Protein AF-0000000076550433 (afdb_homodimer)

pLDDT: mean 74.61, std 24.81, range [19.52, 98.56]

Secondary structure (DSSP, 8-state):
---------------------------------S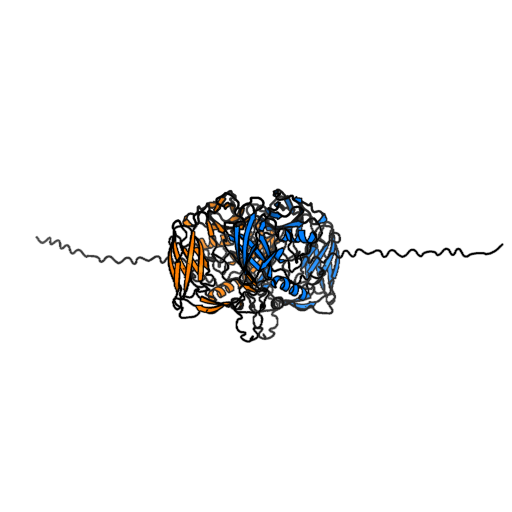S------------------------------EEEEEEEEETTTTEE-TT-EEEEEEPPS---------TTS---HHHHHHHHHHHHSS-EEEEE--TTSEEEEEEEPSEEEEEEEE-TTB--HHHHHHHHHHTT--TTS-BTTB-EEEE-TT-EEE--EEE-BPEEEEEEEEETTS-B--S-EEEEEESS-------GGGHHHHS-SSS----SEEE--TT-EEEEEEEPSEEEEEEEEE---B-EEEETTEEE-TT-BPPPEEEETTTBSSGGGPPPEEE-TT-EEEEEEEEE--TT-EEEEEEEEETTT-PBPSEEEEEEEESS-TT-EEEEE--TTSEEEEEEEPSEEEEEEEEEEEEEEEE-----SSSEEPEEEEEEEB--EEEEEEE-SS-EEEEEEEEPBPSSPPP---HHHHHH-/-------------------------------TTSS------------------------------EEEEEEEEETTTTEE-TT-EEEEEEPPS---------TTS---HHHHHHHHHHHHSS-EEEEE--TTSEEEEEEEPSEEEEEEEE-TTB--HHHHHHHHHHTT--TTS-BTTB-EEEE-TT-EEE--EEE-BPEEEEEEEEETTS-B--S-EEEEEESS-------GGGHHHHS-SSS----SEEE--TT-EEEEEEEPSEEEEEEEEE---B-EEEETTEEE-TT-BPPPEEEETTTBSSGGGPPPEEE-TT-EEEEEEEEE--TT-EEEEEEEEETTT-PBPSEEEEEEEESS-TT-EEEEE--TTSEEEEEEEPSEEEEEEEEEEEEEEEE-----SSSEEPEEEEEEEB--EEEEEEE-SS-EEEEEEEEPBPSSPPP---HHHHHH-

Structure (mmCIF, N/CA/C/O backbone):
data_AF-0000000076550433-model_v1
#
loop_
_entity.id
_entity.type
_entity.pdbx_description
1 polymer 'Carboxypeptidase family protein'
#
loop_
_atom_site.group_PDB
_atom_site.id
_atom_site.type_symbol
_atom_site.label_atom_id
_atom_site.label_alt_id
_atom_site.label_comp_id
_atom_site.label_asym_id
_atom_site.label_entity_id
_atom_site.label_seq_id
_atom_site.pdbx_PDB_ins_code
_atom_site.Cartn_x
_atom_site.Cartn_y
_atom_site.Cartn_z
_atom_site.occupancy
_atom_site.B_iso_or_equiv
_atom_site.auth_seq_id
_atom_site.auth_comp_id
_atom_site.auth_asym_id
_atom_site.auth_atom_id
_atom_site.pdbx_PDB_model_num
ATOM 1 N N . MET A 1 1 ? 88.812 49.531 14.984 1 26.33 1 MET A N 1
ATOM 2 C CA . MET A 1 1 ? 87.875 49.812 16.078 1 26.33 1 MET A CA 1
ATOM 3 C C . MET A 1 1 ? 86.438 49.781 15.586 1 26.33 1 MET A C 1
ATOM 5 O O . MET A 1 1 ? 85.5 50.188 16.312 1 26.33 1 MET A O 1
ATOM 9 N N . PRO A 1 2 ? 86.125 49.281 14.414 1 20.58 2 PRO A N 1
ATOM 10 C CA . PRO A 1 2 ? 85.125 49.531 13.414 1 20.58 2 PRO A CA 1
ATOM 11 C C . PRO A 1 2 ? 83.688 49.281 13.938 1 20.58 2 PRO A C 1
ATOM 13 O O . PRO A 1 2 ? 83.562 48.719 15.023 1 20.58 2 PRO A O 1
ATOM 16 N N . SER A 1 3 ? 82.688 49.031 12.93 1 20.7 3 SER A N 1
ATOM 17 C CA . SER A 1 3 ? 81.375 49.406 12.367 1 20.7 3 SER A CA 1
ATOM 18 C C . SER A 1 3 ? 80.25 48.656 13.078 1 20.7 3 SER A C 1
ATOM 20 O O . SER A 1 3 ? 80.5 47.625 13.719 1 20.7 3 SER A O 1
ATOM 22 N N . SER A 1 4 ? 78.812 49.062 12.977 1 22.06 4 SER A N 1
ATOM 23 C CA . SER A 1 4 ? 77.562 49.719 13.25 1 22.06 4 SER A CA 1
ATOM 24 C C . SER A 1 4 ? 76.375 48.719 13.102 1 22.06 4 SER A C 1
ATOM 26 O O . SER A 1 4 ? 75.25 49.125 13.219 1 22.06 4 SER A O 1
ATOM 28 N N . SER A 1 5 ? 76.625 47.406 12.641 1 22.23 5 SER A N 1
ATOM 29 C CA . SER A 1 5 ? 75.562 46.875 11.734 1 22.23 5 SER A CA 1
ATOM 30 C C . SER A 1 5 ? 74.25 46.719 12.43 1 22.23 5 SER A C 1
ATOM 32 O O . SER A 1 5 ? 74.188 46.562 13.656 1 22.23 5 SER A O 1
ATOM 34 N N . SER A 1 6 ? 73 46.812 11.602 1 21.55 6 SER A N 1
ATOM 35 C CA . SER A 1 6 ? 71.625 47.188 11.297 1 21.55 6 SER A CA 1
ATOM 36 C C . SER A 1 6 ? 70.625 46.094 11.758 1 21.55 6 SER A C 1
ATOM 38 O O . SER A 1 6 ? 70.562 45.031 11.141 1 21.55 6 SER A O 1
ATOM 40 N N . HIS A 1 7 ? 70.5 45.719 13 1 22.3 7 HIS A N 1
ATOM 41 C CA . HIS A 1 7 ? 69.75 44.594 13.461 1 22.3 7 HIS A CA 1
ATOM 42 C C . HIS A 1 7 ? 68.25 44.781 13.203 1 22.3 7 HIS A C 1
ATOM 44 O O . HIS A 1 7 ? 67.562 45.469 13.984 1 22.3 7 HIS A O 1
ATOM 50 N N . ASN A 1 8 ? 67.875 45.188 11.883 1 20.12 8 ASN A N 1
ATOM 51 C CA . ASN A 1 8 ? 66.5 45.562 11.609 1 20.12 8 ASN A CA 1
ATOM 52 C C . ASN A 1 8 ? 65.5 44.469 12.047 1 20.12 8 ASN A C 1
ATOM 54 O O . ASN A 1 8 ? 65.75 43.281 11.781 1 20.12 8 ASN A O 1
ATOM 58 N N . HIS A 1 9 ? 64.75 44.688 13.094 1 22.45 9 HIS A N 1
ATOM 59 C CA . HIS A 1 9 ? 63.656 44.062 13.844 1 22.45 9 HIS A CA 1
ATOM 60 C C . HIS A 1 9 ? 62.469 43.75 12.945 1 22.45 9 HIS A C 1
ATOM 62 O O . HIS A 1 9 ? 61.719 44.625 12.594 1 22.45 9 HIS A O 1
ATOM 68 N N . SER A 1 10 ? 62.719 42.969 11.773 1 20.78 10 SER A N 1
ATOM 69 C CA . SER A 1 10 ? 61.594 42.75 10.859 1 20.78 10 SER A CA 1
ATOM 70 C C . SER A 1 10 ? 60.406 42.188 11.594 1 20.78 10 SER A C 1
ATOM 72 O O . SER A 1 10 ? 60.5 41.219 12.312 1 20.78 10 SER A O 1
ATOM 74 N N . SER A 1 11 ? 59.438 43.094 11.977 1 22.75 11 SER A N 1
ATOM 75 C CA . SER A 1 11 ? 58.062 42.938 12.5 1 22.75 11 SER A CA 1
ATOM 76 C C . SER A 1 11 ? 57.25 41.969 11.672 1 22.75 11 SER A C 1
ATOM 78 O O . SER A 1 11 ? 56.969 42.219 10.508 1 22.75 11 SER A O 1
ATOM 80 N N . LEU A 1 12 ? 57.625 40.656 11.648 1 20.89 12 LEU A N 1
ATOM 81 C CA . LEU A 1 12 ? 56.844 39.656 10.906 1 20.89 12 LEU A CA 1
ATOM 82 C C . LEU A 1 12 ? 55.344 39.781 11.211 1 20.89 12 LEU A C 1
ATOM 84 O O . LEU A 1 12 ? 54.969 39.781 12.375 1 20.89 12 LEU A O 1
ATOM 88 N N . GLN A 1 13 ? 54.625 40.531 10.312 1 19.52 13 GLN A N 1
ATOM 89 C CA . GLN A 1 13 ? 53.156 40.719 10.227 1 19.52 13 GLN A CA 1
ATOM 90 C C . GLN A 1 13 ? 52.438 39.406 10.391 1 19.52 13 GLN A C 1
ATOM 92 O O . GLN A 1 13 ? 52.75 38.406 9.742 1 19.52 13 GLN A O 1
ATOM 97 N N . GLU A 1 14 ? 51.781 39.219 11.57 1 21.31 14 GLU A N 1
ATOM 98 C CA . GLU A 1 14 ? 50.906 38.125 11.984 1 21.31 14 GLU A CA 1
ATOM 99 C C . GLU A 1 14 ? 49.812 37.875 10.938 1 21.31 14 GLU A C 1
ATOM 101 O O . GLU A 1 14 ? 49.094 38.781 10.562 1 21.31 14 GLU A O 1
ATOM 106 N N . GLY A 1 15 ? 50.094 37 9.859 1 20.53 15 GLY A N 1
ATOM 107 C CA . GLY A 1 15 ? 49.094 36.594 8.867 1 20.53 15 GLY A CA 1
ATOM 108 C C . GLY A 1 15 ? 47.75 36.25 9.469 1 20.53 15 GLY A C 1
ATOM 109 O O . GLY A 1 15 ? 47.688 35.719 10.578 1 20.53 15 GLY A O 1
ATOM 110 N N . GLU A 1 16 ? 46.719 37.094 9.164 1 21.34 16 GLU A N 1
ATOM 111 C CA . GLU A 1 16 ? 45.312 36.938 9.461 1 21.34 16 GLU A CA 1
ATOM 112 C C . GLU A 1 16 ? 44.812 35.531 9.18 1 21.34 16 GLU A C 1
ATOM 114 O O . GLU A 1 16 ? 45.031 35 8.094 1 21.34 16 GLU A O 1
ATOM 119 N N . ALA A 1 17 ? 44.625 34.688 10.242 1 20.91 17 ALA A N 1
ATOM 120 C CA . ALA A 1 17 ? 43.969 33.375 10.305 1 20.91 17 ALA A CA 1
ATOM 121 C C . ALA A 1 17 ? 42.656 33.406 9.547 1 20.91 17 ALA A C 1
ATOM 123 O O . ALA A 1 17 ? 41.75 34.188 9.836 1 20.91 17 ALA A O 1
ATOM 124 N N . PHE A 1 18 ? 42.625 33.156 8.195 1 21.17 18 PHE A N 1
ATOM 125 C CA . PHE A 1 18 ? 41.406 32.875 7.434 1 21.17 18 PHE A CA 1
ATOM 126 C C . PHE A 1 18 ? 40.531 31.875 8.164 1 21.17 18 PHE A C 1
ATOM 128 O O . PHE A 1 18 ? 40.969 30.766 8.469 1 21.17 18 PHE A O 1
ATOM 135 N N . THR A 1 19 ? 39.719 32.312 9.148 1 20.25 19 THR A N 1
ATOM 136 C CA . THR A 1 19 ? 38.688 31.484 9.773 1 20.25 19 THR A CA 1
ATOM 137 C C . THR A 1 19 ? 37.906 30.719 8.719 1 20.25 19 THR A C 1
ATOM 139 O O . THR A 1 19 ? 37.344 31.312 7.789 1 20.25 19 THR A O 1
ATOM 142 N N . THR A 1 20 ? 38.375 29.531 8.328 1 22 20 THR A N 1
ATOM 143 C CA . THR A 1 20 ? 37.688 28.562 7.5 1 22 20 THR A CA 1
ATOM 144 C C . THR A 1 20 ? 36.25 28.391 7.965 1 22 20 THR A C 1
ATOM 146 O O . THR A 1 20 ? 36 27.922 9.078 1 22 20 THR A O 1
ATOM 149 N N . GLY A 1 21 ? 35.375 29.453 7.797 1 21.48 21 GLY A N 1
ATOM 150 C CA . GLY A 1 21 ? 33.938 29.281 8.008 1 21.48 21 GLY A CA 1
ATOM 151 C C . GLY A 1 21 ? 33.438 27.953 7.488 1 21.48 21 GLY A C 1
ATOM 152 O O . GLY A 1 21 ? 33.688 27.578 6.344 1 21.48 21 GLY A O 1
ATOM 153 N N . ASN A 1 22 ? 33.438 26.906 8.359 1 20.98 22 ASN A N 1
ATOM 154 C CA . ASN A 1 22 ? 32.875 25.594 8.148 1 20.98 22 ASN A CA 1
ATOM 155 C C . ASN A 1 22 ? 31.484 25.688 7.488 1 20.98 22 ASN A C 1
ATOM 157 O O . ASN A 1 22 ? 30.531 26.156 8.102 1 20.98 22 ASN A O 1
ATOM 161 N N . PHE A 1 23 ? 31.438 26.203 6.312 1 21.98 23 PHE A N 1
ATOM 162 C CA . PHE A 1 23 ? 30.172 26.094 5.574 1 21.98 23 PHE A CA 1
ATOM 163 C C . PHE A 1 23 ? 29.641 24.672 5.629 1 21.98 23 PHE A C 1
ATOM 165 O O . PHE A 1 23 ? 30.234 23.75 5.066 1 21.98 23 PHE A O 1
ATOM 172 N N . SER A 1 24 ? 29.156 24.297 6.848 1 21 24 SER A N 1
ATOM 173 C CA . SER A 1 24 ? 28.438 23.031 6.922 1 21 24 SER A CA 1
ATOM 174 C C . SER A 1 24 ? 27.406 22.922 5.801 1 21 24 SER A C 1
ATOM 176 O O . SER A 1 24 ? 26.5 23.75 5.699 1 21 24 SER A O 1
ATOM 178 N N . LEU A 1 25 ? 27.859 22.609 4.695 1 22.47 25 LEU A N 1
ATOM 179 C CA . LEU A 1 25 ? 27.047 22.25 3.547 1 22.47 25 LEU A CA 1
ATOM 180 C C . LEU A 1 25 ? 26 21.203 3.936 1 22.47 25 LEU A C 1
ATOM 182 O O . LEU A 1 25 ? 26.312 20.016 4.055 1 22.47 25 LEU A O 1
ATOM 186 N N . ALA A 1 26 ? 25.156 21.547 4.938 1 23.12 26 ALA A N 1
ATOM 187 C CA . ALA A 1 26 ? 24.125 20.531 5.078 1 23.12 26 ALA A CA 1
ATOM 188 C C . ALA A 1 26 ? 23.406 20.297 3.754 1 23.12 26 ALA A C 1
ATOM 190 O O . ALA A 1 26 ? 23.016 21.234 3.066 1 23.12 26 ALA A O 1
ATOM 191 N N . PRO A 1 27 ? 23.75 19.312 3.047 1 25.27 27 PRO A N 1
ATOM 192 C CA . PRO A 1 27 ? 23.016 19.016 1.814 1 25.27 27 PRO A CA 1
ATOM 193 C C . PRO A 1 27 ? 21.516 19.25 1.951 1 25.27 27 PRO A C 1
ATOM 195 O O . PRO A 1 27 ? 20.969 19.141 3.051 1 25.27 27 PRO A O 1
ATOM 198 N N . PRO A 1 28 ? 20.953 20.125 1.136 1 24.7 28 PRO A N 1
ATOM 199 C CA . PRO A 1 28 ? 19.5 20.172 1.279 1 24.7 28 PRO A CA 1
ATOM 200 C C . PRO A 1 28 ? 18.859 18.797 1.378 1 24.7 28 PRO A C 1
ATOM 202 O O . PRO A 1 28 ? 19.219 17.891 0.625 1 24.7 28 PRO A O 1
ATOM 205 N N . LYS A 1 29 ? 18.516 18.391 2.486 1 25.89 29 LYS A N 1
ATOM 206 C CA . LYS A 1 29 ? 17.609 17.25 2.639 1 25.89 29 LYS A CA 1
ATOM 207 C C . LYS A 1 29 ? 16.516 17.281 1.587 1 25.89 29 LYS A C 1
ATOM 209 O O . LYS A 1 29 ? 15.727 18.234 1.531 1 25.89 29 LYS A O 1
ATOM 214 N N . ILE A 1 30 ? 16.906 16.906 0.448 1 25.77 30 ILE A N 1
ATOM 215 C CA . ILE A 1 30 ? 15.695 16.531 -0.268 1 25.77 30 ILE A CA 1
ATOM 216 C C . ILE A 1 30 ? 14.719 15.852 0.692 1 25.77 30 ILE A C 1
ATOM 218 O O . ILE A 1 30 ? 14.961 14.727 1.137 1 25.77 30 ILE A O 1
ATOM 222 N N . GLN A 1 31 ? 14.367 16.625 1.757 1 23.88 31 GLN A N 1
ATOM 223 C CA . GLN A 1 31 ? 13.305 16.094 2.596 1 23.88 31 GLN A CA 1
ATOM 224 C C . GLN A 1 31 ? 12.195 15.469 1.746 1 23.88 31 GLN A C 1
ATOM 226 O O . GLN A 1 31 ? 11.438 16.188 1.084 1 23.88 31 GLN A O 1
ATOM 231 N N . PHE A 1 32 ? 12.5 14.414 1.113 1 25.81 32 PHE A N 1
ATOM 232 C CA . PHE A 1 32 ? 11.344 13.57 0.822 1 25.81 32 PHE A CA 1
ATOM 233 C C . PHE A 1 32 ? 10.352 13.594 1.975 1 25.81 32 PHE A C 1
ATOM 235 O O . PHE A 1 32 ? 9.539 12.68 2.119 1 25.81 32 PHE A O 1
ATOM 242 N N . ASP A 1 33 ? 10.672 14.531 2.934 1 26.72 33 ASP A N 1
ATOM 243 C CA . ASP A 1 33 ? 9.891 14.43 4.16 1 26.72 33 ASP A CA 1
ATOM 244 C C . ASP A 1 33 ? 8.398 14.375 3.852 1 26.72 33 ASP A C 1
ATOM 246 O O . ASP A 1 33 ? 7.672 13.547 4.41 1 26.72 33 ASP A O 1
ATOM 250 N N . THR A 1 34 ? 7.949 15.719 3.664 1 26.22 34 THR A N 1
ATOM 251 C CA . THR A 1 34 ? 6.531 15.969 3.896 1 26.22 34 THR A CA 1
ATOM 252 C C . THR A 1 34 ? 5.68 15.352 2.793 1 26.22 34 THR A C 1
ATOM 254 O O . THR A 1 34 ? 4.523 15.734 2.604 1 26.22 34 THR A O 1
ATOM 257 N N . TRP A 1 35 ? 6.312 14.977 1.705 1 26.08 35 TRP A N 1
ATOM 258 C CA . TRP A 1 35 ? 5.258 14.43 0.859 1 26.08 35 TRP A CA 1
ATOM 259 C C . TRP A 1 35 ? 4.414 13.414 1.626 1 26.08 35 TRP A C 1
ATOM 261 O O . TRP A 1 35 ? 4.957 12.531 2.293 1 26.08 35 TRP A O 1
ATOM 271 N N . PRO A 1 36 ? 3.326 13.914 2.201 1 26.12 36 PRO A N 1
ATOM 272 C CA . PRO A 1 36 ? 2.559 12.836 2.822 1 26.12 36 PRO A CA 1
ATOM 273 C C . PRO A 1 36 ? 2.809 11.484 2.162 1 26.12 36 PRO A C 1
ATOM 275 O O . PRO A 1 36 ? 3.064 11.414 0.958 1 26.12 36 PRO A O 1
ATOM 278 N N . MET A 1 37 ? 3.611 10.711 2.914 1 26.3 37 MET A N 1
ATOM 279 C CA . MET A 1 37 ? 3.592 9.328 2.467 1 26.3 37 MET A CA 1
ATOM 280 C C . MET A 1 37 ? 2.256 8.977 1.817 1 26.3 37 MET A C 1
ATOM 282 O O . MET A 1 37 ? 1.308 8.602 2.504 1 26.3 37 MET A O 1
ATOM 286 N N . LEU A 1 38 ? 1.771 9.938 1.03 1 26.41 38 LEU A N 1
ATOM 287 C CA . LEU A 1 38 ? 0.674 9.367 0.255 1 26.41 38 LEU A CA 1
ATOM 288 C C . LEU A 1 38 ? 1.023 7.961 -0.23 1 26.41 38 LEU A C 1
ATOM 290 O O . LEU A 1 38 ? 2.18 7.68 -0.551 1 26.41 38 LEU A O 1
ATOM 294 N N . PRO A 1 39 ? 0.382 7.039 0.273 1 27.42 39 PRO A N 1
ATOM 295 C CA . PRO A 1 39 ? 0.719 5.793 -0.414 1 27.42 39 PRO A CA 1
ATOM 296 C C . PRO A 1 39 ? 1.148 6.012 -1.862 1 27.42 39 PRO A C 1
ATOM 298 O O . PRO A 1 39 ? 0.566 6.844 -2.562 1 27.42 39 PRO A O 1
ATOM 301 N N . PHE A 1 40 ? 2.473 6.164 -2.021 1 25.89 40 PHE A N 1
ATOM 302 C CA . PHE A 1 40 ? 3.062 6.164 -3.355 1 25.89 40 PHE A CA 1
ATOM 303 C C . PHE A 1 40 ? 2.146 5.465 -4.352 1 25.89 40 PHE A C 1
ATOM 305 O O . PHE A 1 40 ? 2.17 4.238 -4.473 1 25.89 40 PHE A O 1
ATOM 312 N N . ARG A 1 41 ? 0.931 5.891 -4.207 1 24.88 41 ARG A N 1
ATOM 313 C CA . ARG A 1 41 ? 0.208 5.598 -5.441 1 24.88 41 ARG A CA 1
ATOM 314 C C . ARG A 1 41 ? 0.912 6.215 -6.648 1 24.88 41 ARG A C 1
ATOM 316 O O . ARG A 1 41 ? 1.063 7.434 -6.727 1 24.88 41 ARG A O 1
ATOM 323 N N . ILE A 1 42 ? 2.057 5.613 -7.012 1 25.11 42 ILE A N 1
ATOM 324 C CA . ILE A 1 42 ? 2.668 5.945 -8.289 1 25.11 42 ILE A CA 1
ATOM 325 C C . ILE A 1 42 ? 1.604 6.488 -9.242 1 25.11 42 ILE A C 1
ATOM 327 O O . ILE A 1 42 ? 0.658 5.777 -9.594 1 25.11 42 ILE A O 1
ATOM 331 N N . LEU A 1 43 ? 1.315 7.734 -9.062 1 23.56 43 LEU A N 1
ATOM 332 C CA . LEU A 1 43 ? 0.624 8.438 -10.133 1 23.56 43 LEU A CA 1
ATOM 333 C C . LEU A 1 43 ? 1.311 8.195 -11.477 1 23.56 43 LEU A C 1
ATOM 335 O O . LEU A 1 43 ? 2.441 8.633 -11.688 1 23.56 43 LEU A O 1
ATOM 339 N N . SER A 1 44 ? 1.136 7.008 -12.023 1 23.52 44 SER A N 1
ATOM 340 C CA . SER A 1 44 ? 1.579 6.719 -13.383 1 23.52 44 SER A CA 1
ATOM 341 C C . SER A 1 44 ? 1.098 7.789 -14.359 1 23.52 44 SER A C 1
ATOM 343 O O . SER A 1 44 ? -0.108 7.98 -14.531 1 23.52 44 SER A O 1
ATOM 345 N N . LEU A 1 45 ? 1.767 8.922 -14.266 1 23.55 45 LEU A N 1
ATOM 346 C CA . LEU A 1 45 ? 1.614 9.906 -15.328 1 23.55 45 LEU A CA 1
ATOM 347 C C . LEU A 1 45 ? 1.772 9.258 -16.703 1 23.55 45 LEU A C 1
ATOM 349 O O . LEU A 1 45 ? 2.811 8.664 -17 1 23.55 45 LEU A O 1
ATOM 353 N N . ILE A 1 46 ? 0.655 8.938 -17.281 1 23.3 46 ILE A N 1
ATOM 354 C CA . ILE A 1 46 ? 0.56 8.398 -18.625 1 23.3 46 ILE A CA 1
ATOM 355 C C . ILE A 1 46 ? 1.026 9.453 -19.641 1 23.3 46 ILE A C 1
ATOM 357 O O . ILE A 1 46 ? 0.421 10.516 -19.75 1 23.3 46 ILE A O 1
ATOM 361 N N . PHE A 1 47 ? 2.279 9.742 -19.812 1 24.06 47 PHE A N 1
ATOM 362 C CA . PHE A 1 47 ? 2.799 10.531 -20.922 1 24.06 47 PHE A CA 1
ATOM 363 C C . PHE A 1 47 ? 2.416 9.906 -22.25 1 24.06 47 PHE A C 1
ATOM 365 O O . PHE A 1 47 ? 2.693 8.727 -22.5 1 24.06 47 PHE A O 1
ATOM 372 N N . VAL A 1 48 ? 1.387 10.531 -22.844 1 23.77 48 VAL A N 1
ATOM 373 C CA . VAL A 1 48 ? 0.915 10.234 -24.203 1 23.77 48 VAL A CA 1
ATOM 374 C C . VAL A 1 48 ? 2.002 10.586 -25.219 1 23.77 48 VAL A C 1
ATOM 376 O O . VAL A 1 48 ? 2.328 11.758 -25.406 1 23.77 48 VAL A O 1
ATOM 379 N N . ALA A 1 49 ? 3.057 9.828 -25.328 1 24.48 49 ALA A N 1
ATOM 380 C CA . ALA A 1 49 ? 3.982 10.039 -26.438 1 24.48 49 ALA A CA 1
ATOM 381 C C . ALA A 1 49 ? 3.266 9.898 -27.781 1 24.48 49 ALA A C 1
ATOM 383 O O . ALA A 1 49 ? 2.496 8.953 -27.984 1 24.48 49 ALA A O 1
ATOM 384 N N . LEU A 1 50 ? 3.131 11.008 -28.453 1 24.2 50 LEU A N 1
ATOM 385 C CA . LEU A 1 50 ? 2.816 11.141 -29.875 1 24.2 50 LEU A CA 1
ATOM 386 C C . LEU A 1 50 ? 3.686 10.219 -30.719 1 24.2 50 LEU A C 1
ATOM 388 O O . LEU A 1 50 ? 4.914 10.258 -30.625 1 24.2 50 LEU A O 1
ATOM 392 N N . ALA A 1 51 ? 3.113 9.078 -31.094 1 26.66 51 ALA A N 1
ATOM 393 C CA . ALA A 1 51 ? 3.643 8.086 -32.031 1 26.66 51 ALA A CA 1
ATOM 394 C C . ALA A 1 51 ? 4.066 8.734 -33.344 1 26.66 51 ALA A C 1
ATOM 396 O O . ALA A 1 51 ? 3.238 9.305 -34.062 1 26.66 51 ALA A O 1
ATOM 397 N N . SER A 1 52 ? 5.277 9.359 -33.406 1 27.47 52 SER A N 1
ATOM 398 C CA . SER A 1 52 ? 5.77 9.523 -34.781 1 27.47 52 SER A CA 1
ATOM 399 C C . SER A 1 52 ? 5.871 8.18 -35.5 1 27.47 52 SER A C 1
ATOM 401 O O . SER A 1 52 ? 6.125 7.152 -34.844 1 27.47 52 SER A O 1
ATOM 403 N N . PRO A 1 53 ? 5.457 8.141 -36.719 1 28.27 53 PRO A N 1
ATOM 404 C CA . PRO A 1 53 ? 5.578 6.957 -37.594 1 28.27 53 PRO A CA 1
ATOM 405 C C . PRO A 1 53 ? 7 6.406 -37.625 1 28.27 53 PRO A C 1
ATOM 407 O O . PRO A 1 53 ? 7.906 7.07 -38.125 1 28.27 53 PRO A O 1
ATOM 410 N N . SER A 1 54 ? 7.523 5.875 -36.562 1 28.73 54 SER A N 1
ATOM 411 C CA . SER A 1 54 ? 8.867 5.336 -36.75 1 28.73 54 SER A CA 1
ATOM 412 C C . SER A 1 54 ? 8.859 4.23 -37.812 1 28.73 54 SER A C 1
ATOM 414 O O . SER A 1 54 ? 7.883 3.494 -37.938 1 28.73 54 SER A O 1
ATOM 416 N N . LEU A 1 55 ? 9.742 4.312 -38.844 1 28.17 55 LEU A N 1
ATOM 417 C CA . LEU A 1 55 ? 10.195 3.342 -39.844 1 28.17 55 LEU A CA 1
ATOM 418 C C . LEU A 1 55 ? 10.391 1.971 -39.188 1 28.17 55 LEU A C 1
ATOM 420 O O . LEU A 1 55 ? 10.914 1.867 -38.094 1 28.17 55 LEU A O 1
ATOM 424 N N . ALA A 1 56 ? 9.727 1.051 -39.812 1 29.06 56 ALA A N 1
ATOM 425 C CA . ALA A 1 56 ? 9.68 -0.385 -39.531 1 29.06 56 ALA A CA 1
ATOM 426 C C . ALA A 1 56 ? 11.078 -0.959 -39.344 1 29.06 56 ALA A C 1
ATOM 428 O O . ALA A 1 56 ? 11.789 -1.19 -40.344 1 29.06 56 ALA A O 1
ATOM 429 N N . GLN A 1 57 ? 11.992 -0.427 -38.531 1 30.52 57 GLN A N 1
ATOM 430 C CA . GLN A 1 57 ? 13.203 -1.231 -38.406 1 30.52 57 GLN A CA 1
ATOM 431 C C . GLN A 1 57 ? 12.875 -2.674 -38.031 1 30.52 57 GLN A C 1
ATOM 433 O O . GLN A 1 57 ? 11.914 -2.928 -37.312 1 30.52 57 GLN A O 1
ATOM 438 N N . GLN A 1 58 ? 13.367 -3.625 -38.812 1 30.95 58 GLN A N 1
ATOM 439 C CA . GLN A 1 58 ? 13.289 -5.07 -38.625 1 30.95 58 GLN A CA 1
ATOM 440 C C . GLN A 1 58 ? 13.438 -5.449 -37.156 1 30.95 58 GLN A C 1
ATOM 442 O O . GLN A 1 58 ? 14.289 -4.914 -36.469 1 30.95 58 GLN A O 1
ATOM 447 N N . PRO A 1 59 ? 12.398 -5.953 -36.562 1 35.5 59 PRO A N 1
ATOM 448 C CA . PRO A 1 59 ? 12.523 -6.293 -35.156 1 35.5 59 PRO A CA 1
ATOM 449 C C . PRO A 1 59 ? 13.82 -7.035 -34.844 1 35.5 59 PRO A C 1
ATOM 451 O O . PRO A 1 59 ? 14.133 -8.039 -35.469 1 35.5 59 PRO A O 1
ATOM 454 N N . THR A 1 60 ? 15.039 -6.414 -34.625 1 36.53 60 THR A N 1
ATOM 455 C CA . THR A 1 60 ? 16.188 -7.137 -34.125 1 36.53 60 THR A CA 1
ATOM 456 C C . THR A 1 60 ? 15.742 -8.203 -33.125 1 36.53 60 THR A C 1
ATOM 458 O O . THR A 1 60 ? 14.945 -7.922 -32.219 1 36.53 60 THR A O 1
ATOM 461 N N . PRO A 1 61 ? 15.883 -9.508 -33.406 1 41.91 61 PRO A N 1
ATOM 462 C CA . PRO A 1 61 ? 15.594 -10.562 -32.438 1 41.91 61 PRO A CA 1
ATOM 463 C C . PRO A 1 61 ? 15.891 -10.141 -31.016 1 41.91 61 PRO A C 1
ATOM 465 O O . PRO A 1 61 ? 16.844 -9.391 -30.766 1 41.91 61 PRO A O 1
ATOM 468 N N . ALA A 1 62 ? 15.016 -9.992 -30.141 1 48.97 62 ALA A N 1
ATOM 469 C CA . ALA A 1 62 ? 15.281 -9.656 -28.75 1 48.97 62 ALA A CA 1
ATOM 470 C C . ALA A 1 62 ? 16.578 -10.297 -28.266 1 48.97 62 ALA A C 1
ATOM 472 O O . ALA A 1 62 ? 16.812 -11.484 -28.5 1 48.97 62 ALA A O 1
ATOM 473 N N . PRO A 1 63 ? 17.703 -9.641 -28.141 1 52.78 63 PRO A N 1
ATOM 474 C CA . PRO A 1 63 ? 18.938 -10.234 -27.641 1 52.78 63 PRO A CA 1
ATOM 475 C C . PRO A 1 63 ? 18.703 -11.273 -26.547 1 52.78 63 PRO A C 1
ATOM 477 O O . PRO A 1 63 ? 17.812 -11.102 -25.719 1 52.78 63 PRO A O 1
ATOM 480 N N . SER A 1 64 ? 19.031 -12.516 -26.828 1 69.25 64 SER A N 1
ATOM 481 C CA . SER A 1 64 ? 19.016 -13.641 -25.906 1 69.25 64 SER A CA 1
ATOM 482 C C . SER A 1 64 ? 19.547 -13.234 -24.531 1 69.25 64 SER A C 1
ATOM 484 O O . SER A 1 64 ? 20.594 -12.586 -24.438 1 69.25 64 SER A O 1
ATOM 486 N N . GLY A 1 65 ? 18.734 -13.055 -23.469 1 83.06 65 GLY A N 1
ATOM 487 C CA . GLY A 1 65 ? 19.188 -12.711 -22.141 1 83.06 65 GLY A CA 1
ATOM 488 C C . GLY A 1 65 ? 19.906 -13.844 -21.438 1 83.06 65 GLY A C 1
ATOM 489 O O . GLY A 1 65 ? 20.094 -14.914 -22.016 1 83.06 65 GLY A O 1
ATOM 490 N N . GLY A 1 66 ? 20.734 -13.539 -20.438 1 90.56 66 GLY A N 1
ATOM 491 C CA . GLY A 1 66 ? 21.375 -14.516 -19.578 1 90.56 66 GLY A CA 1
ATOM 492 C C . GLY A 1 66 ? 20.469 -15.023 -18.469 1 90.56 66 GLY A C 1
ATOM 493 O O . GLY A 1 66 ? 19.297 -14.656 -18.391 1 90.56 66 GLY A O 1
ATOM 494 N N . THR A 1 67 ? 20.922 -16.047 -17.844 1 92.69 67 THR A N 1
ATOM 495 C CA . THR A 1 67 ? 20.188 -16.625 -16.719 1 92.69 67 THR A CA 1
ATOM 496 C C . THR A 1 67 ? 21 -16.516 -15.438 1 92.69 67 THR A C 1
ATOM 498 O O . THR A 1 67 ? 22.219 -16.734 -15.445 1 92.69 67 THR A O 1
ATOM 501 N N . VAL A 1 68 ? 20.406 -16.047 -14.406 1 95.69 68 VAL A N 1
ATOM 502 C CA . VAL A 1 68 ? 21.031 -16.016 -13.086 1 95.69 68 VAL A CA 1
ATOM 503 C C . VAL A 1 68 ? 20.328 -17.016 -12.164 1 95.69 68 VAL A C 1
ATOM 505 O O . VAL A 1 68 ? 19.109 -16.969 -12.008 1 95.69 68 VAL A O 1
ATOM 508 N N . THR A 1 69 ? 21.078 -17.938 -11.641 1 96.75 69 THR A N 1
ATOM 509 C CA . THR A 1 69 ? 20.562 -18.922 -10.695 1 96.75 69 THR A CA 1
ATOM 510 C C . THR A 1 69 ? 21.25 -18.797 -9.344 1 96.75 69 THR A C 1
ATOM 512 O O . THR A 1 69 ? 22.297 -18.156 -9.242 1 96.75 69 THR A O 1
ATOM 515 N N . GLY A 1 70 ? 20.672 -19.281 -8.289 1 97.31 70 GLY A N 1
ATOM 516 C CA . GLY A 1 70 ? 21.297 -19.281 -6.977 1 97.31 70 GLY A CA 1
ATOM 517 C C . GLY A 1 70 ? 20.375 -19.781 -5.883 1 97.31 70 GLY A C 1
ATOM 518 O O . GLY A 1 70 ? 19.328 -20.375 -6.168 1 97.31 70 GLY A O 1
ATOM 519 N N . HIS A 1 71 ? 20.922 -19.703 -4.699 1 97.31 71 HIS A N 1
ATOM 520 C CA . HIS A 1 71 ? 20.203 -20.094 -3.496 1 97.31 71 HIS A CA 1
ATOM 521 C C . HIS A 1 71 ? 20.266 -19.016 -2.43 1 97.31 71 HIS A C 1
ATOM 523 O O . HIS A 1 71 ? 21.312 -18.359 -2.26 1 97.31 71 HIS A O 1
ATOM 529 N N . VAL A 1 72 ? 19.141 -18.797 -1.789 1 96.88 72 VAL A N 1
ATOM 530 C CA . VAL A 1 72 ? 19.094 -17.875 -0.658 1 96.88 72 VAL A CA 1
ATOM 531 C C . VAL A 1 72 ? 18.984 -18.656 0.645 1 96.88 72 VAL A C 1
ATOM 533 O O . VAL A 1 72 ? 18.078 -19.484 0.797 1 96.88 72 VAL A O 1
ATOM 536 N N . THR A 1 73 ? 19.875 -18.438 1.569 1 96.69 73 THR A N 1
ATOM 537 C CA . THR A 1 73 ? 19.922 -19.125 2.854 1 96.69 73 THR A CA 1
ATOM 538 C C . THR A 1 73 ? 19.844 -18.141 4.008 1 96.69 73 THR A C 1
ATOM 540 O O . THR A 1 73 ? 20.453 -17.062 3.957 1 96.69 73 THR A O 1
ATOM 543 N N . CYS A 1 74 ? 19.031 -18.484 4.988 1 95.69 74 CYS A N 1
ATOM 544 C CA . CYS A 1 74 ? 18.969 -17.672 6.207 1 95.69 74 CYS A CA 1
ATOM 545 C C . CYS A 1 74 ? 20.125 -18.016 7.145 1 95.69 74 CYS A C 1
ATOM 547 O O . CYS A 1 74 ? 20.266 -19.156 7.578 1 95.69 74 CYS A O 1
ATOM 549 N N . SER A 1 75 ? 20.859 -17.016 7.496 1 94.06 75 SER A N 1
ATOM 550 C CA . SER A 1 75 ? 22.094 -17.234 8.242 1 94.06 75 SER A CA 1
ATOM 551 C C . SER A 1 75 ? 21.812 -17.734 9.656 1 94.06 75 SER A C 1
ATOM 553 O O . SER A 1 75 ? 22.594 -18.484 10.234 1 94.06 75 SER A O 1
ATOM 555 N N . ASP A 1 76 ? 20.734 -17.266 10.219 1 92.94 76 ASP A N 1
ATOM 556 C CA . ASP A 1 76 ? 20.422 -17.578 11.609 1 92.94 76 ASP A CA 1
ATOM 557 C C . ASP A 1 76 ? 19.969 -19.031 11.75 1 92.94 76 ASP A C 1
ATOM 559 O O . ASP A 1 76 ? 20.297 -19.703 12.727 1 92.94 76 ASP A O 1
ATOM 563 N N . THR A 1 77 ? 19.219 -19.578 10.773 1 92.69 77 THR A N 1
ATOM 564 C CA . THR A 1 77 ? 18.656 -20.922 10.875 1 92.69 77 THR A CA 1
ATOM 565 C C . THR A 1 77 ? 19.359 -21.891 9.945 1 92.69 77 THR A C 1
ATOM 567 O O . THR A 1 77 ? 19.219 -23.109 10.078 1 92.69 77 THR A O 1
ATOM 570 N N . GLN A 1 78 ? 20.141 -21.406 8.961 1 94.56 78 GLN A N 1
ATOM 571 C CA . GLN A 1 78 ? 20.812 -22.188 7.922 1 94.56 78 GLN A CA 1
ATOM 572 C C . GLN A 1 78 ? 19.781 -22.938 7.066 1 94.56 78 GLN A C 1
ATOM 574 O O . GLN A 1 78 ? 20.078 -24 6.516 1 94.56 78 GLN A O 1
ATOM 579 N N . ARG A 1 79 ? 18.594 -22.469 7.059 1 94.12 79 ARG A N 1
ATOM 580 C CA . ARG A 1 79 ? 17.531 -23.016 6.234 1 94.12 79 ARG A CA 1
ATOM 581 C C . ARG A 1 79 ? 17.297 -22.156 4.992 1 94.12 79 ARG A C 1
ATOM 583 O O . ARG A 1 79 ? 17.703 -21 4.949 1 94.12 79 ARG A O 1
ATOM 590 N N . PRO A 1 80 ? 16.672 -22.797 4.008 1 95.38 80 PRO A N 1
ATOM 591 C CA . PRO A 1 80 ? 16.359 -22.031 2.803 1 95.38 80 PRO A CA 1
ATOM 592 C C . PRO A 1 80 ? 15.328 -20.938 3.055 1 95.38 80 PRO A C 1
ATOM 594 O O . PRO A 1 80 ? 14.398 -21.125 3.85 1 95.38 80 PRO A O 1
ATOM 597 N N . ALA A 1 81 ? 15.531 -19.781 2.463 1 94.62 81 ALA A N 1
ATOM 598 C CA . ALA A 1 81 ? 14.523 -18.719 2.457 1 94.62 81 ALA A CA 1
ATOM 599 C C . ALA A 1 81 ? 13.406 -19.047 1.471 1 94.62 81 ALA A C 1
ATOM 601 O O . ALA A 1 81 ? 13.578 -18.906 0.257 1 94.62 81 ALA A O 1
ATOM 602 N N . ARG A 1 82 ? 12.273 -19.375 2.016 1 93.31 82 ARG A N 1
ATOM 603 C CA . ARG A 1 82 ? 11.156 -19.812 1.188 1 93.31 82 ARG A CA 1
ATOM 604 C C . ARG A 1 82 ? 10.43 -18.625 0.576 1 93.31 82 ARG A C 1
ATOM 606 O O . ARG A 1 82 ? 10.023 -17.703 1.29 1 93.31 82 ARG A O 1
ATOM 613 N N . PHE A 1 83 ? 10.281 -18.625 -0.725 1 91.94 83 PHE A N 1
ATOM 614 C CA . PHE A 1 83 ? 9.5 -17.672 -1.499 1 91.94 83 PHE A CA 1
ATOM 615 C C . PHE A 1 83 ? 9.945 -16.25 -1.2 1 91.94 83 PHE A C 1
ATOM 617 O O . PHE A 1 83 ? 9.117 -15.328 -1.147 1 91.94 83 PHE A O 1
ATOM 624 N N . ALA A 1 84 ? 11.211 -16.047 -0.967 1 91.56 84 ALA A N 1
ATOM 625 C CA . ALA A 1 84 ? 11.805 -14.727 -0.811 1 91.56 84 ALA A CA 1
ATOM 626 C C . ALA A 1 84 ? 11.891 -14 -2.152 1 91.56 84 ALA A C 1
ATOM 628 O O . ALA A 1 84 ? 12.055 -14.641 -3.197 1 91.56 84 ALA A O 1
ATOM 629 N N . HIS A 1 85 ? 11.758 -12.727 -2.082 1 89.56 85 HIS A N 1
ATOM 630 C CA . HIS A 1 85 ? 11.961 -11.93 -3.289 1 89.56 85 HIS A CA 1
ATOM 631 C C . HIS A 1 85 ? 13.445 -11.695 -3.553 1 89.56 85 HIS A C 1
ATOM 633 O O . HIS A 1 85 ? 14.188 -11.305 -2.648 1 89.56 85 HIS A O 1
ATOM 639 N N . VAL A 1 86 ? 13.82 -11.992 -4.77 1 91.94 86 VAL A N 1
ATOM 640 C CA . VAL A 1 86 ? 15.195 -11.766 -5.195 1 91.94 86 VAL A CA 1
ATOM 641 C C . VAL A 1 86 ? 15.234 -10.688 -6.277 1 91.94 86 VAL A C 1
ATOM 643 O O . VAL A 1 86 ? 14.477 -10.75 -7.246 1 91.94 86 VAL A O 1
ATOM 646 N N . MET A 1 87 ? 16.094 -9.773 -6.062 1 89.75 87 MET A N 1
ATOM 647 C CA . MET A 1 87 ? 16.219 -8.664 -7 1 89.75 87 MET A CA 1
ATOM 648 C C . MET A 1 87 ? 17.609 -8.625 -7.621 1 89.75 87 MET A C 1
ATOM 650 O O . MET A 1 87 ? 18.609 -8.766 -6.914 1 89.75 87 MET A O 1
ATOM 654 N N . LEU A 1 88 ? 17.594 -8.508 -8.93 1 90.38 88 LEU A N 1
ATOM 655 C CA . LEU A 1 88 ? 18.797 -8.172 -9.68 1 90.38 88 LEU A CA 1
ATOM 656 C C . LEU A 1 88 ? 18.75 -6.719 -10.148 1 90.38 88 LEU A C 1
ATOM 658 O O . LEU A 1 88 ? 17.891 -6.344 -10.953 1 90.38 88 LEU A O 1
ATOM 662 N N . PHE A 1 89 ? 19.688 -6.02 -9.602 1 86.5 89 PHE A N 1
ATOM 663 C CA . PHE A 1 89 ? 19.75 -4.605 -9.945 1 86.5 89 PHE A CA 1
ATOM 664 C C . PHE A 1 89 ? 20.984 -4.312 -10.797 1 86.5 89 PHE A C 1
ATOM 666 O O . PHE A 1 89 ? 22.109 -4.531 -10.359 1 86.5 89 PHE A O 1
ATOM 673 N N . GLY A 1 90 ? 20.672 -3.754 -11.969 1 86.5 90 GLY A N 1
ATOM 674 C CA . GLY A 1 90 ? 21.766 -3.408 -12.852 1 86.5 90 GLY A CA 1
ATOM 675 C C . GLY A 1 90 ? 22.609 -2.268 -12.328 1 86.5 90 GLY A C 1
ATOM 676 O O . GLY A 1 90 ? 22.094 -1.234 -11.906 1 86.5 90 GLY A O 1
ATOM 677 N N . VAL A 1 91 ? 23.906 -2.471 -12.352 1 82.69 91 VAL A N 1
ATOM 678 C CA . VAL A 1 91 ? 24.828 -1.444 -11.883 1 82.69 91 VAL A CA 1
ATOM 679 C C . VAL A 1 91 ? 24.891 -0.299 -12.891 1 82.69 91 VAL A C 1
ATOM 681 O O . VAL A 1 91 ? 25.188 -0.514 -14.07 1 82.69 91 VAL A O 1
ATOM 684 N N . PRO A 1 92 ? 24.438 0.869 -12.336 1 76.06 92 PRO A N 1
ATOM 685 C CA . PRO A 1 92 ? 24.484 1.997 -13.266 1 76.06 92 PRO A CA 1
ATOM 686 C C . PRO A 1 92 ? 25.906 2.311 -13.75 1 76.06 92 PRO A C 1
ATOM 688 O O . PRO A 1 92 ? 26.859 2.176 -12.984 1 76.06 92 PRO A O 1
ATOM 691 N N . THR A 1 93 ? 26.031 2.627 -15.086 1 69.75 93 THR A N 1
ATOM 692 C CA . THR A 1 93 ? 27.312 2.975 -15.664 1 69.75 93 THR A CA 1
ATOM 693 C C . THR A 1 93 ? 27.812 4.312 -15.125 1 69.75 93 THR A C 1
ATOM 695 O O . THR A 1 93 ? 29.016 4.527 -14.992 1 69.75 93 THR A O 1
ATOM 698 N N . GLU A 1 94 ? 26.828 5.246 -14.969 1 65.75 94 GLU A N 1
ATOM 699 C CA . GLU A 1 94 ? 27.188 6.559 -14.438 1 65.75 94 GLU A CA 1
ATOM 700 C C . GLU A 1 94 ? 26.484 6.836 -13.117 1 65.75 94 GLU A C 1
ATOM 702 O O . GLU A 1 94 ? 25.281 6.57 -12.984 1 65.75 94 GLU A O 1
ATOM 707 N N . ILE A 1 95 ? 27.188 6.926 -12.109 1 61.81 95 ILE A N 1
ATOM 708 C CA . ILE A 1 95 ? 26.625 7.301 -10.805 1 61.81 95 ILE A CA 1
ATOM 709 C C . ILE A 1 95 ? 26.688 8.82 -10.641 1 61.81 95 ILE A C 1
ATOM 711 O O . ILE A 1 95 ? 27.781 9.398 -10.617 1 61.81 95 ILE A O 1
ATOM 715 N N . THR A 1 96 ? 25.578 9.43 -11.109 1 56.5 96 THR A N 1
ATOM 716 C CA . THR A 1 96 ? 25.531 10.875 -10.898 1 56.5 96 THR A CA 1
ATOM 717 C C . THR A 1 96 ? 25.109 11.203 -9.477 1 56.5 96 THR A C 1
ATOM 719 O O . THR A 1 96 ? 24.172 10.609 -8.945 1 56.5 96 THR A O 1
ATOM 722 N N . THR A 1 97 ? 25.953 11.484 -8.688 1 52.41 97 THR A N 1
ATOM 723 C CA . THR A 1 97 ? 25.547 11.992 -7.383 1 52.41 97 THR A CA 1
ATOM 724 C C . THR A 1 97 ? 24.703 13.25 -7.531 1 52.41 97 THR A C 1
ATOM 726 O O . THR A 1 97 ? 25.094 14.188 -8.219 1 52.41 97 THR A O 1
ATOM 729 N N . PRO A 1 98 ? 23.359 13.117 -7.383 1 49.28 98 PRO A N 1
ATOM 730 C CA . PRO A 1 98 ? 22.641 14.391 -7.516 1 49.28 98 PRO A CA 1
ATOM 731 C C . PRO A 1 98 ? 23.344 15.547 -6.832 1 49.28 98 PRO A C 1
ATOM 733 O O . PRO A 1 98 ? 24.031 15.352 -5.816 1 49.28 98 PRO A O 1
ATOM 736 N N . PRO A 1 99 ? 23.562 16.594 -7.637 1 43.19 99 PRO A N 1
ATOM 737 C CA . PRO A 1 99 ? 24.094 17.75 -6.91 1 43.19 99 PRO A CA 1
ATOM 738 C C . PRO A 1 99 ? 23.375 18 -5.586 1 43.19 99 PRO A C 1
ATOM 740 O O . PRO A 1 99 ? 22.219 17.594 -5.43 1 43.19 99 PRO A O 1
ATOM 743 N N . ASN A 1 100 ? 24.094 18.156 -4.582 1 41.56 100 ASN A N 1
ATOM 744 C CA . ASN A 1 100 ? 23.531 18.609 -3.312 1 41.56 100 ASN A CA 1
ATOM 745 C C . ASN A 1 100 ? 22.266 19.422 -3.525 1 41.56 100 ASN A C 1
ATOM 747 O O . ASN A 1 100 ? 22.328 20.562 -3.979 1 41.56 100 ASN A O 1
ATOM 751 N N . ALA A 1 101 ? 21.297 18.828 -3.988 1 41.62 101 ALA A N 1
ATOM 752 C CA . ALA A 1 101 ? 20.078 19.594 -4.234 1 41.62 101 ALA A CA 1
ATOM 753 C C . ALA A 1 101 ? 19.734 20.484 -3.035 1 41.62 101 ALA A C 1
ATOM 755 O O . ALA A 1 101 ? 19.766 20.016 -1.892 1 41.62 101 ALA A O 1
ATOM 756 N N . ASP A 1 102 ? 19.953 21.703 -3.086 1 41.47 102 ASP A N 1
ATOM 757 C CA . ASP A 1 102 ? 19.375 22.672 -2.152 1 41.47 102 ASP A CA 1
ATOM 758 C C . ASP A 1 102 ? 17.969 22.234 -1.73 1 41.47 102 ASP A C 1
ATOM 760 O O . ASP A 1 102 ? 17.062 22.141 -2.564 1 41.47 102 ASP A O 1
ATOM 764 N N . PRO A 1 103 ? 17.922 21.453 -0.572 1 41.66 103 PRO A N 1
ATOM 765 C CA . PRO A 1 103 ? 16.609 21.016 -0.115 1 41.66 103 PRO A CA 1
ATOM 766 C C . PRO A 1 103 ? 15.523 22.062 -0.359 1 41.66 103 PRO A C 1
ATOM 768 O O . PRO A 1 103 ? 14.336 21.734 -0.382 1 41.66 103 PRO A O 1
ATOM 771 N N . ASN A 1 104 ? 16.016 23.219 -0.392 1 40.12 104 ASN A N 1
ATOM 772 C CA . ASN A 1 104 ? 15.078 24.328 -0.56 1 40.12 104 ASN A CA 1
ATOM 773 C C . ASN A 1 104 ? 14.844 24.641 -2.033 1 40.12 104 ASN A C 1
ATOM 775 O O . ASN A 1 104 ? 14.047 25.531 -2.365 1 40.12 104 ASN A O 1
ATOM 779 N N . ALA A 1 105 ? 15.719 24.031 -2.779 1 44 105 ALA A N 1
ATOM 780 C CA . ALA A 1 105 ? 15.547 24.406 -4.18 1 44 105 ALA A CA 1
ATOM 781 C C . ALA A 1 105 ? 14.289 23.75 -4.77 1 44 105 ALA A C 1
ATOM 783 O O . ALA A 1 105 ? 13.945 22.625 -4.418 1 44 105 ALA A O 1
ATOM 784 N N . LYS A 1 106 ? 13.484 24.578 -5.359 1 46.81 106 LYS A N 1
ATOM 785 C CA . LYS A 1 106 ? 12.32 24.125 -6.109 1 46.81 106 LYS A CA 1
ATOM 786 C C . LYS A 1 106 ? 12.68 22.938 -7.004 1 46.81 106 LYS A C 1
ATOM 788 O O . LYS A 1 106 ? 13.719 22.938 -7.672 1 46.81 106 LYS A O 1
ATOM 793 N N . PRO A 1 107 ? 12.031 21.891 -6.699 1 48.12 107 PRO A N 1
ATOM 794 C CA . PRO A 1 107 ? 12.352 20.781 -7.59 1 48.12 107 PRO A CA 1
ATOM 795 C C . PRO A 1 107 ? 12.422 21.188 -9.055 1 48.12 107 PRO A C 1
ATOM 797 O O . PRO A 1 107 ? 11.492 21.812 -9.578 1 48.12 107 PRO A O 1
ATOM 800 N N . ASP A 1 108 ? 13.633 21.281 -9.555 1 52.69 108 ASP A N 1
ATOM 801 C CA . ASP A 1 108 ? 13.844 21.469 -10.984 1 52.69 108 ASP A CA 1
ATOM 802 C C . ASP A 1 108 ? 13.305 20.297 -11.789 1 52.69 108 ASP A C 1
ATOM 804 O O . ASP A 1 108 ? 13.695 19.141 -11.555 1 52.69 108 ASP A O 1
ATOM 808 N N . PRO A 1 109 ? 12.219 20.609 -12.484 1 54.44 109 PRO A N 1
ATOM 809 C CA . PRO A 1 109 ? 11.656 19.547 -13.305 1 54.44 109 PRO A CA 1
ATOM 810 C C . PRO A 1 109 ? 12.727 18.719 -14.008 1 54.44 109 PRO A C 1
ATOM 812 O O . PRO A 1 109 ? 12.578 17.5 -14.156 1 54.44 109 PRO A O 1
ATOM 815 N N . ALA A 1 110 ? 13.734 19.484 -14.367 1 56.31 110 ALA A N 1
ATOM 816 C CA . ALA A 1 110 ? 14.812 18.75 -15.039 1 56.31 110 ALA A CA 1
ATOM 817 C C . ALA A 1 110 ? 15.477 17.75 -14.094 1 56.31 110 ALA A C 1
ATOM 819 O O . ALA A 1 110 ? 15.82 16.641 -14.508 1 56.31 110 ALA A O 1
ATOM 820 N N . GLN A 1 111 ? 15.578 18.203 -12.852 1 56.19 111 GLN A N 1
ATOM 821 C CA . GLN A 1 111 ? 16.188 17.328 -11.867 1 56.19 111 GLN A CA 1
ATOM 822 C C . GLN A 1 111 ? 15.289 16.141 -11.547 1 56.19 111 GLN A C 1
ATOM 824 O O . GLN A 1 111 ? 15.758 15.016 -11.391 1 56.19 111 GLN A O 1
ATOM 829 N N . ILE A 1 112 ? 14.109 16.516 -11.602 1 55.34 112 ILE A N 1
ATOM 830 C CA . ILE A 1 112 ? 13.141 15.461 -11.344 1 55.34 112 ILE A CA 1
ATOM 831 C C . ILE A 1 112 ? 13.164 14.453 -12.484 1 55.34 112 ILE A C 1
ATOM 833 O O . ILE A 1 112 ? 13.172 13.242 -12.258 1 55.34 112 ILE A O 1
ATOM 837 N N . ARG A 1 113 ? 13.297 15.023 -13.602 1 57.69 113 ARG A N 1
ATOM 838 C CA . ARG A 1 113 ? 13.352 14.148 -14.766 1 57.69 113 ARG A CA 1
ATOM 839 C C . ARG A 1 113 ? 14.609 13.281 -14.742 1 57.69 113 ARG A C 1
ATOM 841 O O . ARG A 1 113 ? 14.555 12.086 -15.062 1 57.69 113 ARG A O 1
ATOM 848 N N . ALA A 1 114 ? 15.656 13.914 -14.406 1 58.69 114 ALA A N 1
ATOM 849 C CA . ALA A 1 114 ? 16.922 13.18 -14.359 1 58.69 114 ALA A CA 1
ATOM 850 C C . ALA A 1 114 ? 16.875 12.078 -13.305 1 58.69 114 ALA A C 1
ATOM 852 O O . ALA A 1 114 ? 17.375 10.969 -13.531 1 58.69 114 ALA A O 1
ATOM 853 N N . ALA A 1 115 ? 16.25 12.445 -12.266 1 57.84 115 ALA A N 1
ATOM 854 C CA . ALA A 1 115 ? 16.141 11.469 -11.188 1 57.84 115 ALA A CA 1
ATOM 855 C C . ALA A 1 115 ? 15.242 10.305 -11.594 1 57.84 115 ALA A C 1
ATOM 857 O O . ALA A 1 115 ? 15.562 9.141 -11.328 1 57.84 115 ALA A O 1
ATOM 858 N N . LEU A 1 116 ? 14.297 10.711 -12.273 1 59.09 116 LEU A N 1
ATOM 859 C CA . LEU A 1 116 ? 13.359 9.688 -12.703 1 59.09 116 LEU A CA 1
ATOM 860 C C . LEU A 1 116 ? 13.992 8.773 -13.75 1 59.09 116 LEU A C 1
ATOM 862 O O . LEU A 1 116 ? 13.797 7.559 -13.727 1 59.09 116 LEU A O 1
ATOM 866 N N . LYS A 1 117 ? 14.688 9.43 -14.578 1 60.5 117 LYS A N 1
ATOM 867 C CA . LYS A 1 117 ? 15.391 8.648 -15.594 1 60.5 117 LYS A CA 1
ATOM 868 C C . LYS A 1 117 ? 16.391 7.691 -14.945 1 60.5 117 LYS A C 1
ATOM 870 O O . LYS A 1 117 ? 16.547 6.551 -15.391 1 60.5 117 LYS A O 1
ATOM 875 N N . ALA A 1 118 ? 17.016 8.195 -13.984 1 59.97 118 ALA A N 1
ATOM 876 C CA . ALA A 1 118 ? 18 7.371 -13.281 1 59.97 118 ALA A CA 1
ATOM 877 C C . ALA A 1 118 ? 17.328 6.203 -12.57 1 59.97 118 ALA A C 1
ATOM 879 O O . ALA A 1 118 ? 17.875 5.102 -12.516 1 59.97 118 ALA A O 1
ATOM 880 N N . TYR A 1 119 ? 16.109 6.508 -12.18 1 58.69 119 TYR A N 1
ATOM 881 C CA . TYR A 1 119 ? 15.344 5.488 -11.469 1 58.69 119 TYR A CA 1
ATOM 882 C C . TYR A 1 119 ? 14.852 4.414 -12.43 1 58.69 119 TYR A C 1
ATOM 884 O O . TYR A 1 119 ? 14.836 3.229 -12.094 1 58.69 119 TYR A O 1
ATOM 892 N N . THR A 1 120 ? 14.445 4.918 -13.57 1 57.81 120 THR A N 1
ATOM 893 C CA . THR A 1 120 ? 13.758 4.012 -14.477 1 57.81 120 THR A CA 1
ATOM 894 C C . THR A 1 120 ? 14.727 3.426 -15.5 1 57.81 120 THR A C 1
ATOM 896 O O . THR A 1 120 ? 14.391 2.477 -16.203 1 57.81 120 THR A O 1
ATOM 899 N N . GLY A 1 121 ? 15.883 4.031 -15.617 1 60.22 121 GLY A N 1
ATOM 900 C CA . GLY A 1 121 ? 16.75 3.648 -16.719 1 60.22 121 GLY A CA 1
ATOM 901 C C . GLY A 1 121 ? 17.531 2.379 -16.453 1 60.22 121 GLY A C 1
ATOM 902 O O . GLY A 1 121 ? 18.219 1.865 -17.344 1 60.22 121 GLY A O 1
ATOM 903 N N . GLY A 1 122 ? 17.375 1.836 -15.328 1 68.75 122 GLY A N 1
ATOM 904 C CA . GLY A 1 122 ? 18.234 0.693 -15.062 1 68.75 122 GLY A CA 1
ATOM 905 C C . GLY A 1 122 ? 17.547 -0.638 -15.32 1 68.75 122 GLY A C 1
ATOM 906 O O . GLY A 1 122 ? 16.328 -0.703 -15.438 1 68.75 122 GLY A O 1
ATOM 907 N N . ASN A 1 123 ? 18.406 -1.684 -15.766 1 80.06 123 ASN A N 1
ATOM 908 C CA . ASN A 1 123 ? 17.953 -3.064 -15.867 1 80.06 123 ASN A CA 1
ATOM 909 C C . ASN A 1 123 ? 17.688 -3.672 -14.492 1 80.06 123 ASN A C 1
ATOM 911 O O . ASN A 1 123 ? 18.484 -3.494 -13.57 1 80.06 123 ASN A O 1
ATOM 915 N N . MET A 1 124 ? 16.516 -4.133 -14.375 1 83.88 124 MET A N 1
ATOM 916 C CA . MET A 1 124 ? 16.156 -4.785 -13.117 1 83.88 124 MET A CA 1
ATOM 917 C C . MET A 1 124 ? 15.352 -6.055 -13.359 1 83.88 124 MET A C 1
ATOM 919 O O . MET A 1 124 ? 14.523 -6.102 -14.273 1 83.88 124 MET A O 1
ATOM 923 N N . VAL A 1 125 ? 15.664 -7.086 -12.555 1 86.06 125 VAL A N 1
ATOM 924 C CA . VAL A 1 125 ? 14.875 -8.312 -12.578 1 86.06 125 VAL A CA 1
ATOM 925 C C . VAL A 1 125 ? 14.469 -8.688 -11.156 1 86.06 125 VAL A C 1
ATOM 927 O O . VAL A 1 125 ? 15.281 -8.617 -10.234 1 86.06 125 VAL A O 1
ATOM 930 N N . GLN A 1 126 ? 13.242 -8.938 -11.008 1 87.69 126 GLN A N 1
ATOM 931 C CA . GLN A 1 126 ? 12.75 -9.492 -9.75 1 87.69 126 GLN A CA 1
ATOM 932 C C . GLN A 1 126 ? 12.242 -10.914 -9.938 1 87.69 126 GLN A C 1
ATOM 934 O O . GLN A 1 126 ? 11.57 -11.211 -10.93 1 87.69 126 GLN A O 1
ATOM 939 N N . THR A 1 127 ? 12.633 -11.75 -9.078 1 89.88 127 THR A N 1
ATOM 940 C CA . THR A 1 127 ? 12.156 -13.125 -9.062 1 89.88 127 THR A CA 1
ATOM 941 C C . THR A 1 127 ? 11.961 -13.609 -7.629 1 89.88 127 THR A C 1
ATOM 943 O O . THR A 1 127 ? 12.062 -12.828 -6.684 1 89.88 127 THR A O 1
ATOM 946 N N . GLN A 1 128 ? 11.539 -14.844 -7.469 1 92.19 128 GLN A N 1
ATOM 947 C CA . GLN A 1 128 ? 11.289 -15.414 -6.148 1 92.19 128 GLN A CA 1
ATOM 948 C C . GLN A 1 128 ? 12.008 -16.75 -5.984 1 92.19 128 GLN A C 1
ATOM 950 O O . GLN A 1 128 ? 12.242 -17.469 -6.965 1 92.19 128 GLN A O 1
ATOM 955 N N . THR A 1 129 ? 12.344 -17 -4.723 1 95 129 THR A N 1
ATOM 956 C CA . THR A 1 129 ? 12.883 -18.312 -4.422 1 95 129 THR A CA 1
ATOM 957 C C . THR A 1 129 ? 11.766 -19.359 -4.375 1 95 129 THR A C 1
ATOM 959 O O . THR A 1 129 ? 10.602 -19.016 -4.168 1 95 129 THR A O 1
ATOM 962 N N . ASP A 1 130 ? 12.125 -20.578 -4.656 1 92.06 130 ASP A N 1
ATOM 963 C CA . ASP A 1 130 ? 11.18 -21.688 -4.473 1 92.06 130 ASP A CA 1
ATOM 964 C C . ASP A 1 130 ? 11.195 -22.172 -3.029 1 92.06 130 ASP A C 1
ATOM 966 O O . ASP A 1 130 ? 11.734 -21.516 -2.143 1 92.06 130 ASP A O 1
ATOM 970 N N . ILE A 1 131 ? 10.547 -23.328 -2.758 1 91.12 131 ILE A N 1
ATOM 971 C CA . ILE A 1 131 ? 10.352 -23.828 -1.406 1 91.12 131 ILE A CA 1
ATOM 972 C C . ILE A 1 131 ? 11.695 -24.25 -0.816 1 91.12 131 ILE A C 1
ATOM 974 O O . ILE A 1 131 ? 11.859 -24.297 0.406 1 91.12 131 ILE A O 1
ATOM 978 N N . ASP A 1 132 ? 12.695 -24.547 -1.696 1 93.38 132 ASP A N 1
ATOM 979 C CA . ASP A 1 132 ? 14.016 -25 -1.248 1 93.38 132 ASP A CA 1
ATOM 980 C C . ASP A 1 132 ? 15.023 -23.844 -1.276 1 93.38 132 ASP A C 1
ATOM 982 O O . ASP A 1 132 ? 16.219 -24.062 -1.128 1 93.38 132 ASP A O 1
ATOM 986 N N . GLY A 1 133 ? 14.562 -22.641 -1.535 1 95.69 133 GLY A N 1
ATOM 987 C CA . GLY A 1 133 ? 15.406 -21.453 -1.48 1 95.69 133 GLY A CA 1
ATOM 988 C C . GLY A 1 133 ? 16.109 -21.172 -2.791 1 95.69 133 GLY A C 1
ATOM 989 O O . GLY A 1 133 ? 16.891 -20.203 -2.887 1 95.69 133 GLY A O 1
ATOM 990 N N . GLY A 1 134 ? 15.891 -22.047 -3.797 1 96.75 134 GLY A N 1
ATOM 991 C CA . GLY A 1 134 ? 16.484 -21.812 -5.102 1 96.75 134 GLY A CA 1
ATOM 992 C C . GLY A 1 134 ? 15.758 -20.75 -5.91 1 96.75 134 GLY A C 1
ATOM 993 O O . GLY A 1 134 ? 14.555 -20.562 -5.742 1 96.75 134 GLY A O 1
ATOM 994 N N . PHE A 1 135 ? 16.531 -20 -6.688 1 95.12 135 PHE A N 1
ATOM 995 C CA . PHE A 1 135 ? 15.883 -19.047 -7.59 1 95.12 135 PHE A CA 1
ATOM 996 C C . PHE A 1 135 ? 16.531 -19.109 -8.969 1 95.12 135 PHE A C 1
ATOM 998 O O . PHE A 1 135 ? 17.656 -19.562 -9.117 1 95.12 135 PHE A O 1
ATOM 1005 N N . GLU A 1 136 ? 15.688 -18.688 -9.93 1 92.56 136 GLU A N 1
ATOM 1006 C CA . GLU A 1 136 ? 16.125 -18.578 -11.32 1 92.56 136 GLU A CA 1
ATOM 1007 C C . GLU A 1 136 ? 15.547 -17.328 -11.984 1 92.56 136 GLU A C 1
ATOM 1009 O O . GLU A 1 136 ? 14.336 -17.125 -12.008 1 92.56 136 GLU A O 1
ATOM 1014 N N . ALA A 1 137 ? 16.375 -16.484 -12.39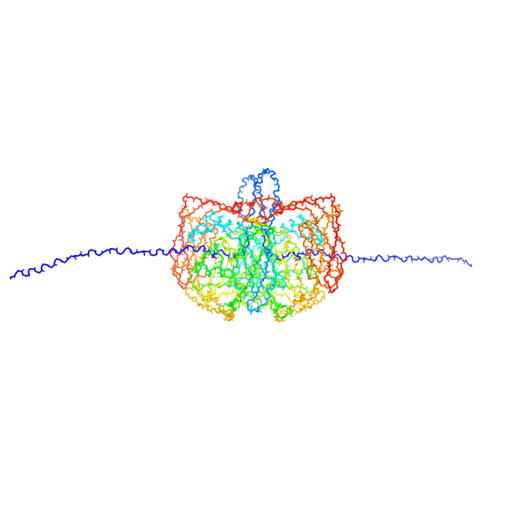8 1 90.38 137 ALA A N 1
ATOM 1015 C CA . ALA A 1 137 ? 15.992 -15.328 -13.219 1 90.38 137 ALA A CA 1
ATOM 1016 C C . ALA A 1 137 ? 16.406 -15.523 -14.672 1 90.38 137 ALA A C 1
ATOM 1018 O O . ALA A 1 137 ? 17.609 -15.594 -14.977 1 90.38 137 ALA A O 1
ATOM 1019 N N . THR A 1 138 ? 15.469 -15.578 -15.516 1 84.44 138 THR A N 1
ATOM 1020 C CA . THR A 1 138 ? 15.758 -15.82 -16.922 1 84.44 138 THR A CA 1
ATOM 1021 C C . THR A 1 138 ? 15.617 -14.531 -17.734 1 84.44 138 THR A C 1
ATOM 1023 O O . THR A 1 138 ? 15.008 -13.562 -17.266 1 84.44 138 THR A O 1
ATOM 1026 N N . ASN A 1 139 ? 16.234 -14.5 -18.906 1 81.5 139 ASN A N 1
ATOM 1027 C CA . ASN A 1 139 ? 16.141 -13.391 -19.859 1 81.5 139 ASN A CA 1
ATOM 1028 C C . ASN A 1 139 ? 16.703 -12.102 -19.266 1 81.5 139 ASN A C 1
ATOM 1030 O O . ASN A 1 139 ? 16.125 -11.031 -19.438 1 81.5 139 ASN A O 1
ATOM 1034 N N . VAL A 1 140 ? 17.719 -12.227 -18.469 1 89 140 VAL A N 1
ATOM 1035 C CA . VAL A 1 140 ? 18.375 -11.062 -17.875 1 89 140 VAL A CA 1
ATOM 1036 C C . VAL A 1 140 ? 19.266 -10.383 -18.906 1 89 140 VAL A C 1
ATOM 1038 O O . VAL A 1 140 ? 20.125 -11.023 -19.516 1 89 140 VAL A O 1
ATOM 1041 N N . VAL A 1 141 ? 19.109 -9.109 -19.062 1 87.75 141 VAL A N 1
ATOM 1042 C CA . VAL A 1 141 ? 19.938 -8.344 -19.984 1 87.75 141 VAL A CA 1
ATOM 1043 C C . VAL A 1 141 ? 21.391 -8.43 -19.562 1 87.75 141 VAL A C 1
ATOM 1045 O O . VAL A 1 141 ? 21.703 -8.312 -18.375 1 87.75 141 VAL A O 1
ATOM 1048 N N . PRO A 1 142 ? 22.266 -8.734 -20.531 1 90.75 142 PRO A N 1
ATOM 1049 C CA . PRO A 1 142 ? 23.688 -8.812 -20.172 1 90.75 142 PRO A CA 1
ATOM 1050 C C . PRO A 1 142 ? 24.188 -7.539 -19.484 1 90.75 142 PRO A C 1
ATOM 1052 O O . PRO A 1 142 ? 23.766 -6.438 -19.844 1 90.75 142 PRO A O 1
ATOM 1055 N N . GLY A 1 143 ? 25.047 -7.723 -18.5 1 90.12 143 GLY A N 1
ATOM 1056 C CA . GLY A 1 143 ? 25.594 -6.633 -17.703 1 90.12 143 GLY A CA 1
ATOM 1057 C C . GLY A 1 143 ? 25.938 -7.043 -16.281 1 90.12 143 GLY A C 1
ATOM 1058 O O . GLY A 1 143 ? 25.969 -8.234 -15.969 1 90.12 143 GLY A O 1
ATOM 1059 N N . ASP A 1 144 ? 26.344 -6.031 -15.531 1 89.62 144 ASP A N 1
ATOM 1060 C CA . ASP A 1 144 ? 26.656 -6.262 -14.125 1 89.62 144 ASP A CA 1
ATOM 1061 C C . ASP A 1 144 ? 25.422 -5.996 -13.25 1 89.62 144 ASP A C 1
ATOM 1063 O O . ASP A 1 144 ? 24.719 -5.012 -13.445 1 89.62 144 ASP A O 1
ATOM 1067 N N . TYR A 1 145 ? 25.219 -6.965 -12.312 1 90.56 145 TYR A N 1
ATOM 1068 C CA . TYR A 1 145 ? 24.047 -6.844 -11.453 1 90.56 145 TYR A CA 1
ATOM 1069 C C . TYR A 1 145 ? 24.422 -7.043 -9.992 1 90.56 145 TYR A C 1
ATOM 1071 O O . TYR A 1 145 ? 25.234 -7.914 -9.664 1 90.56 145 TYR A O 1
ATOM 1079 N N . TYR A 1 146 ? 23.859 -6.164 -9.141 1 89.5 146 TYR A N 1
ATOM 1080 C CA . TYR A 1 146 ? 23.75 -6.531 -7.734 1 89.5 146 TYR A CA 1
ATOM 1081 C C . TYR A 1 146 ? 22.625 -7.535 -7.523 1 89.5 146 TYR A C 1
ATOM 1083 O O . TYR A 1 146 ? 21.562 -7.422 -8.133 1 89.5 146 TYR A O 1
ATOM 1091 N N . VAL A 1 147 ? 22.859 -8.531 -6.711 1 91.62 147 VAL A N 1
ATOM 1092 C CA . VAL A 1 147 ? 21.844 -9.516 -6.395 1 91.62 147 VAL A CA 1
ATOM 1093 C C . VAL A 1 147 ? 21.562 -9.508 -4.895 1 91.62 147 VAL A C 1
ATOM 1095 O O . VAL A 1 147 ? 22.469 -9.672 -4.082 1 91.62 147 VAL A O 1
ATOM 1098 N N . PHE A 1 148 ? 20.375 -9.297 -4.559 1 90.25 148 PHE A N 1
ATOM 1099 C CA . PHE A 1 148 ? 20.016 -9.312 -3.143 1 90.25 148 PHE A CA 1
ATOM 1100 C C . PHE A 1 148 ? 18.609 -9.852 -2.943 1 90.25 148 PHE A C 1
ATOM 1102 O O . PHE A 1 148 ? 17.812 -9.891 -3.883 1 90.25 148 PHE A O 1
ATOM 1109 N N . ALA A 1 149 ? 18.359 -10.352 -1.729 1 90.69 149 ALA A N 1
ATOM 1110 C CA . ALA A 1 149 ? 17.062 -10.922 -1.363 1 90.69 149 ALA A CA 1
ATOM 1111 C C . ALA A 1 149 ? 16.391 -10.102 -0.264 1 90.69 149 ALA A C 1
ATOM 1113 O O . ALA A 1 149 ? 17.078 -9.469 0.548 1 90.69 149 ALA A O 1
ATOM 1114 N N . SER A 1 150 ? 15.141 -10.055 -0.334 1 87.38 150 SER A N 1
ATOM 1115 C CA . SER A 1 150 ? 14.336 -9.383 0.684 1 87.38 150 SER A CA 1
ATOM 1116 C C . SER A 1 150 ? 13.383 -10.352 1.362 1 87.38 150 SER A C 1
ATOM 1118 O O . SER A 1 150 ? 12.594 -11.031 0.692 1 87.38 150 SER A O 1
ATOM 1120 N N . ILE A 1 151 ? 13.5 -10.438 2.68 1 87.94 151 ILE A N 1
ATOM 1121 C CA . ILE A 1 151 ? 12.648 -11.25 3.549 1 87.94 151 ILE A CA 1
ATOM 1122 C C . ILE A 1 151 ? 12.312 -10.461 4.816 1 87.94 151 ILE A C 1
ATOM 1124 O O . ILE A 1 151 ? 13.203 -9.898 5.461 1 87.94 151 ILE A O 1
ATOM 1128 N N . PRO A 1 152 ? 10.992 -10.414 5.117 1 86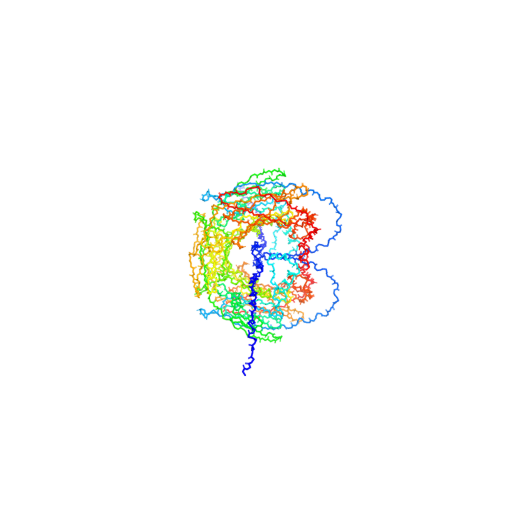.94 152 PRO A N 1
ATOM 1129 C CA . PRO A 1 152 ? 10.672 -9.75 6.383 1 86.94 152 PRO A CA 1
ATOM 1130 C C . PRO A 1 152 ? 11.461 -10.312 7.562 1 86.94 152 PRO A C 1
ATOM 1132 O O . PRO A 1 152 ? 11.586 -11.531 7.703 1 86.94 152 PRO A O 1
ATOM 1135 N N . GLY A 1 153 ? 12.023 -9.406 8.32 1 91.81 153 GLY A N 1
ATOM 1136 C CA . GLY A 1 153 ? 12.766 -9.812 9.508 1 91.81 153 GLY A CA 1
ATOM 1137 C C . GLY A 1 153 ? 14.258 -9.891 9.273 1 91.81 153 GLY A C 1
ATOM 1138 O O . GLY A 1 153 ? 15.039 -10.039 10.219 1 91.81 153 GLY A O 1
ATOM 1139 N N . TYR A 1 154 ? 14.664 -9.859 8.07 1 92.06 154 TYR A N 1
ATOM 1140 C CA . TYR A 1 154 ? 16.078 -9.906 7.746 1 92.06 154 TYR A CA 1
ATOM 1141 C C . TYR A 1 154 ? 16.578 -8.547 7.27 1 92.06 154 TYR A C 1
ATOM 1143 O O . TYR A 1 154 ? 15.789 -7.734 6.773 1 92.06 154 TYR A O 1
ATOM 1151 N N . VAL A 1 155 ? 17.859 -8.352 7.414 1 89.44 155 VAL A N 1
ATOM 1152 C CA . VAL A 1 155 ? 18.438 -7.039 7.145 1 89.44 155 VAL A CA 1
ATOM 1153 C C . VAL A 1 155 ? 18.219 -6.672 5.676 1 89.44 155 VAL A C 1
ATOM 1155 O O . VAL A 1 155 ? 18.531 -7.457 4.781 1 89.44 155 VAL A O 1
ATOM 1158 N N . GLN A 1 156 ? 17.688 -5.5 5.52 1 83.31 156 GLN A N 1
ATOM 1159 C CA . GLN A 1 156 ? 17.344 -5.043 4.18 1 83.31 156 GLN A CA 1
ATOM 1160 C C . GLN A 1 156 ? 18.578 -4.555 3.43 1 83.31 156 GLN A C 1
ATOM 1162 O O . GLN A 1 156 ? 19.5 -4.012 4.035 1 83.31 156 GLN A O 1
ATOM 1167 N N . ALA A 1 157 ? 18.484 -4.719 2.127 1 81.56 157 ALA A N 1
ATOM 1168 C CA . ALA A 1 157 ? 19.594 -4.328 1.271 1 81.56 157 ALA A CA 1
ATOM 1169 C C . ALA A 1 157 ? 19.922 -2.844 1.434 1 81.56 157 ALA A C 1
ATOM 1171 O O . ALA A 1 157 ? 21.078 -2.449 1.434 1 81.56 157 ALA A O 1
ATOM 1172 N N . GLY A 1 158 ? 18.844 -2.049 1.55 1 77.94 158 GLY A N 1
ATOM 1173 C CA . GLY A 1 158 ? 19.047 -0.621 1.717 1 77.94 158 GLY A CA 1
ATOM 1174 C C . GLY A 1 158 ? 19.938 -0.285 2.898 1 77.94 158 GLY A C 1
ATOM 1175 O O . GLY A 1 158 ? 20.812 0.579 2.799 1 77.94 158 GLY A O 1
ATOM 1176 N N . SER A 1 159 ? 19.719 -0.938 3.963 1 78.5 159 SER A N 1
ATOM 1177 C CA . SER A 1 159 ? 20.531 -0.719 5.156 1 78.5 159 SER A CA 1
ATOM 1178 C C . SER A 1 159 ? 21.984 -1.151 4.93 1 78.5 159 SER A C 1
ATOM 1180 O O . SER A 1 159 ? 22.906 -0.52 5.438 1 78.5 159 SER A O 1
ATOM 1182 N N . ILE A 1 160 ? 22.141 -2.178 4.199 1 80.5 160 ILE A N 1
ATOM 1183 C CA . ILE A 1 160 ? 23.469 -2.676 3.896 1 80.5 160 ILE A CA 1
ATOM 1184 C C . ILE A 1 160 ? 24.219 -1.666 3.023 1 80.5 160 ILE A C 1
ATOM 1186 O O . ILE A 1 160 ? 25.375 -1.343 3.289 1 80.5 160 ILE A O 1
ATOM 1190 N N . VAL A 1 161 ? 23.531 -1.182 2.094 1 78.75 161 VAL A N 1
ATOM 1191 C CA . VAL A 1 161 ? 24.125 -0.221 1.172 1 78.75 161 VAL A CA 1
ATOM 1192 C C . VAL A 1 161 ? 24.484 1.062 1.92 1 78.75 161 VAL A C 1
ATOM 1194 O O . VAL A 1 161 ? 25.562 1.632 1.717 1 78.75 161 VAL A O 1
ATOM 1197 N N . GLN A 1 162 ? 23.578 1.481 2.721 1 76 162 GLN A N 1
ATOM 1198 C CA . GLN A 1 162 ? 23.828 2.686 3.502 1 76 162 GLN A CA 1
ATOM 1199 C C . GLN A 1 162 ? 25.062 2.514 4.387 1 76 162 GLN A C 1
ATOM 1201 O O . GLN A 1 162 ? 25.906 3.416 4.473 1 76 162 GLN A O 1
ATOM 1206 N N . ALA A 1 163 ? 25.109 1.424 5.016 1 75.5 163 ALA A N 1
ATOM 1207 C CA . ALA A 1 163 ? 26.266 1.143 5.859 1 75.5 163 ALA A CA 1
ATOM 1208 C C . ALA A 1 163 ? 27.547 1.089 5.035 1 75.5 163 ALA A C 1
ATOM 1210 O O . ALA A 1 163 ? 28.594 1.581 5.465 1 75.5 163 ALA A O 1
ATOM 1211 N N . ALA A 1 164 ? 27.469 0.508 3.914 1 79.44 164 ALA A N 1
ATOM 1212 C CA . ALA A 1 164 ? 28.625 0.42 3.033 1 79.44 164 ALA A CA 1
ATOM 1213 C C . ALA A 1 164 ? 29.078 1.807 2.582 1 79.44 164 ALA A C 1
ATOM 1215 O O . ALA A 1 164 ? 30.281 2.1 2.568 1 79.44 164 ALA A O 1
ATOM 1216 N N . LEU A 1 165 ? 28.125 2.586 2.221 1 76.94 165 LEU A N 1
ATOM 1217 C CA . LEU A 1 165 ? 28.438 3.947 1.803 1 76.94 165 LEU A CA 1
ATOM 1218 C C . LEU A 1 165 ? 29.047 4.738 2.951 1 76.94 165 LEU A C 1
ATOM 1220 O O . LEU A 1 165 ? 30 5.5 2.748 1 76.94 165 LEU A O 1
ATOM 1224 N N . ALA A 1 166 ? 28.484 4.559 4.094 1 74.31 166 ALA A N 1
ATOM 1225 C CA . ALA A 1 166 ? 29.016 5.227 5.277 1 74.31 166 ALA A CA 1
ATOM 1226 C C . ALA A 1 166 ? 30.453 4.797 5.543 1 74.31 166 ALA A C 1
ATOM 1228 O O . ALA A 1 166 ? 31.266 5.574 6.066 1 74.31 166 ALA A O 1
ATOM 1229 N N . ALA A 1 167 ? 30.703 3.625 5.16 1 77.5 167 ALA A N 1
ATOM 1230 C CA . ALA A 1 167 ? 32.062 3.084 5.359 1 77.5 167 ALA A CA 1
ATOM 1231 C C . ALA A 1 167 ? 32.969 3.434 4.188 1 77.5 167 ALA A C 1
ATOM 1233 O O . ALA A 1 167 ? 34.125 3.014 4.148 1 77.5 167 ALA A O 1
ATOM 1234 N N . GLY A 1 168 ? 32.406 4.145 3.201 1 76.44 168 GLY A N 1
ATOM 1235 C CA . GLY A 1 168 ? 33.219 4.629 2.1 1 76.44 168 GLY A CA 1
ATOM 1236 C C . GLY A 1 168 ? 33.281 3.672 0.925 1 76.44 168 GLY A C 1
ATOM 1237 O O . GLY A 1 168 ? 34.188 3.732 0.106 1 76.44 168 GLY A O 1
ATOM 1238 N N . ALA A 1 169 ? 32.312 2.842 0.836 1 78.56 169 ALA A N 1
ATOM 1239 C CA . ALA A 1 169 ? 32.312 1.855 -0.242 1 78.56 169 ALA A CA 1
ATOM 1240 C C . ALA A 1 169 ? 32.031 2.518 -1.59 1 78.56 169 ALA A C 1
ATOM 1242 O O . ALA A 1 169 ? 31.328 3.529 -1.659 1 78.56 169 ALA A O 1
ATOM 1243 N N . ASP A 1 170 ? 32.656 1.938 -2.652 1 78.44 170 ASP A N 1
ATOM 1244 C CA . ASP A 1 170 ? 32.375 2.279 -4.039 1 78.44 170 ASP A CA 1
ATOM 1245 C C . ASP A 1 170 ? 31.234 1.403 -4.594 1 78.44 170 ASP A C 1
ATOM 1247 O O . ASP A 1 170 ? 31.406 0.193 -4.758 1 78.44 170 ASP A O 1
ATOM 1251 N N . LEU A 1 171 ? 30.141 2.012 -4.938 1 77.81 171 LEU A N 1
ATOM 1252 C CA . LEU A 1 171 ? 28.969 1.257 -5.355 1 77.81 171 LEU A CA 1
ATOM 1253 C C . LEU A 1 171 ? 29.156 0.688 -6.758 1 77.81 171 LEU A C 1
ATOM 1255 O O . LEU A 1 171 ? 28.312 -0.065 -7.246 1 77.81 171 LEU A O 1
ATOM 1259 N N . ARG A 1 172 ? 30.234 1.024 -7.426 1 76.62 172 ARG A N 1
ATOM 1260 C CA . ARG A 1 172 ? 30.547 0.416 -8.719 1 76.62 172 ARG A CA 1
ATOM 1261 C C . ARG A 1 172 ? 31.188 -0.955 -8.539 1 76.62 172 ARG A C 1
ATOM 1263 O O . ARG A 1 172 ? 31.391 -1.683 -9.508 1 76.62 172 ARG A O 1
ATOM 1270 N N . LYS A 1 173 ? 31.438 -1.216 -7.281 1 78.81 173 LYS A N 1
ATOM 1271 C CA . LYS A 1 173 ? 32.031 -2.498 -6.922 1 78.81 173 LYS A CA 1
ATOM 1272 C C . LYS A 1 173 ? 31.125 -3.289 -5.992 1 78.81 173 LYS A C 1
ATOM 1274 O O . LYS A 1 173 ? 30.078 -2.785 -5.551 1 78.81 173 LYS A O 1
ATOM 1279 N N . SER A 1 174 ? 31.469 -4.562 -5.891 1 79.88 174 SER A N 1
ATOM 1280 C CA . SER A 1 174 ? 30.703 -5.387 -4.961 1 79.88 174 SER A CA 1
ATOM 1281 C C . SER A 1 174 ? 30.797 -4.852 -3.539 1 79.88 174 SER A C 1
ATOM 1283 O O . SER A 1 174 ? 31.828 -4.305 -3.143 1 79.88 174 SER A O 1
ATOM 1285 N N . ILE A 1 175 ? 29.734 -4.898 -2.838 1 81.38 175 ILE A N 1
ATOM 1286 C CA . ILE A 1 175 ? 29.719 -4.508 -1.433 1 81.38 175 ILE A CA 1
ATOM 1287 C C . ILE A 1 175 ? 29.469 -5.734 -0.558 1 81.38 175 ILE A C 1
ATOM 1289 O O . ILE A 1 175 ? 28.938 -6.742 -1.031 1 81.38 175 ILE A O 1
ATOM 1293 N N . PRO A 1 176 ? 29.922 -5.656 0.626 1 78.94 176 PRO A N 1
ATOM 1294 C CA . PRO A 1 176 ? 29.719 -6.816 1.498 1 78.94 176 PRO A CA 1
ATOM 1295 C C . PRO A 1 176 ? 28.25 -7.23 1.608 1 78.94 176 PRO A C 1
ATOM 1297 O O . PRO A 1 176 ? 27.375 -6.371 1.697 1 78.94 176 PRO A O 1
ATOM 1300 N N . ASP A 1 177 ? 27.938 -8.492 1.511 1 80.88 177 ASP A N 1
ATOM 1301 C CA . ASP A 1 177 ? 26.656 -9.141 1.726 1 80.88 177 ASP A CA 1
ATOM 1302 C C . ASP A 1 177 ? 25.734 -8.945 0.522 1 80.88 177 ASP A C 1
ATOM 1304 O O . ASP A 1 177 ? 24.594 -9.422 0.517 1 80.88 177 ASP A O 1
ATOM 1308 N N . ILE A 1 178 ? 26.203 -8.148 -0.431 1 87 178 ILE A N 1
ATOM 1309 C CA . ILE A 1 178 ? 25.469 -8.031 -1.687 1 87 178 ILE A CA 1
ATOM 1310 C C . ILE A 1 178 ? 26.375 -8.406 -2.854 1 87 178 ILE A C 1
ATOM 1312 O O . ILE A 1 178 ? 27.141 -7.574 -3.344 1 87 178 ILE A O 1
ATOM 1316 N N . PRO A 1 179 ? 26.266 -9.586 -3.277 1 89 179 PRO A N 1
ATOM 1317 C CA . PRO A 1 179 ? 27.156 -10.016 -4.363 1 89 179 PRO A CA 1
ATOM 1318 C C . PRO A 1 179 ? 26.844 -9.328 -5.688 1 89 179 PRO A C 1
ATOM 1320 O O . PRO A 1 179 ? 25.703 -8.883 -5.902 1 89 179 PRO A O 1
ATOM 1323 N N . MET A 1 180 ? 27.844 -9.188 -6.48 1 91.06 180 MET A N 1
ATOM 1324 C CA . MET A 1 180 ? 27.734 -8.711 -7.855 1 91.06 180 MET A CA 1
ATOM 1325 C C . MET A 1 180 ? 28.016 -9.836 -8.852 1 91.06 180 MET A C 1
ATOM 1327 O O . MET A 1 180 ? 28.938 -10.625 -8.648 1 91.06 180 MET A O 1
ATOM 1331 N N . VAL A 1 181 ? 27.172 -9.938 -9.859 1 93.75 181 VAL A N 1
ATOM 1332 C CA . VAL A 1 181 ? 27.391 -10.953 -10.883 1 93.75 181 VAL A CA 1
ATOM 1333 C C . VAL A 1 181 ? 27.438 -10.289 -12.258 1 93.75 181 VAL A C 1
ATOM 1335 O O . VAL A 1 181 ? 26.859 -9.227 -12.461 1 93.75 181 VAL A O 1
ATOM 1338 N N . HIS A 1 182 ? 28.156 -10.891 -13.164 1 94.25 182 HIS A N 1
ATOM 1339 C CA . HIS A 1 182 ? 28.203 -10.477 -14.562 1 94.25 182 HIS A CA 1
ATOM 1340 C C . HIS A 1 182 ? 27.391 -11.422 -15.438 1 94.25 182 HIS A C 1
ATOM 1342 O O . HIS A 1 182 ? 27.688 -12.617 -15.523 1 94.25 182 HIS A O 1
ATOM 1348 N N . VAL A 1 183 ? 26.344 -10.898 -15.984 1 94.94 183 VAL A N 1
ATOM 1349 C CA . VAL A 1 183 ? 25.453 -11.688 -16.812 1 94.94 183 VAL A CA 1
ATOM 1350 C C . VAL A 1 183 ? 25.859 -11.578 -18.281 1 94.94 183 VAL A C 1
ATOM 1352 O O . VAL A 1 183 ? 26.094 -10.477 -18.781 1 94.94 183 VAL A O 1
ATOM 1355 N N . THR A 1 184 ? 26.062 -12.703 -18.922 1 94.69 184 THR A N 1
ATOM 1356 C CA . THR A 1 184 ? 26.375 -12.797 -20.344 1 94.69 184 THR A CA 1
ATOM 1357 C C . THR A 1 184 ? 25.25 -13.5 -21.094 1 94.69 184 THR A C 1
ATOM 1359 O O . THR A 1 184 ? 24.594 -14.383 -20.547 1 94.69 184 THR A O 1
ATOM 1362 N N . ALA A 1 185 ? 25.016 -13.047 -22.312 1 91.69 185 ALA A N 1
ATOM 1363 C CA . ALA A 1 185 ? 23.938 -13.617 -23.125 1 91.69 185 ALA A CA 1
ATOM 1364 C C . ALA A 1 185 ? 24.094 -15.133 -23.25 1 91.69 185 ALA A C 1
ATOM 1366 O O . ALA A 1 185 ? 25.219 -15.633 -23.438 1 91.69 185 ALA A O 1
ATOM 1367 N N . ASP A 1 186 ? 23.047 -15.844 -23.078 1 90.06 186 ASP A N 1
ATOM 1368 C CA . ASP A 1 186 ? 22.906 -17.281 -23.312 1 90.06 186 ASP A CA 1
ATOM 1369 C C . ASP A 1 186 ? 23.797 -18.078 -22.375 1 90.06 186 ASP A C 1
ATOM 1371 O O . ASP A 1 186 ? 24.234 -19.172 -22.703 1 90.06 186 ASP A O 1
ATOM 1375 N N . ARG A 1 187 ? 24.203 -17.469 -21.312 1 93.81 187 ARG A N 1
ATOM 1376 C CA . ARG A 1 187 ? 24.984 -18.156 -20.281 1 93.81 187 ARG A CA 1
ATOM 1377 C C . ARG A 1 187 ? 24.297 -18.062 -18.922 1 93.81 187 ARG A C 1
ATOM 1379 O O . ARG A 1 187 ? 23.391 -17.234 -18.734 1 93.81 187 ARG A O 1
ATOM 1386 N N . SER A 1 188 ? 24.625 -18.984 -18.156 1 95.12 188 SER A N 1
ATOM 1387 C CA . SER A 1 188 ? 24.109 -18.984 -16.797 1 95.12 188 SER A CA 1
ATOM 1388 C C . SER A 1 188 ? 25.203 -18.625 -15.789 1 95.12 188 SER A C 1
ATOM 1390 O O . SER A 1 188 ? 26.359 -19.031 -15.945 1 95.12 188 SER A O 1
ATOM 1392 N N . VAL A 1 189 ? 24.938 -17.812 -14.836 1 96.19 189 VAL A N 1
ATOM 1393 C CA . VAL A 1 189 ? 25.828 -17.469 -13.734 1 96.19 189 VAL A CA 1
ATOM 1394 C C . VAL A 1 189 ? 25.109 -17.734 -12.406 1 96.19 189 VAL A C 1
ATOM 1396 O O . VAL A 1 189 ? 23.891 -17.609 -12.312 1 96.19 189 VAL A O 1
ATOM 1399 N N . ARG A 1 190 ? 25.875 -18.109 -11.453 1 96.06 190 ARG A N 1
ATOM 1400 C CA . ARG A 1 190 ? 25.312 -18.453 -10.148 1 96.06 190 ARG A CA 1
ATOM 1401 C C . ARG A 1 190 ? 25.609 -17.359 -9.125 1 96.06 190 ARG A C 1
ATOM 1403 O O . ARG A 1 190 ? 26.719 -16.797 -9.109 1 96.06 190 ARG A O 1
ATOM 1410 N N . ALA A 1 191 ? 24.656 -17.016 -8.312 1 94.94 191 ALA A N 1
ATOM 1411 C CA . ALA A 1 191 ? 24.797 -16.094 -7.191 1 94.94 191 ALA A CA 1
ATOM 1412 C C . ALA A 1 191 ? 24.062 -16.609 -5.957 1 94.94 191 ALA A C 1
ATOM 1414 O O . ALA A 1 191 ? 22.828 -16.609 -5.91 1 94.94 191 ALA A O 1
ATOM 1415 N N . ASP A 1 192 ? 24.812 -17.062 -4.957 1 95.44 192 ASP A N 1
ATOM 1416 C CA . ASP A 1 192 ? 24.219 -17.484 -3.691 1 95.44 192 ASP A CA 1
ATOM 1417 C C . ASP A 1 192 ? 24.203 -16.328 -2.689 1 95.44 192 ASP A C 1
ATOM 1419 O O . ASP A 1 192 ? 25.156 -15.555 -2.604 1 95.44 192 ASP A O 1
ATOM 1423 N N . ILE A 1 193 ? 23.109 -16.203 -2.014 1 94.88 193 ILE A N 1
ATOM 1424 C CA . ILE A 1 193 ? 22.906 -15.086 -1.102 1 94.88 193 ILE A CA 1
ATOM 1425 C C . ILE A 1 193 ? 22.688 -15.609 0.317 1 94.88 193 ILE A C 1
ATOM 1427 O O . ILE A 1 193 ? 21.938 -16.562 0.53 1 94.88 193 ILE A O 1
ATOM 1431 N N . LEU A 1 194 ? 23.391 -15.047 1.217 1 94.5 194 LEU A N 1
ATOM 1432 C CA . LEU A 1 194 ? 23.172 -15.25 2.643 1 94.5 194 LEU A CA 1
ATOM 1433 C C . LEU A 1 194 ? 22.5 -14.031 3.271 1 94.5 194 LEU A C 1
ATOM 1435 O O . LEU A 1 194 ? 23.031 -12.922 3.197 1 94.5 194 LEU A O 1
ATOM 1439 N N . VAL A 1 195 ? 21.281 -14.258 3.83 1 93.25 195 VAL A N 1
ATOM 1440 C CA . VAL A 1 195 ? 20.578 -13.148 4.473 1 93.25 195 VAL A CA 1
ATOM 1441 C C . VAL A 1 195 ? 20.719 -13.258 5.988 1 93.25 195 VAL A C 1
ATOM 1443 O O . VAL A 1 195 ? 20.688 -14.359 6.543 1 93.25 195 VAL A O 1
ATOM 1446 N N . ASN A 1 196 ? 20.906 -12.133 6.633 1 93.62 196 ASN A N 1
ATOM 1447 C CA . ASN A 1 196 ? 21.094 -12.102 8.078 1 93.62 196 ASN A CA 1
ATOM 1448 C C . ASN A 1 196 ? 19.844 -11.602 8.805 1 93.62 196 ASN A C 1
ATOM 1450 O O . ASN A 1 196 ? 19.188 -10.672 8.344 1 93.62 196 ASN A O 1
ATOM 1454 N N . ARG A 1 197 ? 19.547 -12.25 9.906 1 94.88 197 ARG A N 1
ATOM 1455 C CA . ARG A 1 197 ? 18.422 -11.82 10.727 1 94.88 197 ARG A CA 1
ATOM 1456 C C . ARG A 1 197 ? 18.656 -10.43 11.297 1 94.88 197 ARG A C 1
ATOM 1458 O O . ARG A 1 197 ? 19.734 -10.141 11.82 1 94.88 197 ARG A O 1
ATOM 1465 N N . GLY A 1 198 ? 17.688 -9.547 11.102 1 93.81 198 GLY A N 1
ATOM 1466 C CA . GLY A 1 198 ? 17.781 -8.203 11.656 1 93.81 198 GLY A CA 1
ATOM 1467 C C . GLY A 1 198 ? 17.125 -8.07 13.016 1 93.81 198 GLY A C 1
ATOM 1468 O O . GLY A 1 198 ? 16.484 -9.008 13.5 1 93.81 198 GLY A O 1
ATOM 1469 N N . ALA A 1 199 ? 17.391 -6.941 13.641 1 94.81 199 ALA A N 1
ATOM 1470 C CA . ALA A 1 199 ? 16.688 -6.594 14.875 1 94.81 199 ALA A CA 1
ATOM 1471 C C . ALA A 1 199 ? 15.266 -6.121 14.594 1 94.81 199 ALA A C 1
ATOM 1473 O O . ALA A 1 199 ? 14.891 -5.918 13.438 1 94.81 199 ALA A O 1
ATOM 1474 N N . ALA A 1 200 ? 14.469 -6.082 15.633 1 95.94 200 ALA A N 1
ATOM 1475 C CA . ALA A 1 200 ? 13.094 -5.613 15.516 1 95.94 200 ALA A CA 1
ATOM 1476 C C . ALA A 1 200 ? 12.727 -4.691 16.672 1 95.94 200 ALA A C 1
ATOM 1478 O O . ALA A 1 200 ? 13.25 -4.836 17.781 1 95.94 200 ALA A O 1
ATOM 1479 N N . ILE A 1 201 ? 11.93 -3.689 16.375 1 96.38 201 ILE A N 1
ATOM 1480 C CA . ILE A 1 201 ? 11.328 -2.805 17.375 1 96.38 201 ILE A CA 1
ATOM 1481 C C . ILE A 1 201 ? 9.812 -2.941 17.328 1 96.38 201 ILE A C 1
ATOM 1483 O O . ILE A 1 201 ? 9.203 -2.875 16.266 1 96.38 201 ILE A O 1
ATOM 1487 N N . SER A 1 202 ? 9.227 -3.26 18.469 1 97.56 202 SER A N 1
ATOM 1488 C CA . SER A 1 202 ? 7.773 -3.299 18.562 1 97.56 202 SER A CA 1
ATOM 1489 C C . SER A 1 202 ? 7.281 -2.502 19.766 1 97.56 202 SER A C 1
ATOM 1491 O O . SER A 1 202 ? 8.039 -2.246 20.703 1 97.56 202 SER A O 1
ATOM 1493 N N . GLY A 1 203 ? 6.102 -2.006 19.688 1 98.06 203 GLY A N 1
ATOM 1494 C CA . GLY A 1 203 ? 5.508 -1.235 20.766 1 98.06 203 GLY A CA 1
ATOM 1495 C C . GLY A 1 203 ? 4.121 -0.718 20.438 1 98.06 203 GLY A C 1
ATOM 1496 O O . GLY A 1 203 ? 3.355 -1.381 19.734 1 98.06 203 GLY A O 1
ATOM 1497 N N . LYS A 1 204 ? 3.836 0.388 21.156 1 98.38 204 LYS A N 1
ATOM 1498 C CA . LYS A 1 204 ? 2.514 0.985 21 1 98.38 204 LYS A CA 1
ATOM 1499 C C . LYS A 1 204 ? 2.609 2.496 20.812 1 98.38 204 LYS A C 1
ATOM 1501 O O . LYS A 1 204 ? 3.52 3.135 21.359 1 98.38 204 LYS A O 1
ATOM 1506 N N . VAL A 1 205 ? 1.734 3.008 20 1 98.56 205 VAL A N 1
ATOM 1507 C CA . VAL A 1 205 ? 1.467 4.441 19.969 1 98.56 205 VAL A CA 1
ATOM 1508 C C . VAL A 1 205 ? 0.147 4.738 20.672 1 98.56 205 VAL A C 1
ATOM 1510 O O . VAL A 1 205 ? -0.87 4.098 20.391 1 98.56 205 VAL A O 1
ATOM 1513 N N . VAL A 1 206 ? 0.186 5.641 21.625 1 98.25 206 VAL A N 1
ATOM 1514 C CA . VAL A 1 206 ? -1.003 5.938 22.422 1 98.25 206 VAL A CA 1
ATOM 1515 C C . VAL A 1 206 ? -1.209 7.449 22.5 1 98.25 206 VAL A C 1
ATOM 1517 O O . VAL A 1 206 ? -0.28 8.219 22.25 1 98.25 206 VAL A O 1
ATOM 1520 N N . TRP A 1 207 ? -2.447 7.789 22.734 1 96.19 207 TRP A N 1
ATOM 1521 C CA . TRP A 1 207 ? -2.76 9.172 23.078 1 96.19 207 TRP A CA 1
ATOM 1522 C C . TRP A 1 207 ? -2.396 9.469 24.531 1 96.19 207 TRP A C 1
ATOM 1524 O O . TRP A 1 207 ? -2.043 8.555 25.281 1 96.19 207 TRP A O 1
ATOM 1534 N N . ASP A 1 208 ? -2.529 10.75 24.906 1 94.19 208 ASP A N 1
ATOM 1535 C CA . ASP A 1 208 ? -2.162 11.18 26.25 1 94.19 208 ASP A CA 1
ATOM 1536 C C . ASP A 1 208 ? -3.07 10.539 27.297 1 94.19 208 ASP A C 1
ATOM 1538 O O . ASP A 1 208 ? -2.682 10.398 28.469 1 94.19 208 ASP A O 1
ATOM 1542 N N . ASP A 1 209 ? -4.223 10.086 26.906 1 93.25 209 ASP A N 1
ATOM 1543 C CA . ASP A 1 209 ? -5.152 9.453 27.844 1 93.25 209 ASP A CA 1
ATOM 1544 C C . ASP A 1 209 ? -4.949 7.945 27.875 1 93.25 209 ASP A C 1
ATOM 1546 O O . ASP A 1 209 ? -5.699 7.23 28.547 1 93.25 209 ASP A O 1
ATOM 1550 N N . GLY A 1 210 ? -4.027 7.441 27.172 1 94.62 210 GLY A N 1
ATOM 1551 C CA . GLY A 1 210 ? -3.686 6.027 27.203 1 94.62 210 GLY A CA 1
ATOM 1552 C C . GLY A 1 210 ? -4.398 5.219 26.141 1 94.62 210 GLY A C 1
ATOM 1553 O O . GLY A 1 210 ? -4.086 4.043 25.938 1 94.62 210 GLY A O 1
ATOM 1554 N N . SER A 1 211 ? -5.367 5.812 25.484 1 94.38 211 SER A N 1
ATOM 1555 C CA . SER A 1 211 ? -6.066 5.098 24.422 1 94.38 211 SER A CA 1
ATOM 1556 C C . SER A 1 211 ? -5.168 4.883 23.203 1 94.38 211 SER A C 1
ATOM 1558 O O . SER A 1 211 ? -4.219 5.641 22.984 1 94.38 211 SER A O 1
ATOM 1560 N N . PRO A 1 212 ? -5.422 3.832 22.422 1 95.69 212 PRO A N 1
ATOM 1561 C CA . PRO A 1 212 ? -4.578 3.539 21.266 1 95.69 212 PRO A CA 1
ATOM 1562 C C . PRO A 1 212 ? -4.699 4.59 20.156 1 95.69 212 PRO A C 1
ATOM 1564 O O . PRO A 1 212 ? -5.801 5.07 19.875 1 95.69 212 PRO A O 1
ATOM 1567 N N . ALA A 1 213 ? -3.594 5.062 19.672 1 96.19 213 ALA A N 1
ATOM 1568 C CA . ALA A 1 213 ? -3.572 5.84 18.422 1 96.19 213 ALA A CA 1
ATOM 1569 C C . ALA A 1 213 ? -3.496 4.93 17.203 1 96.19 213 ALA A C 1
ATOM 1571 O O . ALA A 1 213 ? -2.453 4.324 16.938 1 96.19 213 ALA A O 1
ATOM 1572 N N . THR A 1 214 ? -4.562 4.859 16.469 1 92.5 214 THR A N 1
ATOM 1573 C CA . THR A 1 214 ? -4.68 3.908 15.375 1 92.5 214 THR A CA 1
ATOM 1574 C C . THR A 1 214 ? -4.34 4.574 14.039 1 92.5 214 THR A C 1
ATOM 1576 O O . THR A 1 214 ? -4.453 5.793 13.906 1 92.5 214 THR A O 1
ATOM 1579 N N . GLN A 1 215 ? -3.795 3.764 13.125 1 88.5 215 GLN A N 1
ATOM 1580 C CA . GLN A 1 215 ? -3.482 4.188 11.766 1 88.5 215 GLN A CA 1
ATOM 1581 C C . GLN A 1 215 ? -2.428 5.289 11.758 1 88.5 215 GLN A C 1
ATOM 1583 O O . GLN A 1 215 ? -2.514 6.234 10.969 1 88.5 215 GLN A O 1
ATOM 1588 N N . VAL A 1 216 ? -1.536 5.188 12.656 1 93.94 216 VAL A N 1
ATOM 1589 C CA . VAL A 1 216 ? -0.366 6.059 12.711 1 93.94 216 VAL A CA 1
ATOM 1590 C C . VAL A 1 216 ? 0.826 5.359 12.055 1 93.94 216 VAL A C 1
ATOM 1592 O O . VAL A 1 216 ? 1.104 4.191 12.352 1 93.94 216 VAL A O 1
ATOM 1595 N N . THR A 1 217 ? 1.407 6.074 11.133 1 93.44 217 THR A N 1
ATOM 1596 C CA . THR A 1 217 ? 2.607 5.508 10.523 1 93.44 217 THR A CA 1
ATOM 1597 C C . THR A 1 217 ? 3.812 5.684 11.445 1 93.44 217 THR A C 1
ATOM 1599 O O . THR A 1 217 ? 4.094 6.793 11.906 1 93.44 217 THR A O 1
ATOM 1602 N N . VAL A 1 218 ? 4.453 4.598 11.727 1 95.56 218 VAL A N 1
ATOM 1603 C CA . VAL A 1 218 ? 5.645 4.605 12.562 1 95.56 218 VAL A CA 1
ATOM 1604 C C . VAL A 1 218 ? 6.871 4.266 11.727 1 95.56 218 VAL A C 1
ATOM 1606 O O . VAL A 1 218 ? 6.867 3.283 10.977 1 95.56 218 VAL A O 1
ATOM 1609 N N . THR A 1 219 ? 7.867 5.078 11.844 1 91.62 219 THR A N 1
ATOM 1610 C CA . THR A 1 219 ? 9.148 4.836 11.188 1 91.62 219 THR A CA 1
ATOM 1611 C C . THR A 1 219 ? 10.281 4.836 12.203 1 91.62 219 THR A C 1
ATOM 1613 O O . THR A 1 219 ? 10.141 5.371 13.305 1 91.62 219 THR A O 1
ATOM 1616 N N . VAL A 1 220 ? 11.305 4.121 11.859 1 90.12 220 VAL A N 1
ATOM 1617 C CA . VAL A 1 220 ? 12.531 4.148 12.648 1 90.12 220 VAL A CA 1
ATOM 1618 C C . VAL A 1 220 ? 13.656 4.766 11.82 1 90.12 220 VAL A C 1
ATOM 1620 O O . VAL A 1 220 ? 13.828 4.441 10.648 1 90.12 220 VAL A O 1
ATOM 1623 N N . VAL A 1 221 ? 14.305 5.773 12.445 1 83.69 221 VAL A N 1
ATOM 1624 C CA . VAL A 1 221 ? 15.391 6.445 11.75 1 83.69 221 VAL A CA 1
ATOM 1625 C C . VAL A 1 221 ? 16.672 6.34 12.578 1 83.69 221 VAL A C 1
ATOM 1627 O O . VAL A 1 221 ? 16.625 6.305 13.805 1 83.69 221 VAL A O 1
ATOM 1630 N N . SER A 1 222 ? 17.766 6.207 11.844 1 82.94 222 SER A N 1
ATOM 1631 C CA . SER A 1 222 ? 19.047 6.18 12.539 1 82.94 222 SER A CA 1
ATOM 1632 C C . SER A 1 222 ? 19.266 7.453 13.344 1 82.94 222 SER A C 1
ATOM 1634 O O . SER A 1 222 ? 18.953 8.555 12.883 1 82.94 222 SER A O 1
ATOM 1636 N N . ALA A 1 223 ? 19.656 7.203 14.586 1 83.62 223 ALA A N 1
ATOM 1637 C CA . ALA A 1 223 ? 19.953 8.359 15.43 1 83.62 223 ALA A CA 1
ATOM 1638 C C . ALA A 1 223 ? 21.203 9.078 14.961 1 83.62 223 ALA A C 1
ATOM 1640 O O . ALA A 1 223 ? 21.422 10.25 15.289 1 83.62 223 ALA A O 1
ATOM 1641 N N . LYS A 1 224 ? 22.062 8.25 14.312 1 70.06 224 LYS A N 1
ATOM 1642 C CA . LYS A 1 224 ? 23.312 8.859 13.867 1 70.06 224 LYS A CA 1
ATOM 1643 C C . LYS A 1 224 ? 23.094 9.734 12.641 1 70.06 224 LYS A C 1
ATOM 1645 O O . LYS A 1 224 ? 22.234 9.438 11.805 1 70.06 224 LYS A O 1
ATOM 1650 N N . THR A 1 225 ? 23.125 11.062 12.781 1 56.06 225 THR A N 1
ATOM 1651 C CA . THR A 1 225 ? 22.828 12.273 12.031 1 56.06 225 THR A CA 1
ATOM 1652 C C . THR A 1 225 ? 23.297 12.148 10.578 1 56.06 225 THR A C 1
ATOM 1654 O O . THR A 1 225 ? 22.938 12.969 9.734 1 56.06 225 THR A O 1
ATOM 1657 N N . LYS A 1 226 ? 24.312 11.227 10.234 1 55.22 226 LYS A N 1
ATOM 1658 C CA . LYS A 1 226 ? 24.797 11.656 8.922 1 55.22 226 LYS A CA 1
ATOM 1659 C C . LYS A 1 226 ? 23.891 11.125 7.809 1 55.22 226 LYS A C 1
ATOM 1661 O O . LYS A 1 226 ? 23.703 9.914 7.68 1 55.22 226 LYS A O 1
ATOM 1666 N N . GLU A 1 227 ? 23.062 12 7.445 1 55.22 227 GLU A N 1
ATOM 1667 C CA . GLU A 1 227 ? 22.156 11.664 6.348 1 55.22 227 GLU A CA 1
ATOM 1668 C C . GLU A 1 227 ? 22.922 11.102 5.152 1 55.22 227 GLU A C 1
ATOM 1670 O O . GLU A 1 227 ? 23.766 11.789 4.574 1 55.22 227 GLU A O 1
ATOM 1675 N N . ILE A 1 228 ? 23.109 9.82 5.227 1 57.66 228 ILE A N 1
ATOM 1676 C CA . ILE A 1 228 ? 23.703 9.258 4.02 1 57.66 228 ILE A CA 1
ATOM 1677 C C . ILE A 1 228 ? 22.703 9.305 2.875 1 57.66 228 ILE A C 1
ATOM 1679 O O . ILE A 1 228 ? 21.594 8.766 2.99 1 57.66 228 ILE A O 1
ATOM 1683 N N . VAL A 1 229 ? 23.047 10.188 1.923 1 61.09 229 VAL A N 1
ATOM 1684 C CA . VAL A 1 229 ? 22.219 10.297 0.726 1 61.09 229 VAL A CA 1
ATOM 1685 C C . VAL A 1 229 ? 22.562 9.172 -0.243 1 61.09 229 VAL A C 1
ATOM 1687 O O . VAL A 1 229 ? 23.719 9.016 -0.649 1 61.09 229 VAL A O 1
ATOM 1690 N N . ILE A 1 230 ? 21.641 8.289 -0.422 1 67.44 230 ILE A N 1
ATOM 1691 C CA . ILE A 1 230 ? 21.828 7.262 -1.44 1 67.44 230 ILE A CA 1
ATOM 1692 C C . ILE A 1 230 ? 21.641 7.871 -2.828 1 67.44 230 ILE A C 1
ATOM 1694 O O . ILE A 1 230 ? 20.625 8.523 -3.096 1 67.44 230 ILE A O 1
ATOM 1698 N N . PRO A 1 231 ? 22.656 7.723 -3.643 1 67.56 231 PRO A N 1
ATOM 1699 C CA . PRO A 1 231 ? 22.469 8.219 -5.008 1 67.56 231 PRO A CA 1
ATOM 1700 C C . PRO A 1 231 ? 21.172 7.723 -5.645 1 67.56 231 PRO A C 1
ATOM 1702 O O . PRO A 1 231 ? 20.781 6.566 -5.441 1 67.56 231 PRO A O 1
ATOM 1705 N N . PRO A 1 232 ? 20.5 8.594 -6.352 1 65.44 232 PRO A N 1
ATOM 1706 C CA . PRO A 1 232 ? 19.203 8.258 -6.926 1 65.44 232 PRO A CA 1
ATOM 1707 C C . PRO A 1 232 ? 19.234 6.965 -7.742 1 65.44 232 PRO A C 1
ATOM 1709 O O . PRO A 1 232 ? 18.25 6.227 -7.781 1 65.44 232 PRO A O 1
ATOM 1712 N N . GLN A 1 233 ? 20.391 6.754 -8.359 1 68.12 233 GLN A N 1
ATOM 1713 C CA . GLN A 1 233 ? 20.531 5.574 -9.203 1 68.12 233 GLN A CA 1
ATOM 1714 C C . GLN A 1 233 ? 20.422 4.293 -8.383 1 68.12 233 GLN A C 1
ATOM 1716 O O . GLN A 1 233 ? 20.109 3.227 -8.922 1 68.12 233 GLN A O 1
ATOM 1721 N N . PHE A 1 234 ? 20.703 4.543 -7.059 1 68.5 234 PHE A N 1
ATOM 1722 C CA . PHE A 1 234 ? 20.719 3.355 -6.211 1 68.5 234 PHE A CA 1
ATOM 1723 C C . PHE A 1 234 ? 19.5 3.34 -5.293 1 68.5 234 PHE A C 1
ATOM 1725 O O . PHE A 1 234 ? 19.406 2.498 -4.395 1 68.5 234 PHE A O 1
ATOM 1732 N N . SER A 1 235 ? 18.594 4.238 -5.629 1 65.81 235 SER A N 1
ATOM 1733 C CA . SER A 1 235 ? 17.453 4.391 -4.742 1 65.81 235 SER A CA 1
ATOM 1734 C C . SER A 1 235 ? 16.609 3.117 -4.699 1 65.81 235 SER A C 1
ATOM 1736 O O . SER A 1 235 ? 16.047 2.771 -3.66 1 65.81 235 SER A O 1
ATOM 1738 N N . MET A 1 236 ? 16.656 2.436 -5.77 1 65.19 236 MET A N 1
ATOM 1739 C CA . MET A 1 236 ? 15.859 1.219 -5.836 1 65.19 236 MET A CA 1
ATOM 1740 C C . MET A 1 236 ? 16.5 0.104 -5.012 1 65.19 236 MET A C 1
ATOM 1742 O O . MET A 1 236 ? 15.812 -0.846 -4.617 1 65.19 236 MET A O 1
ATOM 1746 N N . LEU A 1 237 ? 17.797 0.26 -4.895 1 64.5 237 LEU A N 1
ATOM 1747 C CA . LEU A 1 237 ? 18.484 -0.697 -4.027 1 64.5 237 LEU A CA 1
ATOM 1748 C C . LEU A 1 237 ? 18.062 -0.507 -2.574 1 64.5 237 LEU A C 1
ATOM 1750 O O . LEU A 1 237 ? 17.953 -1.478 -1.821 1 64.5 237 LEU A O 1
ATOM 1754 N N . ALA A 1 238 ? 17.766 0.785 -2.312 1 61.66 238 ALA A N 1
ATOM 1755 C CA . ALA A 1 238 ? 17.422 1.135 -0.938 1 61.66 238 ALA A CA 1
ATOM 1756 C C . ALA A 1 238 ? 15.93 0.916 -0.674 1 61.66 238 ALA A C 1
ATOM 1758 O O . ALA A 1 238 ? 15.539 0.557 0.438 1 61.66 238 ALA A O 1
ATOM 1759 N N . ASN A 1 239 ? 15.188 1.18 -1.761 1 59.81 239 ASN A N 1
ATOM 1760 C CA . ASN A 1 239 ? 13.742 1.058 -1.638 1 59.81 239 ASN A CA 1
ATOM 1761 C C . ASN A 1 239 ? 13.141 0.277 -2.805 1 59.81 239 ASN A C 1
ATOM 1763 O O . ASN A 1 239 ? 12.547 0.865 -3.713 1 59.81 239 ASN A O 1
ATOM 1767 N N . PRO A 1 240 ? 13.367 -0.98 -2.789 1 54.91 240 PRO A N 1
ATOM 1768 C CA . PRO A 1 240 ? 12.828 -1.714 -3.936 1 54.91 240 PRO A CA 1
ATOM 1769 C C . PRO A 1 240 ? 11.312 -1.591 -4.055 1 54.91 240 PRO A C 1
ATOM 1771 O O . PRO A 1 240 ? 10.609 -1.545 -3.039 1 54.91 240 PRO A O 1
ATOM 1774 N N . PRO A 1 241 ? 10.773 -1.103 -5.344 1 47.22 241 PRO A N 1
ATOM 1775 C CA . PRO A 1 241 ? 9.336 -0.894 -5.543 1 47.22 241 PRO A CA 1
ATOM 1776 C C . PRO A 1 241 ? 8.492 -2.053 -5.012 1 47.22 241 PRO A C 1
ATOM 1778 O O . PRO A 1 241 ? 7.359 -1.846 -4.574 1 47.22 241 PRO A O 1
ATOM 1781 N N . MET A 1 242 ? 8.766 -3.256 -5.535 1 46.38 242 MET A N 1
ATOM 1782 C CA . MET A 1 242 ? 7.891 -4.402 -5.309 1 46.38 242 MET A CA 1
ATOM 1783 C C . MET A 1 242 ? 8.25 -5.109 -4.004 1 46.38 242 MET A C 1
ATOM 1785 O O . MET A 1 242 ? 7.715 -6.18 -3.707 1 46.38 242 MET A O 1
ATOM 1789 N N . GLY A 1 243 ? 9.18 -4.711 -3.518 1 43.69 243 GLY A N 1
ATOM 1790 C CA . GLY A 1 243 ? 9.461 -5.422 -2.279 1 43.69 243 GLY A CA 1
ATOM 1791 C C . GLY A 1 243 ? 8.477 -5.102 -1.171 1 43.69 243 GLY A C 1
ATOM 1792 O O . GLY A 1 243 ? 7.738 -4.121 -1.256 1 43.69 243 GLY A O 1
ATOM 1793 N N . ASN A 1 244 ? 7.926 -6.176 -0.647 1 41.94 244 ASN A N 1
ATOM 1794 C CA . ASN A 1 244 ? 7.23 -5.93 0.61 1 41.94 244 ASN A CA 1
ATOM 1795 C C . ASN A 1 244 ? 7.809 -4.727 1.346 1 41.94 244 ASN A C 1
ATOM 1797 O O . ASN A 1 244 ? 8.977 -4.738 1.746 1 41.94 244 ASN A O 1
ATOM 1801 N N . GLY A 1 245 ? 7.605 -3.637 0.729 1 40.47 245 GLY A N 1
ATOM 1802 C CA . GLY A 1 245 ? 7.938 -2.379 1.377 1 40.47 245 GLY A CA 1
ATOM 1803 C C . GLY A 1 245 ? 8.039 -2.494 2.887 1 40.47 245 GLY A C 1
ATOM 1804 O O . GLY A 1 245 ? 7.762 -1.535 3.607 1 40.47 245 GLY A O 1
ATOM 1805 N N . GLY A 1 246 ? 7.879 -3.699 3.293 1 43.12 246 GLY A N 1
ATOM 1806 C CA . GLY A 1 246 ? 8.047 -3.543 4.73 1 43.12 246 GLY A CA 1
ATOM 1807 C C . GLY A 1 246 ? 9.234 -2.682 5.105 1 43.12 246 GLY A C 1
ATOM 1808 O O . GLY A 1 246 ? 10.352 -3.186 5.254 1 43.12 246 GLY A O 1
ATOM 1809 N N . GLY A 1 247 ? 9.422 -1.802 4.312 1 49.38 247 GLY A N 1
ATOM 1810 C CA . GLY A 1 247 ? 10.32 -0.77 4.797 1 49.38 247 GLY A CA 1
ATOM 1811 C C . GLY A 1 247 ? 10.359 -0.674 6.309 1 49.38 247 GLY A C 1
ATOM 1812 O O . GLY A 1 247 ? 9.742 -1.482 7.004 1 49.38 247 GLY A O 1
ATOM 1813 N N . GLU A 1 248 ? 11.227 0.182 6.754 1 71.81 248 GLU A N 1
ATOM 1814 C CA . GLU A 1 248 ? 11.609 0.823 8.008 1 71.81 248 GLU A CA 1
ATOM 1815 C C . GLU A 1 248 ? 10.438 1.603 8.602 1 71.81 248 GLU A C 1
ATOM 1817 O O . GLU A 1 248 ? 10.641 2.605 9.297 1 71.81 248 GLU A O 1
ATOM 1822 N N . PHE A 1 249 ? 9.07 0.899 8.094 1 82.62 249 PHE A N 1
ATOM 1823 C CA . PHE A 1 249 ? 7.949 1.566 8.75 1 82.62 249 PHE A CA 1
ATOM 1824 C C . PHE A 1 249 ? 6.855 0.565 9.109 1 82.62 249 PHE A C 1
ATOM 1826 O O . PHE A 1 249 ? 6.91 -0.595 8.695 1 82.62 249 PHE A O 1
ATOM 1833 N N . SER A 1 250 ? 5.934 0.846 9.891 1 90.56 250 SER A N 1
ATOM 1834 C CA . SER A 1 250 ? 4.75 0.121 10.344 1 90.56 250 SER A CA 1
ATOM 1835 C C . SER A 1 250 ? 3.578 1.067 10.578 1 90.56 250 SER A C 1
ATOM 1837 O O . SER A 1 250 ? 3.773 2.26 10.82 1 90.56 250 SER A O 1
ATOM 1839 N N . THR A 1 251 ? 2.371 0.632 10.297 1 91.38 251 THR A N 1
ATOM 1840 C CA . THR A 1 251 ? 1.164 1.357 10.68 1 91.38 251 THR A CA 1
ATOM 1841 C C . THR A 1 251 ? 0.499 0.704 11.891 1 91.38 251 THR A C 1
ATOM 1843 O O . THR A 1 251 ? 0.382 -0.522 11.953 1 91.38 251 THR A O 1
ATOM 1846 N N . THR A 1 252 ? 0.116 1.506 12.812 1 95.38 252 THR A N 1
ATOM 1847 C CA . THR A 1 252 ? -0.456 0.959 14.039 1 95.38 252 THR A CA 1
ATOM 1848 C C . THR A 1 252 ? -1.809 0.311 13.758 1 95.38 252 THR A C 1
ATOM 1850 O O . THR A 1 252 ? -2.59 0.813 12.945 1 95.38 252 THR A O 1
ATOM 1853 N N . ASP A 1 253 ? -2.059 -0.839 14.484 1 93.38 253 ASP A N 1
ATOM 1854 C CA . ASP A 1 253 ? -3.34 -1.529 14.375 1 93.38 253 ASP A CA 1
ATOM 1855 C C . ASP A 1 253 ? -4.387 -0.898 15.289 1 93.38 253 ASP A C 1
ATOM 1857 O O . ASP A 1 253 ? -4.188 0.209 15.797 1 93.38 253 ASP A O 1
ATOM 1861 N N . ASP A 1 254 ? -5.594 -1.547 15.445 1 93.5 254 ASP A N 1
ATOM 1862 C CA . ASP A 1 254 ? -6.727 -1.01 16.203 1 93.5 254 ASP A CA 1
ATOM 1863 C C . ASP A 1 254 ? -6.402 -0.92 17.688 1 93.5 254 ASP A C 1
ATOM 1865 O O . ASP A 1 254 ? -7.121 -0.263 18.438 1 93.5 254 ASP A O 1
ATOM 1869 N N . LEU A 1 255 ? -5.266 -1.52 18.109 1 95.75 255 LEU A N 1
ATOM 1870 C CA . LEU A 1 255 ? -4.836 -1.482 19.5 1 95.75 255 LEU A CA 1
ATOM 1871 C C . LEU A 1 255 ? -3.615 -0.585 19.672 1 95.75 255 LEU A C 1
ATOM 1873 O O . LEU A 1 255 ? -3.031 -0.521 20.75 1 95.75 255 LEU A O 1
ATOM 1877 N N . GLY A 1 256 ? -3.164 0.061 18.547 1 96.75 256 GLY A N 1
ATOM 1878 C CA . GLY A 1 256 ? -2.031 0.973 18.562 1 96.75 256 GLY A CA 1
ATOM 1879 C C . GLY A 1 256 ? -0.695 0.266 18.438 1 96.75 256 GLY A C 1
ATOM 1880 O O . GLY A 1 256 ? 0.359 0.891 18.562 1 96.75 256 GLY A O 1
ATOM 1881 N N . HIS A 1 257 ? -0.701 -1.058 18.203 1 97.5 257 HIS A N 1
ATOM 1882 C CA . HIS A 1 257 ? 0.532 -1.835 18.156 1 97.5 257 HIS A CA 1
ATOM 1883 C C . HIS A 1 257 ? 1.262 -1.615 16.828 1 97.5 257 HIS A C 1
ATOM 1885 O O . HIS A 1 257 ? 0.629 -1.485 15.781 1 97.5 257 HIS A O 1
ATOM 1891 N N . PHE A 1 258 ? 2.58 -1.532 16.844 1 96.12 258 PHE A N 1
ATOM 1892 C CA . PHE A 1 258 ? 3.434 -1.506 15.656 1 96.12 258 PHE A CA 1
ATOM 1893 C C . PHE A 1 258 ? 4.613 -2.461 15.82 1 96.12 258 PHE A C 1
ATOM 1895 O O . PHE A 1 258 ? 4.969 -2.826 16.938 1 96.12 258 PHE A O 1
ATOM 1902 N N . ARG A 1 259 ? 5.117 -2.922 14.688 1 95.5 259 ARG A N 1
ATOM 1903 C CA . ARG A 1 259 ? 6.34 -3.719 14.648 1 95.5 259 ARG A CA 1
ATOM 1904 C C . ARG A 1 259 ? 7.141 -3.43 13.383 1 95.5 259 ARG A C 1
ATOM 1906 O O . ARG A 1 259 ? 6.594 -3.445 12.273 1 95.5 259 ARG A O 1
ATOM 1913 N N . ILE A 1 260 ? 8.367 -3.121 13.57 1 93.44 260 ILE A N 1
ATOM 1914 C CA . ILE A 1 260 ? 9.328 -2.936 12.492 1 93.44 260 ILE A CA 1
ATOM 1915 C C . ILE A 1 260 ? 10.5 -3.898 12.664 1 93.44 260 ILE A C 1
ATOM 1917 O O . ILE A 1 260 ? 11.172 -3.883 13.695 1 93.44 260 ILE A O 1
ATOM 1921 N N . SER A 1 261 ? 10.703 -4.754 11.695 1 93.5 261 SER A N 1
ATOM 1922 C CA . SER A 1 261 ? 11.75 -5.77 11.781 1 93.5 261 SER A CA 1
ATOM 1923 C C . SER A 1 261 ? 12.766 -5.617 10.656 1 93.5 261 SER A C 1
ATOM 1925 O O . SER A 1 261 ? 12.586 -4.789 9.758 1 93.5 261 SER A O 1
ATOM 1927 N N . GLY A 1 262 ? 13.812 -6.391 10.734 1 90.94 262 GLY A N 1
ATOM 1928 C CA . GLY A 1 262 ? 14.844 -6.387 9.703 1 90.94 262 GLY A CA 1
ATOM 1929 C C . GLY A 1 262 ? 15.82 -5.234 9.844 1 90.94 262 GLY A C 1
ATOM 1930 O O . GLY A 1 262 ? 16.359 -4.746 8.844 1 90.94 262 GLY A O 1
ATOM 1931 N N . LEU A 1 263 ? 16.062 -4.738 11.039 1 90.06 263 LEU A N 1
ATOM 1932 C CA . LEU A 1 263 ? 16.922 -3.578 11.297 1 90.06 263 LEU A CA 1
ATOM 1933 C C . LEU A 1 263 ? 18.359 -4.004 11.562 1 90.06 263 LEU A C 1
ATOM 1935 O O . LEU A 1 263 ? 18.594 -5 12.25 1 90.06 263 LEU A O 1
ATOM 1939 N N . ALA A 1 264 ? 19.297 -3.238 11 1 87.94 264 ALA A N 1
ATOM 1940 C CA . ALA A 1 264 ? 20.703 -3.432 11.359 1 87.94 264 ALA A CA 1
ATOM 1941 C C . ALA A 1 264 ? 20.969 -2.959 12.789 1 87.94 264 ALA A C 1
ATOM 1943 O O . ALA A 1 264 ? 20.234 -2.135 13.328 1 87.94 264 ALA A O 1
ATOM 1944 N N . PRO A 1 265 ? 22.016 -3.57 13.398 1 90.69 265 PRO A N 1
ATOM 1945 C CA . PRO A 1 265 ? 22.375 -3.049 14.727 1 90.69 265 PRO A CA 1
ATOM 1946 C C . PRO A 1 265 ? 22.719 -1.563 14.695 1 90.69 265 PRO A C 1
ATOM 1948 O O . PRO A 1 265 ? 23.297 -1.077 13.719 1 90.69 265 PRO A O 1
ATOM 1951 N N . GLY A 1 266 ? 22.297 -0.81 15.727 1 89.81 266 GLY A N 1
ATOM 1952 C CA . GLY A 1 266 ? 22.578 0.617 15.805 1 89.81 266 GLY A CA 1
ATOM 1953 C C . GLY A 1 266 ? 21.609 1.361 16.703 1 89.81 266 GLY A C 1
ATOM 1954 O O . GLY A 1 266 ? 20.828 0.743 17.422 1 89.81 266 GLY A O 1
ATOM 1955 N N . ASP A 1 267 ? 21.781 2.676 16.688 1 92.06 267 ASP A N 1
ATOM 1956 C CA . ASP A 1 267 ? 20.891 3.557 17.438 1 92.06 267 ASP A CA 1
ATOM 1957 C C . ASP A 1 267 ? 19.797 4.121 16.547 1 92.06 267 ASP A C 1
ATOM 1959 O O . ASP A 1 267 ? 20.062 4.621 15.453 1 92.06 267 ASP A O 1
ATOM 1963 N N . TYR A 1 268 ? 18.547 3.969 17.109 1 91.19 268 TYR A N 1
ATOM 1964 C CA . TYR A 1 268 ? 17.406 4.387 16.297 1 91.19 268 TYR A CA 1
ATOM 1965 C C . TYR A 1 268 ? 16.5 5.332 17.078 1 91.19 268 TYR A C 1
ATOM 1967 O O . TYR A 1 268 ? 16.453 5.273 18.312 1 91.19 268 TYR A O 1
ATOM 1975 N N . LEU A 1 269 ? 15.883 6.219 16.312 1 93.19 269 LEU A N 1
ATOM 1976 C CA . LEU A 1 269 ? 14.766 7.008 16.828 1 93.19 269 LEU A CA 1
ATOM 1977 C C . LEU A 1 269 ? 13.438 6.477 16.297 1 93.19 269 LEU A C 1
ATOM 1979 O O . LEU A 1 269 ? 13.336 6.125 15.109 1 93.19 269 LEU A O 1
ATOM 1983 N N . ILE A 1 270 ? 12.469 6.289 17.188 1 95.75 270 ILE A N 1
ATOM 1984 C CA . ILE A 1 270 ? 11.117 5.918 16.766 1 95.75 270 ILE A CA 1
ATOM 1985 C C . ILE A 1 270 ? 10.297 7.176 16.5 1 95.75 270 ILE A C 1
ATOM 1987 O O . ILE A 1 270 ? 10.188 8.055 17.359 1 95.75 270 ILE A O 1
ATOM 1991 N N . LYS A 1 271 ? 9.805 7.277 15.312 1 94.31 271 LYS A N 1
ATOM 1992 C CA . LYS A 1 271 ? 9.078 8.453 14.844 1 94.31 271 LYS A CA 1
ATOM 1993 C C . LYS A 1 271 ? 7.672 8.094 14.391 1 94.31 271 LYS A C 1
ATOM 1995 O O . LYS A 1 271 ? 7.5 7.258 13.492 1 94.31 271 LYS A O 1
ATOM 2000 N N . ALA A 1 272 ? 6.637 8.664 15.047 1 96.25 272 ALA A N 1
ATOM 2001 C CA . ALA A 1 272 ? 5.242 8.516 14.633 1 96.25 272 ALA A CA 1
ATOM 2002 C C . ALA A 1 272 ? 4.781 9.703 13.805 1 96.25 272 ALA A C 1
ATOM 2004 O O . ALA A 1 272 ? 5.066 10.859 14.141 1 96.25 272 ALA A O 1
ATOM 2005 N N . MET A 1 273 ? 4.168 9.438 12.719 1 93.62 273 MET A N 1
ATOM 2006 C CA . MET A 1 273 ? 3.631 10.461 11.82 1 93.62 273 MET A CA 1
ATOM 2007 C C . MET A 1 273 ? 2.109 10.5 11.898 1 93.62 273 MET A C 1
ATOM 2009 O O . MET A 1 273 ? 1.44 9.516 11.57 1 93.62 273 MET A O 1
ATOM 2013 N N . LEU A 1 274 ? 1.598 11.594 12.289 1 91.81 274 LEU A N 1
ATOM 2014 C CA . LEU A 1 274 ? 0.157 11.781 12.43 1 91.81 274 LEU A CA 1
ATOM 2015 C C . LEU A 1 274 ? -0.366 12.781 11.414 1 91.81 274 LEU A C 1
ATOM 2017 O O . LEU A 1 274 ? 0.03 13.953 11.422 1 91.81 274 LEU A O 1
ATOM 2021 N N . GLN A 1 275 ? -1.208 12.273 10.555 1 87.75 275 GLN A N 1
ATOM 2022 C CA . GLN A 1 275 ? -1.906 13.172 9.641 1 87.75 275 GLN A CA 1
ATOM 2023 C C . GLN A 1 275 ? -3.146 13.773 10.297 1 87.75 275 GLN A C 1
ATOM 2025 O O . GLN A 1 275 ? -4.035 13.047 10.734 1 87.75 275 GLN A O 1
ATOM 2030 N N . THR A 1 276 ? -3.193 15.086 10.375 1 86 276 THR A N 1
ATOM 2031 C CA . THR A 1 276 ? -4.254 15.711 11.148 1 86 276 THR A CA 1
ATOM 2032 C C . THR A 1 276 ? -5.348 16.25 10.234 1 86 276 THR A C 1
ATOM 2034 O O . THR A 1 276 ? -6.473 16.5 10.672 1 86 276 THR A O 1
ATOM 2037 N N . ARG A 1 277 ? -5.02 16.562 9.008 1 83.44 277 ARG A N 1
ATOM 2038 C CA . ARG A 1 277 ? -6.027 17.078 8.078 1 83.44 277 ARG A CA 1
ATOM 2039 C C . ARG A 1 277 ? -5.703 16.672 6.645 1 83.44 277 ARG A C 1
ATOM 2041 O O . ARG A 1 277 ? -4.59 16.906 6.168 1 83.44 277 ARG A O 1
ATOM 2048 N N . MET A 1 278 ? -6.652 16.109 6.059 1 80.88 278 MET A N 1
ATOM 2049 C CA . MET A 1 278 ? -6.586 15.766 4.641 1 80.88 278 MET A CA 1
ATOM 2050 C C . MET A 1 278 ? -7.969 15.812 4.004 1 80.88 278 MET A C 1
ATOM 2052 O O . MET A 1 278 ? -8.945 15.328 4.578 1 80.88 278 MET A O 1
ATOM 2056 N N . GLN A 1 279 ? -8.039 16.531 2.898 1 78.75 279 GLN A N 1
ATOM 2057 C CA . GLN A 1 279 ? -9.289 16.547 2.156 1 78.75 279 GLN A CA 1
ATOM 2058 C C . GLN A 1 279 ? -9.055 16.312 0.667 1 78.75 279 GLN A C 1
ATOM 2060 O O . GLN A 1 279 ? -8.086 16.828 0.097 1 78.75 279 GLN A O 1
ATOM 2065 N N . PHE A 1 280 ? -9.914 15.461 0.201 1 77.44 280 PHE A N 1
ATOM 2066 C CA . PHE A 1 280 ? -9.945 15.172 -1.229 1 77.44 280 PHE A CA 1
ATOM 2067 C C . PHE A 1 280 ? -11.359 15.297 -1.777 1 77.44 280 PHE A C 1
ATOM 2069 O O . PHE A 1 280 ? -12.32 14.852 -1.141 1 77.44 280 PHE A O 1
ATOM 2076 N N . VAL A 1 281 ? -11.383 16.062 -2.883 1 75.62 281 VAL A N 1
ATOM 2077 C CA . VAL A 1 281 ? -12.688 16.203 -3.516 1 75.62 281 VAL A CA 1
ATOM 2078 C C . VAL A 1 281 ? -12.633 15.664 -4.941 1 75.62 281 VAL A C 1
ATOM 2080 O O . VAL A 1 281 ? -11.719 15.992 -5.707 1 75.62 281 VAL A O 1
ATOM 2083 N N . MET A 1 282 ? -13.453 14.773 -5.176 1 76.06 282 MET A N 1
ATOM 2084 C CA . MET A 1 282 ? -13.648 14.273 -6.535 1 76.06 282 MET A CA 1
ATOM 2085 C C . MET A 1 282 ? -14.984 14.75 -7.105 1 76.06 282 MET A C 1
ATOM 2087 O O . MET A 1 282 ? -16.031 14.508 -6.512 1 76.06 282 MET A O 1
ATOM 2091 N N . ARG A 1 283 ? -14.852 15.508 -8.188 1 74.62 283 ARG A N 1
ATOM 2092 C CA . ARG A 1 283 ? -16.016 16 -8.906 1 74.62 283 ARG A CA 1
ATOM 2093 C C . ARG A 1 283 ? -16.125 15.375 -10.297 1 74.62 283 ARG A C 1
ATOM 2095 O O . ARG A 1 283 ? -15.281 15.648 -11.164 1 74.62 283 ARG A O 1
ATOM 2102 N N . ASN A 1 284 ? -17.156 14.656 -10.445 1 69.12 284 ASN A N 1
ATOM 2103 C CA . ASN A 1 284 ? -17.375 14.023 -11.742 1 69.12 284 ASN A CA 1
ATOM 2104 C C . ASN A 1 284 ? -16.109 13.328 -12.25 1 69.12 284 ASN A C 1
ATOM 2106 O O . ASN A 1 284 ? -15.703 13.531 -13.398 1 69.12 284 ASN A O 1
ATOM 2110 N N . GLY A 1 285 ? -15.484 12.688 -11.375 1 64.62 285 GLY A N 1
ATOM 2111 C CA . GLY A 1 285 ? -14.32 11.906 -11.758 1 64.62 285 GLY A CA 1
ATOM 2112 C C . GLY A 1 285 ? -13.039 12.711 -11.758 1 64.62 285 GLY A C 1
ATOM 2113 O O . GLY A 1 285 ? -11.961 12.18 -12.016 1 64.62 285 GLY A O 1
ATOM 2114 N N . VAL A 1 286 ? -13.156 13.961 -11.609 1 68.44 286 VAL A N 1
ATOM 2115 C CA . VAL A 1 286 ? -11.984 14.82 -11.562 1 68.44 286 VAL A CA 1
ATOM 2116 C C . VAL A 1 286 ? -11.578 15.07 -10.109 1 68.44 286 VAL A C 1
ATOM 2118 O O . VAL A 1 286 ? -12.406 15.484 -9.297 1 68.44 286 VAL A O 1
ATOM 2121 N N . MET A 1 287 ? -10.398 14.688 -9.906 1 70.56 287 MET A N 1
ATOM 2122 C CA . MET A 1 287 ? -9.898 14.867 -8.547 1 70.56 287 MET A CA 1
ATOM 2123 C C . MET A 1 287 ? -9.352 16.281 -8.359 1 70.56 287 MET A C 1
ATOM 2125 O O . MET A 1 287 ? -8.578 16.766 -9.18 1 70.56 287 MET A O 1
ATOM 2129 N N . ASN A 1 288 ? -9.898 16.891 -7.492 1 62.84 288 ASN A N 1
ATOM 2130 C CA . ASN A 1 288 ? -9.359 18.172 -7.055 1 62.84 288 ASN A CA 1
ATOM 2131 C C . ASN A 1 288 ? -8.508 18.031 -5.797 1 62.84 288 ASN A C 1
ATOM 2133 O O . ASN A 1 288 ? -9.008 17.625 -4.746 1 62.84 288 ASN A O 1
ATOM 2137 N N . MET A 1 289 ? -7.176 18 -6.137 1 54.78 289 MET A N 1
ATOM 2138 C CA . MET A 1 289 ? -6.289 17.859 -4.984 1 54.78 289 MET A CA 1
ATOM 2139 C C . MET A 1 289 ? -6.105 19.203 -4.273 1 54.78 289 MET A C 1
ATOM 2141 O O . MET A 1 289 ? -5.164 19.375 -3.498 1 54.78 289 MET A O 1
ATOM 2145 N N . GLY A 1 290 ? -6.789 20.266 -4.59 1 51.72 290 GLY A N 1
ATOM 2146 C CA . GLY A 1 290 ? -6.598 21.578 -3.965 1 51.72 290 GLY A CA 1
ATOM 2147 C C . GLY A 1 290 ? -6.605 21.516 -2.449 1 51.72 290 GLY A C 1
ATOM 2148 O O . GLY A 1 290 ? -7.129 20.562 -1.862 1 51.72 290 GLY A O 1
ATOM 2149 N N . ASN A 1 291 ? -5.918 22.516 -1.721 1 55.34 291 ASN A N 1
ATOM 2150 C CA . ASN A 1 291 ? -5.664 22.984 -0.364 1 55.34 291 ASN A CA 1
ATOM 2151 C C . ASN A 1 291 ? -5.832 21.875 0.661 1 55.34 291 ASN A C 1
ATOM 2153 O O . ASN A 1 291 ? -6.379 22.094 1.743 1 55.34 291 ASN A O 1
ATOM 2157 N N . MET A 1 292 ? -5.379 20.672 0.285 1 62.44 292 MET A N 1
ATOM 2158 C CA . MET A 1 292 ? -6.016 19.422 0.677 1 62.44 292 MET A CA 1
ATOM 2159 C C . MET A 1 292 ? -5.328 18.812 1.901 1 62.44 292 MET A C 1
ATOM 2161 O O . MET A 1 292 ? -5.988 18.234 2.766 1 62.44 292 MET A O 1
ATOM 2165 N N . MET A 1 293 ? -4.105 19.031 2.023 1 73.75 293 MET A N 1
ATOM 2166 C CA . MET A 1 293 ? -3.494 18.281 3.123 1 73.75 293 MET A CA 1
ATOM 2167 C C . MET A 1 293 ? -2.541 19.172 3.916 1 73.75 293 MET A C 1
ATOM 2169 O O . MET A 1 293 ? -1.815 19.984 3.338 1 73.75 293 MET A O 1
ATOM 2173 N N . ASP A 1 294 ? -2.732 19.234 5.305 1 77.75 294 ASP A N 1
ATOM 2174 C CA . ASP A 1 294 ? -1.731 19.828 6.184 1 77.75 294 ASP A CA 1
ATOM 2175 C C . ASP A 1 294 ? -0.543 18.891 6.379 1 77.75 294 ASP A C 1
ATOM 2177 O O . ASP A 1 294 ? -0.653 17.688 6.148 1 77.75 294 ASP A O 1
ATOM 2181 N N . SER A 1 295 ? 0.595 19.562 6.629 1 83.5 295 SER A N 1
ATOM 2182 C CA . SER A 1 295 ? 1.73 18.719 6.992 1 83.5 295 SER A CA 1
ATOM 2183 C C . SER A 1 295 ? 1.402 17.844 8.188 1 83.5 295 SER A C 1
ATOM 2185 O O . SER A 1 295 ? 0.693 18.266 9.102 1 83.5 295 SER A O 1
ATOM 2187 N N . PRO A 1 296 ? 1.896 16.656 8.164 1 87.81 296 PRO A N 1
ATOM 2188 C CA . PRO A 1 296 ? 1.7 15.797 9.336 1 87.81 296 PRO A CA 1
ATOM 2189 C C . PRO A 1 296 ? 2.502 16.266 10.555 1 87.81 296 PRO A C 1
ATOM 2191 O O . PRO A 1 296 ? 3.424 17.062 10.414 1 87.81 296 PRO A O 1
ATOM 2194 N N . ILE A 1 297 ? 2.08 15.758 11.695 1 89.06 297 ILE A N 1
ATOM 2195 C CA . ILE A 1 297 ? 2.828 15.945 12.93 1 89.06 297 ILE A CA 1
ATOM 2196 C C . ILE A 1 297 ? 3.727 14.742 13.18 1 89.06 297 ILE A C 1
ATOM 2198 O O . ILE A 1 297 ? 3.293 13.594 13.031 1 89.06 297 ILE A O 1
ATOM 2202 N N . PHE A 1 298 ? 4.93 15.078 13.492 1 91.56 298 PHE A N 1
ATOM 2203 C CA . PHE A 1 298 ? 5.859 14.023 13.867 1 91.56 298 PHE A CA 1
ATOM 2204 C C . PHE A 1 298 ? 6.051 13.984 15.383 1 91.56 298 PHE A C 1
ATOM 2206 O O . PHE A 1 298 ? 6.277 15.016 16.016 1 91.56 298 PHE A O 1
ATOM 2213 N N . VAL A 1 299 ? 5.926 12.812 15.891 1 95.5 299 VAL A N 1
ATOM 2214 C CA . VAL A 1 299 ? 6.141 12.594 17.312 1 95.5 299 VAL A CA 1
ATOM 2215 C C . VAL A 1 299 ? 7.215 11.531 17.516 1 95.5 299 VAL A C 1
ATOM 2217 O O . VAL A 1 299 ? 7.098 10.414 17.016 1 95.5 299 VAL A O 1
ATOM 2220 N N . PHE A 1 300 ? 8.203 11.898 18.266 1 95.12 300 PHE A N 1
ATOM 2221 C CA . PHE A 1 300 ? 9.281 10.969 18.578 1 95.12 300 PHE A CA 1
ATOM 2222 C C . PHE A 1 300 ? 9.078 10.32 19.938 1 95.12 300 PHE A C 1
ATOM 2224 O O . PHE A 1 300 ? 8.523 10.945 20.844 1 95.12 300 PHE A O 1
ATOM 2231 N N . ALA A 1 301 ? 9.539 9.062 19.953 1 97.5 301 ALA A N 1
ATOM 2232 C CA . ALA A 1 301 ? 9.508 8.422 21.266 1 97.5 301 ALA A CA 1
ATOM 2233 C C . ALA A 1 301 ? 10.398 9.148 22.266 1 97.5 301 ALA A C 1
ATOM 2235 O O . ALA A 1 301 ? 11.516 9.562 21.922 1 97.5 301 ALA A O 1
ATOM 2236 N N . PRO A 1 302 ? 9.859 9.188 23.594 1 97.62 302 PRO A N 1
ATOM 2237 C CA . PRO A 1 302 ? 8.602 8.656 24.109 1 97.62 302 PRO A CA 1
ATOM 2238 C C . PRO A 1 302 ? 7.422 9.594 23.875 1 97.62 302 PRO A C 1
ATOM 2240 O O . PRO A 1 302 ? 6.27 9.156 23.844 1 97.62 302 PRO A O 1
ATOM 2243 N N . ALA A 1 303 ? 7.684 10.984 23.781 1 96.75 303 ALA A N 1
ATOM 2244 C CA . ALA A 1 303 ? 6.609 11.953 23.578 1 96.75 303 ALA A CA 1
ATOM 2245 C C . ALA A 1 303 ? 7.164 13.305 23.156 1 96.75 303 ALA A C 1
ATOM 2247 O O . ALA A 1 303 ? 6.758 14.344 23.688 1 96.75 303 ALA A O 1
ATOM 2248 N N . ALA A 1 304 ? 8.055 13.336 22.156 1 93.75 304 ALA A N 1
ATOM 2249 C CA . ALA A 1 304 ? 8.734 14.57 21.766 1 93.75 304 ALA A CA 1
ATOM 2250 C C . ALA A 1 304 ? 8.297 15.016 20.375 1 93.75 304 ALA A C 1
ATOM 2252 O O . ALA A 1 304 ? 8.172 14.195 19.453 1 93.75 304 ALA A O 1
ATOM 2253 N N . PHE A 1 305 ? 8.117 16.328 20.234 1 91.94 305 PHE A N 1
ATOM 2254 C CA . PHE A 1 305 ? 7.785 16.875 18.922 1 91.94 305 PHE A CA 1
ATOM 2255 C C . PHE A 1 305 ? 9.047 17.344 18.203 1 91.94 305 PHE A C 1
ATOM 2257 O O . PHE A 1 305 ? 9.016 17.609 17 1 91.94 305 PHE A O 1
ATOM 2264 N N . HIS A 1 306 ? 10.172 17.438 18.906 1 89.38 306 HIS A N 1
ATOM 2265 C CA . HIS A 1 306 ? 11.469 17.797 18.344 1 89.38 306 HIS A CA 1
ATOM 2266 C C . HIS A 1 306 ? 12.422 16.594 18.391 1 89.38 306 HIS A C 1
ATOM 2268 O O . HIS A 1 306 ? 12.5 15.898 19.406 1 89.38 306 HIS A O 1
ATOM 2274 N N . GLN A 1 307 ? 13.078 16.453 17.359 1 87.31 307 GLN A N 1
ATOM 2275 C CA . GLN A 1 307 ? 13.984 15.32 17.25 1 87.31 307 GLN A CA 1
ATOM 2276 C C . GLN A 1 307 ? 15.062 15.375 18.328 1 87.31 307 GLN A C 1
ATOM 2278 O O . GLN A 1 307 ? 15.5 14.336 18.828 1 87.31 307 GLN A O 1
ATOM 2283 N N . ALA A 1 308 ? 15.5 16.562 18.656 1 85.38 308 ALA A N 1
ATOM 2284 C CA . ALA A 1 308 ? 16.562 16.75 19.641 1 85.38 308 ALA A CA 1
ATOM 2285 C C . ALA A 1 308 ? 16.141 16.172 21 1 85.38 308 ALA A C 1
ATOM 2287 O O . ALA A 1 308 ? 17 15.82 21.812 1 85.38 308 ALA A O 1
ATOM 2288 N N . ASP A 1 309 ? 14.844 16.078 21.234 1 90.5 309 ASP A N 1
ATOM 2289 C CA . ASP A 1 309 ? 14.328 15.609 22.516 1 90.5 309 ASP A CA 1
ATOM 2290 C C . ASP A 1 309 ? 13.984 14.125 22.438 1 90.5 309 ASP A C 1
ATOM 2292 O O . ASP A 1 309 ? 13.531 13.539 23.438 1 90.5 309 ASP A O 1
ATOM 2296 N N . ALA A 1 310 ? 14.234 13.523 21.312 1 93.12 310 ALA A N 1
ATOM 2297 C CA . ALA A 1 310 ? 13.945 12.102 21.141 1 93.12 310 ALA A CA 1
ATOM 2298 C C . ALA A 1 310 ? 14.938 11.242 21.922 1 93.12 310 ALA A C 1
ATOM 2300 O O . ALA A 1 310 ? 16.078 11.648 22.141 1 93.12 310 ALA A O 1
ATOM 2301 N N . LYS A 1 311 ? 14.484 10.125 22.438 1 95.88 311 LYS A N 1
ATOM 2302 C CA . LYS A 1 311 ? 15.359 9.164 23.125 1 95.88 311 LYS A CA 1
ATOM 2303 C C . LYS A 1 311 ? 15.719 8.008 22.188 1 95.88 311 LYS A C 1
ATOM 2305 O O . LYS A 1 311 ? 14.852 7.246 21.766 1 95.88 311 LYS A O 1
ATOM 2310 N N . PRO A 1 312 ? 16.938 7.84 21.859 1 95.31 312 PRO A N 1
ATOM 2311 C CA . PRO A 1 312 ? 17.344 6.75 20.969 1 95.31 312 PRO A CA 1
ATOM 2312 C C . PRO A 1 312 ? 17.188 5.375 21.609 1 95.31 312 PRO A C 1
ATOM 2314 O O . PRO A 1 312 ? 17.266 5.246 22.828 1 95.31 312 PRO A O 1
ATOM 2317 N N . VAL A 1 313 ? 16.922 4.391 20.797 1 96 313 VAL A N 1
ATOM 2318 C CA . VAL A 1 313 ? 16.906 2.979 21.172 1 96 313 VAL A CA 1
ATOM 2319 C C . VAL A 1 313 ? 18.094 2.268 20.531 1 96 313 VAL A C 1
ATOM 2321 O O . VAL A 1 313 ? 18.281 2.324 19.312 1 96 313 VAL A O 1
ATOM 2324 N N . THR A 1 314 ? 18.906 1.596 21.328 1 96.19 314 THR A N 1
ATOM 2325 C CA . THR A 1 314 ? 20.047 0.838 20.812 1 96.19 314 THR A CA 1
ATOM 2326 C C . THR A 1 314 ? 19.641 -0.604 20.531 1 96.19 314 THR A C 1
ATOM 2328 O O . THR A 1 314 ? 19.109 -1.293 21.391 1 96.19 314 THR A O 1
ATOM 2331 N N . LEU A 1 315 ? 19.875 -0.954 19.266 1 94.88 315 LEU A N 1
ATOM 2332 C CA . LEU A 1 315 ? 19.578 -2.32 18.859 1 94.88 315 LEU A CA 1
ATOM 2333 C C . LEU A 1 315 ? 20.859 -3.117 18.641 1 94.88 315 LEU A C 1
ATOM 2335 O O . LEU A 1 315 ? 21.797 -2.621 18.031 1 94.88 315 LEU A O 1
ATOM 2339 N N . HIS A 1 316 ? 20.875 -4.32 19.203 1 96.5 316 HIS A N 1
ATOM 2340 C CA . HIS A 1 316 ? 21.938 -5.281 18.922 1 96.5 316 HIS A CA 1
ATOM 2341 C C . HIS A 1 316 ? 21.516 -6.266 17.844 1 96.5 316 HIS A C 1
ATOM 2343 O O . HIS A 1 316 ? 20.359 -6.262 17.406 1 96.5 316 HIS A O 1
ATOM 2349 N N . THR A 1 317 ? 22.484 -7.023 17.375 1 93.81 317 THR A N 1
ATOM 2350 C CA . THR A 1 317 ? 22.234 -7.969 16.297 1 93.81 317 THR A CA 1
ATOM 2351 C C . THR A 1 317 ? 21.078 -8.906 16.656 1 93.81 317 THR A C 1
ATOM 2353 O O . THR A 1 317 ? 21.078 -9.508 17.734 1 93.81 317 THR A O 1
ATOM 2356 N N . ALA A 1 318 ? 20.078 -8.922 15.789 1 94.69 318 ALA A N 1
ATOM 2357 C CA . ALA A 1 318 ? 18.953 -9.844 15.828 1 94.69 318 ALA A CA 1
ATOM 2358 C C . ALA A 1 318 ? 18.125 -9.648 17.109 1 94.69 318 ALA A C 1
ATOM 2360 O O . ALA A 1 318 ? 17.359 -10.531 17.5 1 94.69 318 ALA A O 1
ATOM 2361 N N . GLU A 1 319 ? 18.359 -8.461 17.781 1 96.88 319 GLU A N 1
ATOM 2362 C CA . GLU A 1 319 ? 17.609 -8.188 19 1 96.88 319 GLU A CA 1
ATOM 2363 C C . GLU A 1 319 ? 16.141 -7.926 18.703 1 96.88 319 GLU A C 1
ATOM 2365 O O . GLU A 1 319 ? 15.812 -7.258 17.719 1 96.88 319 GLU A O 1
ATOM 2370 N N . ASP A 1 320 ? 15.258 -8.523 19.5 1 97 320 ASP A N 1
ATOM 2371 C CA . ASP A 1 320 ? 13.836 -8.211 19.453 1 97 320 ASP A CA 1
ATOM 2372 C C . ASP A 1 320 ? 13.445 -7.27 20.594 1 97 320 ASP A C 1
ATOM 2374 O O . ASP A 1 320 ? 13.188 -7.719 21.719 1 97 320 ASP A O 1
ATOM 2378 N N . ARG A 1 321 ? 13.43 -5.941 20.328 1 97.06 321 ARG A N 1
ATOM 2379 C CA . ARG A 1 321 ? 13.125 -4.914 21.328 1 97.06 321 ARG A CA 1
ATOM 2380 C C . ARG A 1 321 ? 11.633 -4.629 21.375 1 97.06 321 ARG A C 1
ATOM 2382 O O . ARG A 1 321 ? 11.055 -4.129 20.406 1 97.06 321 ARG A O 1
ATOM 2389 N N . GLY A 1 322 ? 11.023 -5.008 22.484 1 97.06 322 GLY A N 1
ATOM 2390 C CA . GLY A 1 322 ? 9.602 -4.773 22.641 1 97.06 322 GLY A CA 1
ATOM 2391 C C . GLY A 1 322 ? 9.281 -3.645 23.609 1 97.06 322 GLY A C 1
ATOM 2392 O O . GLY A 1 322 ? 10.188 -2.996 24.125 1 97.06 322 GLY A O 1
ATOM 2393 N N . ASP A 1 323 ? 8.016 -3.266 23.672 1 96.19 323 ASP A N 1
ATOM 2394 C CA . ASP A 1 323 ? 7.414 -2.406 24.688 1 96.19 323 ASP A CA 1
ATOM 2395 C C . ASP A 1 323 ? 7.859 -0.956 24.516 1 96.19 323 ASP A C 1
ATOM 2397 O O . ASP A 1 323 ? 7.984 -0.218 25.484 1 96.19 323 ASP A O 1
ATOM 2401 N N . GLU A 1 324 ? 8.258 -0.605 23.328 1 97.81 324 GLU A N 1
ATOM 2402 C CA . GLU A 1 324 ? 8.5 0.804 23.031 1 97.81 324 GLU A CA 1
ATOM 2403 C C . GLU A 1 324 ? 7.191 1.573 22.891 1 97.81 324 GLU A C 1
ATOM 2405 O O . GLU A 1 324 ? 6.266 1.114 22.203 1 97.81 324 GLU A O 1
ATOM 2410 N N . GLU A 1 325 ? 7.105 2.691 23.547 1 98.25 325 GLU A N 1
ATOM 2411 C CA . GLU A 1 325 ? 5.867 3.465 23.516 1 98.25 325 GLU A CA 1
ATOM 2412 C C . GLU A 1 325 ? 6.117 4.879 23 1 98.25 325 GLU A C 1
ATOM 2414 O O . GLU A 1 325 ? 7.113 5.512 23.344 1 98.25 325 GLU A O 1
ATOM 2419 N N . VAL A 1 326 ? 5.324 5.309 22.094 1 98.5 326 VAL A N 1
ATOM 2420 C CA . VAL A 1 326 ? 5.227 6.699 21.672 1 98.5 326 VAL A CA 1
ATOM 2421 C C . VAL A 1 326 ? 3.895 7.289 22.125 1 98.5 326 VAL A C 1
ATOM 2423 O O . VAL A 1 326 ? 2.83 6.77 21.781 1 98.5 326 VAL A O 1
ATOM 2426 N N . THR A 1 327 ? 3.936 8.32 22.891 1 98.38 327 THR A N 1
ATOM 2427 C CA . THR A 1 327 ? 2.727 8.992 23.359 1 98.38 327 THR A CA 1
ATOM 2428 C C . THR A 1 327 ? 2.514 10.297 22.594 1 98.38 327 THR A C 1
ATOM 2430 O O . THR A 1 327 ? 3.406 11.148 22.547 1 98.38 327 THR A O 1
ATOM 2433 N N . ILE A 1 328 ? 1.389 10.445 22.016 1 97.19 328 ILE A N 1
ATOM 2434 C CA . ILE A 1 328 ? 1.032 11.68 21.328 1 97.19 328 ILE A CA 1
ATOM 2435 C C . ILE A 1 328 ? 0.292 12.617 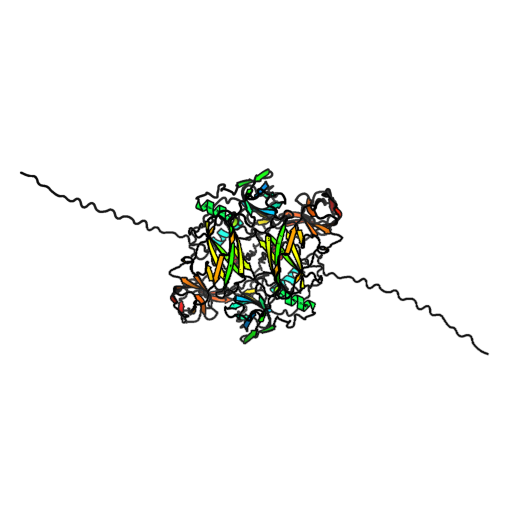22.281 1 97.19 328 ILE A C 1
ATOM 2437 O O . ILE A 1 328 ? -0.834 12.32 22.703 1 97.19 328 ILE A O 1
ATOM 2441 N N . LYS A 1 329 ? 0.906 13.695 22.625 1 95.62 329 LYS A N 1
ATOM 2442 C CA . LYS A 1 329 ? 0.329 14.695 23.516 1 95.62 329 LYS A CA 1
ATOM 2443 C C . LYS A 1 329 ? 0.036 15.992 22.766 1 95.62 329 LYS A C 1
ATOM 2445 O O . LYS A 1 329 ? 0.925 16.828 22.578 1 95.62 329 LYS A O 1
ATOM 2450 N N . LEU A 1 330 ? -1.201 16.094 22.391 1 92.88 330 LEU A N 1
ATOM 2451 C CA . LEU A 1 330 ? -1.536 17.281 21.609 1 92.88 330 LEU A CA 1
ATOM 2452 C C . LEU A 1 330 ? -2.004 18.406 22.516 1 92.88 330 LEU A C 1
ATOM 2454 O O . LEU A 1 330 ? -2.082 19.562 22.094 1 92.88 330 LEU A O 1
ATOM 2458 N N . ALA A 1 331 ? -2.213 17.922 23.766 1 88.12 331 ALA A N 1
ATOM 2459 C CA . ALA A 1 331 ? -2.588 18.953 24.734 1 88.12 331 ALA A CA 1
ATOM 2460 C C . ALA A 1 331 ? -1.469 19.984 24.906 1 88.12 331 ALA A C 1
ATOM 2462 O O . ALA A 1 331 ? -0.294 19.609 25 1 88.12 331 ALA A O 1
ATOM 2463 N N . GLY A 1 332 ? -1.656 21.234 24.828 1 87.56 332 GLY A N 1
ATOM 2464 C CA . GLY A 1 332 ? -0.663 22.281 25.016 1 87.56 332 GLY A CA 1
ATOM 2465 C C . GLY A 1 332 ? -0.145 22.844 23.703 1 87.56 332 GLY A C 1
ATOM 2466 O O . GLY A 1 332 ? 0.665 23.766 23.703 1 87.56 332 GLY A O 1
ATOM 2467 N N . LEU A 1 333 ? -0.458 22.203 22.656 1 93.19 333 LEU A N 1
ATOM 2468 C CA . LEU A 1 333 ? -0.125 22.766 21.359 1 93.19 333 LEU A CA 1
ATOM 2469 C C . LEU A 1 333 ? -1.146 23.828 20.953 1 93.19 333 LEU A C 1
ATOM 2471 O O . LEU A 1 333 ? -2.26 23.859 21.484 1 93.19 333 LEU A O 1
ATOM 2475 N N . HIS A 1 334 ? -0.724 24.719 20.062 1 94.81 334 HIS A N 1
ATOM 2476 C CA . HIS A 1 334 ? -1.548 25.891 19.75 1 94.81 334 HIS A CA 1
ATOM 2477 C C . HIS A 1 334 ? -1.667 26.094 18.234 1 94.81 334 HIS A C 1
ATOM 2479 O O . HIS A 1 334 ? -1.033 25.375 17.453 1 94.81 334 HIS A O 1
ATOM 2485 N N . SER A 1 335 ? -2.562 26.969 17.891 1 95.06 335 SER A N 1
ATOM 2486 C CA . SER A 1 335 ? -2.764 27.281 16.469 1 95.06 335 SER A CA 1
ATOM 2487 C C . SER A 1 335 ? -2.203 28.656 16.141 1 95.06 335 SER A C 1
ATOM 2489 O O . SER A 1 335 ? -2.107 29.531 17 1 95.06 335 SER A O 1
ATOM 2491 N N . VAL A 1 336 ? -1.697 28.797 14.961 1 96.06 336 VAL A N 1
ATOM 2492 C CA . VAL A 1 336 ? -1.283 30.062 14.375 1 96.06 336 VAL A CA 1
ATOM 2493 C C . VAL A 1 336 ? -2.152 30.375 13.156 1 96.06 336 VAL A C 1
ATOM 2495 O O . VAL A 1 336 ? -2.209 29.594 12.203 1 96.06 336 VAL A O 1
ATOM 2498 N N . SER A 1 337 ? -2.893 31.438 13.25 1 96.56 337 SER A N 1
ATOM 2499 C CA . SER A 1 337 ? -3.779 31.812 12.148 1 96.56 337 SER A CA 1
ATOM 2500 C C . SER A 1 337 ? -3.508 33.219 11.672 1 96.56 337 SER A C 1
ATOM 2502 O O . SER A 1 337 ? -2.924 34.031 12.398 1 96.56 337 SER A O 1
ATOM 2504 N N . GLY A 1 338 ? -3.811 33.469 10.391 1 96.94 338 GLY A N 1
ATOM 2505 C CA . GLY A 1 338 ? -3.615 34.75 9.781 1 96.94 338 GLY A CA 1
ATOM 2506 C C . GLY A 1 338 ? -4.203 34.844 8.383 1 96.94 338 GLY A C 1
ATOM 2507 O O . GLY A 1 338 ? -5.125 34.125 8.039 1 96.94 338 GLY A O 1
ATOM 2508 N N . HIS A 1 339 ? -3.742 35.906 7.691 1 97 339 HIS A N 1
ATOM 2509 C CA . HIS A 1 339 ? -4.277 36.219 6.375 1 97 339 HIS A CA 1
ATOM 2510 C C . HIS A 1 339 ? -3.168 36.625 5.414 1 97 339 HIS A C 1
ATOM 2512 O O . HIS A 1 339 ? -2.275 37.406 5.777 1 97 339 HIS A O 1
ATOM 2518 N N . ILE A 1 340 ? -3.184 36.062 4.25 1 97.56 340 ILE A N 1
ATOM 2519 C CA . ILE A 1 340 ? -2.236 36.406 3.195 1 97.56 340 ILE A CA 1
ATOM 2520 C C . ILE A 1 340 ? -2.945 37.188 2.104 1 97.56 340 ILE A C 1
ATOM 2522 O O . ILE A 1 340 ? -3.945 36.719 1.543 1 97.56 340 ILE A O 1
ATOM 2526 N N . ALA A 1 341 ? -2.41 38.344 1.802 1 97.56 341 ALA A N 1
ATOM 2527 C CA . ALA A 1 341 ? -3.09 39.219 0.858 1 97.56 341 ALA A CA 1
ATOM 2528 C C . ALA A 1 341 ? -2.096 39.875 -0.1 1 97.56 341 ALA A C 1
ATOM 2530 O O . ALA A 1 341 ? -0.884 39.812 0.128 1 97.56 341 ALA A O 1
ATOM 2531 N N . SER A 1 342 ? -2.699 40.344 -1.178 1 96.62 342 SER A N 1
ATOM 2532 C CA . SER A 1 342 ? -1.92 41.156 -2.111 1 96.62 342 SER A CA 1
ATOM 2533 C C . SER A 1 342 ? -1.598 42.531 -1.525 1 96.62 342 SER A C 1
ATOM 2535 O O . SER A 1 342 ? -2.457 43.156 -0.913 1 96.62 342 SER A O 1
ATOM 2537 N N . ALA A 1 343 ? -0.375 42.969 -1.75 1 95.62 343 ALA A N 1
ATOM 2538 C CA . ALA A 1 343 ? 0.024 44.281 -1.271 1 95.62 343 ALA A CA 1
ATOM 2539 C C . ALA A 1 343 ? -0.608 45.375 -2.117 1 95.62 343 ALA A C 1
ATOM 2541 O O . ALA A 1 343 ? -0.703 46.531 -1.68 1 95.62 343 ALA A O 1
ATOM 2542 N N . GLU A 1 344 ? -1.01 45 -3.264 1 94.12 344 GLU A N 1
ATOM 2543 C CA . GLU A 1 344 ? -1.519 46 -4.199 1 94.12 344 GLU A CA 1
ATOM 2544 C C . GLU A 1 344 ? -2.961 46.375 -3.877 1 94.12 344 GLU A C 1
ATOM 2546 O O . GLU A 1 344 ? -3.289 47.562 -3.766 1 94.12 344 GLU A O 1
ATOM 2551 N N . ASP A 1 345 ? -3.84 45.375 -3.787 1 94.56 345 ASP A N 1
ATOM 2552 C CA . ASP A 1 345 ? -5.254 45.688 -3.615 1 94.56 345 ASP A CA 1
ATOM 2553 C C . ASP A 1 345 ? -5.816 45.031 -2.355 1 94.56 345 ASP A C 1
ATOM 2555 O O . ASP A 1 345 ? -7.023 45.094 -2.111 1 94.56 345 ASP A O 1
ATOM 2559 N N . HIS A 1 346 ? -5.078 44.312 -1.628 1 94.88 346 HIS A N 1
ATOM 2560 C CA . HIS A 1 346 ? -5.363 43.781 -0.303 1 94.88 346 HIS A CA 1
ATOM 2561 C C . HIS A 1 346 ? -6.348 42.625 -0.381 1 94.88 346 HIS A C 1
ATOM 2563 O O . HIS A 1 346 ? -6.898 42.188 0.638 1 94.88 346 HIS A O 1
ATOM 2569 N N . HIS A 1 347 ? -6.555 42.125 -1.56 1 95.5 347 HIS A N 1
ATOM 2570 C CA . HIS A 1 347 ? -7.414 40.938 -1.616 1 95.5 347 HIS A CA 1
ATOM 2571 C C . HIS A 1 347 ? -6.668 39.688 -1.144 1 95.5 347 HIS A C 1
ATOM 2573 O O . HIS A 1 347 ? -5.445 39.625 -1.274 1 95.5 347 HIS A O 1
ATOM 2579 N N . GLY A 1 348 ? -7.41 38.812 -0.578 1 96.38 348 GLY A N 1
ATOM 2580 C CA . GLY A 1 348 ? -6.824 37.562 -0.151 1 96.38 348 GLY A CA 1
ATOM 2581 C C . GLY A 1 348 ? -6.383 36.656 -1.31 1 96.38 348 GLY A C 1
ATOM 2582 O O . GLY A 1 348 ? -7.074 36.594 -2.326 1 96.38 348 GLY A O 1
ATOM 2583 N N . LEU A 1 349 ? -5.234 36.156 -1.13 1 94.75 349 LEU A N 1
ATOM 2584 C CA . LEU A 1 349 ? -4.719 35.25 -2.152 1 94.75 349 LEU A CA 1
ATOM 2585 C C . LEU A 1 349 ? -5.285 33.844 -1.976 1 94.75 349 LEU A C 1
ATOM 2587 O O . LEU A 1 349 ? -5.316 33.312 -0.861 1 94.75 349 LEU A O 1
ATOM 2591 N N . ASN A 1 350 ? -5.625 33.219 -3.08 1 89.06 350 ASN A N 1
ATOM 2592 C CA . ASN A 1 350 ? -6.332 31.938 -2.963 1 89.06 350 ASN A CA 1
ATOM 2593 C C . ASN A 1 350 ? -5.375 30.75 -3.086 1 89.06 350 ASN A C 1
ATOM 2595 O O . ASN A 1 350 ? -5.797 29.594 -2.998 1 89.06 350 ASN A O 1
ATOM 2599 N N . THR A 1 351 ? -4.168 30.953 -3.314 1 87 351 THR A N 1
ATOM 2600 C CA . THR A 1 351 ? -3.141 29.906 -3.34 1 87 351 THR A CA 1
ATOM 2601 C C . THR A 1 351 ? -1.876 30.391 -2.633 1 87 351 THR A C 1
ATOM 2603 O O . THR A 1 351 ? -1.319 31.438 -2.982 1 87 351 THR A O 1
ATOM 2606 N N . ALA A 1 352 ? -1.49 29.672 -1.697 1 90.19 352 ALA A N 1
ATOM 2607 C CA . ALA A 1 352 ? -0.237 29.922 -0.991 1 90.19 352 ALA A CA 1
ATOM 2608 C C . ALA A 1 352 ? 0.051 28.812 0.027 1 90.19 352 ALA A C 1
ATOM 2610 O O . ALA A 1 352 ? -0.868 28.297 0.662 1 90.19 352 ALA A O 1
ATOM 2611 N N . ALA A 1 353 ? 1.276 28.547 0.138 1 89.12 353 ALA A N 1
ATOM 2612 C CA . ALA A 1 353 ? 1.729 27.656 1.197 1 89.12 353 ALA A CA 1
ATOM 2613 C C . ALA A 1 353 ? 2.299 28.438 2.375 1 89.12 353 ALA A C 1
ATOM 2615 O O . ALA A 1 353 ? 3.125 29.328 2.191 1 89.12 353 ALA A O 1
ATOM 2616 N N . VAL A 1 354 ? 1.816 28.141 3.533 1 92.31 354 VAL A N 1
ATOM 2617 C CA . VAL A 1 354 ? 2.305 28.75 4.77 1 92.31 354 VAL A CA 1
ATOM 2618 C C . VAL A 1 354 ? 3.08 27.703 5.578 1 92.31 354 VAL A C 1
ATOM 2620 O O . VAL A 1 354 ? 2.527 26.672 5.969 1 92.31 354 VAL A O 1
ATOM 2623 N N . VAL A 1 355 ? 4.32 28 5.816 1 91.31 355 VAL A N 1
ATOM 2624 C CA . VAL A 1 355 ? 5.18 27.031 6.504 1 91.31 355 VAL A CA 1
ATOM 2625 C C . VAL A 1 355 ? 5.742 27.656 7.777 1 91.31 355 VAL A C 1
ATOM 2627 O O . VAL A 1 355 ? 6.266 28.781 7.75 1 91.31 355 VAL A O 1
ATOM 2630 N N . LEU A 1 356 ? 5.57 26.984 8.875 1 92.25 356 LEU A N 1
ATOM 2631 C CA . LEU A 1 356 ? 6.207 27.344 10.133 1 92.25 356 LEU A CA 1
ATOM 2632 C C . LEU A 1 356 ? 7.449 26.5 10.391 1 92.25 356 LEU A C 1
ATOM 2634 O O . LEU A 1 356 ? 7.371 25.281 10.43 1 92.25 356 LEU A O 1
ATOM 2638 N N . THR A 1 357 ? 8.531 27.172 10.547 1 89.94 357 THR A N 1
ATOM 2639 C CA . THR A 1 357 ? 9.773 26.5 10.883 1 89.94 357 THR A CA 1
ATOM 2640 C C . THR A 1 357 ? 10.273 26.938 12.258 1 89.94 357 THR A C 1
ATOM 2642 O O . THR A 1 357 ? 10.281 28.125 12.57 1 89.94 357 THR A O 1
ATOM 2645 N N . ASP A 1 358 ? 10.633 25.953 13 1 90.12 358 ASP A N 1
ATOM 2646 C CA . ASP A 1 358 ? 11.172 26.266 14.32 1 90.12 358 ASP A CA 1
ATOM 2647 C C . ASP A 1 358 ? 12.594 26.812 14.211 1 90.12 358 ASP A C 1
ATOM 2649 O O . ASP A 1 358 ? 13.453 26.203 13.578 1 90.12 358 ASP A O 1
ATOM 2653 N N . THR A 1 359 ? 12.859 27.922 14.828 1 88.56 359 THR A N 1
ATOM 2654 C CA . THR A 1 359 ? 14.164 28.578 14.727 1 88.56 359 THR A CA 1
ATOM 2655 C C . THR A 1 359 ? 15.227 27.781 15.477 1 88.56 359 THR A C 1
ATOM 2657 O O . THR A 1 359 ? 16.422 27.922 15.203 1 88.56 359 THR A O 1
ATOM 2660 N N . GLN A 1 360 ? 14.82 26.969 16.422 1 84.12 360 GLN A N 1
ATOM 2661 C CA . GLN A 1 360 ? 15.773 26.203 17.219 1 84.12 360 GLN A CA 1
ATOM 2662 C C . GLN A 1 360 ? 15.891 24.766 16.703 1 84.12 360 GLN A C 1
ATOM 2664 O O . GLN A 1 360 ? 16.766 24.016 17.125 1 84.12 360 GLN A O 1
ATOM 2669 N N . ASP A 1 361 ? 14.977 24.344 15.898 1 82.62 361 ASP A N 1
ATOM 2670 C CA . ASP A 1 361 ? 14.969 23 15.312 1 82.62 361 ASP A CA 1
ATOM 2671 C C . ASP A 1 361 ? 14.5 23.047 13.859 1 82.62 361 ASP A C 1
ATOM 2673 O O . ASP A 1 361 ? 13.297 22.938 13.586 1 82.62 361 ASP A O 1
ATOM 2677 N N . LYS A 1 362 ? 15.352 23.016 13.078 1 72.69 362 LYS A N 1
ATOM 2678 C CA . LYS A 1 362 ? 15.039 23.203 11.664 1 72.69 362 LYS A CA 1
ATOM 2679 C C . LYS A 1 362 ? 14.289 22 11.109 1 72.69 362 LYS A C 1
ATOM 2681 O O . LYS A 1 362 ? 13.664 22.078 10.047 1 72.69 362 LYS A O 1
ATOM 2686 N N . ASP A 1 363 ? 14.336 20.906 11.883 1 71.38 363 ASP A N 1
ATOM 2687 C CA . ASP A 1 363 ? 13.68 19.703 11.383 1 71.38 363 ASP A CA 1
ATOM 2688 C C . ASP A 1 363 ? 12.188 19.719 11.719 1 71.38 363 ASP A C 1
ATOM 2690 O O . ASP A 1 363 ? 11.422 18.906 11.195 1 71.38 363 ASP A O 1
ATOM 2694 N N . PHE A 1 364 ? 11.922 20.641 12.594 1 80 364 PHE A N 1
ATOM 2695 C CA . PHE A 1 364 ? 10.508 20.797 12.891 1 80 364 PHE A CA 1
ATOM 2696 C C . PHE A 1 364 ? 9.836 21.688 11.867 1 80 364 PHE A C 1
ATOM 2698 O O . PHE A 1 364 ? 10.305 22.797 11.602 1 80 364 PHE A O 1
ATOM 2705 N N . GLY A 1 365 ? 8.789 21.203 11.211 1 80.38 365 GLY A N 1
ATOM 2706 C CA . GLY A 1 365 ? 8.031 22.031 10.281 1 80.38 365 GLY A CA 1
ATOM 2707 C C . GLY A 1 365 ? 6.555 21.672 10.234 1 80.38 365 GLY A C 1
ATOM 2708 O O . GLY A 1 365 ? 6.191 20.5 10.32 1 80.38 365 GLY A O 1
ATOM 2709 N N . ARG A 1 366 ? 5.742 22.766 10.32 1 88.19 366 ARG A N 1
ATOM 2710 C CA . ARG A 1 366 ? 4.305 22.656 10.109 1 88.19 366 ARG A CA 1
ATOM 2711 C C . ARG A 1 366 ? 3.857 23.531 8.938 1 88.19 366 ARG A C 1
ATOM 2713 O O . ARG A 1 366 ? 4.379 24.625 8.734 1 88.19 366 ARG A O 1
ATOM 2720 N N . SER A 1 367 ? 3.059 22.953 8.156 1 88.06 367 SER A N 1
ATOM 2721 C CA . SER A 1 367 ? 2.598 23.75 7.012 1 88.06 367 SER A CA 1
ATOM 2722 C C . SER A 1 367 ? 1.086 23.641 6.844 1 88.06 367 SER A C 1
ATOM 2724 O O . SER A 1 367 ? 0.471 22.672 7.305 1 88.06 367 SER A O 1
ATOM 2726 N N . ALA A 1 368 ? 0.517 24.641 6.305 1 87.5 368 ALA A N 1
ATOM 2727 C CA . ALA A 1 368 ? -0.887 24.703 5.91 1 87.5 368 ALA A CA 1
ATOM 2728 C C . ALA A 1 368 ? -1.055 25.5 4.617 1 87.5 368 ALA A C 1
ATOM 2730 O O . ALA A 1 368 ? -0.134 26.203 4.184 1 87.5 368 ALA A O 1
ATOM 2731 N N . ASN A 1 369 ? -2.168 25.312 4.02 1 85.5 369 ASN A N 1
ATOM 2732 C CA . ASN A 1 369 ? -2.521 26.109 2.848 1 85.5 369 ASN A CA 1
ATOM 2733 C C . ASN A 1 369 ? -3.602 27.141 3.174 1 85.5 369 ASN A C 1
ATOM 2735 O O . ASN A 1 369 ? -4.367 26.969 4.121 1 85.5 369 ASN A O 1
ATOM 2739 N N . VAL A 1 370 ? -3.584 28.188 2.352 1 89.5 370 VAL A N 1
ATOM 2740 C CA . VAL A 1 370 ? -4.613 29.203 2.521 1 89.5 370 VAL A CA 1
ATOM 2741 C C . VAL A 1 370 ? -5.926 28.719 1.91 1 89.5 370 VAL A C 1
ATOM 2743 O O . VAL A 1 370 ? -5.934 27.812 1.074 1 89.5 370 VAL A O 1
ATOM 2746 N N . ASP A 1 371 ? -6.992 29.266 2.404 1 82.88 371 ASP A N 1
ATOM 2747 C CA . ASP A 1 371 ? -8.281 29.016 1.774 1 82.88 371 ASP A CA 1
ATOM 2748 C C . ASP A 1 371 ? -8.539 29.969 0.618 1 82.88 371 ASP A C 1
ATOM 2750 O O . ASP A 1 371 ? -7.633 30.703 0.198 1 82.88 371 ASP A O 1
ATOM 2754 N N . ALA A 1 372 ? -9.727 29.969 0.074 1 82.31 372 ALA A N 1
ATOM 2755 C CA . ALA A 1 372 ? -10.062 30.734 -1.12 1 82.31 372 ALA A CA 1
ATOM 2756 C C . ALA A 1 372 ? -9.977 32.25 -0.845 1 82.31 372 ALA A C 1
ATOM 2758 O O . ALA A 1 372 ? -9.898 33.031 -1.777 1 82.31 372 ALA A O 1
ATOM 2759 N N . HIS A 1 373 ? -9.969 32.656 0.452 1 89.56 373 HIS A N 1
ATOM 2760 C CA . HIS A 1 373 ? -9.977 34.062 0.833 1 89.56 373 HIS A CA 1
ATOM 2761 C C . HIS A 1 373 ? -8.641 34.469 1.432 1 89.56 373 HIS A C 1
ATOM 2763 O O . HIS A 1 373 ? -8.5 35.594 1.938 1 89.56 373 HIS A O 1
ATOM 2769 N N . GLY A 1 374 ? -7.715 33.531 1.412 1 93.62 374 GLY A N 1
ATOM 2770 C CA . GLY A 1 374 ? -6.371 33.844 1.862 1 93.62 374 GLY A CA 1
ATOM 2771 C C . GLY A 1 374 ? -6.148 33.562 3.336 1 93.62 374 GLY A C 1
ATOM 2772 O O . GLY A 1 374 ? -5.078 33.844 3.877 1 93.62 374 GLY A O 1
ATOM 2773 N N . ASN A 1 375 ? -7.184 33.062 4.016 1 93.94 375 ASN A N 1
ATOM 2774 C CA . ASN A 1 375 ? -7.031 32.75 5.43 1 93.94 375 ASN A CA 1
ATOM 2775 C C . ASN A 1 375 ? -6.266 31.422 5.617 1 93.94 375 ASN A C 1
ATOM 2777 O O . ASN A 1 375 ? -6.422 30.5 4.824 1 93.94 375 ASN A O 1
ATOM 2781 N N . PHE A 1 376 ? -5.453 31.438 6.672 1 92.31 376 PHE A N 1
ATOM 2782 C CA . PHE A 1 376 ? -4.762 30.203 7.004 1 92.31 376 PHE A CA 1
ATOM 2783 C C . PHE A 1 376 ? -4.805 29.938 8.508 1 92.31 376 PHE A C 1
ATOM 2785 O O . PHE A 1 376 ? -4.98 30.875 9.297 1 92.31 376 PHE A O 1
ATOM 2792 N N . THR A 1 377 ? -4.781 28.672 8.883 1 92.88 377 THR A N 1
ATOM 2793 C CA . THR A 1 377 ? -4.613 28.219 10.258 1 92.88 377 THR A CA 1
ATOM 2794 C C . THR A 1 377 ? -3.654 27.047 10.328 1 92.88 377 THR A C 1
ATOM 2796 O O . THR A 1 377 ? -3.906 26 9.719 1 92.88 377 THR A O 1
ATOM 2799 N N . VAL A 1 378 ? -2.549 27.156 10.961 1 92.75 378 VAL A N 1
ATOM 2800 C CA . VAL A 1 378 ? -1.655 26.062 11.297 1 92.75 378 VAL A CA 1
ATOM 2801 C C . VAL A 1 378 ? -1.961 25.547 12.703 1 92.75 378 VAL A C 1
ATOM 2803 O O . VAL A 1 378 ? -1.861 26.297 13.672 1 92.75 378 VAL A O 1
ATOM 2806 N N . THR A 1 379 ? -2.283 24.297 12.734 1 91.62 379 THR A N 1
ATOM 2807 C CA . THR A 1 379 ? -2.697 23.75 14.023 1 91.62 379 THR A CA 1
ATOM 2808 C C . THR A 1 379 ? -1.573 22.938 14.648 1 91.62 379 THR A C 1
ATOM 2810 O O . THR A 1 379 ? -0.63 22.531 13.961 1 91.62 379 THR A O 1
ATOM 2813 N N . PHE A 1 380 ? -1.629 22.797 16.047 1 92.31 380 PHE A N 1
ATOM 2814 C CA . PHE A 1 380 ? -0.779 21.922 16.844 1 92.31 380 PHE A CA 1
ATOM 2815 C C . PHE A 1 380 ? 0.674 22.375 16.781 1 92.31 380 PHE A C 1
ATOM 2817 O O . PHE A 1 380 ? 1.566 21.578 16.469 1 92.31 380 PHE A O 1
ATOM 2824 N N . VAL A 1 381 ? 0.879 23.578 17.031 1 94.12 381 VAL A N 1
ATOM 2825 C CA . VAL A 1 381 ? 2.207 24.188 17.094 1 94.12 381 VAL A CA 1
ATOM 2826 C C . VAL A 1 381 ? 2.682 24.234 18.547 1 94.12 381 VAL A C 1
ATOM 2828 O O . VAL A 1 381 ? 2.041 24.859 19.391 1 94.12 381 VAL A O 1
ATOM 2831 N N . PRO A 1 382 ? 3.779 23.547 18.828 1 92.19 382 PRO A N 1
ATOM 2832 C CA . PRO A 1 382 ? 4.328 23.672 20.188 1 92.19 382 PRO A CA 1
ATOM 2833 C C . PRO A 1 382 ? 4.816 25.078 20.5 1 92.19 382 PRO A C 1
ATOM 2835 O O . PRO A 1 382 ? 5.098 25.859 19.594 1 92.19 382 PRO A O 1
ATOM 2838 N N . PRO A 1 383 ? 4.848 25.391 21.828 1 92.31 383 PRO A N 1
ATOM 2839 C CA . PRO A 1 383 ? 5.461 26.672 22.188 1 92.31 383 PRO A CA 1
ATOM 2840 C C . PRO A 1 383 ? 6.887 26.812 21.656 1 92.31 383 PRO A C 1
ATOM 2842 O O . PRO A 1 383 ? 7.641 25.828 21.641 1 92.31 383 PRO A O 1
ATOM 2845 N N . GLY A 1 384 ? 7.184 28.016 21.172 1 92.56 384 GLY A N 1
ATOM 2846 C CA . GLY A 1 384 ? 8.5 28.266 20.594 1 92.56 384 GLY A CA 1
ATOM 2847 C C . GLY A 1 384 ? 8.531 29.5 19.703 1 92.56 384 GLY A C 1
ATOM 2848 O O . GLY A 1 384 ? 7.582 30.281 19.672 1 92.56 384 GLY A O 1
ATOM 2849 N N . THR A 1 385 ? 9.719 29.719 19.156 1 94.62 385 THR A N 1
ATOM 2850 C CA . THR A 1 385 ? 9.922 30.797 18.203 1 94.62 385 THR A CA 1
ATOM 2851 C C . THR A 1 385 ? 10.008 30.25 16.781 1 94.62 385 THR A C 1
ATOM 2853 O O . THR A 1 385 ? 10.805 29.344 16.5 1 94.62 385 THR A O 1
ATOM 2856 N N . TYR A 1 386 ? 9.156 30.781 15.945 1 94.81 386 TYR A N 1
ATOM 2857 C CA . TYR A 1 386 ? 9.039 30.234 14.602 1 94.81 386 TYR A CA 1
ATOM 2858 C C . TYR A 1 386 ? 9.219 31.328 13.547 1 94.81 386 TYR A C 1
ATOM 2860 O O . TYR A 1 386 ? 8.93 32.5 13.797 1 94.81 386 TYR A O 1
ATOM 2868 N N . ASP A 1 387 ? 9.742 30.859 12.43 1 94.56 387 ASP A N 1
ATOM 2869 C CA . ASP A 1 387 ? 9.641 31.641 11.203 1 94.56 387 ASP A CA 1
ATOM 2870 C C . ASP A 1 387 ? 8.438 31.188 10.367 1 94.56 387 ASP A C 1
ATOM 2872 O O . ASP A 1 387 ? 8.297 30.016 10.062 1 94.56 387 ASP A O 1
ATOM 2876 N N . LEU A 1 388 ? 7.543 32.094 10.133 1 95.44 388 LEU A N 1
ATOM 2877 C CA . LEU A 1 388 ? 6.43 31.828 9.219 1 95.44 388 LEU A CA 1
ATOM 2878 C C . LEU A 1 388 ? 6.797 32.219 7.793 1 95.44 388 LEU A C 1
ATOM 2880 O O . LEU A 1 388 ? 7.035 33.406 7.516 1 95.44 388 LEU A O 1
ATOM 2884 N N . LEU A 1 389 ? 6.891 31.266 6.953 1 94.06 389 LEU A N 1
ATOM 2885 C CA . LEU A 1 389 ? 7.25 31.484 5.555 1 94.06 389 LEU A CA 1
ATOM 2886 C C . LEU A 1 389 ? 6.043 31.266 4.645 1 94.06 389 LEU A C 1
ATOM 2888 O O . LEU A 1 389 ? 5.332 30.266 4.773 1 94.06 389 LEU A O 1
ATOM 2892 N N . VAL A 1 390 ? 5.742 32.219 3.793 1 94.81 390 VAL A N 1
ATOM 2893 C CA . VAL A 1 390 ? 4.707 32.094 2.771 1 94.81 390 VAL A CA 1
ATOM 2894 C C . VAL A 1 390 ? 5.352 31.938 1.396 1 94.81 390 VAL A C 1
ATOM 2896 O O . VAL A 1 390 ? 6.117 32.812 0.965 1 94.81 390 VAL A O 1
ATOM 2899 N N . THR A 1 391 ? 5.059 30.797 0.8 1 88.81 391 THR A N 1
ATOM 2900 C CA . THR A 1 391 ? 5.633 30.531 -0.514 1 88.81 391 THR A CA 1
ATOM 2901 C C . THR A 1 391 ? 4.547 30.141 -1.513 1 88.81 391 THR A C 1
ATOM 2903 O O . THR A 1 391 ? 3.404 29.875 -1.126 1 88.81 391 THR A O 1
ATOM 2906 N N . ASN A 1 392 ? 4.883 30.188 -2.783 1 86.69 392 ASN A N 1
ATOM 2907 C CA . ASN A 1 392 ? 4.027 29.766 -3.891 1 86.69 392 ASN A CA 1
ATOM 2908 C C . ASN A 1 392 ? 2.688 30.5 -3.861 1 86.69 392 ASN A C 1
ATOM 2910 O O . ASN A 1 392 ? 1.641 29.906 -4.113 1 86.69 392 ASN A O 1
ATOM 2914 N N . ALA A 1 393 ? 2.732 31.703 -3.484 1 91.19 393 ALA A N 1
ATOM 2915 C CA . ALA A 1 393 ? 1.516 32.5 -3.438 1 91.19 393 ALA A CA 1
ATOM 2916 C C . ALA A 1 393 ? 1.081 32.938 -4.84 1 91.19 393 ALA A C 1
ATOM 2918 O O . ALA A 1 393 ? 1.91 33.344 -5.656 1 91.19 393 ALA A O 1
ATOM 2919 N N . ALA A 1 394 ? -0.182 32.75 -5.078 1 91.12 394 ALA A N 1
ATOM 2920 C CA . ALA A 1 394 ? -0.694 33.094 -6.406 1 91.12 394 ALA A CA 1
ATOM 2921 C C . ALA A 1 394 ? -2.207 33.281 -6.379 1 91.12 394 ALA A C 1
ATOM 2923 O O . ALA A 1 394 ? -2.877 32.844 -5.434 1 91.12 394 ALA A O 1
ATOM 2924 N N . ASP A 1 395 ? -2.662 34.031 -7.336 1 89.94 395 ASP A N 1
ATOM 2925 C CA . ASP A 1 395 ? -4.062 33.969 -7.738 1 89.94 395 ASP A CA 1
ATOM 2926 C C . ASP A 1 395 ? -4.277 32.906 -8.828 1 89.94 395 ASP A C 1
ATOM 2928 O O . ASP A 1 395 ? -3.65 32.969 -9.891 1 89.94 395 ASP A O 1
ATOM 2932 N N . THR A 1 396 ? -5.078 31.906 -8.414 1 84.69 396 THR A N 1
ATOM 2933 C CA . THR A 1 396 ? -5.27 30.828 -9.375 1 84.69 396 THR A CA 1
ATOM 2934 C C . THR A 1 396 ? -6.75 30.641 -9.703 1 84.69 396 THR A C 1
ATOM 2936 O O . T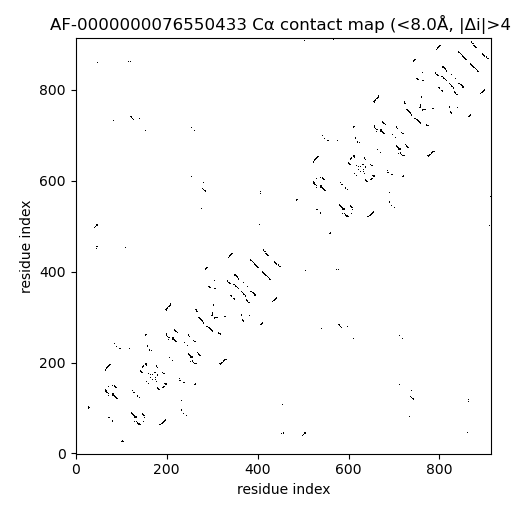HR A 1 396 ? -7.613 31.141 -8.977 1 84.69 396 THR A O 1
ATOM 2939 N N . GLU A 1 397 ? -7.004 30.078 -10.883 1 79.75 397 GLU A N 1
ATOM 2940 C CA . GLU A 1 397 ? -8.336 29.656 -11.297 1 79.75 397 GLU A CA 1
ATOM 2941 C C . GLU A 1 397 ? -8.32 28.234 -11.852 1 79.75 397 GLU A C 1
ATOM 2943 O O . GLU A 1 397 ? -7.32 27.797 -12.43 1 79.75 397 GLU A O 1
ATOM 2948 N N . PRO A 1 398 ? -9.375 27.391 -11.422 1 70.75 398 PRO A N 1
ATOM 2949 C CA . PRO A 1 398 ? -9.414 26.047 -11.977 1 70.75 398 PRO A CA 1
ATOM 2950 C C . PRO A 1 398 ? -9.461 26.031 -13.508 1 70.75 398 PRO A C 1
ATOM 2952 O O . PRO A 1 398 ? -10.102 26.891 -14.109 1 70.75 398 PRO A O 1
ATOM 2955 N N . LEU A 1 399 ? -8.594 25.109 -14.055 1 63.59 399 LEU A N 1
ATOM 2956 C CA . LEU A 1 399 ? -8.648 24.922 -15.5 1 63.59 399 LEU A CA 1
ATOM 2957 C C . LEU A 1 399 ? -9.711 23.906 -15.883 1 63.59 399 LEU A C 1
ATOM 2959 O O . LEU A 1 399 ? -9.844 22.859 -15.227 1 63.59 399 LEU A O 1
ATOM 2963 N N . THR A 1 400 ? -10.891 24.25 -16.266 1 55.34 400 THR A N 1
ATOM 2964 C CA . THR A 1 400 ? -11.961 23.328 -16.641 1 55.34 400 THR A CA 1
ATOM 2965 C C . THR A 1 400 ? -11.453 22.281 -17.641 1 55.34 400 THR A C 1
ATOM 2967 O O . THR A 1 400 ? -11.023 22.641 -18.734 1 55.34 400 THR A O 1
ATOM 2970 N N . LYS A 1 401 ? -10.758 21.266 -17.203 1 53.88 401 LYS A N 1
ATOM 2971 C CA . LYS A 1 401 ? -10.508 20.266 -18.219 1 53.88 401 LYS A CA 1
ATOM 2972 C C . LYS A 1 401 ? -11.484 19.094 -18.094 1 53.88 401 LYS A C 1
ATOM 2974 O O . LYS A 1 401 ? -11.875 18.734 -16.984 1 53.88 401 LYS A O 1
ATOM 2979 N N . LYS A 1 402 ? -12.055 18.797 -19.25 1 52.84 402 LYS A N 1
ATOM 2980 C CA . LYS A 1 402 ? -12.859 17.578 -19.328 1 52.84 402 LYS A CA 1
ATOM 2981 C C . LYS A 1 402 ? -12.078 16.359 -18.812 1 52.84 402 LYS A C 1
ATOM 2983 O O . LYS A 1 402 ? -10.883 16.234 -19.078 1 52.84 402 LYS A O 1
ATOM 2988 N N . PRO A 1 403 ? -12.805 15.727 -17.922 1 52.28 403 PRO A N 1
ATOM 2989 C CA . PRO A 1 403 ? -12.156 14.508 -17.438 1 52.28 403 PRO A CA 1
ATOM 2990 C C . PRO A 1 403 ? -11.672 13.602 -18.562 1 52.28 403 PRO A C 1
ATOM 2992 O O . PRO A 1 403 ? -12.414 13.344 -19.516 1 52.28 403 PRO A O 1
ATOM 2995 N N . THR A 1 404 ? -10.578 13.727 -19.078 1 47.16 404 THR A N 1
ATOM 2996 C CA . THR A 1 404 ? -10.188 12.805 -20.141 1 47.16 404 THR A CA 1
ATOM 2997 C C . THR A 1 404 ? -9.883 11.422 -19.578 1 47.16 404 THR A C 1
ATOM 2999 O O . THR A 1 404 ? -9.984 10.422 -20.281 1 47.16 404 THR A O 1
ATOM 3002 N N . ALA A 1 405 ? -9.172 11.469 -18.453 1 49.78 405 ALA A N 1
ATOM 3003 C CA . ALA A 1 405 ? -8.656 10.18 -18 1 49.78 405 ALA A CA 1
ATOM 3004 C C . ALA A 1 405 ? -9.242 9.797 -16.656 1 49.78 405 ALA A C 1
ATOM 3006 O O . ALA A 1 405 ? -9.922 10.602 -16.016 1 49.78 405 ALA A O 1
ATOM 3007 N N . PHE A 1 406 ? -9.227 8.438 -16.328 1 49.66 406 PHE A N 1
ATOM 3008 C CA . PHE A 1 406 ? -9.758 7.797 -15.125 1 49.66 406 PHE A CA 1
ATOM 3009 C C . PHE A 1 406 ? -9.586 8.703 -13.914 1 49.66 406 PHE A C 1
ATOM 3011 O O . PHE A 1 406 ? -10.461 8.758 -13.047 1 49.66 406 PHE A O 1
ATOM 3018 N N . MET A 1 407 ? -8.531 9.328 -13.828 1 52.53 407 MET A N 1
ATOM 3019 C CA . MET A 1 407 ? -8.312 10.242 -12.719 1 52.53 407 MET A CA 1
ATOM 3020 C C . MET A 1 407 ? -7.688 11.547 -13.203 1 52.53 407 MET A C 1
ATOM 3022 O O . MET A 1 407 ? -6.508 11.578 -13.562 1 52.53 407 MET A O 1
ATOM 3026 N N . THR A 1 408 ? -8.586 12.297 -13.57 1 59.81 408 THR A N 1
ATOM 3027 C CA . THR A 1 408 ? -8.109 13.617 -13.984 1 59.81 408 THR A CA 1
ATOM 3028 C C . THR A 1 408 ? -7.969 14.539 -12.781 1 59.81 408 THR A C 1
ATOM 3030 O O . THR A 1 408 ? -8.828 14.562 -11.898 1 59.81 408 THR A O 1
ATOM 3033 N N . VAL A 1 409 ? -6.738 14.938 -12.625 1 62.06 409 VAL A N 1
ATOM 3034 C CA . VAL A 1 409 ? -6.508 15.945 -11.586 1 62.06 409 VAL A CA 1
ATOM 3035 C C . VAL A 1 409 ? -6.801 17.328 -12.141 1 62.06 409 VAL A C 1
ATOM 3037 O O . VAL A 1 409 ? -6.461 17.641 -13.289 1 62.06 409 VAL A O 1
ATOM 3040 N N . GLU A 1 410 ? -7.539 18.078 -11.367 1 64.25 410 GLU A N 1
ATOM 3041 C CA . GLU A 1 410 ? -7.875 19.438 -11.766 1 64.25 410 GLU A CA 1
ATOM 3042 C C . GLU A 1 410 ? -6.617 20.281 -11.984 1 64.25 410 GLU A C 1
ATOM 3044 O O . GLU A 1 410 ? -5.695 20.25 -11.164 1 64.25 410 GLU A O 1
ATOM 3049 N N . SER A 1 411 ? -6.531 20.75 -13.148 1 64.06 411 SER A N 1
ATOM 3050 C CA . SER A 1 411 ? -5.43 21.672 -13.43 1 64.06 411 SER A CA 1
ATOM 3051 C C . SER A 1 411 ? -5.777 23.094 -12.992 1 64.06 411 SER A C 1
ATOM 3053 O O . SER A 1 411 ? -6.949 23.469 -12.977 1 64.06 411 SER A O 1
ATOM 3055 N N . ILE A 1 412 ? -4.754 23.812 -12.477 1 71.06 412 ILE A N 1
ATOM 3056 C CA . ILE A 1 412 ? -4.914 25.172 -11.992 1 71.06 412 ILE A CA 1
ATOM 3057 C C . ILE A 1 412 ? -4.199 26.156 -12.922 1 71.06 412 ILE A C 1
ATOM 3059 O O . ILE A 1 412 ? -3.113 25.844 -13.43 1 71.06 412 ILE A O 1
ATOM 3063 N N . HIS A 1 413 ? -4.922 27.156 -13.328 1 77.75 413 HIS A N 1
ATOM 3064 C CA . HIS A 1 413 ? -4.332 28.25 -14.07 1 77.75 413 HIS A CA 1
ATOM 3065 C C . HIS A 1 413 ? -3.92 29.391 -13.141 1 77.75 413 HIS A C 1
ATOM 3067 O O . HIS A 1 413 ? -4.734 29.891 -12.359 1 77.75 413 HIS A O 1
ATOM 3073 N N . THR A 1 414 ? -2.615 29.766 -13.266 1 83.88 414 THR A N 1
ATOM 3074 C CA . THR A 1 414 ? -2.109 30.859 -12.445 1 83.88 414 THR A CA 1
ATOM 3075 C C . THR A 1 414 ? -2.33 32.219 -13.133 1 83.88 414 THR A C 1
ATOM 3077 O O . THR A 1 414 ? -1.837 32.438 -14.234 1 83.88 414 THR A O 1
ATOM 3080 N N . LEU A 1 415 ? -3.041 33.062 -12.5 1 86.69 415 LEU A N 1
ATOM 3081 C CA . LEU A 1 415 ? -3.299 34.406 -13.016 1 86.69 415 LEU A CA 1
ATOM 3082 C C . LEU A 1 415 ? -2.158 35.375 -12.664 1 86.69 415 LEU A C 1
ATOM 3084 O O . LEU A 1 415 ? -1.722 36.156 -13.5 1 86.69 415 LEU A O 1
ATOM 3088 N N . ARG A 1 416 ? -1.788 35.25 -11.469 1 90.62 416 ARG A N 1
ATOM 3089 C CA . ARG A 1 416 ? -0.729 36.125 -10.961 1 90.62 416 ARG A CA 1
ATOM 3090 C C . ARG A 1 416 ? 0.037 35.438 -9.828 1 90.62 416 ARG A C 1
ATOM 3092 O O . ARG A 1 416 ? -0.56 34.781 -8.977 1 90.62 416 ARG A O 1
ATOM 3099 N N . SER A 1 417 ? 1.349 35.625 -9.82 1 92.62 417 SER A N 1
ATOM 3100 C CA . SER A 1 417 ? 2.193 35.094 -8.75 1 92.62 417 SER A CA 1
ATOM 3101 C C . SER A 1 417 ? 2.691 36.219 -7.844 1 92.62 417 SER A C 1
ATOM 3103 O O . SER A 1 417 ? 2.742 37.375 -8.258 1 92.62 417 SER A O 1
ATOM 3105 N N . TYR A 1 418 ? 3.068 35.875 -6.664 1 94.62 418 TYR A N 1
ATOM 3106 C CA . TYR A 1 418 ? 3.525 36.844 -5.676 1 94.62 418 TYR A CA 1
ATOM 3107 C C . TYR A 1 418 ? 4.863 36.406 -5.074 1 94.62 418 TYR A C 1
ATOM 3109 O O . TYR A 1 418 ? 5.23 35.25 -5.125 1 94.62 418 TYR A O 1
ATOM 3117 N N . GLN A 1 419 ? 5.617 37.406 -4.516 1 93 419 GLN A N 1
ATOM 3118 C CA . GLN A 1 419 ? 6.891 37.156 -3.854 1 93 419 GLN A CA 1
ATOM 3119 C C . GLN A 1 419 ? 6.68 36.438 -2.527 1 93 419 GLN A C 1
ATOM 3121 O O . GLN A 1 419 ? 5.617 36.531 -1.915 1 93 419 GLN A O 1
ATOM 3126 N N . ASP A 1 420 ? 7.734 35.719 -2.109 1 93.12 420 ASP A N 1
ATOM 3127 C CA . ASP A 1 420 ? 7.672 35.031 -0.819 1 93.12 420 ASP A CA 1
ATOM 3128 C C . ASP A 1 420 ? 7.617 36.031 0.33 1 93.12 420 ASP A C 1
ATOM 3130 O O . ASP A 1 420 ? 8.07 37.156 0.188 1 93.12 420 ASP A O 1
ATOM 3134 N N . GLY A 1 421 ? 7.012 35.656 1.387 1 95.06 421 GLY A N 1
ATOM 3135 C CA . GLY A 1 421 ? 6.953 36.438 2.605 1 95.06 421 GLY A CA 1
ATOM 3136 C C . GLY A 1 421 ? 7.508 35.719 3.816 1 95.06 421 GLY A C 1
ATOM 3137 O O . GLY A 1 421 ? 7.535 34.5 3.846 1 95.06 421 GLY A O 1
ATOM 3138 N N . LYS A 1 422 ? 7.988 36.469 4.766 1 94.88 422 LYS A N 1
ATOM 3139 C CA . LYS A 1 422 ? 8.508 35.938 6.012 1 94.88 422 LYS A CA 1
ATOM 3140 C C . LYS A 1 422 ? 8.133 36.781 7.207 1 94.88 422 LYS A C 1
ATOM 3142 O O . LYS A 1 422 ? 8.133 38.031 7.113 1 94.88 422 LYS A O 1
ATOM 3147 N N . GLN A 1 423 ? 7.812 36.188 8.289 1 95.25 423 GLN A N 1
ATOM 3148 C CA . GLN A 1 423 ? 7.477 36.844 9.539 1 95.25 423 GLN A CA 1
ATOM 3149 C C . GLN A 1 423 ? 7.84 36 10.742 1 95.25 423 GLN A C 1
ATOM 3151 O O . GLN A 1 423 ? 7.695 34.781 10.695 1 95.25 423 GLN A O 1
ATOM 3156 N N . SER A 1 424 ? 8.352 36.594 11.789 1 95.69 424 SER A N 1
ATOM 3157 C CA . SER A 1 424 ? 8.617 35.844 13.031 1 95.69 424 SER A CA 1
ATOM 3158 C C . SER A 1 424 ? 7.359 35.75 13.883 1 95.69 424 SER A C 1
ATOM 3160 O O . SER A 1 424 ? 6.586 36.688 13.984 1 95.69 424 SER A O 1
ATOM 3162 N N . VAL A 1 425 ? 7.129 34.625 14.391 1 96.12 425 VAL A N 1
ATOM 3163 C CA . VAL A 1 425 ? 5.988 34.344 15.258 1 96.12 425 VAL A CA 1
ATOM 3164 C C . VAL A 1 425 ? 6.457 33.656 16.547 1 96.12 425 VAL A C 1
ATOM 3166 O O . VAL A 1 425 ? 7.242 32.719 16.5 1 96.12 425 VAL A O 1
ATOM 3169 N N . ILE A 1 426 ? 6.012 34.156 17.688 1 96.06 426 ILE A N 1
ATOM 3170 C CA . ILE A 1 426 ? 6.293 33.531 18.984 1 96.06 426 ILE A CA 1
ATOM 3171 C C . ILE A 1 426 ? 5.023 32.875 19.531 1 96.06 426 ILE A C 1
ATOM 3173 O O . ILE A 1 426 ? 4.02 33.562 19.75 1 96.06 426 ILE A O 1
ATOM 3177 N N . VAL A 1 427 ? 5.121 31.594 19.641 1 95.44 427 VAL A N 1
ATOM 3178 C CA . VAL A 1 427 ? 4.023 30.844 20.234 1 95.44 427 VAL A CA 1
ATOM 3179 C C . VAL A 1 427 ? 4.324 30.578 21.719 1 95.44 427 VAL A C 1
ATOM 3181 O O . VAL A 1 427 ? 5.359 29.984 22.047 1 95.44 427 VAL A O 1
ATOM 3184 N N . THR A 1 428 ? 3.471 31 22.594 1 93.25 428 THR A N 1
ATOM 3185 C CA . THR A 1 428 ? 3.674 30.797 24.016 1 93.25 428 THR A CA 1
ATOM 3186 C C . THR A 1 428 ? 2.648 29.812 24.578 1 93.25 428 THR A C 1
ATOM 3188 O O . THR A 1 428 ? 2.771 28.609 24.375 1 93.25 428 THR A O 1
ATOM 3191 N N . ASP A 1 429 ? 1.564 30.281 25.266 1 91.81 429 ASP A N 1
ATOM 3192 C CA . ASP A 1 429 ? 0.622 29.375 25.922 1 91.81 429 ASP A CA 1
ATOM 3193 C C . ASP A 1 429 ? -0.791 29.562 25.375 1 91.81 429 ASP A C 1
ATOM 3195 O O . ASP A 1 429 ? -1.77 29.188 26.016 1 91.81 429 ASP A O 1
ATOM 3199 N N . SER A 1 430 ? -0.814 30.281 24.203 1 93.25 430 SER A N 1
ATOM 3200 C CA . SER A 1 430 ? -2.119 30.5 23.594 1 93.25 430 SER A CA 1
ATOM 3201 C C . SER A 1 430 ? -2.027 30.5 22.078 1 93.25 430 SER A C 1
ATOM 3203 O O . SER A 1 430 ? -0.93 30.531 21.516 1 93.25 430 SER A O 1
ATOM 3205 N N . ASP A 1 431 ? -3.182 30.375 21.562 1 95.44 431 ASP A N 1
ATOM 3206 C CA . ASP A 1 431 ? -3.26 30.484 20.109 1 95.44 431 ASP A CA 1
ATOM 3207 C C . ASP A 1 431 ? -2.828 31.875 19.641 1 95.44 431 ASP A C 1
ATOM 3209 O O . ASP A 1 431 ? -3.061 32.875 20.328 1 95.44 431 ASP A O 1
ATOM 3213 N N . ILE A 1 432 ? -2.154 31.984 18.547 1 96.38 432 ILE A N 1
ATOM 3214 C CA . ILE A 1 432 ? -1.721 33.25 17.953 1 96.38 432 ILE A CA 1
ATOM 3215 C C . ILE A 1 432 ? -2.59 33.562 16.734 1 96.38 432 ILE A C 1
ATOM 3217 O O . ILE A 1 432 ? -2.67 32.75 15.797 1 96.38 432 ILE A O 1
ATOM 3221 N N . THR A 1 433 ? -3.279 34.656 16.828 1 95.75 433 THR A N 1
ATOM 3222 C CA . THR A 1 433 ? -4.156 35.062 15.727 1 95.75 433 THR A CA 1
ATOM 3223 C C . THR A 1 433 ? -3.668 36.344 15.094 1 95.75 433 THR A C 1
ATOM 3225 O O . THR A 1 433 ? -2.783 37.031 15.633 1 95.75 433 THR A O 1
ATOM 3228 N N . GLY A 1 434 ? -4.121 36.688 13.945 1 94.56 434 GLY A N 1
ATOM 3229 C CA . GLY A 1 434 ? -3.918 37.969 13.312 1 94.56 434 GLY A CA 1
ATOM 3230 C C . GLY A 1 434 ? -2.568 38.094 12.633 1 94.56 434 GLY A C 1
ATOM 3231 O O . GLY A 1 434 ? -1.994 39.188 12.578 1 94.56 434 GLY A O 1
ATOM 3232 N N . GLN A 1 435 ? -1.995 37 12.289 1 94.31 435 GLN A N 1
ATOM 3233 C CA . GLN A 1 435 ? -0.753 37.062 11.523 1 94.31 435 GLN A CA 1
ATOM 3234 C C . GLN A 1 435 ? -1.023 37.375 10.055 1 94.31 435 GLN A C 1
ATOM 3236 O O . GLN A 1 435 ? -1.171 36.5 9.227 1 94.31 435 GLN A O 1
ATOM 3241 N N . ASN A 1 436 ? -1.003 38.656 9.758 1 95.56 436 ASN A N 1
ATOM 3242 C CA . ASN A 1 436 ? -1.321 39.125 8.414 1 95.56 436 ASN A CA 1
ATOM 3243 C C . ASN A 1 436 ? -0.061 39.5 7.633 1 95.56 436 ASN A C 1
ATOM 3245 O O . ASN A 1 436 ? 0.787 40.219 8.141 1 95.56 436 ASN A O 1
ATOM 3249 N N . ILE A 1 437 ? 0.093 38.906 6.438 1 96.75 437 ILE A N 1
ATOM 3250 C CA . ILE A 1 437 ? 1.23 39.188 5.57 1 96.75 437 ILE A CA 1
ATOM 3251 C C . ILE A 1 437 ? 0.734 39.688 4.207 1 96.75 437 ILE A C 1
ATOM 3253 O O . ILE A 1 437 ? -0.128 39.062 3.594 1 96.75 437 ILE A O 1
ATOM 3257 N N . GLU A 1 438 ? 1.189 40.75 3.809 1 97.12 438 GLU A N 1
ATOM 3258 C CA . GLU A 1 438 ? 0.924 41.281 2.469 1 97.12 438 GLU A CA 1
ATOM 3259 C C . GLU A 1 438 ? 2.115 41.062 1.544 1 97.12 438 GLU A C 1
ATOM 3261 O O . GLU A 1 438 ? 3.25 41.375 1.893 1 97.12 438 GLU A O 1
ATOM 3266 N N . LEU A 1 439 ? 1.813 40.5 0.419 1 97.06 439 LEU A N 1
ATOM 3267 C CA . LEU A 1 439 ? 2.879 40.125 -0.5 1 97.06 439 LEU A CA 1
ATOM 3268 C C . LEU A 1 439 ? 2.838 40.969 -1.767 1 97.06 439 LEU A C 1
ATOM 3270 O O . LEU A 1 439 ? 1.759 41.25 -2.285 1 97.06 439 LEU A O 1
ATOM 3274 N N . ALA A 1 440 ? 3.961 41.312 -2.285 1 95.88 440 ALA A N 1
ATOM 3275 C CA . ALA A 1 440 ? 4.074 42.031 -3.553 1 95.88 440 ALA A CA 1
ATOM 3276 C C . ALA A 1 440 ? 4.02 41.062 -4.734 1 95.88 440 ALA A C 1
ATOM 3278 O O . ALA A 1 440 ? 4.496 39.938 -4.645 1 95.88 440 ALA A O 1
ATOM 3279 N N . PRO A 1 441 ? 3.412 41.5 -5.832 1 92.94 441 PRO A N 1
ATOM 3280 C CA . PRO A 1 441 ? 3.426 40.656 -7.031 1 92.94 441 PRO A CA 1
ATOM 3281 C C . PRO A 1 441 ? 4.84 40.312 -7.496 1 92.94 441 PRO A C 1
ATOM 3283 O O . PRO A 1 441 ? 5.742 41.125 -7.395 1 92.94 441 PRO A O 1
ATOM 3286 N N . ALA A 1 442 ? 4.953 39.125 -7.887 1 90.5 442 ALA A N 1
ATOM 3287 C CA . ALA A 1 442 ? 6.234 38.688 -8.453 1 90.5 442 ALA A CA 1
ATOM 3288 C C . ALA A 1 442 ? 6.445 39.312 -9.836 1 90.5 442 ALA A C 1
ATOM 3290 O O . ALA A 1 442 ? 5.48 39.656 -10.531 1 90.5 442 ALA A O 1
ATOM 3291 N N . LYS A 1 443 ? 7.707 39.469 -10.297 1 82.69 443 LYS A N 1
ATOM 3292 C CA . LYS A 1 443 ? 8.016 40 -11.617 1 82.69 443 LYS A CA 1
ATOM 3293 C C . LYS A 1 443 ? 7.652 39 -12.711 1 82.69 443 LYS A C 1
ATOM 3295 O O . LYS A 1 443 ? 7.246 39.406 -13.805 1 82.69 443 LYS A O 1
ATOM 3300 N N . THR A 1 444 ? 7.809 37.625 -12.438 1 73.44 444 THR A N 1
ATOM 3301 C CA . THR A 1 444 ? 7.457 36.594 -13.398 1 73.44 444 THR A CA 1
ATOM 3302 C C . THR A 1 444 ? 6.41 35.656 -12.82 1 73.44 444 THR A C 1
ATOM 3304 O O . THR A 1 444 ? 6.477 35.281 -11.648 1 73.44 444 THR A O 1
ATOM 3307 N N . THR A 1 445 ? 5.426 35.562 -13.703 1 63.84 445 THR A N 1
ATOM 3308 C CA . THR A 1 445 ? 4.375 34.625 -13.305 1 63.84 445 THR A CA 1
ATOM 3309 C C . THR A 1 445 ? 4.863 33.188 -13.414 1 63.84 445 THR A C 1
ATOM 3311 O O . THR A 1 445 ? 5.473 32.812 -14.414 1 63.84 445 THR A O 1
ATOM 3314 N N . GLN A 1 446 ? 4.668 32.5 -12.398 1 61.62 446 GLN A N 1
ATOM 3315 C CA . GLN A 1 446 ? 5.051 31.109 -12.383 1 61.62 446 GLN A CA 1
ATOM 3316 C C . GLN A 1 446 ? 4.301 30.312 -13.453 1 61.62 446 GLN A C 1
ATOM 3318 O O . GLN A 1 446 ? 3.121 30.578 -13.703 1 61.62 446 GLN A O 1
ATOM 3323 N N . LYS A 1 447 ? 5.062 29.562 -14.18 1 56.88 447 LYS A N 1
ATOM 3324 C CA . LYS A 1 447 ? 4.504 28.734 -15.242 1 56.88 447 LYS A CA 1
ATOM 3325 C C . LYS A 1 447 ? 3.551 27.688 -14.672 1 56.88 447 LYS A C 1
ATOM 3327 O O . LYS A 1 447 ? 3.791 27.141 -13.594 1 56.88 447 LYS A O 1
ATOM 3332 N N . ASP A 1 448 ? 2.537 27.641 -15.258 1 55.88 448 ASP A N 1
ATOM 3333 C CA . ASP A 1 448 ? 1.523 26.641 -14.93 1 55.88 448 ASP A CA 1
ATOM 3334 C C . ASP A 1 448 ? 2.135 25.234 -14.852 1 55.88 448 ASP A C 1
ATOM 3336 O O . ASP A 1 448 ? 2.977 24.875 -15.68 1 55.88 448 ASP A O 1
ATOM 3340 N N . ILE A 1 449 ? 2.166 24.703 -13.625 1 50.56 449 ILE A N 1
ATOM 3341 C CA . ILE A 1 449 ? 2.566 23.297 -13.594 1 50.56 449 ILE A CA 1
ATOM 3342 C C . ILE A 1 449 ? 1.426 22.422 -14.102 1 50.56 449 ILE A C 1
ATOM 3344 O O . ILE A 1 449 ? 0.353 22.375 -13.492 1 50.56 449 ILE A O 1
ATOM 3348 N N . ASP A 1 450 ? 1.554 22.094 -15.328 1 50.84 450 ASP A N 1
ATOM 3349 C CA . ASP A 1 450 ? 0.651 21.078 -15.859 1 50.84 450 ASP A CA 1
ATOM 3350 C C . ASP A 1 450 ? 1.141 19.672 -15.508 1 50.84 450 ASP A C 1
ATOM 3352 O O . ASP A 1 450 ? 2.07 19.156 -16.141 1 50.84 450 ASP A O 1
ATOM 3356 N N . ILE A 1 451 ? 0.592 19.281 -14.453 1 49.06 451 ILE A N 1
ATOM 3357 C CA . ILE A 1 451 ? 1.027 17.984 -13.953 1 49.06 451 ILE A CA 1
ATOM 3358 C C . ILE A 1 451 ? 0.932 16.938 -15.062 1 49.06 451 ILE A C 1
ATOM 3360 O O . ILE A 1 451 ? 1.801 16.078 -15.188 1 49.06 451 ILE A O 1
ATOM 3364 N N . GLU A 1 452 ? -0.144 17.062 -15.742 1 50.41 452 GLU A N 1
ATOM 3365 C CA . GLU A 1 452 ? -0.28 16.125 -16.859 1 50.41 452 GLU A CA 1
ATOM 3366 C C . GLU A 1 452 ? 0.871 16.266 -17.844 1 50.41 452 GLU A C 1
ATOM 3368 O O . GLU A 1 452 ? 1.377 15.273 -18.359 1 50.41 452 GLU A O 1
ATOM 3373 N N . GLU A 1 453 ? 1.2 17.516 -17.969 1 48.84 453 GLU A N 1
ATOM 3374 C CA . GLU A 1 453 ? 2.312 17.766 -18.875 1 48.84 453 GLU A CA 1
ATOM 3375 C C . GLU A 1 453 ? 3.629 17.25 -18.297 1 48.84 453 GLU A C 1
ATOM 3377 O O . GLU A 1 453 ? 4.477 16.734 -19.031 1 48.84 453 GLU A O 1
ATOM 3382 N N . LEU A 1 454 ? 3.697 17.406 -17.109 1 46.25 454 LEU A N 1
ATOM 3383 C CA . LEU A 1 454 ? 4.902 16.922 -16.438 1 46.25 454 LEU A CA 1
ATOM 3384 C C . LEU A 1 454 ? 5.016 15.406 -16.531 1 46.25 454 LEU A C 1
ATOM 3386 O O . LEU A 1 454 ? 6.113 14.867 -16.672 1 46.25 454 LEU A O 1
ATOM 3390 N N . MET A 1 455 ? 3.928 14.938 -16.5 1 43 455 MET A N 1
ATOM 3391 C CA . MET A 1 455 ? 3.924 13.477 -16.516 1 43 455 MET A CA 1
ATOM 3392 C C . MET A 1 455 ? 4.078 12.961 -17.953 1 43 455 MET A C 1
ATOM 3394 O O . MET A 1 455 ? 4.406 11.789 -18.156 1 43 455 MET A O 1
ATOM 3398 N N . LYS A 1 456 ? 3.773 13.852 -18.859 1 41.56 456 LYS A N 1
ATOM 3399 C CA . LYS A 1 456 ? 3.83 13.5 -20.266 1 41.56 456 LYS A CA 1
ATOM 3400 C C . LYS A 1 456 ? 5.262 13.547 -20.797 1 41.56 456 LYS A C 1
ATOM 3402 O O . LYS A 1 456 ? 5.598 12.875 -21.766 1 41.56 456 LYS A O 1
ATOM 3407 N N . ASN A 1 457 ? 6.082 14.422 -20.266 1 38.22 457 ASN A N 1
ATOM 3408 C CA . ASN A 1 457 ? 7.434 14.594 -20.797 1 38.22 457 ASN A CA 1
ATOM 3409 C C . ASN A 1 457 ? 8.453 13.789 -19.984 1 38.22 457 ASN A C 1
ATOM 3411 O O . ASN A 1 457 ? 8.57 13.969 -18.781 1 38.22 457 ASN A O 1
ATOM 3415 N N . MET B 1 1 ? -83.062 -55.938 -10.93 1 22.66 1 MET B N 1
ATOM 3416 C CA . MET B 1 1 ? -82.25 -56.625 -11.914 1 22.66 1 MET B CA 1
ATOM 3417 C C . MET B 1 1 ? -80.875 -55.938 -12.086 1 22.66 1 MET B C 1
ATOM 3419 O O . MET B 1 1 ? -79.812 -56.594 -12.039 1 22.66 1 MET B O 1
ATOM 3423 N N . PRO B 1 2 ? -80.812 -54.781 -12.766 1 23.69 2 PRO B N 1
ATOM 3424 C CA . PRO B 1 2 ? -80 -54.125 -13.773 1 23.69 2 PRO B CA 1
ATOM 3425 C C . PRO B 1 2 ? -78.812 -53.375 -13.156 1 23.69 2 PRO B C 1
ATOM 3427 O O . PRO B 1 2 ? -78.188 -52.531 -13.82 1 23.69 2 PRO B O 1
ATOM 3430 N N . SER B 1 3 ? -78.25 -53.781 -12.039 1 25.31 3 SER B N 1
ATOM 3431 C CA . SER B 1 3 ? -77.312 -53 -11.18 1 25.31 3 SER B CA 1
ATOM 3432 C C . SER B 1 3 ? -76 -52.719 -11.867 1 25.31 3 SER B C 1
ATOM 3434 O O . SER B 1 3 ? -75 -53.438 -11.617 1 25.31 3 SER B O 1
ATOM 3436 N N . SER B 1 4 ? -76.062 -52.5 -13.281 1 23.98 4 SER B N 1
ATOM 3437 C CA . SER B 1 4 ? -74.938 -52.5 -14.18 1 23.98 4 SER B CA 1
ATOM 3438 C C . SER B 1 4 ? -73.875 -51.438 -13.797 1 23.98 4 SER B C 1
ATOM 3440 O O . SER B 1 4 ? -74.188 -50.25 -13.789 1 23.98 4 SER B O 1
ATOM 3442 N N . SER B 1 5 ? -72.875 -51.75 -12.977 1 24.53 5 SER B N 1
ATOM 3443 C CA . SER B 1 5 ? -71.812 -51.094 -12.18 1 24.53 5 SER B CA 1
ATOM 3444 C C . SER B 1 5 ? -70.75 -50.469 -13.062 1 24.53 5 SER B C 1
ATOM 3446 O O . SER B 1 5 ? -69.562 -50.375 -12.664 1 24.53 5 SER B O 1
ATOM 3448 N N . SER B 1 6 ? -71.125 -49.844 -14.25 1 23.23 6 SER B N 1
ATOM 3449 C CA . SER B 1 6 ? -70.188 -49.531 -15.297 1 23.23 6 SER B CA 1
ATOM 3450 C C . SER B 1 6 ? -69.062 -48.594 -14.773 1 23.23 6 SER B C 1
ATOM 3452 O O . SER B 1 6 ? -69.375 -47.562 -14.203 1 23.23 6 SER B O 1
ATOM 3454 N N . HIS B 1 7 ? -67.812 -49.125 -14.516 1 22.44 7 HIS B N 1
ATOM 3455 C CA . HIS B 1 7 ? -66.562 -48.781 -13.906 1 22.44 7 HIS B CA 1
ATOM 3456 C C . HIS B 1 7 ? -65.75 -47.75 -14.727 1 22.44 7 HIS B C 1
ATOM 3458 O O . HIS B 1 7 ? -64.562 -47.531 -14.516 1 22.44 7 HIS B O 1
ATOM 3464 N N . ASN B 1 8 ? -66.438 -46.812 -15.477 1 21.91 8 ASN B N 1
ATOM 3465 C CA . ASN B 1 8 ? -65.688 -46.094 -16.484 1 21.91 8 ASN B CA 1
ATOM 3466 C C . ASN B 1 8 ? -64.562 -45.281 -15.844 1 21.91 8 ASN B C 1
ATOM 3468 O O . ASN B 1 8 ? -64.75 -44.406 -15.039 1 21.91 8 ASN B O 1
ATOM 3472 N N . HIS B 1 9 ? -63.344 -45.906 -15.578 1 21.92 9 HIS B N 1
ATOM 3473 C CA . HIS B 1 9 ? -62.125 -45.438 -14.93 1 21.92 9 HIS B CA 1
ATOM 3474 C C . HIS B 1 9 ? -61.5 -44.281 -15.703 1 21.92 9 HIS B C 1
ATOM 3476 O O . HIS B 1 9 ? -61.188 -44.438 -16.891 1 21.92 9 HIS B O 1
ATOM 3482 N N . SER B 1 10 ? -62.031 -43.062 -15.602 1 22.52 10 SER B N 1
ATOM 3483 C CA . SER B 1 10 ? -61.562 -41.812 -16.203 1 22.52 10 SER B CA 1
ATOM 3484 C C . SER B 1 10 ? -60.094 -41.562 -15.883 1 22.52 10 SER B C 1
ATOM 3486 O O . SER B 1 10 ? -59.688 -41.531 -14.719 1 22.52 10 SER B O 1
ATOM 3488 N N . SER B 1 11 ? -59.125 -42.156 -16.688 1 23.45 11 SER B N 1
ATOM 3489 C CA . SER B 1 11 ? -57.656 -42.031 -16.656 1 23.45 11 SER B CA 1
ATOM 3490 C C . SER B 1 11 ? -57.219 -40.562 -16.719 1 23.45 11 SER B C 1
ATOM 3492 O O . SER B 1 11 ? -57.406 -39.906 -17.734 1 23.45 11 SER B O 1
ATOM 3494 N N . LEU B 1 12 ? -57.531 -39.75 -15.695 1 21.36 12 LEU B N 1
ATOM 3495 C CA . LEU B 1 12 ? -57.062 -38.344 -15.656 1 21.36 12 LEU B CA 1
ATOM 3496 C C . LEU B 1 12 ? -55.562 -38.25 -15.906 1 21.36 12 LEU B C 1
ATOM 3498 O O . LEU B 1 12 ? -54.781 -38.969 -15.281 1 21.36 12 LEU B O 1
ATOM 3502 N N . GLN B 1 13 ? -55.156 -37.875 -17.156 1 20.45 13 GLN B N 1
ATOM 3503 C CA . GLN B 1 13 ? -53.812 -37.562 -17.688 1 20.45 13 GLN B CA 1
ATOM 3504 C C . GLN B 1 13 ? -53.062 -36.625 -16.766 1 20.45 13 GLN B C 1
ATOM 3506 O O . GLN B 1 13 ? -53.562 -35.531 -16.406 1 20.45 13 GLN B O 1
ATOM 3511 N N . GLU B 1 14 ? -52.188 -37.156 -15.883 1 21.25 14 GLU B N 1
ATOM 3512 C CA . GLU B 1 14 ? -51.281 -36.469 -14.961 1 21.25 14 GLU B CA 1
ATOM 3513 C C . GLU B 1 14 ? -50.469 -35.375 -15.672 1 21.25 14 GLU B C 1
ATOM 3515 O O . GLU B 1 14 ? -49.906 -35.625 -16.734 1 21.25 14 GLU B O 1
ATOM 3520 N N . GLY B 1 15 ? -50.875 -34.062 -15.508 1 20.86 15 GLY B N 1
ATOM 3521 C CA . GLY B 1 15 ? -50.188 -32.844 -15.898 1 20.86 15 GLY B CA 1
ATOM 3522 C C . GLY B 1 15 ? -48.719 -32.844 -15.609 1 20.86 15 GLY B C 1
ATOM 3523 O O . GLY B 1 15 ? -48.281 -33.344 -14.57 1 20.86 15 GLY B O 1
ATOM 3524 N N . GLU B 1 16 ? -47.844 -32.969 -16.656 1 21.66 16 GLU B N 1
ATOM 3525 C CA . GLU B 1 16 ? -46.375 -32.906 -16.672 1 21.66 16 GLU B CA 1
ATOM 3526 C C . GLU B 1 16 ? -45.906 -31.703 -15.852 1 21.66 16 GLU B C 1
ATOM 3528 O O . GLU B 1 16 ? -46.312 -30.562 -16.094 1 21.66 16 GLU B O 1
ATOM 3533 N N . ALA B 1 17 ? -45.531 -31.891 -14.547 1 20.38 17 ALA B N 1
ATOM 3534 C CA . ALA B 1 17 ? -44.844 -30.969 -13.664 1 20.38 17 ALA B CA 1
ATOM 3535 C C . ALA B 1 17 ? -43.625 -30.328 -14.359 1 20.38 17 ALA B C 1
ATOM 3537 O O . ALA B 1 17 ? -42.781 -31.031 -14.891 1 20.38 17 ALA B O 1
ATOM 3538 N N . PHE B 1 18 ? -43.781 -29.156 -15.016 1 21.11 18 PHE B N 1
ATOM 3539 C CA . PHE B 1 18 ? -42.688 -28.281 -15.484 1 21.11 18 PHE B CA 1
ATOM 3540 C C . PHE B 1 18 ? -41.625 -28.109 -14.406 1 21.11 18 PHE B C 1
ATOM 3542 O O . PHE B 1 18 ? -41.938 -27.625 -13.312 1 21.11 18 PHE B O 1
ATOM 3549 N N . THR B 1 19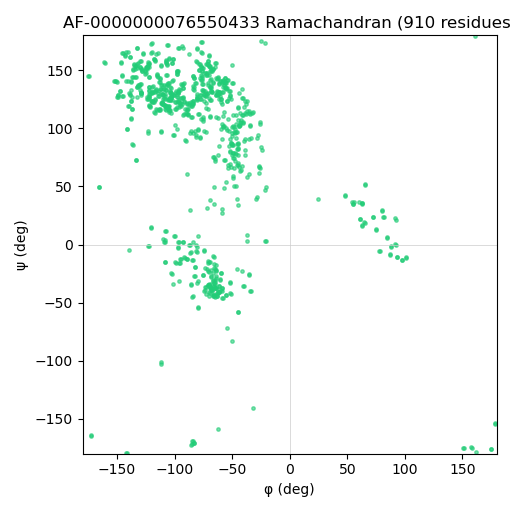 ? -40.75 -29.125 -14.203 1 20.36 19 THR B N 1
ATOM 3550 C CA . THR B 1 19 ? -39.594 -28.969 -13.32 1 20.36 19 THR B CA 1
ATOM 3551 C C . THR B 1 19 ? -38.875 -27.656 -13.602 1 20.36 19 THR B C 1
ATOM 3553 O O . THR B 1 19 ? -38.469 -27.391 -14.734 1 20.36 19 THR B O 1
ATOM 3556 N N . THR B 1 20 ? -39.312 -26.547 -12.961 1 22.16 20 THR B N 1
ATOM 3557 C CA . THR B 1 20 ? -38.625 -25.266 -12.922 1 22.16 20 THR B CA 1
ATOM 3558 C C . THR B 1 20 ? -37.125 -25.469 -12.641 1 22.16 20 THR B C 1
ATOM 3560 O O . THR B 1 20 ? -36.75 -25.938 -11.57 1 22.16 20 THR B O 1
ATOM 3563 N N . GLY B 1 21 ? -36.375 -26.031 -13.625 1 21.73 21 GLY B N 1
ATOM 3564 C CA . GLY B 1 21 ? -34.906 -26.062 -13.539 1 21.73 21 GLY B CA 1
ATOM 3565 C C . GLY B 1 21 ? -34.344 -24.781 -12.977 1 21.73 21 GLY B C 1
ATOM 3566 O O . GLY B 1 21 ? -34.625 -23.688 -13.461 1 21.73 21 GLY B O 1
ATOM 3567 N N . ASN B 1 22 ? -34.219 -24.734 -11.594 1 20.72 22 ASN B N 1
ATOM 3568 C CA . ASN B 1 22 ? -33.531 -23.672 -10.859 1 20.72 22 ASN B CA 1
ATOM 3569 C C . ASN B 1 22 ? -32.219 -23.266 -11.516 1 20.72 22 ASN B C 1
ATOM 3571 O O . ASN B 1 22 ? -31.281 -24.062 -11.547 1 20.72 22 ASN B O 1
ATOM 3575 N N . PHE B 1 23 ? -32.281 -22.734 -12.688 1 21.72 23 PHE B N 1
ATOM 3576 C CA . PHE B 1 23 ? -31.094 -22.094 -13.242 1 21.72 23 PHE B CA 1
ATOM 3577 C C . PHE B 1 23 ? -30.422 -21.203 -12.211 1 21.72 23 PHE B C 1
ATOM 3579 O O . PHE B 1 23 ? -30.953 -20.156 -11.844 1 21.72 23 PHE B O 1
ATOM 3586 N N . SER B 1 24 ? -29.844 -21.891 -11.172 1 20.84 24 SER B N 1
ATOM 3587 C CA . SER B 1 24 ? -29.016 -21.094 -10.273 1 20.84 24 SER B CA 1
ATOM 3588 C C . SER B 1 24 ? -28.016 -20.25 -11.047 1 20.84 24 SER B C 1
ATOM 3590 O O . SER B 1 24 ? -27.172 -20.781 -11.758 1 20.84 24 SER B O 1
ATOM 3592 N N . LEU B 1 25 ? -28.484 -19.25 -11.578 1 22.31 25 LEU B N 1
ATOM 3593 C CA . LEU B 1 25 ? -27.672 -18.188 -12.172 1 22.31 25 LEU B CA 1
ATOM 3594 C C . LEU B 1 25 ? -26.578 -17.734 -11.211 1 22.31 25 LEU B C 1
ATOM 3596 O O . LEU B 1 25 ? -26.828 -16.969 -10.273 1 22.31 25 LEU B O 1
ATOM 3600 N N . ALA B 1 26 ? -25.719 -18.703 -10.828 1 23.94 26 ALA B N 1
ATOM 3601 C CA . ALA B 1 26 ? -24.641 -18.094 -10.055 1 23.94 26 ALA B CA 1
ATOM 3602 C C . ALA B 1 26 ? -23.969 -16.984 -10.844 1 23.94 26 ALA B C 1
ATOM 3604 O O . ALA B 1 26 ? -23.641 -17.156 -12.023 1 23.94 26 ALA B O 1
ATOM 3605 N N . PRO B 1 27 ? -24.297 -15.797 -10.578 1 24.97 27 PRO B N 1
ATOM 3606 C CA . PRO B 1 27 ? -23.594 -14.703 -11.258 1 24.97 27 PRO B CA 1
ATOM 3607 C C . PRO B 1 27 ? -22.094 -14.945 -11.406 1 24.97 27 PRO B C 1
ATOM 3609 O O . PRO B 1 27 ? -21.5 -15.648 -10.578 1 24.97 27 PRO B O 1
ATOM 3612 N N . PRO B 1 28 ? -21.594 -15.016 -12.602 1 23.52 28 PRO B N 1
ATOM 3613 C CA . PRO B 1 28 ? -20.141 -15.117 -12.594 1 23.52 28 PRO B CA 1
ATOM 3614 C C . PRO B 1 28 ? -19.484 -14.172 -11.586 1 23.52 28 PRO B C 1
ATOM 3616 O O . PRO B 1 28 ? -19.906 -13.023 -11.445 1 23.52 28 PRO B O 1
ATOM 3619 N N . LYS B 1 29 ? -19.062 -14.656 -10.508 1 26.47 29 LYS B N 1
ATOM 3620 C CA . LYS B 1 29 ? -18.141 -13.898 -9.656 1 26.47 29 LYS B CA 1
ATOM 3621 C C . LYS B 1 29 ? -17.125 -13.133 -10.484 1 26.47 29 LYS B C 1
ATOM 3623 O O . LYS B 1 29 ? -16.391 -13.719 -11.281 1 26.47 29 LYS B O 1
ATOM 3628 N N . ILE B 1 30 ? -17.594 -12.031 -10.938 1 25.39 30 ILE B N 1
ATOM 3629 C CA . ILE B 1 30 ? -16.406 -11.219 -11.25 1 25.39 30 ILE B CA 1
ATOM 3630 C C . ILE B 1 30 ? -15.32 -11.492 -10.219 1 25.39 30 ILE B C 1
ATOM 3632 O O . ILE B 1 30 ? -15.445 -11.109 -9.055 1 25.39 30 ILE B O 1
ATOM 3636 N N . GLN B 1 31 ? -14.906 -12.773 -10.18 1 24.2 31 GLN B N 1
ATOM 3637 C CA . GLN B 1 31 ? -13.758 -13.039 -9.32 1 24.2 31 GLN B CA 1
ATOM 3638 C C . GLN B 1 31 ? -12.68 -11.977 -9.492 1 24.2 31 GLN B C 1
ATOM 3640 O O . GLN B 1 31 ? -12 -11.938 -10.523 1 24.2 31 GLN B O 1
ATOM 3645 N N . PHE B 1 32 ? -13.016 -10.797 -9.078 1 26.23 32 PHE B N 1
ATOM 3646 C CA . PHE B 1 32 ? -11.867 -9.953 -8.742 1 26.23 32 PHE B CA 1
ATOM 3647 C C . PHE B 1 32 ? -10.766 -10.773 -8.094 1 26.23 32 PHE B C 1
ATOM 3649 O O . PHE B 1 32 ? -9.844 -10.219 -7.492 1 26.23 32 PHE B O 1
ATOM 3656 N N . ASP B 1 33 ? -11.07 -12.094 -8.047 1 26.81 33 ASP B N 1
ATOM 3657 C CA . ASP B 1 33 ? -10.164 -12.906 -7.234 1 26.81 33 ASP B CA 1
ATOM 3658 C C . ASP B 1 33 ? -8.719 -12.727 -7.672 1 26.81 33 ASP B C 1
ATOM 3660 O O . ASP B 1 33 ? -7.809 -12.688 -6.836 1 26.81 33 ASP B O 1
ATOM 3664 N N . THR B 1 34 ? -8.539 -13.367 -8.906 1 26.78 34 THR B N 1
ATOM 3665 C CA . THR B 1 34 ? -7.16 -13.703 -9.234 1 26.78 34 THR B CA 1
ATOM 3666 C C . THR B 1 34 ? -6.352 -12.445 -9.547 1 26.78 34 THR B C 1
ATOM 3668 O O . THR B 1 34 ? -5.285 -12.523 -10.156 1 26.78 34 THR B O 1
ATOM 3671 N N . TRP B 1 35 ? -7.047 -11.336 -9.805 1 26.45 35 TRP B N 1
ATOM 3672 C CA . TRP B 1 35 ? -6.051 -10.297 -10.047 1 26.45 35 TRP B CA 1
ATOM 3673 C C . TRP B 1 35 ? -5.035 -10.242 -8.906 1 26.45 35 TRP B C 1
ATOM 3675 O O . TRP B 1 35 ? -5.41 -10.188 -7.734 1 26.45 35 TRP B O 1
ATOM 3685 N N . PRO B 1 36 ? -3.969 -11 -9.086 1 26.12 36 PRO B N 1
ATOM 3686 C CA . PRO B 1 36 ? -3.02 -10.797 -7.984 1 26.12 36 PRO B CA 1
ATOM 3687 C C . PRO B 1 36 ? -3.166 -9.43 -7.32 1 26.12 36 PRO B C 1
ATOM 3689 O O . PRO B 1 36 ? -3.525 -8.453 -7.984 1 26.12 36 PRO B O 1
ATOM 3692 N N . MET B 1 37 ? -3.756 -9.531 -6.145 1 25.94 37 MET B N 1
ATOM 3693 C CA . MET B 1 37 ? -3.648 -8.305 -5.359 1 25.94 37 MET B CA 1
ATOM 3694 C C . MET B 1 37 ? -2.371 -7.543 -5.703 1 25.94 37 MET B C 1
ATOM 3696 O O . MET B 1 37 ? -1.314 -7.801 -5.125 1 25.94 37 MET B O 1
ATOM 3700 N N . LEU B 1 38 ? -2.043 -7.539 -7.012 1 26 38 LEU B N 1
ATOM 3701 C CA . LEU B 1 38 ? -0.995 -6.547 -7.227 1 26 38 LEU B CA 1
ATOM 3702 C C . LEU B 1 38 ? -1.268 -5.281 -6.422 1 26 38 LEU B C 1
ATOM 3704 O O . LEU B 1 38 ? -2.422 -4.879 -6.262 1 26 38 LEU B O 1
ATOM 3708 N N . PRO B 1 39 ? -0.494 -5.051 -5.492 1 27.28 39 PRO B N 1
ATOM 3709 C CA . PRO B 1 39 ? -0.792 -3.721 -4.953 1 27.28 39 PRO B CA 1
ATOM 3710 C C . PRO B 1 39 ? -1.396 -2.783 -5.996 1 27.28 39 PRO B C 1
ATOM 3712 O O . PRO B 1 39 ? -1.003 -2.818 -7.164 1 27.28 39 PRO B O 1
ATOM 3715 N N . PHE B 1 40 ? -2.734 -2.752 -6.016 1 25.77 40 PHE B N 1
ATOM 3716 C CA . PHE B 1 40 ? -3.461 -1.785 -6.828 1 25.77 40 PHE B CA 1
ATOM 3717 C C . PHE B 1 40 ? -2.576 -0.592 -7.172 1 25.77 40 PHE B C 1
ATOM 3719 O O . PHE B 1 40 ? -2.451 0.343 -6.379 1 25.77 40 PHE B O 1
ATOM 3726 N N . ARG B 1 41 ? -1.424 -0.999 -7.633 1 24.17 41 ARG B N 1
ATOM 3727 C CA . ARG B 1 41 ? -0.776 0.087 -8.359 1 24.17 41 ARG B CA 1
ATOM 3728 C C . ARG B 1 41 ? -1.67 0.602 -9.484 1 24.17 41 ARG B C 1
ATOM 3730 O O . ARG B 1 41 ? -2.006 -0.143 -10.406 1 24.17 41 ARG B O 1
ATOM 3737 N N . ILE B 1 42 ? -2.734 1.315 -9.125 1 24.7 42 ILE B N 1
ATOM 3738 C CA . ILE B 1 42 ? -3.496 2.072 -10.109 1 24.7 42 ILE B CA 1
ATOM 3739 C C . ILE B 1 42 ? -2.602 2.412 -11.305 1 24.7 42 ILE B C 1
ATOM 3741 O O . ILE B 1 42 ? -1.589 3.1 -11.148 1 24.7 42 ILE B O 1
ATOM 3745 N N . LEU B 1 43 ? -2.516 1.472 -12.188 1 23.19 43 LEU B N 1
ATOM 3746 C CA . LEU B 1 43 ? -2.01 1.787 -13.516 1 23.19 43 LEU B CA 1
ATOM 3747 C C . LEU B 1 43 ? -2.666 3.051 -14.062 1 23.19 43 LEU B C 1
ATOM 3749 O O . LEU B 1 43 ? -3.871 3.066 -14.32 1 23.19 43 LEU B O 1
ATOM 3753 N N . SER B 1 44 ? -2.221 4.199 -13.602 1 23.36 44 SER B N 1
ATOM 3754 C CA . SER B 1 44 ? -2.617 5.484 -14.164 1 23.36 44 SER B CA 1
ATOM 3755 C C . SER B 1 44 ? -2.414 5.516 -15.68 1 23.36 44 SER B C 1
ATOM 3757 O O . SER B 1 44 ? -1.282 5.422 -16.156 1 23.36 44 SER B O 1
ATOM 3759 N N . LEU B 1 45 ? -3.248 4.746 -16.328 1 23.31 45 LEU B N 1
ATOM 3760 C CA . LEU B 1 45 ? -3.322 4.902 -17.766 1 23.31 45 LEU B CA 1
ATOM 3761 C C . LEU B 1 45 ? -3.504 6.367 -18.156 1 23.31 45 LEU B C 1
ATOM 3763 O O . LEU B 1 45 ? -4.477 7.004 -17.734 1 23.31 45 LEU B O 1
ATOM 3767 N N . ILE B 1 46 ? -2.412 6.988 -18.453 1 23.16 46 ILE B N 1
ATOM 3768 C CA . ILE B 1 46 ? -2.346 8.359 -18.938 1 23.16 46 ILE B CA 1
ATOM 3769 C C . ILE B 1 46 ? -2.992 8.453 -20.328 1 23.16 46 ILE B C 1
ATOM 3771 O O . ILE B 1 46 ? -2.506 7.852 -21.281 1 23.16 46 ILE B O 1
ATOM 3775 N N . PHE B 1 47 ? -4.277 8.422 -20.516 1 24.03 47 PHE B N 1
ATOM 3776 C CA . PHE B 1 47 ? -4.945 8.75 -21.766 1 24.03 47 PHE B CA 1
ATOM 3777 C C . PHE B 1 47 ? -4.648 10.188 -22.188 1 24.03 47 PHE B C 1
ATOM 3779 O O . PHE B 1 47 ? -4.879 11.117 -21.406 1 24.03 47 PHE B O 1
ATOM 3786 N N . VAL B 1 48 ? -3.689 10.266 -23.125 1 23.77 48 VAL B N 1
ATOM 3787 C CA . VAL B 1 48 ? -3.332 11.508 -23.812 1 23.77 48 VAL B CA 1
ATOM 3788 C C . VAL B 1 48 ? -4.508 12 -24.656 1 23.77 48 VAL B C 1
ATOM 3790 O O . VAL B 1 48 ? -4.871 11.367 -25.641 1 23.77 48 VAL B O 1
ATOM 3793 N N . ALA B 1 49 ? -5.566 12.508 -24.078 1 24.73 49 ALA B N 1
ATOM 3794 C CA . ALA B 1 49 ? -6.594 13.164 -24.891 1 24.73 49 ALA B CA 1
ATOM 3795 C C . ALA B 1 49 ? -6 14.305 -25.719 1 24.73 49 ALA B C 1
ATOM 3797 O O . ALA B 1 49 ? -5.219 15.102 -25.203 1 24.73 49 ALA B O 1
ATOM 3798 N N . LEU B 1 50 ? -6.012 14.125 -27.016 1 24.28 50 LEU B N 1
ATOM 3799 C CA . LEU B 1 50 ? -5.828 15.125 -28.062 1 24.28 50 LEU B CA 1
ATOM 3800 C C . LEU B 1 50 ? -6.699 16.344 -27.812 1 24.28 50 LEU B C 1
ATOM 3802 O O . LEU B 1 50 ? -7.914 16.219 -27.625 1 24.28 50 LEU B O 1
ATOM 3806 N N . ALA B 1 51 ? -6.074 17.391 -27.297 1 26.69 51 ALA B N 1
ATOM 3807 C CA . ALA B 1 51 ? -6.594 18.75 -27.078 1 26.69 51 ALA B CA 1
ATOM 3808 C C . ALA B 1 51 ? -7.215 19.297 -28.359 1 26.69 51 ALA B C 1
ATOM 3810 O O . ALA B 1 51 ? -6.52 19.516 -29.359 1 26.69 51 ALA B O 1
ATOM 3811 N N . SER B 1 52 ? -8.477 18.906 -28.719 1 27.73 52 SER B N 1
ATOM 3812 C CA . SER B 1 52 ? -9.102 19.828 -29.672 1 27.73 52 SER B CA 1
ATOM 3813 C C . SER B 1 52 ? -9.203 21.234 -29.094 1 27.73 52 SER B C 1
ATOM 3815 O O . SER B 1 52 ? -9.336 21.406 -27.875 1 27.73 52 SER B O 1
ATOM 3817 N N . PRO B 1 53 ? -8.938 22.234 -29.906 1 28.91 53 PRO B N 1
ATOM 3818 C CA . PRO B 1 53 ? -9.094 23.641 -29.531 1 28.91 53 PRO B CA 1
ATOM 3819 C C . PRO B 1 53 ? -10.477 23.969 -28.984 1 28.91 53 PRO B C 1
ATOM 3821 O O . PRO B 1 53 ? -11.477 23.875 -29.703 1 28.91 53 PRO B O 1
ATOM 3824 N N . SER B 1 54 ? -10.836 23.469 -27.812 1 29.22 54 SER B N 1
ATOM 3825 C CA . SER B 1 54 ? -12.156 23.891 -27.375 1 29.22 54 SER B CA 1
ATOM 3826 C C . SER B 1 54 ? -12.219 25.406 -27.203 1 29.22 54 SER B C 1
ATOM 3828 O O . SER B 1 54 ? -11.219 26.047 -26.859 1 29.22 54 SER B O 1
ATOM 3830 N N . LEU B 1 55 ? -13.203 26.078 -27.875 1 28.66 55 LEU B N 1
ATOM 3831 C CA . LEU B 1 55 ? -13.719 27.438 -27.688 1 28.66 55 LEU B CA 1
ATOM 3832 C C . LEU B 1 55 ? -13.766 27.797 -26.203 1 28.66 55 LEU B C 1
ATOM 3834 O O . LEU B 1 55 ? -14.172 26.984 -25.375 1 28.66 55 LEU B O 1
ATOM 3838 N N . ALA B 1 56 ? -13.102 28.859 -25.953 1 29.16 56 ALA B N 1
ATOM 3839 C CA . ALA B 1 56 ? -12.945 29.562 -24.688 1 29.16 56 ALA B CA 1
ATOM 3840 C C . ALA B 1 56 ? -14.281 29.75 -23.984 1 29.16 56 ALA B C 1
ATOM 3842 O O . ALA B 1 56 ? -15.07 30.609 -24.359 1 29.16 56 ALA B O 1
ATOM 3843 N N . GLN B 1 57 ? -15.172 28.734 -23.766 1 30.2 57 GLN B N 1
ATOM 3844 C CA . GLN B 1 57 ? -16.328 29.094 -22.953 1 30.2 57 GLN B CA 1
ATOM 3845 C C . GLN B 1 57 ? -15.883 29.766 -21.656 1 30.2 57 GLN B C 1
ATOM 3847 O O . GLN B 1 57 ? -14.852 29.391 -21.078 1 30.2 57 GLN B O 1
ATOM 3852 N N . GLN B 1 58 ? -16.391 30.953 -21.375 1 31.47 58 GLN B N 1
ATOM 3853 C CA . GLN B 1 58 ? -16.219 31.75 -20.172 1 31.47 58 GLN B CA 1
ATOM 3854 C C . GLN B 1 58 ? -16.219 30.875 -18.922 1 31.47 58 GLN B C 1
ATOM 3856 O O . GLN B 1 58 ? -17.047 29.953 -18.797 1 31.47 58 GLN B O 1
ATOM 3861 N N . PRO B 1 59 ? -15.125 30.781 -18.234 1 35.72 59 PRO B N 1
ATOM 3862 C CA . PRO B 1 59 ? -15.109 29.922 -17.062 1 35.72 59 PRO B CA 1
ATOM 3863 C C . PRO B 1 59 ? -16.344 30.109 -16.172 1 35.72 59 PRO B C 1
ATOM 3865 O O . PRO B 1 59 ? -16.656 31.234 -15.781 1 35.72 59 PRO B O 1
ATOM 3868 N N . THR B 1 60 ? -17.562 29.5 -16.406 1 36.75 60 THR B N 1
ATOM 3869 C CA . THR B 1 60 ? -18.625 29.531 -15.406 1 36.75 60 THR B CA 1
ATOM 3870 C C . THR B 1 60 ? -18.047 29.484 -13.992 1 36.75 60 THR B C 1
ATOM 3872 O O . THR B 1 60 ? -17.188 28.641 -13.695 1 36.75 60 THR B O 1
ATOM 3875 N N . PRO B 1 61 ? -18.156 30.562 -13.203 1 41.72 61 PRO B N 1
ATOM 3876 C CA . PRO B 1 61 ? -17.734 30.531 -11.797 1 41.72 61 PRO B CA 1
ATOM 3877 C C . PRO B 1 61 ? -17.922 29.156 -11.164 1 41.72 61 PRO B C 1
ATOM 3879 O O . PRO B 1 61 ? -18.875 28.438 -11.492 1 41.72 61 PRO B O 1
ATOM 3882 N N . ALA B 1 62 ? -16.984 28.438 -10.781 1 49.03 62 ALA B N 1
ATOM 3883 C CA . ALA B 1 62 ? -17.125 27.141 -10.109 1 49.03 62 ALA B CA 1
ATOM 3884 C C . ALA B 1 62 ? -18.359 27.125 -9.203 1 49.03 62 ALA B C 1
ATOM 3886 O O . ALA B 1 62 ? -18.578 28.062 -8.438 1 49.03 62 ALA B O 1
ATOM 3887 N N . PRO B 1 63 ? -19.469 26.531 -9.531 1 52.78 63 PRO B N 1
ATOM 3888 C CA . PRO B 1 63 ? -20.656 26.5 -8.664 1 52.78 63 PRO B CA 1
ATOM 3889 C C . PRO B 1 63 ? -20.297 26.359 -7.188 1 52.78 63 PRO B C 1
ATOM 3891 O O . PRO B 1 63 ? -19.344 25.656 -6.844 1 52.78 63 PRO B O 1
ATOM 3894 N N . SER B 1 64 ? -20.609 27.375 -6.406 1 69.38 64 SER B N 1
ATOM 3895 C CA . SER B 1 64 ? -20.484 27.406 -4.953 1 69.38 64 SER B CA 1
ATOM 3896 C C . SER B 1 64 ? -20.906 26.094 -4.316 1 69.38 64 SER B C 1
ATOM 3898 O O . SER B 1 64 ? -21.953 25.547 -4.656 1 69.38 64 SER B O 1
ATOM 3900 N N . GLY B 1 65 ? -20 25.203 -3.84 1 83.12 65 GLY B N 1
ATOM 3901 C CA . GLY B 1 65 ? -20.344 23.938 -3.191 1 83.12 65 GLY B CA 1
ATOM 3902 C C . GLY B 1 65 ? -20.938 24.125 -1.813 1 83.12 65 GLY B C 1
ATOM 3903 O O . GLY B 1 65 ? -21.125 25.25 -1.352 1 83.12 65 GLY B O 1
ATOM 3904 N N . GLY B 1 66 ? -21.688 23.125 -1.317 1 90.62 66 GLY B N 1
ATOM 3905 C CA . GLY B 1 66 ? -22.203 23.094 0.039 1 90.62 66 GLY B CA 1
ATOM 3906 C C . GLY B 1 66 ? -21.188 22.641 1.063 1 90.62 66 GLY B C 1
ATOM 3907 O O . GLY B 1 66 ? -20.031 22.391 0.724 1 90.62 66 GLY B O 1
ATOM 3908 N N . THR B 1 67 ? -21.547 22.812 2.277 1 92.75 67 THR B N 1
ATOM 3909 C CA . THR B 1 67 ? -20.703 22.375 3.377 1 92.75 67 THR B CA 1
ATOM 3910 C C . THR B 1 67 ? -21.406 21.297 4.203 1 92.75 67 THR B C 1
ATOM 3912 O O . THR B 1 67 ? -22.594 21.391 4.473 1 92.75 67 THR B O 1
ATOM 3915 N N . VAL B 1 68 ? -20.719 20.234 4.484 1 95.69 68 VAL B N 1
ATOM 3916 C CA . VAL B 1 68 ? -21.234 19.188 5.375 1 95.69 68 VAL B CA 1
ATOM 3917 C C . VAL B 1 68 ? -20.406 19.172 6.664 1 95.69 68 VAL B C 1
ATOM 3919 O O . VAL B 1 68 ? -19.188 19.078 6.625 1 95.69 68 VAL B O 1
ATOM 3922 N N . THR B 1 69 ? -21.078 19.359 7.758 1 96.75 69 THR B N 1
ATOM 3923 C CA . THR B 1 69 ? -20.438 19.312 9.062 1 96.75 69 THR B CA 1
ATOM 3924 C C . THR B 1 69 ? -21.016 18.188 9.914 1 96.75 69 THR B C 1
ATOM 3926 O O . THR B 1 69 ? -22.062 17.641 9.594 1 96.75 69 THR B O 1
ATOM 3929 N N . GLY B 1 70 ? -20.312 17.734 10.922 1 97.38 70 GLY B N 1
ATOM 3930 C CA . GLY B 1 70 ? -20.812 16.719 11.836 1 97.38 70 GLY B CA 1
ATOM 3931 C C . GLY B 1 70 ? -19.766 16.266 12.844 1 97.38 70 GLY B C 1
ATOM 3932 O O . GLY B 1 70 ? -18.719 16.891 12.992 1 97.38 70 GLY B O 1
ATOM 3933 N N . HIS B 1 71 ? -20.203 15.289 13.602 1 97.31 71 HIS B N 1
ATOM 3934 C CA . HIS B 1 71 ? -19.359 14.664 14.602 1 97.31 71 HIS B CA 1
ATOM 3935 C C . HIS B 1 71 ? -19.375 13.141 14.477 1 97.31 71 HIS B C 1
ATOM 3937 O O . HIS B 1 71 ? -20.406 12.555 14.188 1 97.31 71 HIS B O 1
ATOM 3943 N N . VAL B 1 72 ? -18.188 12.57 14.617 1 96.88 72 VAL B N 1
ATOM 3944 C CA . VAL B 1 72 ? -18.078 11.117 14.656 1 96.88 72 VAL B CA 1
ATOM 3945 C C . VAL B 1 72 ? -17.812 10.656 16.094 1 96.88 72 VAL B C 1
ATOM 3947 O O . VAL B 1 72 ? -16.875 11.125 16.734 1 96.88 72 VAL B O 1
ATOM 3950 N N . THR B 1 73 ? -18.641 9.766 16.609 1 96.69 73 THR B N 1
ATOM 3951 C CA . THR B 1 73 ? -18.547 9.25 17.969 1 96.69 73 THR B CA 1
ATOM 3952 C C . THR B 1 73 ? -18.406 7.73 17.969 1 96.69 73 THR B C 1
ATOM 3954 O O . THR B 1 73 ? -19.062 7.043 17.188 1 96.69 73 THR B O 1
ATOM 3957 N N . CYS B 1 74 ? -17.5 7.25 18.781 1 95.69 74 CYS B N 1
ATOM 3958 C CA . CYS B 1 74 ? -17.359 5.809 18.969 1 95.69 74 CYS B CA 1
ATOM 3959 C C . CYS B 1 74 ? -18.406 5.281 19.938 1 95.69 74 CYS B C 1
ATOM 3961 O O . CYS B 1 74 ? -18.469 5.703 21.094 1 95.69 74 CYS B O 1
ATOM 3963 N N . SER B 1 75 ? -19.141 4.324 19.5 1 94.12 75 SER B N 1
ATOM 3964 C CA . SER B 1 75 ? -20.297 3.855 20.266 1 94.12 75 SER B CA 1
ATOM 3965 C C . SER B 1 75 ? -19.859 3.125 21.531 1 94.12 75 SER B C 1
ATOM 3967 O O . SER B 1 75 ? -20.547 3.156 22.547 1 94.12 75 SER B O 1
ATOM 3969 N N . ASP B 1 76 ? -18.75 2.447 21.438 1 92.94 76 ASP B N 1
ATOM 3970 C CA . ASP B 1 76 ? -18.297 1.624 22.547 1 92.94 76 ASP B CA 1
ATOM 3971 C C . ASP B 1 76 ? -17.766 2.49 23.688 1 92.94 76 ASP B C 1
ATOM 3973 O O . ASP B 1 76 ? -18 2.186 24.875 1 92.94 76 ASP B O 1
ATOM 3977 N N . THR B 1 77 ? -17.094 3.611 23.391 1 92.69 77 THR B N 1
ATOM 3978 C CA . THR B 1 77 ? -16.453 4.438 24.422 1 92.69 77 THR B CA 1
ATOM 3979 C C . THR B 1 77 ? -17.219 5.746 24.609 1 92.69 77 THR B C 1
ATOM 3981 O O . THR B 1 77 ? -17.016 6.449 25.594 1 92.69 77 THR B O 1
ATOM 3984 N N . GLN B 1 78 ? -18.125 6.141 23.672 1 94.5 78 GLN B N 1
ATOM 3985 C CA . GLN B 1 78 ? -18.844 7.41 23.656 1 94.5 78 GLN B CA 1
ATOM 3986 C C . GLN B 1 78 ? -17.875 8.586 23.562 1 94.5 78 GLN B C 1
ATOM 3988 O O . GLN B 1 78 ? -18.172 9.68 24.047 1 94.5 78 GLN B O 1
ATOM 3993 N N . ARG B 1 79 ? -16.719 8.328 23.094 1 94.19 79 ARG B N 1
ATOM 3994 C CA . ARG B 1 79 ? -15.703 9.352 22.875 1 94.19 79 ARG B CA 1
ATOM 3995 C C . ARG B 1 79 ? -15.625 9.742 21.406 1 94.19 79 ARG B C 1
ATOM 3997 O O . ARG B 1 79 ? -16.078 8.992 20.531 1 94.19 79 ARG B O 1
ATOM 4004 N N . PRO B 1 80 ? -15.062 10.93 21.188 1 95.31 80 PRO B N 1
ATOM 4005 C CA . PRO B 1 80 ? -14.891 11.344 19.797 1 95.31 80 PRO B CA 1
ATOM 4006 C C . PRO B 1 80 ? -13.883 10.484 19.047 1 95.31 80 PRO B C 1
ATOM 4008 O O . PRO B 1 80 ? -12.883 10.047 19.625 1 95.31 80 PRO B O 1
ATOM 4011 N N . ALA B 1 81 ? -14.18 10.164 17.797 1 94.62 81 ALA B N 1
ATOM 4012 C CA . ALA B 1 81 ? -13.211 9.523 16.922 1 94.62 81 ALA B CA 1
ATOM 4013 C C . ALA B 1 81 ? -12.18 10.523 16.406 1 94.62 81 ALA B C 1
ATOM 4015 O O . ALA B 1 81 ? -12.477 11.352 15.539 1 94.62 81 ALA B O 1
ATOM 4016 N N . ARG B 1 82 ? -10.992 10.398 16.906 1 93.25 82 ARG B N 1
ATOM 4017 C CA . ARG B 1 82 ? -9.938 11.352 16.594 1 93.25 82 ARG B CA 1
ATOM 4018 C C . ARG B 1 82 ? -9.312 11.062 15.242 1 93.25 82 ARG B C 1
ATOM 4020 O O . ARG B 1 82 ? -8.883 9.938 14.977 1 93.25 82 ARG B O 1
ATOM 4027 N N . PHE B 1 83 ? -9.281 12.047 14.383 1 91.88 83 PHE B N 1
ATOM 4028 C CA . PHE B 1 83 ? -8.609 12.031 13.086 1 91.88 83 PHE B CA 1
ATOM 4029 C C . PHE B 1 83 ? -9.086 10.852 12.25 1 91.88 83 PHE B C 1
ATOM 4031 O O . PHE B 1 83 ? -8.297 10.25 11.523 1 91.88 83 PHE B O 1
ATOM 4038 N N . ALA B 1 84 ? -10.336 10.492 12.359 1 91.62 84 ALA B N 1
ATOM 4039 C CA . ALA B 1 84 ? -10.961 9.477 11.516 1 91.62 84 ALA B CA 1
ATOM 4040 C C . ALA B 1 84 ? -11.211 10.008 10.109 1 91.62 84 ALA B C 1
ATOM 4042 O O . ALA B 1 84 ? -11.461 11.203 9.922 1 91.62 84 ALA B O 1
ATOM 4043 N N . HIS B 1 85 ? -11.117 9.125 9.18 1 89.44 85 HIS B N 1
ATOM 4044 C CA . HIS B 1 85 ? -11.469 9.5 7.809 1 89.44 85 HIS B CA 1
ATOM 4045 C C . HIS B 1 85 ? -12.977 9.477 7.598 1 89.44 85 HIS B C 1
ATOM 4047 O O . HIS B 1 85 ? -13.641 8.5 7.953 1 89.44 85 HIS B O 1
ATOM 4053 N N . VAL B 1 86 ? -13.445 10.578 7.082 1 91.88 86 VAL B N 1
ATOM 4054 C CA . VAL B 1 86 ? -14.867 10.688 6.762 1 91.88 86 VAL B CA 1
ATOM 4055 C C . VAL B 1 86 ? -15.047 10.797 5.25 1 91.88 86 VAL B C 1
ATOM 4057 O O . VAL B 1 86 ? -14.383 11.602 4.594 1 91.88 86 VAL B O 1
ATOM 4060 N N . MET B 1 87 ? -15.938 10.008 4.77 1 89.38 87 MET B N 1
ATOM 4061 C CA . MET B 1 87 ? -16.188 9.977 3.332 1 89.38 87 MET B CA 1
ATOM 4062 C C . MET B 1 87 ? -17.641 10.359 3.027 1 89.38 87 MET B C 1
ATOM 4064 O O . MET B 1 87 ? -18.562 9.883 3.686 1 89.38 87 MET B O 1
ATOM 4068 N N . LEU B 1 88 ? -17.734 11.281 2.098 1 90.25 88 LEU B N 1
ATOM 4069 C CA . LEU B 1 88 ? -19.016 11.578 1.461 1 90.25 88 LEU B CA 1
ATOM 4070 C C . LEU B 1 88 ? -19.078 10.984 0.057 1 90.25 88 LEU B C 1
ATOM 4072 O O . LEU B 1 88 ? -18.312 11.383 -0.82 1 90.25 88 LEU B O 1
ATOM 4076 N N . PHE B 1 89 ? -19.984 10.07 -0.047 1 85.94 89 PHE B N 1
ATOM 4077 C CA . PHE B 1 89 ? -20.141 9.406 -1.335 1 85.94 89 PHE B CA 1
ATOM 4078 C C . PHE B 1 89 ? -21.453 9.797 -1.993 1 85.94 89 PHE B C 1
ATOM 4080 O O . PHE B 1 89 ? -22.531 9.562 -1.437 1 85.94 89 PHE B O 1
ATOM 4087 N N . GLY B 1 90 ? -21.281 10.344 -3.193 1 86.19 90 GLY B N 1
ATOM 4088 C CA . GLY B 1 90 ? -22.469 10.742 -3.924 1 86.19 90 GLY B CA 1
ATOM 4089 C C . GLY B 1 90 ? -23.312 9.562 -4.359 1 86.19 90 GLY B C 1
ATOM 4090 O O . GLY B 1 90 ? -22.797 8.578 -4.898 1 86.19 90 GLY B O 1
ATOM 4091 N N . VAL B 1 91 ? -24.609 9.641 -4.094 1 82.38 91 VAL B N 1
ATOM 4092 C CA . VAL B 1 91 ? -25.531 8.578 -4.477 1 82.38 91 VAL B CA 1
ATOM 4093 C C . VAL B 1 91 ? -25.703 8.562 -5.992 1 82.38 91 VAL B C 1
ATOM 4095 O O . VAL B 1 91 ? -26.094 9.578 -6.586 1 82.38 91 VAL B O 1
ATOM 4098 N N . PRO B 1 92 ? -25.25 7.395 -6.539 1 75.69 92 PRO B N 1
ATOM 4099 C CA . PRO B 1 92 ? -25.422 7.344 -7.992 1 75.69 92 PRO B CA 1
ATOM 4100 C C . PRO B 1 92 ? -26.875 7.441 -8.422 1 75.69 92 PRO B C 1
ATOM 4102 O O . PRO B 1 92 ? -27.766 6.926 -7.742 1 75.69 92 PRO B O 1
ATOM 4105 N N . THR B 1 93 ? -27.141 8.242 -9.523 1 69.62 93 THR B N 1
ATOM 4106 C CA . THR B 1 93 ? -28.484 8.398 -10.055 1 69.62 93 THR B CA 1
ATOM 4107 C C . THR B 1 93 ? -28.969 7.086 -10.672 1 69.62 93 THR B C 1
ATOM 4109 O O . THR B 1 93 ? -30.172 6.801 -10.656 1 69.62 93 THR B O 1
ATOM 4112 N N . GLU B 1 94 ? -28.031 6.41 -11.367 1 65.38 94 GLU B N 1
ATOM 4113 C CA . GLU B 1 94 ? -28.391 5.133 -11.977 1 65.38 94 GLU B CA 1
ATOM 4114 C C . GLU B 1 94 ? -27.578 3.988 -11.383 1 65.38 94 GLU B C 1
ATOM 4116 O O . GLU B 1 94 ? -26.359 4.105 -11.211 1 65.38 94 GLU B O 1
ATOM 4121 N N . ILE B 1 95 ? -28.188 3.145 -10.719 1 61.41 95 ILE B N 1
ATOM 4122 C CA . ILE B 1 95 ? -27.531 1.947 -10.195 1 61.41 95 ILE B CA 1
ATOM 4123 C C . ILE B 1 95 ? -27.641 0.814 -11.211 1 61.41 95 ILE B C 1
ATOM 4125 O O . ILE B 1 95 ? -28.75 0.372 -11.547 1 61.41 95 ILE B O 1
ATOM 4129 N N . THR B 1 96 ? -26.594 0.817 -12.086 1 55.88 96 THR B N 1
ATOM 4130 C CA . THR B 1 96 ? -26.594 -0.291 -13.031 1 55.88 96 THR B CA 1
ATOM 4131 C C . THR B 1 96 ? -26.062 -1.561 -12.375 1 55.88 96 THR B C 1
ATOM 4133 O O . THR B 1 96 ? -25.062 -1.52 -11.664 1 55.88 96 THR B O 1
ATOM 4136 N N . THR B 1 97 ? -26.844 -2.361 -11.977 1 51.66 97 THR B N 1
ATOM 4137 C CA . THR B 1 97 ? -26.328 -3.656 -11.539 1 51.66 97 THR B CA 1
ATOM 4138 C C . THR B 1 97 ? -25.562 -4.34 -12.664 1 51.66 97 THR B C 1
ATOM 4140 O O . THR B 1 97 ? -26.078 -4.48 -13.781 1 51.66 97 THR B O 1
ATOM 4143 N N . PRO B 1 98 ? -24.219 -4.289 -12.641 1 48.28 98 PRO B N 1
ATOM 4144 C CA . PRO B 1 98 ? -23.578 -5.012 -13.75 1 48.28 98 PRO B CA 1
ATOM 4145 C C . PRO B 1 98 ? -24.281 -6.32 -14.086 1 48.28 98 PRO B C 1
ATOM 4147 O O . PRO B 1 98 ? -24.844 -6.965 -13.195 1 48.28 98 PRO B O 1
ATOM 4150 N N . PRO B 1 99 ? -24.672 -6.402 -15.352 1 42.94 99 PRO B N 1
ATOM 4151 C CA . PRO B 1 99 ? -25.188 -7.742 -15.672 1 42.94 99 PRO B CA 1
ATOM 4152 C C . PRO B 1 99 ? -24.344 -8.852 -15.055 1 42.94 99 PRO B C 1
ATOM 4154 O O . PRO B 1 99 ? -23.156 -8.648 -14.758 1 42.94 99 PRO B O 1
ATOM 4157 N N . ASN B 1 100 ? -24.953 -9.773 -14.469 1 41.34 100 ASN B N 1
ATOM 4158 C CA . ASN B 1 100 ? -24.281 -10.984 -14.023 1 41.34 100 ASN B CA 1
ATOM 4159 C C . ASN B 1 100 ? -23.047 -11.281 -14.867 1 41.34 100 ASN B C 1
ATOM 4161 O O . ASN B 1 100 ? -23.172 -11.648 -16.047 1 41.34 100 ASN B O 1
ATOM 4165 N N . ALA B 1 101 ? -22.125 -10.5 -14.766 1 41.47 101 ALA B N 1
ATOM 4166 C CA . ALA B 1 101 ? -20.953 -10.766 -15.578 1 41.47 101 ALA B CA 1
ATOM 4167 C C . ALA B 1 101 ? -20.578 -12.25 -15.547 1 41.47 101 ALA B C 1
ATOM 4169 O O . ALA B 1 101 ? -20.516 -12.859 -14.477 1 41.47 101 ALA B O 1
ATOM 4170 N N . ASP B 1 102 ? -20.875 -12.969 -16.5 1 41.31 102 ASP B N 1
ATOM 4171 C CA . ASP B 1 102 ? -20.266 -14.289 -16.703 1 41.31 102 ASP B CA 1
ATOM 4172 C C . ASP B 1 102 ? -18.797 -14.289 -16.266 1 41.31 102 ASP B C 1
ATOM 4174 O O . ASP B 1 102 ? -17.984 -13.57 -16.828 1 41.31 102 ASP B O 1
ATOM 4178 N N . PRO B 1 103 ? -18.609 -14.656 -14.922 1 41.25 103 PRO B N 1
ATOM 4179 C CA . PRO B 1 103 ? -17.219 -14.672 -14.438 1 41.25 103 PRO B CA 1
ATOM 4180 C C . PRO B 1 103 ? -16.234 -15.141 -15.508 1 41.25 103 PRO B C 1
ATOM 4182 O O . PRO B 1 103 ? -15.031 -14.875 -15.398 1 41.25 103 PRO B O 1
ATOM 4185 N N . ASN B 1 104 ? -16.781 -15.875 -16.359 1 40.28 104 ASN B N 1
ATOM 4186 C CA . ASN B 1 104 ? -15.945 -16.438 -17.422 1 40.28 104 ASN B CA 1
ATOM 4187 C C . ASN B 1 104 ? -15.867 -15.516 -18.625 1 40.28 104 ASN B C 1
ATOM 4189 O O . ASN B 1 104 ? -15.172 -15.812 -19.594 1 40.28 104 ASN B O 1
ATOM 4193 N N . ALA B 1 105 ? -16.766 -14.57 -18.547 1 43.78 105 ALA B N 1
ATOM 4194 C CA . ALA B 1 105 ? -16.734 -13.742 -19.75 1 43.78 105 ALA B CA 1
ATOM 4195 C C . ALA B 1 105 ? -15.516 -12.828 -19.766 1 43.78 105 ALA B C 1
ATOM 4197 O O . ALA B 1 105 ? -15.078 -12.344 -18.719 1 43.78 105 ALA B O 1
ATOM 4198 N N . LYS B 1 106 ? -14.797 -12.898 -20.859 1 46.72 106 LYS B N 1
ATOM 4199 C CA . LYS B 1 106 ? -13.68 -11.984 -21.109 1 46.72 106 LYS B CA 1
ATOM 4200 C C . LYS B 1 106 ? -14.055 -10.547 -20.766 1 46.72 106 LYS B C 1
ATOM 4202 O O . LYS B 1 106 ? -15.141 -10.086 -21.109 1 46.72 106 LYS B O 1
ATOM 4207 N N . PRO B 1 107 ? -13.352 -10.086 -19.844 1 47.47 107 PRO B N 1
ATOM 4208 C CA . PRO B 1 107 ? -13.688 -8.688 -19.547 1 47.47 107 PRO B CA 1
ATOM 4209 C C . PRO B 1 107 ? -13.898 -7.855 -20.812 1 47.47 107 PRO B C 1
ATOM 4211 O O . PRO B 1 107 ? -13.047 -7.852 -21.703 1 47.47 107 PRO B O 1
ATOM 4214 N N . ASP B 1 108 ? -15.125 -7.578 -21.078 1 52.53 108 ASP B N 1
ATOM 4215 C CA . ASP B 1 108 ? -15.461 -6.629 -22.141 1 52.53 108 ASP B CA 1
ATOM 4216 C C . ASP B 1 108 ? -14.938 -5.234 -21.812 1 52.53 108 ASP B C 1
ATOM 4218 O O . ASP B 1 108 ? -15.258 -4.672 -20.766 1 52.53 108 ASP B O 1
ATOM 4222 N N . PRO B 1 109 ? -13.922 -4.895 -22.609 1 53.97 109 PRO B N 1
ATOM 4223 C CA . PRO B 1 109 ? -13.391 -3.547 -22.391 1 53.97 109 PRO B CA 1
ATOM 4224 C C . PRO B 1 109 ? -14.484 -2.514 -22.125 1 53.97 109 PRO B C 1
ATOM 4226 O O . PRO B 1 109 ? -14.297 -1.603 -21.328 1 53.97 109 PRO B O 1
ATOM 4229 N N . ALA B 1 110 ? -15.555 -2.785 -22.844 1 56.12 110 ALA B N 1
ATOM 4230 C CA . ALA B 1 110 ? -16.656 -1.847 -22.641 1 56.12 110 ALA B CA 1
ATOM 4231 C C . ALA B 1 110 ? -17.188 -1.927 -21.203 1 56.12 110 ALA B C 1
ATOM 4233 O O . ALA B 1 110 ? -17.516 -0.904 -20.609 1 56.12 110 ALA B O 1
ATOM 4234 N N . GLN B 1 111 ? -17.188 -3.166 -20.75 1 55.97 111 GLN B N 1
ATOM 4235 C CA . GLN B 1 111 ? -17.672 -3.352 -19.375 1 55.97 111 GLN B CA 1
ATOM 4236 C C . GLN B 1 111 ? -16.688 -2.777 -18.359 1 55.97 111 GLN B C 1
ATOM 4238 O O . GLN B 1 111 ? -17.094 -2.178 -17.375 1 55.97 111 GLN B O 1
ATOM 4243 N N . ILE B 1 112 ? -15.531 -2.949 -18.781 1 54.5 112 ILE B N 1
ATOM 4244 C CA . ILE B 1 112 ? -14.508 -2.406 -17.891 1 54.5 112 ILE B CA 1
ATOM 4245 C C . ILE B 1 112 ? -14.594 -0.882 -17.875 1 54.5 112 ILE B C 1
ATOM 4247 O O . ILE B 1 112 ? -14.531 -0.262 -16.812 1 54.5 112 ILE B O 1
ATOM 4251 N N . ARG B 1 113 ? -14.859 -0.418 -19.031 1 57.12 113 ARG B N 1
ATOM 4252 C CA . ARG B 1 113 ? -14.984 1.033 -19.141 1 57.12 113 ARG B CA 1
ATOM 4253 C C . ARG B 1 113 ? -16.188 1.534 -18.359 1 57.12 113 ARG B C 1
ATOM 4255 O O . ARG B 1 113 ? -16.125 2.559 -17.672 1 57.12 113 ARG B O 1
ATOM 4262 N N . ALA B 1 114 ? -17.219 0.814 -18.516 1 58.44 114 ALA B N 1
ATOM 4263 C CA . ALA B 1 114 ? -18.438 1.219 -17.812 1 58.44 114 ALA B CA 1
ATOM 4264 C C . ALA B 1 114 ? -18.266 1.143 -16.312 1 58.44 114 ALA B C 1
ATOM 4266 O O . ALA B 1 114 ? -18.719 2.021 -15.578 1 58.44 114 ALA B O 1
ATOM 4267 N N . ALA B 1 115 ? -17.562 0.145 -15.953 1 57.56 115 ALA B N 1
ATOM 4268 C CA . ALA B 1 115 ? -17.328 -0.019 -14.523 1 57.56 115 ALA B CA 1
ATOM 4269 C C . ALA B 1 115 ? -16.406 1.085 -13.992 1 57.56 115 ALA B C 1
ATOM 4271 O O . ALA B 1 115 ? -16.656 1.632 -12.914 1 57.56 115 ALA B O 1
ATOM 4272 N N . LEU B 1 116 ? -15.547 1.352 -14.828 1 58.62 116 LEU B N 1
ATOM 4273 C CA . LEU B 1 116 ? -14.609 2.393 -14.422 1 58.62 116 LEU B CA 1
ATOM 4274 C C . LEU B 1 116 ? -15.297 3.752 -14.359 1 58.62 116 LEU B C 1
ATOM 4276 O O . LEU B 1 116 ? -15.047 4.539 -13.445 1 58.62 116 LEU B O 1
ATOM 4280 N N . LYS B 1 117 ? -16.094 3.93 -15.336 1 60.12 117 LYS B N 1
ATOM 4281 C CA . LYS B 1 117 ? -16.844 5.176 -15.344 1 60.12 117 LYS B CA 1
ATOM 4282 C C . LYS B 1 117 ? -17.75 5.281 -14.109 1 60.12 117 LYS B C 1
ATOM 4284 O O . LYS B 1 117 ? -17.891 6.355 -13.531 1 60.12 117 LYS B O 1
ATOM 4289 N N . ALA B 1 118 ? -18.312 4.199 -13.812 1 59.5 118 ALA B N 1
ATOM 4290 C CA . ALA B 1 118 ? -19.188 4.172 -12.641 1 59.5 118 ALA B CA 1
ATOM 4291 C C . ALA B 1 118 ? -18.391 4.434 -11.359 1 59.5 118 ALA B C 1
ATOM 4293 O O . ALA B 1 118 ? -18.891 5.094 -10.445 1 59.5 118 ALA B O 1
ATOM 4294 N N . TYR B 1 119 ? -17.172 3.969 -11.438 1 58.28 119 TYR B N 1
ATOM 4295 C CA . TYR B 1 119 ? -16.297 4.141 -10.281 1 58.28 119 TYR B CA 1
ATOM 4296 C C . TYR B 1 119 ? -15.844 5.59 -10.148 1 58.28 119 TYR B C 1
ATOM 4298 O O . TYR B 1 119 ? -15.75 6.117 -9.031 1 58.28 119 TYR B O 1
ATOM 4306 N N . THR B 1 120 ? -15.586 6.121 -11.312 1 57.34 120 THR B N 1
ATOM 4307 C CA . THR B 1 120 ? -14.945 7.43 -11.289 1 57.34 120 THR B CA 1
ATOM 4308 C C . THR B 1 120 ? -15.977 8.547 -11.43 1 57.34 120 THR B C 1
ATOM 4310 O O . THR B 1 120 ? -15.664 9.719 -11.203 1 57.34 120 THR B O 1
ATOM 4313 N N . GLY B 1 121 ? -17.156 8.188 -11.859 1 59.84 121 GLY B N 1
ATOM 4314 C CA . GLY B 1 121 ? -18.094 9.234 -12.219 1 59.84 121 GLY B CA 1
ATOM 4315 C C . GLY B 1 121 ? -18.812 9.836 -11.016 1 59.84 121 GLY B C 1
ATOM 4316 O O . GLY B 1 121 ? -19.547 10.812 -11.148 1 59.84 121 GLY B O 1
ATOM 4317 N N . GLY B 1 122 ? -18.516 9.352 -9.891 1 68.88 122 GLY B N 1
ATOM 4318 C CA . GLY B 1 122 ? -19.297 9.867 -8.781 1 68.88 122 GLY B CA 1
ATOM 4319 C C . GLY B 1 122 ? -18.594 10.961 -8.008 1 68.88 122 GLY B C 1
ATOM 4320 O O . GLY B 1 122 ? -17.391 11.156 -8.156 1 68.88 122 GLY B O 1
ATOM 4321 N N . ASN B 1 123 ? -19.453 11.938 -7.418 1 79.81 123 ASN B N 1
ATOM 4322 C CA . ASN B 1 123 ? -18.953 12.938 -6.484 1 79.81 123 ASN B CA 1
ATOM 4323 C C . ASN B 1 123 ? -18.547 12.312 -5.156 1 79.81 123 ASN B C 1
ATOM 4325 O O . ASN B 1 123 ? -19.25 11.461 -4.617 1 79.81 123 ASN B O 1
ATOM 4329 N N . MET B 1 124 ? -17.328 12.578 -4.84 1 83.62 124 MET B N 1
ATOM 4330 C CA . MET B 1 124 ? -16.844 12.062 -3.561 1 83.62 124 MET B CA 1
ATOM 4331 C C . MET B 1 124 ? -16.016 13.117 -2.838 1 83.62 124 MET B C 1
ATOM 4333 O O . MET B 1 124 ? -15.273 13.875 -3.471 1 83.62 124 MET B O 1
ATOM 4337 N N . VAL B 1 125 ? -16.203 13.172 -1.509 1 85.75 125 VAL B N 1
ATOM 4338 C CA . VAL B 1 125 ? -15.367 14.031 -0.668 1 85.75 125 VAL B CA 1
ATOM 4339 C C . VAL B 1 125 ? -14.812 13.219 0.503 1 85.75 125 VAL B C 1
ATOM 4341 O O . VAL B 1 125 ? -15.539 12.438 1.12 1 85.75 125 VAL B O 1
ATOM 4344 N N . GLN B 1 126 ? -13.562 13.312 0.66 1 87.69 126 GLN B N 1
ATOM 4345 C CA . GLN B 1 126 ? -12.938 12.75 1.852 1 87.69 126 GLN B CA 1
ATOM 4346 C C . GLN B 1 126 ? -12.391 13.852 2.756 1 87.69 126 GLN B C 1
ATOM 4348 O O . GLN B 1 126 ? -11.805 14.82 2.275 1 87.69 126 GLN B O 1
ATOM 4353 N N . THR B 1 127 ? -12.672 13.734 3.977 1 89.81 127 THR B N 1
ATOM 4354 C CA . THR B 1 127 ? -12.141 14.648 4.984 1 89.81 127 THR B CA 1
ATOM 4355 C C . THR B 1 127 ? -11.789 13.891 6.266 1 89.81 127 THR B C 1
ATOM 4357 O O . THR B 1 127 ? -11.852 12.664 6.301 1 89.81 127 THR B O 1
ATOM 4360 N N . GLN B 1 128 ? -11.312 14.594 7.262 1 92.12 128 GLN B N 1
ATOM 4361 C CA . GLN B 1 128 ? -10.922 13.984 8.531 1 92.12 128 GLN B CA 1
ATOM 4362 C C . GLN B 1 128 ? -11.562 14.703 9.711 1 92.12 128 GLN B C 1
ATOM 4364 O O . GLN B 1 128 ? -11.852 15.898 9.625 1 92.12 128 GLN B O 1
ATOM 4369 N N . THR B 1 129 ? -11.766 13.906 10.75 1 95 129 THR B N 1
ATOM 4370 C CA . THR B 1 129 ? -12.219 14.523 11.984 1 95 129 THR B CA 1
ATOM 4371 C C . THR B 1 129 ? -11.062 15.219 12.703 1 95 129 THR B C 1
ATOM 4373 O O . THR B 1 129 ? -9.898 14.891 12.469 1 95 129 THR B O 1
ATOM 4376 N N . ASP B 1 130 ? -11.406 16.203 13.477 1 91.94 130 ASP B N 1
ATOM 4377 C CA . ASP B 1 130 ? -10.406 16.828 14.344 1 91.94 130 ASP B CA 1
ATOM 4378 C C . ASP B 1 130 ? -10.258 16.062 15.656 1 91.94 130 ASP B C 1
ATOM 4380 O O . ASP B 1 130 ? -10.734 14.938 15.781 1 91.94 130 ASP B O 1
ATOM 4384 N N . ILE B 1 131 ? -9.555 16.641 16.625 1 90.88 131 ILE B N 1
ATOM 4385 C CA . ILE B 1 131 ? -9.219 15.977 17.891 1 90.88 131 ILE B CA 1
ATOM 4386 C C . ILE B 1 131 ? -10.492 15.742 18.703 1 90.88 131 ILE B C 1
ATOM 4388 O O . ILE B 1 131 ? -10.539 14.852 19.547 1 90.88 131 ILE B O 1
ATOM 4392 N N . ASP B 1 132 ? -11.555 16.562 18.453 1 93.19 132 ASP B N 1
ATOM 4393 C CA . ASP B 1 132 ? -12.812 16.469 19.203 1 93.19 132 ASP B CA 1
ATOM 4394 C C . ASP B 1 132 ? -13.859 15.688 18.406 1 93.19 132 ASP B C 1
ATOM 4396 O O . ASP B 1 132 ? -15.031 15.664 18.781 1 93.19 132 ASP B O 1
ATOM 4400 N N . GLY B 1 133 ? -13.469 15.102 17.281 1 95.62 133 GLY B N 1
ATOM 4401 C CA . GLY B 1 133 ? -14.344 14.242 16.5 1 95.62 133 GLY B CA 1
ATOM 4402 C C . GLY B 1 133 ? -15.18 15.008 15.492 1 95.62 133 GLY B C 1
ATOM 4403 O O . GLY B 1 133 ? -15.992 14.422 14.781 1 95.62 133 GLY B O 1
ATOM 4404 N N . GLY B 1 134 ? -15.031 16.375 15.5 1 96.75 134 GLY B N 1
ATOM 4405 C CA . GLY B 1 134 ? -15.75 17.172 14.523 1 96.75 134 GLY B CA 1
ATOM 4406 C C . GLY B 1 134 ? -15.141 17.125 13.141 1 96.75 134 GLY B C 1
ATOM 4407 O O . GLY B 1 134 ? -13.938 16.922 12.992 1 96.75 134 GLY B O 1
ATOM 4408 N N . PHE B 1 135 ? -16 17.172 12.117 1 95.12 135 PHE B N 1
ATOM 4409 C CA . PHE B 1 135 ? -15.484 17.266 10.758 1 95.12 135 PHE B CA 1
ATOM 4410 C C . PHE B 1 135 ? -16.25 18.297 9.953 1 95.12 135 PHE B C 1
ATOM 4412 O O . PHE B 1 135 ? -17.375 18.656 10.305 1 95.12 135 PHE B O 1
ATOM 4419 N N . GLU B 1 136 ? -15.523 18.797 8.945 1 92.56 136 GLU B N 1
ATOM 4420 C CA . GLU B 1 136 ? -16.094 19.75 8 1 92.56 136 GLU B CA 1
ATOM 4421 C C . GLU B 1 136 ? -15.625 19.453 6.578 1 92.56 136 GLU B C 1
ATOM 4423 O O . GLU B 1 136 ? -14.43 19.406 6.305 1 92.56 136 GLU B O 1
ATOM 4428 N N . ALA B 1 137 ? -16.516 19.172 5.73 1 90.44 137 ALA B N 1
ATOM 4429 C CA . ALA B 1 137 ? -16.266 19.047 4.297 1 90.44 137 ALA B CA 1
ATOM 4430 C C . ALA B 1 137 ? -16.797 20.25 3.537 1 90.44 137 ALA B C 1
ATOM 4432 O O . ALA B 1 137 ? -18.016 20.484 3.5 1 90.44 137 ALA B O 1
ATOM 4433 N N . THR B 1 138 ? -15.945 20.969 2.939 1 84.5 138 THR B N 1
ATOM 4434 C CA . THR B 1 138 ? -16.344 22.172 2.225 1 84.5 138 THR B CA 1
ATOM 4435 C C . THR B 1 138 ? -16.328 21.938 0.717 1 84.5 138 THR B C 1
ATOM 4437 O O . THR B 1 138 ? -15.727 20.984 0.238 1 84.5 138 THR B O 1
ATOM 4440 N N . ASN B 1 139 ? -17.047 22.797 -0.021 1 81.44 139 ASN B N 1
ATOM 4441 C CA . ASN B 1 139 ? -17.094 22.781 -1.479 1 81.44 139 ASN B CA 1
ATOM 4442 C C . ASN B 1 139 ? -17.641 21.453 -2.012 1 81.44 139 ASN B C 1
ATOM 4444 O O . ASN B 1 139 ? -17.141 20.922 -3.002 1 81.44 139 ASN B O 1
ATOM 4448 N N . VAL B 1 140 ? -18.594 20.906 -1.303 1 88.94 140 VAL B N 1
ATOM 4449 C CA . VAL B 1 140 ? -19.234 19.656 -1.73 1 88.94 140 VAL B CA 1
ATOM 4450 C C . VAL B 1 140 ? -20.234 19.953 -2.84 1 88.94 140 VAL B C 1
ATOM 4452 O O . VAL B 1 140 ? -21.109 20.797 -2.68 1 88.94 140 VAL B O 1
ATOM 4455 N N . VAL B 1 141 ? -20.141 19.25 -3.916 1 87.69 141 VAL B N 1
ATOM 4456 C CA . VAL B 1 141 ? -21.078 19.406 -5.023 1 87.69 141 VAL B CA 1
ATOM 4457 C C . VAL B 1 141 ? -22.484 19.078 -4.551 1 87.69 141 VAL B C 1
ATOM 4459 O O . VAL B 1 141 ? -22.703 18.094 -3.846 1 87.69 141 VAL B O 1
ATOM 4462 N N . PRO B 1 142 ? -23.438 19.984 -4.871 1 90.75 142 PRO B N 1
ATOM 4463 C CA . PRO B 1 142 ? -24.812 19.703 -4.453 1 90.75 142 PRO B CA 1
ATOM 4464 C C . PRO B 1 142 ? -25.312 18.328 -4.918 1 90.75 142 PRO B C 1
ATOM 4466 O O . PRO B 1 142 ? -24.984 17.906 -6.023 1 90.75 142 PRO B O 1
ATOM 4469 N N . GLY B 1 143 ? -26.062 17.672 -4.051 1 90.12 143 GLY B N 1
ATOM 4470 C CA . GLY B 1 143 ? -26.578 16.344 -4.309 1 90.12 143 GLY B CA 1
ATOM 4471 C C . GLY B 1 143 ? -26.781 15.523 -3.043 1 90.12 143 GLY B C 1
ATOM 4472 O O . GLY B 1 143 ? -26.734 16.062 -1.936 1 90.12 143 GLY B O 1
ATOM 4473 N N . ASP B 1 144 ? -27.156 14.273 -3.289 1 89.25 144 ASP B N 1
ATOM 4474 C CA . ASP B 1 144 ? -27.328 13.352 -2.172 1 89.25 144 ASP B CA 1
ATOM 4475 C C . ASP B 1 144 ? -26.031 12.57 -1.911 1 89.25 144 ASP B C 1
ATOM 4477 O O . ASP B 1 144 ? -25.391 12.102 -2.85 1 89.25 144 ASP B O 1
ATOM 4481 N N . TYR B 1 145 ? -25.688 12.508 -0.587 1 90.25 145 TYR B N 1
ATOM 4482 C CA . TYR B 1 145 ? -24.453 11.828 -0.225 1 90.25 145 TYR B CA 1
ATOM 4483 C C . TYR B 1 145 ? -24.688 10.836 0.911 1 90.25 145 TYR B C 1
ATOM 4485 O O . TYR B 1 145 ? -25.438 11.125 1.85 1 90.25 145 TYR B O 1
ATOM 4493 N N . TYR B 1 146 ? -24.078 9.656 0.767 1 89.19 146 TYR B N 1
ATOM 4494 C CA . TYR B 1 146 ? -23.828 8.836 1.947 1 89.19 146 TYR B CA 1
ATOM 4495 C C . TYR B 1 146 ? -22.641 9.383 2.74 1 89.19 146 TYR B C 1
ATOM 4497 O O . TYR B 1 146 ? -21.641 9.805 2.16 1 89.19 146 TYR B O 1
ATOM 4505 N N . VAL B 1 147 ? -22.766 9.406 4.031 1 91.31 147 VAL B N 1
ATOM 4506 C CA . VAL B 1 147 ? -21.672 9.852 4.887 1 91.31 147 VAL B CA 1
ATOM 4507 C C . VAL B 1 147 ? -21.266 8.727 5.832 1 91.31 147 VAL B C 1
ATOM 4509 O O . VAL B 1 147 ? -22.094 8.188 6.57 1 91.31 147 VAL B O 1
ATOM 4512 N N . PHE B 1 148 ? -20.062 8.383 5.781 1 90.12 148 PHE B N 1
ATOM 4513 C CA . PHE B 1 148 ? -19.578 7.34 6.676 1 90.12 148 PHE B CA 1
ATOM 4514 C C . PHE B 1 148 ? -18.125 7.602 7.086 1 90.12 148 PHE B C 1
ATOM 4516 O O . PHE B 1 148 ? -17.422 8.367 6.426 1 90.12 148 PHE B O 1
ATOM 4523 N N . ALA B 1 149 ? -17.75 7.023 8.242 1 90.56 149 ALA B N 1
ATOM 4524 C CA . ALA B 1 149 ? -16.406 7.172 8.789 1 90.56 149 ALA B CA 1
ATOM 4525 C C . ALA B 1 149 ? -15.672 5.832 8.82 1 90.56 149 ALA B C 1
ATOM 4527 O O . ALA B 1 149 ? -16.297 4.777 8.938 1 90.56 149 ALA B O 1
ATOM 4528 N N . SER B 1 150 ? -14.438 5.902 8.609 1 87.38 150 SER B N 1
ATOM 4529 C CA . SER B 1 150 ? -13.578 4.727 8.688 1 87.38 150 SER B CA 1
ATOM 4530 C C . SER B 1 150 ? -12.523 4.887 9.781 1 87.38 150 SER B C 1
ATOM 4532 O O . SER B 1 150 ? -11.773 5.863 9.797 1 87.38 150 SER B O 1
ATOM 4534 N N . ILE B 1 151 ? -12.531 3.945 10.711 1 88.25 151 ILE B N 1
ATOM 4535 C CA . ILE B 1 151 ? -11.578 3.855 11.812 1 88.25 151 ILE B CA 1
ATOM 4536 C C . ILE B 1 151 ? -11.164 2.402 12.016 1 88.25 151 ILE B C 1
ATOM 4538 O O . ILE B 1 151 ? -12.008 1.51 12.102 1 88.25 151 ILE B O 1
ATOM 4542 N N . PRO B 1 152 ? -9.812 2.191 12.047 1 87.19 152 PRO B N 1
ATOM 4543 C CA . PRO B 1 152 ? -9.406 0.815 12.344 1 87.19 152 PRO B CA 1
ATOM 4544 C C . PRO B 1 152 ? -10.055 0.265 13.609 1 87.19 152 PRO B C 1
ATOM 4546 O O . PRO B 1 152 ? -10.117 0.958 14.633 1 87.19 152 PRO B O 1
ATOM 4549 N N . GLY B 1 153 ? -10.586 -0.921 13.484 1 91.94 153 GLY B N 1
ATOM 4550 C CA . GLY B 1 153 ? -11.203 -1.58 14.625 1 91.94 153 GLY B CA 1
ATOM 4551 C C . GLY B 1 153 ? -12.711 -1.412 14.672 1 91.94 153 GLY B C 1
ATOM 4552 O O . GLY B 1 153 ? -13.383 -2.064 15.469 1 91.94 153 GLY B O 1
ATOM 4553 N N . TYR B 1 154 ? -13.219 -0.536 13.898 1 92.12 154 TYR B N 1
ATOM 4554 C CA . TYR B 1 154 ? -14.664 -0.325 13.852 1 92.12 154 TYR B CA 1
ATOM 4555 C C . TYR B 1 154 ? -15.25 -0.881 12.555 1 92.12 154 TYR B C 1
ATOM 4557 O O . TYR B 1 154 ? -14.547 -1.003 11.555 1 92.12 154 TYR B O 1
ATOM 4565 N N . VAL B 1 155 ? -16.531 -1.167 12.617 1 89.62 155 VAL B N 1
ATOM 4566 C CA . VAL B 1 155 ? -17.172 -1.85 11.508 1 89.62 155 VAL B CA 1
ATOM 4567 C C . VAL B 1 155 ? -17.109 -0.975 10.258 1 89.62 155 VAL B C 1
ATOM 4569 O O . VAL B 1 155 ? -17.469 0.203 10.297 1 89.62 155 VAL B O 1
ATOM 4572 N N . GLN B 1 156 ? -16.641 -1.608 9.219 1 83.31 156 GLN B N 1
ATOM 4573 C CA . GLN B 1 156 ? -16.438 -0.88 7.969 1 83.31 156 GLN B CA 1
ATOM 4574 C C . GLN B 1 156 ? -17.766 -0.684 7.227 1 83.31 156 GLN B C 1
ATOM 4576 O O . GLN B 1 156 ? -18.656 -1.533 7.301 1 83.31 156 GLN B O 1
ATOM 4581 N N . ALA B 1 157 ? -17.766 0.419 6.496 1 81.44 157 ALA B N 1
ATOM 4582 C CA . ALA B 1 157 ? -18.984 0.761 5.75 1 81.44 157 ALA B CA 1
ATOM 4583 C C . ALA B 1 157 ? -19.344 -0.344 4.762 1 81.44 157 ALA B C 1
ATOM 4585 O O . ALA B 1 157 ? -20.531 -0.648 4.57 1 81.44 157 ALA B O 1
ATOM 4586 N N . GLY B 1 158 ? -18.297 -0.908 4.137 1 77.81 158 GLY B N 1
ATOM 4587 C CA . GLY B 1 158 ? -18.547 -1.978 3.186 1 77.81 158 GLY B CA 1
ATOM 4588 C C . GLY B 1 158 ? -19.344 -3.127 3.781 1 77.81 158 GLY B C 1
ATOM 4589 O O . GLY B 1 158 ? -20.266 -3.65 3.146 1 77.81 158 GLY B O 1
ATOM 4590 N N . SER B 1 159 ? -19 -3.496 4.949 1 78.5 159 SER B N 1
ATOM 4591 C CA . SER B 1 159 ? -19.719 -4.574 5.637 1 78.5 159 SER B CA 1
ATOM 4592 C C . SER B 1 159 ? -21.156 -4.18 5.949 1 78.5 159 SER B C 1
ATOM 4594 O O . SER B 1 159 ? -22.062 -5.016 5.891 1 78.5 159 SER B O 1
ATOM 4596 N N . ILE B 1 160 ? -21.312 -2.955 6.266 1 80.62 160 ILE B N 1
ATOM 4597 C CA . ILE B 1 160 ? -22.656 -2.457 6.57 1 80.62 160 ILE B CA 1
ATOM 4598 C C . ILE B 1 160 ? -23.516 -2.496 5.312 1 80.62 160 ILE B C 1
ATOM 4600 O O . ILE B 1 160 ? -24.656 -2.957 5.348 1 80.62 160 ILE B O 1
ATOM 4604 N N . VAL B 1 161 ? -22.953 -2.082 4.277 1 78.5 161 VAL B N 1
ATOM 4605 C CA . VAL B 1 161 ? -23.672 -2.043 3.012 1 78.5 161 VAL B CA 1
ATOM 4606 C C . VAL B 1 161 ? -24.016 -3.463 2.562 1 78.5 161 VAL B C 1
ATOM 4608 O O . VAL B 1 161 ? -25.125 -3.73 2.104 1 78.5 161 VAL B O 1
ATOM 4611 N N . GLN B 1 162 ? -23.047 -4.305 2.674 1 75.88 162 GLN B N 1
ATOM 4612 C CA . GLN B 1 162 ? -23.281 -5.695 2.301 1 75.88 162 GLN B CA 1
ATOM 4613 C C . GLN B 1 162 ? -24.422 -6.301 3.117 1 75.88 162 GLN B C 1
ATOM 4615 O O . GLN B 1 162 ? -25.281 -6.992 2.572 1 75.88 162 GLN B O 1
ATOM 4620 N N . ALA B 1 163 ? -24.359 -6.062 4.363 1 75.5 163 ALA B N 1
ATOM 4621 C CA . ALA B 1 163 ? -25.422 -6.566 5.23 1 75.5 163 ALA B CA 1
ATOM 4622 C C . ALA B 1 163 ? -26.766 -5.965 4.852 1 75.5 163 ALA B C 1
ATOM 4624 O O . ALA B 1 163 ? -27.781 -6.656 4.859 1 75.5 163 ALA B O 1
ATOM 4625 N N . ALA B 1 164 ? -26.766 -4.738 4.559 1 79.06 164 ALA B N 1
ATOM 4626 C CA . ALA B 1 164 ? -28 -4.07 4.16 1 79.06 164 ALA B CA 1
ATOM 4627 C C . ALA B 1 164 ? -28.547 -4.66 2.863 1 79.06 164 ALA B C 1
ATOM 4629 O O . ALA B 1 164 ? -29.75 -4.895 2.744 1 79.06 164 ALA B O 1
ATOM 4630 N N . LEU B 1 165 ? -27.656 -4.863 1.938 1 76.69 165 LEU B N 1
ATOM 4631 C CA . LEU B 1 165 ? -28.062 -5.453 0.669 1 76.69 165 LEU B CA 1
ATOM 4632 C C . LEU B 1 165 ? -28.609 -6.867 0.876 1 76.69 165 LEU B C 1
ATOM 4634 O O . LEU B 1 165 ? -29.594 -7.254 0.259 1 76.69 165 LEU B O 1
ATOM 4638 N N . ALA B 1 166 ? -27.922 -7.57 1.694 1 74.19 166 ALA B N 1
ATOM 4639 C CA . ALA B 1 166 ? -28.375 -8.922 2.008 1 74.19 166 ALA B CA 1
ATOM 4640 C C . ALA B 1 166 ? -29.766 -8.906 2.637 1 74.19 166 ALA B C 1
ATOM 4642 O O . ALA B 1 166 ? -30.547 -9.852 2.465 1 74.19 166 ALA B O 1
ATOM 4643 N N . ALA B 1 167 ? -30 -7.867 3.309 1 77.19 167 ALA B N 1
ATOM 4644 C CA . ALA B 1 167 ? -31.297 -7.723 3.969 1 77.19 167 ALA B CA 1
ATOM 4645 C C . ALA B 1 167 ? -32.312 -7.109 3.027 1 77.19 167 ALA B C 1
ATOM 4647 O O . ALA B 1 167 ? -33.469 -6.859 3.424 1 77.19 167 ALA B O 1
ATOM 4648 N N . GLY B 1 168 ? -31.891 -6.801 1.797 1 76 168 GLY B N 1
ATOM 4649 C CA . GLY B 1 168 ? -32.844 -6.328 0.789 1 76 168 GLY B CA 1
ATOM 4650 C C . GLY B 1 168 ? -32.969 -4.816 0.751 1 76 168 GLY B C 1
ATOM 4651 O O . GLY B 1 168 ? -33.938 -4.281 0.25 1 76 168 GLY B O 1
ATOM 4652 N N . ALA B 1 169 ? -31.969 -4.176 1.259 1 77.56 169 ALA B N 1
ATOM 4653 C CA . ALA B 1 169 ? -32.031 -2.717 1.301 1 77.56 169 ALA B CA 1
ATOM 4654 C C . ALA B 1 169 ? -31.906 -2.121 -0.1 1 77.56 169 ALA B C 1
ATOM 4656 O O . ALA B 1 169 ? -31.25 -2.697 -0.97 1 77.56 169 ALA B O 1
ATOM 4657 N N . ASP B 1 170 ? -32.625 -0.978 -0.323 1 77.62 170 ASP B N 1
ATOM 4658 C CA . ASP B 1 170 ? -32.469 -0.14 -1.509 1 77.62 170 ASP B CA 1
ATOM 4659 C C . ASP B 1 170 ? -31.375 0.906 -1.309 1 77.62 170 ASP B C 1
ATOM 4661 O O . ASP B 1 170 ? -31.516 1.809 -0.48 1 77.62 170 ASP B O 1
ATOM 4665 N N . LEU B 1 171 ? -30.344 0.84 -2.072 1 76.31 171 LEU B N 1
ATOM 4666 C CA . LEU B 1 171 ? -29.172 1.703 -1.88 1 76.31 171 LEU B CA 1
ATOM 4667 C C . LEU B 1 171 ? -29.469 3.123 -2.35 1 76.31 171 LEU B C 1
ATOM 4669 O O . LEU B 1 171 ? -28.641 4.02 -2.188 1 76.31 171 LEU B O 1
ATOM 4673 N N . ARG B 1 172 ? -30.609 3.424 -2.934 1 74.06 172 ARG B N 1
ATOM 4674 C CA . ARG B 1 172 ? -31.016 4.781 -3.291 1 74.06 172 ARG B CA 1
ATOM 4675 C C . ARG B 1 172 ? -31.594 5.516 -2.086 1 74.06 172 ARG B C 1
ATOM 4677 O O . ARG B 1 172 ? -31.906 6.703 -2.17 1 74.06 172 ARG B O 1
ATOM 4684 N N . LYS B 1 173 ? -31.688 4.691 -1.031 1 77.56 173 LYS B N 1
ATOM 4685 C CA . LYS B 1 173 ? -32.219 5.234 0.225 1 77.56 173 LYS B CA 1
ATOM 4686 C C . LYS B 1 173 ? -31.172 5.094 1.344 1 77.56 173 LYS B C 1
ATOM 4688 O O . LYS B 1 173 ? -30.125 4.473 1.158 1 77.56 173 LYS B O 1
ATOM 4693 N N . SER B 1 174 ? -31.453 5.832 2.389 1 79.06 174 SER B N 1
ATOM 4694 C CA . SER B 1 174 ? -30.562 5.711 3.543 1 79.06 174 SER B CA 1
ATOM 4695 C C . SER B 1 174 ? -30.547 4.285 4.082 1 79.06 174 SER B C 1
ATOM 4697 O O . SER B 1 174 ? -31.562 3.586 4.035 1 79.06 174 SER B O 1
ATOM 4699 N N . ILE B 1 175 ? -29.453 3.828 4.465 1 80.94 175 ILE B N 1
ATOM 4700 C CA . ILE B 1 175 ? -29.312 2.514 5.082 1 80.94 175 ILE B CA 1
ATOM 4701 C C . ILE B 1 175 ? -28.938 2.672 6.555 1 80.94 175 ILE B C 1
ATOM 4703 O O . ILE B 1 175 ? -28.406 3.711 6.953 1 80.94 175 ILE B O 1
ATOM 4707 N N . PRO B 1 176 ? -29.266 1.73 7.312 1 78.5 176 PRO B N 1
ATOM 4708 C CA . PRO B 1 176 ? -28.938 1.843 8.734 1 78.5 176 PRO B CA 1
ATOM 4709 C C . PRO B 1 176 ? -27.453 2.076 8.977 1 78.5 176 PRO B C 1
ATOM 4711 O O . PRO B 1 176 ? -26.609 1.477 8.305 1 78.5 176 PRO B O 1
ATOM 4714 N N . ASP B 1 177 ? -27.078 2.99 9.844 1 80.5 177 ASP B N 1
ATOM 4715 C CA . ASP B 1 177 ? -25.75 3.297 10.344 1 80.5 177 ASP B CA 1
ATOM 4716 C C . ASP B 1 177 ? -24.953 4.109 9.32 1 80.5 177 ASP B C 1
ATOM 4718 O O . ASP B 1 177 ? -23.797 4.465 9.57 1 80.5 177 ASP B O 1
ATOM 4722 N N . ILE B 1 178 ? -25.547 4.293 8.141 1 86.94 178 ILE B N 1
ATOM 4723 C CA . ILE B 1 178 ? -24.938 5.191 7.164 1 86.94 178 ILE B CA 1
ATOM 4724 C C . ILE B 1 178 ? -25.922 6.285 6.773 1 86.94 178 ILE B C 1
ATOM 4726 O O . ILE B 1 178 ? -26.766 6.078 5.898 1 86.94 178 ILE B O 1
ATOM 4730 N N . PRO B 1 179 ? -25.812 7.375 7.383 1 88.88 179 PRO B N 1
ATOM 4731 C CA . PRO B 1 179 ? -26.766 8.445 7.086 1 88.88 179 PRO B CA 1
ATOM 4732 C C . PRO B 1 179 ? -26.609 9 5.672 1 88.88 179 PRO B C 1
ATOM 4734 O O . PRO B 1 179 ? -25.516 8.922 5.094 1 88.88 179 PRO B O 1
ATOM 4737 N N . MET B 1 180 ? -27.688 9.445 5.129 1 90.88 180 MET B N 1
ATOM 4738 C CA . MET B 1 180 ? -27.719 10.172 3.861 1 90.88 180 MET B CA 1
ATOM 4739 C C . MET B 1 180 ? -28.047 11.648 4.086 1 90.88 180 MET B C 1
ATOM 4741 O O . MET B 1 180 ? -28.922 11.977 4.895 1 90.88 180 MET B O 1
ATOM 4745 N N . VAL B 1 181 ? -27.297 12.523 3.445 1 93.56 181 VAL B N 1
ATOM 4746 C CA . VAL B 1 181 ? -27.562 13.953 3.561 1 93.56 181 VAL B CA 1
ATOM 4747 C C . VAL B 1 181 ? -27.766 14.555 2.172 1 93.56 181 VAL B C 1
ATOM 4749 O O . VAL B 1 181 ? -27.25 14.031 1.181 1 93.56 181 VAL B O 1
ATOM 4752 N N . HIS B 1 182 ? -28.531 15.586 2.094 1 94.19 182 HIS B N 1
ATOM 4753 C CA . HIS B 1 182 ? -28.734 16.375 0.876 1 94.19 182 HIS B CA 1
ATOM 4754 C C . HIS B 1 182 ? -27.953 17.688 0.941 1 94.19 182 HIS B C 1
ATOM 4756 O O . HIS B 1 182 ? -28.219 18.516 1.812 1 94.19 182 HIS B O 1
ATOM 4762 N N . VAL B 1 183 ? -26.984 17.797 0.095 1 94.94 183 VAL B N 1
ATOM 4763 C CA . VAL B 1 183 ? -26.141 18.984 0.068 1 94.94 183 VAL B CA 1
ATOM 4764 C C . VAL B 1 183 ? -26.688 20 -0.931 1 94.94 183 VAL B C 1
ATOM 4766 O O . VAL B 1 183 ? -27.016 19.641 -2.068 1 94.94 183 VAL B O 1
ATOM 4769 N N . THR B 1 184 ? -26.891 21.219 -0.489 1 94.75 184 THR B N 1
ATOM 4770 C CA . THR B 1 184 ? -27.328 22.344 -1.316 1 94.75 184 THR B CA 1
ATOM 4771 C C . THR B 1 184 ? -26.234 23.422 -1.372 1 94.75 184 THR B C 1
ATOM 4773 O O . THR B 1 184 ? -25.484 23.609 -0.408 1 94.75 184 THR B O 1
ATOM 4776 N N . ALA B 1 185 ? -26.141 24.047 -2.518 1 91.62 185 ALA B N 1
ATOM 4777 C CA . ALA B 1 185 ? -25.125 25.078 -2.711 1 91.62 185 ALA B CA 1
ATOM 4778 C C . ALA B 1 185 ? -25.234 26.172 -1.644 1 91.62 185 ALA B C 1
ATOM 4780 O O . ALA B 1 185 ? -26.328 26.578 -1.28 1 91.62 185 ALA B O 1
ATOM 4781 N N . ASP B 1 186 ? -24.125 26.531 -1.087 1 90.19 186 ASP B N 1
ATOM 4782 C CA . ASP B 1 186 ? -23.953 27.656 -0.173 1 90.19 186 ASP B CA 1
ATOM 4783 C C . ASP B 1 186 ? -24.719 27.438 1.127 1 90.19 186 ASP B C 1
ATOM 4785 O O . ASP B 1 186 ? -25.141 28.391 1.774 1 90.19 186 ASP B O 1
ATOM 4789 N N . ARG B 1 187 ? -25.062 26.234 1.399 1 93.81 187 ARG B N 1
ATOM 4790 C CA . ARG B 1 187 ? -25.719 25.875 2.658 1 93.81 187 ARG B CA 1
ATOM 4791 C C . ARG B 1 187 ? -24.922 24.812 3.404 1 93.81 187 ARG B C 1
ATOM 4793 O O . ARG B 1 187 ? -24.031 24.172 2.824 1 93.81 187 ARG B O 1
ATOM 4800 N N . SER B 1 188 ? -25.156 24.812 4.617 1 95.19 188 SER B N 1
ATOM 4801 C CA . SER B 1 188 ? -24.516 23.797 5.453 1 95.19 188 SER B CA 1
ATOM 4802 C C . SER B 1 188 ? -25.531 22.766 5.941 1 95.19 188 SER B C 1
ATOM 4804 O O . SER B 1 188 ? -26.672 23.109 6.238 1 95.19 188 SER B O 1
ATOM 4806 N N . VAL B 1 189 ? -25.203 21.531 5.93 1 96.25 189 VAL B N 1
ATOM 4807 C CA . VAL B 1 189 ? -26 20.438 6.477 1 96.25 189 VAL B CA 1
ATOM 4808 C C . VAL B 1 189 ? -25.172 19.625 7.469 1 96.25 189 VAL B C 1
ATOM 4810 O O . VAL B 1 189 ? -23.938 19.531 7.324 1 96.25 189 VAL B O 1
ATOM 4813 N N . ARG B 1 190 ? -25.812 19.125 8.445 1 96.12 190 ARG B N 1
ATOM 4814 C CA . ARG B 1 190 ? -25.125 18.391 9.492 1 96.12 190 ARG B CA 1
ATOM 4815 C C . ARG B 1 190 ? -25.375 16.891 9.367 1 96.12 190 ARG B C 1
ATOM 4817 O O . ARG B 1 190 ? -26.5 16.469 9.055 1 96.12 190 ARG B O 1
ATOM 4824 N N . ALA B 1 191 ? -24.359 16.109 9.547 1 94.94 191 ALA B N 1
ATOM 4825 C CA . ALA B 1 191 ? -24.438 14.648 9.594 1 94.94 191 ALA B CA 1
ATOM 4826 C C . ALA B 1 191 ? -23.562 14.086 10.719 1 94.94 191 ALA B C 1
ATOM 4828 O O . ALA B 1 191 ? -22.344 14.102 10.625 1 94.94 191 ALA B O 1
ATOM 4829 N N . ASP B 1 192 ? -24.219 13.586 11.766 1 95.44 192 ASP B N 1
ATOM 4830 C CA . ASP B 1 192 ? -23.484 12.93 12.844 1 95.44 192 ASP B CA 1
ATOM 4831 C C . ASP B 1 192 ? -23.422 11.422 12.625 1 95.44 192 ASP B C 1
ATOM 4833 O O . ASP B 1 192 ? -24.391 10.805 12.18 1 95.44 192 ASP B O 1
ATOM 4837 N N . ILE B 1 193 ? -22.281 10.867 12.875 1 94.94 193 ILE B N 1
ATOM 4838 C CA . ILE B 1 193 ? -22.031 9.461 12.609 1 94.94 193 ILE B CA 1
ATOM 4839 C C . ILE B 1 193 ? -21.672 8.742 13.914 1 94.94 193 ILE B C 1
ATOM 4841 O O . ILE B 1 193 ? -20.859 9.234 14.695 1 94.94 193 ILE B O 1
ATOM 4845 N N . LEU B 1 194 ? -22.312 7.668 14.133 1 94.56 194 LEU B N 1
ATOM 4846 C CA . LEU B 1 194 ? -21.969 6.738 15.203 1 94.56 194 LEU B CA 1
ATOM 4847 C C . LEU B 1 194 ? -21.297 5.492 14.633 1 94.56 194 LEU B C 1
ATOM 4849 O O . LEU B 1 194 ? -21.875 4.797 13.797 1 94.56 194 LEU B O 1
ATOM 4853 N N . VAL B 1 195 ? -20.016 5.266 15.047 1 93.31 195 VAL B N 1
ATOM 4854 C CA . VAL B 1 195 ? -19.312 4.082 14.57 1 93.31 195 VAL B CA 1
ATOM 4855 C C . VAL B 1 195 ? -19.312 3.006 15.656 1 93.31 195 VAL B C 1
ATOM 4857 O O . VAL B 1 195 ? -19.172 3.312 16.844 1 93.31 195 VAL B O 1
ATOM 4860 N N . ASN B 1 196 ? -19.469 1.778 15.25 1 93.81 196 ASN B N 1
ATOM 4861 C CA . ASN B 1 196 ? -19.547 0.66 16.188 1 93.81 196 ASN B CA 1
ATOM 4862 C C . ASN B 1 196 ? -18.25 -0.157 16.172 1 93.81 196 ASN B C 1
ATOM 4864 O O . ASN B 1 196 ? -17.672 -0.402 15.109 1 93.81 196 ASN B O 1
ATOM 4868 N N . ARG B 1 197 ? -17.828 -0.557 17.344 1 94.94 197 ARG B N 1
ATOM 4869 C CA . ARG B 1 197 ? -16.656 -1.409 17.453 1 94.94 197 ARG B CA 1
ATOM 4870 C C . ARG B 1 197 ? -16.891 -2.766 16.797 1 94.94 197 ARG B C 1
ATOM 4872 O O . ARG B 1 197 ? -17.938 -3.391 17.016 1 94.94 197 ARG B O 1
ATOM 4879 N N . GLY B 1 198 ? -15.969 -3.162 15.922 1 93.88 198 GLY B N 1
ATOM 4880 C CA . GLY B 1 198 ? -16.078 -4.461 15.281 1 93.88 198 GLY B CA 1
ATOM 4881 C C . GLY B 1 198 ? -15.305 -5.547 16.016 1 93.88 198 GLY B C 1
ATOM 4882 O O . GLY B 1 198 ? -14.586 -5.27 16.969 1 93.88 198 GLY B O 1
ATOM 4883 N N . ALA B 1 199 ? -15.539 -6.766 15.57 1 94.81 199 ALA B N 1
ATOM 4884 C CA . ALA B 1 199 ? -14.75 -7.898 16.047 1 94.81 199 ALA B CA 1
ATOM 4885 C C . ALA B 1 199 ? -13.375 -7.934 15.383 1 94.81 199 ALA B C 1
ATOM 4887 O O . ALA B 1 199 ? -13.117 -7.18 14.445 1 94.81 199 ALA B O 1
ATOM 4888 N N . ALA B 1 200 ? -12.492 -8.719 15.953 1 95.94 200 ALA B N 1
ATOM 4889 C CA . ALA B 1 200 ? -11.148 -8.875 15.398 1 95.94 200 ALA B CA 1
ATOM 4890 C C . ALA B 1 200 ? -10.719 -10.344 15.422 1 95.94 200 ALA B C 1
ATOM 4892 O O . ALA B 1 200 ? -11.125 -11.102 16.297 1 95.94 200 ALA B O 1
ATOM 4893 N N . ILE B 1 201 ? -9.992 -10.742 14.406 1 96.31 201 ILE B N 1
ATOM 4894 C CA . ILE B 1 201 ? -9.336 -12.039 14.336 1 96.31 201 ILE B CA 1
ATOM 4895 C C . ILE B 1 201 ? -7.82 -11.852 14.273 1 96.31 201 ILE B C 1
ATOM 4897 O O . ILE B 1 201 ? -7.32 -11.062 13.477 1 96.31 201 ILE B O 1
ATOM 4901 N N . SER B 1 202 ? -7.125 -12.477 15.18 1 97.5 202 SER B N 1
ATOM 4902 C CA . SER B 1 202 ? -5.664 -12.469 15.141 1 97.5 202 SER B CA 1
ATOM 4903 C C . SER B 1 202 ? -5.098 -13.875 15.273 1 97.5 202 SER B C 1
ATOM 4905 O O . SER B 1 202 ? -5.777 -14.781 15.766 1 97.5 202 SER B O 1
ATOM 4907 N N . GLY B 1 203 ? -3.953 -14.086 14.742 1 98 203 GLY B N 1
ATOM 4908 C CA . GLY B 1 203 ? -3.293 -15.383 14.812 1 98 203 GLY B CA 1
ATOM 4909 C C . GLY B 1 203 ? -1.963 -15.406 14.078 1 98 203 GLY B C 1
ATOM 4910 O O . GLY B 1 203 ? -1.236 -14.414 14.062 1 98 203 GLY B O 1
ATOM 4911 N N . LYS B 1 204 ? -1.666 -16.656 13.672 1 98.38 204 LYS B N 1
ATOM 4912 C CA . LYS B 1 204 ? -0.388 -16.875 13 1 98.38 204 LYS B CA 1
ATOM 4913 C C . LYS B 1 204 ? -0.562 -17.734 11.758 1 98.38 204 LYS B C 1
ATOM 4915 O O . LYS B 1 204 ? -1.441 -18.609 11.711 1 98.38 204 LYS B O 1
ATOM 4920 N N . VAL B 1 205 ? 0.214 -17.422 10.75 1 98.56 205 VAL B N 1
ATOM 4921 C CA . VAL B 1 205 ? 0.418 -18.328 9.625 1 98.56 205 VAL B CA 1
ATOM 4922 C C . VAL B 1 205 ? 1.785 -19 9.742 1 98.56 205 VAL B C 1
ATOM 4924 O O . VAL B 1 205 ? 2.797 -18.328 9.953 1 98.56 205 VAL B O 1
ATOM 4927 N N . VAL B 1 206 ? 1.797 -20.312 9.68 1 98.25 206 VAL B N 1
ATOM 4928 C CA . VAL B 1 206 ? 3.041 -21.047 9.867 1 98.25 206 VAL B CA 1
ATOM 4929 C C . VAL B 1 206 ? 3.191 -22.094 8.758 1 98.25 206 VAL B C 1
ATOM 4931 O O . VAL B 1 206 ? 2.211 -22.453 8.102 1 98.25 206 VAL B O 1
ATOM 4934 N N . TRP B 1 207 ? 4.43 -22.422 8.531 1 96.19 207 TRP B N 1
ATOM 4935 C CA . TRP B 1 207 ? 4.715 -23.578 7.688 1 96.19 207 TRP B CA 1
ATOM 4936 C C . TRP B 1 207 ? 4.477 -24.875 8.438 1 96.19 207 TRP B C 1
ATOM 4938 O O . TRP B 1 207 ? 4.227 -24.859 9.648 1 96.19 207 TRP B O 1
ATOM 4948 N N . ASP B 1 208 ? 4.594 -26 7.719 1 94.19 208 ASP B N 1
ATOM 4949 C CA . ASP B 1 208 ? 4.332 -27.312 8.305 1 94.19 208 ASP B CA 1
ATOM 4950 C C . ASP B 1 208 ? 5.363 -27.656 9.383 1 94.19 208 ASP B C 1
ATOM 4952 O O . ASP B 1 208 ? 5.094 -28.453 10.273 1 94.19 208 ASP B O 1
ATOM 4956 N N . ASP B 1 209 ? 6.492 -27 9.359 1 93.38 209 ASP B N 1
ATOM 4957 C CA . ASP B 1 209 ? 7.531 -27.25 10.359 1 93.38 209 ASP B CA 1
ATOM 4958 C C . ASP B 1 209 ? 7.398 -26.297 11.539 1 93.38 209 ASP B C 1
ATOM 4960 O O . ASP B 1 209 ? 8.234 -26.312 12.445 1 93.38 209 ASP B O 1
ATOM 4964 N N . GLY B 1 210 ? 6.438 -25.484 11.547 1 94.62 210 GLY B N 1
ATOM 4965 C CA . GLY B 1 210 ? 6.16 -24.594 12.664 1 94.62 210 GLY B CA 1
ATOM 4966 C C . GLY B 1 210 ? 6.801 -23.219 12.516 1 94.62 210 GLY B C 1
ATOM 4967 O O . GLY B 1 210 ? 6.523 -22.312 13.297 1 94.62 210 GLY B O 1
ATOM 4968 N N . SER B 1 211 ? 7.688 -23.078 11.547 1 94.38 211 SER B N 1
ATOM 4969 C CA . SER B 1 211 ? 8.312 -21.781 11.336 1 94.38 211 SER B CA 1
ATOM 4970 C C . SER B 1 211 ? 7.312 -20.766 10.797 1 94.38 211 SER B C 1
ATOM 4972 O O . SER B 1 211 ? 6.32 -21.141 10.172 1 94.38 211 SER B O 1
ATOM 4974 N N . PRO B 1 212 ? 7.527 -19.469 11.047 1 95.62 212 PRO B N 1
ATOM 4975 C CA . PRO B 1 212 ? 6.59 -18.453 10.594 1 95.62 212 PRO B CA 1
ATOM 4976 C C . PRO B 1 212 ? 6.566 -18.297 9.07 1 95.62 212 PRO B C 1
ATOM 4978 O O . PRO B 1 212 ? 7.613 -18.359 8.43 1 95.62 212 PRO B O 1
ATOM 4981 N N . ALA B 1 213 ? 5.398 -18.281 8.5 1 96.25 213 ALA B N 1
ATOM 4982 C CA . ALA B 1 213 ? 5.23 -17.859 7.113 1 96.25 213 ALA B CA 1
ATOM 4983 C C . ALA B 1 213 ? 5.078 -16.344 7.016 1 96.25 213 ALA B C 1
ATOM 4985 O O . ALA B 1 213 ? 4.047 -15.789 7.406 1 96.25 213 ALA B O 1
ATOM 4986 N N . THR B 1 214 ? 6.07 -15.703 6.484 1 92.44 214 THR B N 1
ATOM 4987 C CA . THR B 1 214 ? 6.125 -14.242 6.473 1 92.44 214 THR B CA 1
ATOM 4988 C C . THR B 1 214 ? 5.637 -13.695 5.133 1 92.44 214 THR B C 1
ATOM 4990 O O . THR B 1 214 ? 5.695 -14.383 4.113 1 92.44 214 THR B O 1
ATOM 4993 N N . GLN B 1 215 ? 5.043 -12.5 5.195 1 88.44 215 GLN B N 1
ATOM 4994 C CA . GLN B 1 215 ? 4.586 -11.773 4.02 1 88.44 215 GLN B CA 1
ATOM 4995 C C . GLN B 1 215 ? 3.49 -12.539 3.285 1 88.44 215 GLN B C 1
ATOM 4997 O O . GLN B 1 215 ? 3.457 -12.555 2.053 1 88.44 215 GLN B O 1
ATOM 5002 N N . VAL B 1 216 ? 2.689 -13.18 4.027 1 94.06 216 VAL B N 1
ATOM 5003 C CA . VAL B 1 216 ? 1.493 -13.836 3.516 1 94.06 216 VAL B CA 1
ATOM 5004 C C . VAL B 1 216 ? 0.278 -12.938 3.729 1 94.06 216 VAL B C 1
ATOM 5006 O O . VAL B 1 216 ? 0.079 -12.398 4.82 1 94.06 216 VAL B O 1
ATOM 5009 N N . THR B 1 217 ? -0.409 -12.727 2.635 1 93.5 217 THR B N 1
ATOM 5010 C CA . THR B 1 217 ? -1.635 -11.953 2.779 1 93.5 217 THR B CA 1
ATOM 5011 C C . THR B 1 217 ? -2.756 -12.812 3.359 1 93.5 217 THR B C 1
ATOM 5013 O O . THR B 1 217 ? -3.039 -13.898 2.848 1 93.5 217 THR B O 1
ATOM 5016 N N . VAL B 1 218 ? -3.326 -12.328 4.434 1 95.62 218 VAL B N 1
ATOM 5017 C CA . VAL B 1 218 ? -4.434 -13.023 5.082 1 95.62 218 VAL B CA 1
ATOM 5018 C C . VAL B 1 218 ? -5.719 -12.219 4.906 1 95.62 218 VAL B C 1
ATOM 5020 O O . VAL B 1 218 ? -5.746 -11.008 5.164 1 95.62 218 VAL B O 1
ATOM 5023 N N . THR B 1 219 ? -6.734 -12.883 4.461 1 91.44 219 THR B N 1
ATOM 5024 C CA . THR B 1 219 ? -8.055 -12.289 4.34 1 91.44 219 THR B CA 1
ATOM 5025 C C . THR B 1 219 ? -9.094 -13.102 5.105 1 91.44 219 THR B C 1
ATOM 5027 O O . THR B 1 219 ? -8.859 -14.273 5.414 1 91.44 219 THR B O 1
ATOM 5030 N N . VAL B 1 220 ? -10.102 -12.414 5.512 1 90.19 220 VAL B N 1
ATOM 5031 C CA . VAL B 1 220 ? -11.25 -13.078 6.117 1 90.19 220 VAL B CA 1
ATOM 5032 C C . VAL B 1 220 ? -12.477 -12.914 5.223 1 90.19 220 VAL B C 1
ATOM 5034 O O . VAL B 1 220 ? -12.742 -11.82 4.719 1 90.19 220 VAL B O 1
ATOM 5037 N N . VAL B 1 221 ? -13.109 -14.078 4.93 1 83.75 221 VAL B N 1
ATOM 5038 C CA . VAL B 1 221 ? -14.281 -14.039 4.07 1 83.75 221 VAL B CA 1
ATOM 5039 C C . VAL B 1 221 ? -15.477 -14.648 4.801 1 83.75 221 VAL B C 1
ATOM 5041 O O . VAL B 1 221 ? -15.32 -15.555 5.625 1 83.75 221 VAL B O 1
ATOM 5044 N N . SER B 1 222 ? -16.625 -14.062 4.527 1 82.88 222 SER B N 1
ATOM 5045 C CA . SER B 1 222 ? -17.844 -14.625 5.113 1 82.88 222 SER B CA 1
ATOM 5046 C C . SER B 1 222 ? -18.031 -16.078 4.703 1 82.88 222 SER B C 1
ATOM 5048 O O . SER B 1 222 ? -17.797 -16.438 3.549 1 82.88 222 SER B O 1
ATOM 5050 N N . ALA B 1 223 ? -18.297 -16.859 5.738 1 83.81 223 ALA B N 1
ATOM 5051 C CA . ALA B 1 223 ? -18.547 -18.266 5.453 1 83.81 223 ALA B CA 1
ATOM 5052 C C . ALA B 1 223 ? -19.859 -18.438 4.703 1 83.81 223 ALA B C 1
ATOM 5054 O O . ALA B 1 223 ? -20.078 -19.469 4.066 1 83.81 223 ALA B O 1
ATOM 5055 N N . LYS B 1 224 ? -20.734 -17.438 4.996 1 69.94 224 LYS B N 1
ATOM 5056 C CA . LYS B 1 224 ? -22.047 -17.562 4.359 1 69.94 224 LYS B CA 1
ATOM 5057 C C . LYS B 1 224 ? -21.969 -17.203 2.877 1 69.94 224 LYS B C 1
ATOM 5059 O O . LYS B 1 224 ? -21.188 -16.328 2.482 1 69.94 224 LYS B O 1
ATOM 5064 N N . THR B 1 225 ? -22.109 -18.188 1.963 1 56.16 225 THR B N 1
ATOM 5065 C CA . THR B 1 225 ? -21.922 -18.422 0.535 1 56.16 225 THR B CA 1
ATOM 5066 C C . THR B 1 225 ? -22.5 -17.266 -0.281 1 56.16 225 THR B C 1
ATOM 5068 O O . THR B 1 225 ? -22.25 -17.156 -1.48 1 56.16 225 THR B O 1
ATOM 5071 N N . LYS B 1 226 ? -23.5 -16.406 0.324 1 55.22 226 LYS B N 1
ATOM 5072 C CA . LYS B 1 226 ? -24.125 -15.719 -0.805 1 55.22 226 LYS B CA 1
ATOM 5073 C C . LYS B 1 226 ? -23.328 -14.492 -1.22 1 55.22 226 LYS B C 1
ATOM 5075 O O . LYS B 1 226 ? -23.094 -13.594 -0.414 1 55.22 226 LYS B O 1
ATOM 5080 N N . GLU B 1 227 ? -22.531 -14.773 -2.203 1 55.72 227 GLU B N 1
ATOM 5081 C CA . GLU B 1 227 ? -21.719 -13.695 -2.756 1 55.72 227 GLU B CA 1
ATOM 5082 C C . GLU B 1 227 ? -22.578 -12.461 -3.053 1 55.72 227 GLU B C 1
ATOM 5084 O O . GLU B 1 227 ? -23.5 -12.516 -3.869 1 55.72 227 GLU B O 1
ATOM 5089 N N . ILE B 1 228 ? -22.734 -11.68 -2.027 1 57.19 228 ILE B N 1
ATOM 5090 C CA . ILE B 1 228 ? -23.406 -10.422 -2.34 1 57.19 228 ILE B CA 1
ATOM 5091 C C . ILE B 1 228 ? -22.5 -9.547 -3.191 1 57.19 228 ILE B C 1
ATOM 5093 O O . ILE B 1 228 ? -21.375 -9.234 -2.793 1 57.19 228 ILE B O 1
ATOM 5097 N N . VAL B 1 229 ? -22.922 -9.422 -4.445 1 60.97 229 VAL B N 1
ATOM 5098 C CA . VAL B 1 229 ? -22.203 -8.547 -5.367 1 60.97 229 VAL B CA 1
ATOM 5099 C C . VAL B 1 229 ? -22.578 -7.094 -5.113 1 60.97 229 VAL B C 1
ATOM 5101 O O . VAL B 1 229 ? -23.766 -6.738 -5.164 1 60.97 229 VAL B O 1
ATOM 5104 N N . ILE B 1 230 ? -21.656 -6.344 -4.637 1 66.81 230 ILE B N 1
ATOM 5105 C CA . ILE B 1 230 ? -21.875 -4.906 -4.508 1 66.81 230 ILE B CA 1
ATOM 5106 C C . ILE B 1 230 ? -21.844 -4.25 -5.883 1 66.81 230 ILE B C 1
ATOM 5108 O O . ILE B 1 230 ? -20.891 -4.43 -6.641 1 66.81 230 ILE B O 1
ATOM 5112 N N . PRO B 1 231 ? -22.938 -3.592 -6.199 1 67 231 PRO B N 1
ATOM 5113 C CA . PRO B 1 231 ? -22.891 -2.877 -7.477 1 67 231 PRO B CA 1
ATOM 5114 C C . PRO B 1 231 ? -21.641 -2.012 -7.633 1 67 231 PRO B C 1
ATOM 5116 O O . PRO B 1 231 ? -21.188 -1.395 -6.664 1 67 231 PRO B O 1
ATOM 5119 N N . PRO B 1 232 ? -21.078 -2.031 -8.812 1 64.94 232 PRO B N 1
ATOM 5120 C CA . PRO B 1 232 ? -19.812 -1.318 -9.047 1 64.94 232 PRO B CA 1
ATOM 5121 C C . PRO B 1 232 ? -19.875 0.141 -8.602 1 64.94 232 PRO B C 1
ATOM 5123 O O . PRO B 1 232 ? -18.859 0.697 -8.164 1 64.94 232 PRO B O 1
ATOM 5126 N N . GLN B 1 233 ? -21.062 0.696 -8.727 1 67.31 233 GLN B N 1
ATOM 5127 C CA . GLN B 1 233 ? -21.234 2.102 -8.367 1 67.31 233 GLN B CA 1
ATOM 5128 C C . GLN B 1 233 ? -20.984 2.32 -6.875 1 67.31 233 GLN B C 1
ATOM 5130 O O . GLN B 1 233 ? -20.672 3.436 -6.449 1 67.31 233 GLN B O 1
ATOM 5135 N N . PHE B 1 234 ? -21.172 1.154 -6.18 1 67.94 234 PHE B N 1
ATOM 5136 C CA . PHE B 1 234 ? -21.047 1.287 -4.734 1 67.94 234 PHE B CA 1
ATOM 5137 C C . PHE B 1 234 ? -19.75 0.659 -4.238 1 67.94 234 PHE B C 1
ATOM 5139 O O . PHE B 1 234 ? -19.531 0.546 -3.029 1 67.94 234 PHE B O 1
ATOM 5146 N N . SER B 1 235 ? -18.922 0.359 -5.219 1 65.31 235 SER B N 1
ATOM 5147 C CA . SER B 1 235 ? -17.703 -0.356 -4.863 1 65.31 235 SER B CA 1
ATOM 5148 C C . SER B 1 235 ? -16.797 0.49 -3.967 1 65.31 235 SER B C 1
ATOM 5150 O O . SER B 1 235 ? -16.125 -0.038 -3.086 1 65.31 235 SER B O 1
ATOM 5152 N N . MET B 1 236 ? -16.953 1.733 -4.148 1 64.5 236 MET B N 1
ATOM 5153 C CA . MET B 1 236 ? -16.109 2.621 -3.352 1 64.5 236 MET B CA 1
ATOM 5154 C C . MET B 1 236 ? -16.594 2.695 -1.911 1 64.5 236 MET B C 1
ATOM 5156 O O . MET B 1 236 ? -15.844 3.053 -1.009 1 64.5 236 MET B O 1
ATOM 5160 N N . LEU B 1 237 ? -17.891 2.445 -1.814 1 63.97 237 LEU B N 1
ATOM 5161 C CA . LEU B 1 237 ? -18.422 2.381 -0.458 1 63.97 237 LEU B CA 1
ATOM 5162 C C . LEU B 1 237 ? -17.859 1.184 0.295 1 63.97 237 LEU B C 1
ATOM 5164 O O . LEU B 1 237 ? -17.641 1.252 1.507 1 63.97 237 LEU B O 1
ATOM 5168 N N . ALA B 1 238 ? -17.594 0.162 -0.546 1 61.19 238 ALA B N 1
ATOM 5169 C CA . ALA B 1 238 ? -17.109 -1.088 0.043 1 61.19 238 ALA B CA 1
ATOM 5170 C C . ALA B 1 238 ? -15.602 -1.063 0.234 1 61.19 238 ALA B C 1
ATOM 5172 O O . ALA B 1 238 ? -15.078 -1.645 1.189 1 61.19 238 ALA B O 1
ATOM 5173 N N . ASN B 1 239 ? -14.984 -0.382 -0.741 1 59.16 239 ASN B N 1
ATOM 5174 C CA . ASN B 1 239 ? -13.531 -0.32 -0.706 1 59.16 239 ASN B CA 1
ATOM 5175 C C . ASN B 1 239 ? -13.023 1.1 -0.942 1 59.16 239 ASN B C 1
ATOM 5177 O O . ASN B 1 239 ? -12.547 1.421 -2.033 1 59.16 239 ASN B O 1
ATOM 5181 N N . PRO B 1 240 ? -13.211 1.91 0.036 1 53.75 240 PRO B N 1
ATOM 5182 C CA . PRO B 1 240 ? -12.75 3.279 -0.218 1 53.75 240 PRO B CA 1
ATOM 5183 C C . PRO B 1 240 ? -11.258 3.357 -0.527 1 53.75 240 PRO B C 1
ATOM 5185 O O . PRO B 1 240 ? -10.469 2.6 0.038 1 53.75 240 PRO B O 1
ATOM 5188 N N . PRO B 1 241 ? -10.859 4.023 -1.786 1 46.81 241 PRO B N 1
ATOM 5189 C CA . PRO B 1 241 ? -9.461 4.102 -2.205 1 46.81 241 PRO B CA 1
ATOM 5190 C C . PRO B 1 241 ? -8.523 4.504 -1.065 1 46.81 241 PRO B C 1
ATOM 5192 O O . PRO B 1 241 ? -7.367 4.086 -1.037 1 46.81 241 PRO B O 1
ATOM 5195 N N . MET B 1 242 ? -8.805 5.695 -0.473 1 45.72 242 MET B N 1
ATOM 5196 C CA . MET B 1 242 ? -7.871 6.32 0.456 1 45.72 242 MET B CA 1
ATOM 5197 C C . MET B 1 242 ? -8.078 5.801 1.873 1 45.72 242 MET B C 1
ATOM 5199 O O . MET B 1 242 ? -7.484 6.316 2.822 1 45.72 242 MET B O 1
ATOM 5203 N N . GLY B 1 243 ? -8.992 5.141 1.983 1 43.28 243 GLY B N 1
ATOM 5204 C CA . GLY B 1 243 ? -9.125 4.664 3.352 1 43.28 243 GLY B CA 1
ATOM 5205 C C . GLY B 1 243 ? -8.07 3.635 3.729 1 43.28 243 GLY B C 1
ATOM 5206 O O . GLY B 1 243 ? -7.395 3.082 2.859 1 43.28 243 GLY B O 1
ATOM 5207 N N . ASN B 1 244 ? -7.473 3.912 4.844 1 41.84 244 ASN B N 1
ATOM 5208 C CA . ASN B 1 244 ? -6.695 2.801 5.383 1 41.84 244 ASN B CA 1
ATOM 5209 C C . ASN B 1 244 ? -7.254 1.454 4.934 1 41.84 244 ASN B C 1
ATOM 5211 O O . ASN B 1 244 ? -8.359 1.073 5.328 1 41.84 244 ASN B O 1
ATOM 5215 N N . GLY B 1 245 ? -7.219 1.336 3.643 1 39.94 245 GLY B N 1
ATOM 5216 C CA . GLY B 1 245 ? -7.586 0.045 3.084 1 39.94 245 GLY B CA 1
ATOM 5217 C C . GLY B 1 245 ? -7.465 -1.093 4.078 1 39.94 245 GLY B C 1
ATOM 5218 O O . GLY B 1 245 ? -7.223 -2.238 3.693 1 39.94 245 GLY B O 1
ATOM 5219 N N . GLY B 1 246 ? -7.125 -0.694 5.23 1 42.34 246 GLY B N 1
ATOM 5220 C CA . GLY B 1 246 ? -7.105 -1.923 6.008 1 42.34 246 GLY B CA 1
ATOM 5221 C C . GLY B 1 246 ? -8.328 -2.793 5.785 1 42.34 246 GLY B C 1
ATOM 5222 O O . GLY B 1 246 ? -9.367 -2.584 6.41 1 42.34 246 GLY B O 1
ATOM 5223 N N . GLY B 1 247 ? -8.672 -2.805 4.625 1 49.75 247 GLY B N 1
ATOM 5224 C CA . GLY B 1 247 ? -9.578 -3.896 4.297 1 49.75 247 GLY B CA 1
ATOM 5225 C C . GLY B 1 247 ? -9.492 -5.055 5.273 1 49.75 247 GLY B C 1
ATOM 5226 O O . GLY B 1 247 ? -8.781 -4.977 6.277 1 49.75 247 GLY B O 1
ATOM 5227 N N . GLU B 1 248 ? -10.383 -5.973 5.09 1 72.25 248 GLU B N 1
ATOM 5228 C CA . GLU B 1 248 ? -10.641 -7.324 5.582 1 72.25 248 GLU B CA 1
ATOM 5229 C C . GLU B 1 248 ? -9.469 -8.258 5.277 1 72.25 248 GLU B C 1
ATOM 5231 O O . GLU B 1 248 ? -9.664 -9.438 4.98 1 72.25 248 GLU B O 1
ATOM 5236 N N . PHE B 1 249 ? -8.102 -7.344 5.293 1 82.5 249 PHE B N 1
ATOM 5237 C CA . PHE B 1 249 ? -6.957 -8.234 5.117 1 82.5 249 PHE B CA 1
ATOM 5238 C C . PHE B 1 249 ? -5.793 -7.801 6.004 1 82.5 249 PHE B C 1
ATOM 5240 O O . PHE B 1 249 ? -5.836 -6.73 6.613 1 82.5 249 PHE B O 1
ATOM 5247 N N . SER B 1 250 ? -4.816 -8.562 6.207 1 90.44 250 SER B N 1
ATOM 5248 C CA . SER B 1 250 ? -3.566 -8.375 6.934 1 90.44 250 SER B CA 1
ATOM 5249 C C . SER B 1 250 ? -2.42 -9.125 6.262 1 90.44 250 SER B C 1
ATOM 5251 O O . SER B 1 250 ? -2.646 -10.086 5.52 1 90.44 250 SER B O 1
ATOM 5253 N N . THR B 1 251 ? -1.224 -8.586 6.305 1 91.44 251 THR B N 1
ATOM 5254 C CA . THR B 1 251 ? -0.019 -9.297 5.895 1 91.44 251 THR B CA 1
ATOM 5255 C C . THR B 1 251 ? 0.784 -9.75 7.109 1 91.44 251 THR B C 1
ATOM 5257 O O . THR B 1 251 ? 0.956 -8.992 8.062 1 91.44 251 THR B O 1
ATOM 5260 N N . THR B 1 252 ? 1.23 -10.945 7.062 1 95.38 252 THR B N 1
ATOM 5261 C CA . THR B 1 252 ? 1.938 -11.492 8.219 1 95.38 252 THR B CA 1
ATOM 5262 C C . THR B 1 252 ? 3.285 -10.805 8.398 1 95.38 252 THR B C 1
ATOM 5264 O O . THR B 1 252 ? 3.967 -10.484 7.422 1 95.38 252 THR B O 1
ATOM 5267 N N . ASP B 1 253 ? 3.643 -10.578 9.711 1 93.44 253 ASP B N 1
ATOM 5268 C CA . ASP B 1 253 ? 4.938 -9.992 10.039 1 93.44 253 ASP B CA 1
ATOM 5269 C C . ASP B 1 253 ? 6.035 -11.055 10.07 1 93.44 253 ASP B C 1
ATOM 5271 O O . ASP B 1 253 ? 5.836 -12.172 9.578 1 93.44 253 ASP B O 1
ATOM 5275 N N . ASP B 1 254 ? 7.273 -10.688 10.547 1 93.5 254 ASP B N 1
ATOM 5276 C CA . ASP B 1 254 ? 8.445 -11.555 10.531 1 93.5 254 ASP B CA 1
ATOM 5277 C C . ASP B 1 254 ? 8.258 -12.758 11.461 1 93.5 254 ASP B C 1
ATOM 5279 O O . ASP B 1 254 ? 9.016 -13.727 11.391 1 93.5 254 ASP B O 1
ATOM 5283 N N . LEU B 1 255 ? 7.199 -12.734 12.297 1 95.69 255 LEU B N 1
ATOM 5284 C CA . LEU B 1 255 ? 6.898 -13.828 13.211 1 95.69 255 LEU B CA 1
ATOM 5285 C C . LEU B 1 255 ? 5.66 -14.594 12.758 1 95.69 255 LEU B C 1
ATOM 5287 O O . LEU B 1 255 ? 5.176 -15.477 13.469 1 95.69 255 LEU B O 1
ATOM 5291 N N . GLY B 1 256 ? 5.078 -14.188 11.586 1 96.75 256 GLY B N 1
ATOM 5292 C CA . GLY B 1 256 ? 3.912 -14.844 11.016 1 96.75 256 GLY B CA 1
ATOM 5293 C C . GLY B 1 256 ? 2.602 -14.336 11.586 1 96.75 256 GLY B C 1
ATOM 5294 O O . GLY B 1 256 ? 1.537 -14.891 11.297 1 96.75 256 GLY B O 1
ATOM 5295 N N . HIS B 1 257 ? 2.646 -13.289 12.43 1 97.44 257 HIS B N 1
ATOM 5296 C CA . HIS B 1 257 ? 1.448 -12.789 13.094 1 97.44 257 HIS B CA 1
ATOM 5297 C C . HIS B 1 257 ? 0.59 -11.969 12.133 1 97.44 257 HIS B C 1
ATOM 5299 O O . HIS B 1 257 ? 1.116 -11.242 11.289 1 97.44 257 HIS B O 1
ATOM 5305 N N . PHE B 1 258 ? -0.73 -12.094 12.211 1 96.12 258 PHE B N 1
ATOM 5306 C CA . PHE B 1 258 ? -1.692 -11.266 11.5 1 96.12 258 PHE B CA 1
ATOM 5307 C C . PHE B 1 258 ? -2.809 -10.812 12.43 1 96.12 258 PHE B C 1
ATOM 5309 O O . PHE B 1 258 ? -3.047 -11.43 13.469 1 96.12 258 PHE B O 1
ATOM 5316 N N . ARG B 1 259 ? -3.4 -9.664 12.086 1 95.56 259 ARG B N 1
ATOM 5317 C CA . ARG B 1 259 ? -4.586 -9.164 12.773 1 95.56 259 ARG B CA 1
ATOM 5318 C C . ARG B 1 259 ? -5.516 -8.445 11.805 1 95.56 259 ARG B C 1
ATOM 5320 O O . ARG B 1 259 ? -5.078 -7.578 11.039 1 95.56 259 ARG B O 1
ATOM 5327 N N . ILE B 1 260 ? -6.738 -8.836 11.82 1 93.44 260 ILE B N 1
ATOM 5328 C CA . ILE B 1 260 ? -7.805 -8.188 11.062 1 93.44 260 ILE B CA 1
ATOM 5329 C C . ILE B 1 260 ? -8.914 -7.734 12.008 1 93.44 260 ILE B C 1
ATOM 5331 O O . ILE B 1 260 ? -9.484 -8.555 12.734 1 93.44 260 ILE B O 1
ATOM 5335 N N . SER B 1 261 ? -9.164 -6.449 12.023 1 93.5 261 SER B N 1
ATOM 5336 C CA . SER B 1 261 ? -10.148 -5.891 12.945 1 93.5 261 SER B CA 1
ATOM 5337 C C . SER B 1 261 ? -11.266 -5.184 12.188 1 93.5 261 SER B C 1
ATOM 5339 O O . SER B 1 261 ? -11.211 -5.051 10.969 1 93.5 261 SER B O 1
ATOM 5341 N N . GLY B 1 262 ? -12.273 -4.781 12.922 1 91.06 262 GLY B N 1
ATOM 5342 C CA . GLY B 1 262 ? -13.391 -4.055 12.344 1 91.06 262 GLY B CA 1
ATOM 5343 C C . GLY B 1 262 ? -14.398 -4.961 11.648 1 91.06 262 GLY B C 1
ATOM 5344 O O . GLY B 1 262 ? -15.039 -4.555 10.68 1 91.06 262 GLY B O 1
ATOM 5345 N N . LEU B 1 263 ? -14.562 -6.199 12.086 1 90.12 263 LEU B N 1
ATOM 5346 C CA . LEU B 1 263 ? -15.43 -7.191 11.461 1 90.12 263 LEU B CA 1
ATOM 5347 C C . LEU B 1 263 ? -16.828 -7.176 12.086 1 90.12 263 LEU B C 1
ATOM 5349 O O . LEU B 1 263 ? -16.953 -7.051 13.305 1 90.12 263 LEU B O 1
ATOM 5353 N N . ALA B 1 264 ? -17.844 -7.285 11.234 1 88 264 ALA B N 1
ATOM 5354 C CA . ALA B 1 264 ? -19.188 -7.488 11.734 1 88 264 ALA B CA 1
ATOM 5355 C C . ALA B 1 264 ? -19.359 -8.883 12.328 1 88 264 ALA B C 1
ATOM 5357 O O . ALA B 1 264 ? -18.594 -9.805 11.992 1 88 264 ALA B O 1
ATOM 5358 N N . PRO B 1 265 ? -20.312 -9 13.289 1 90.69 265 PRO B N 1
ATOM 5359 C CA . PRO B 1 265 ? -20.562 -10.359 13.789 1 90.69 265 PRO B CA 1
ATOM 5360 C C . PRO B 1 265 ? -20.969 -11.328 12.688 1 90.69 265 PRO B C 1
ATOM 5362 O O . PRO B 1 265 ? -21.641 -10.93 11.734 1 90.69 265 PRO B O 1
ATOM 5365 N N . GLY B 1 266 ? -20.484 -12.578 12.758 1 89.81 266 GLY B N 1
ATOM 5366 C CA . GLY B 1 266 ? -20.812 -13.586 11.75 1 89.81 266 GLY B CA 1
ATOM 5367 C C . GLY B 1 266 ? -19.797 -14.711 11.695 1 89.81 266 GLY B C 1
ATOM 5368 O O . GLY B 1 266 ? -18.922 -14.812 12.562 1 89.81 266 GLY B O 1
ATOM 5369 N N . ASP B 1 267 ? -20.031 -15.57 10.703 1 92 267 ASP B N 1
ATOM 5370 C CA . ASP B 1 267 ? -19.109 -16.672 10.453 1 92 267 ASP B CA 1
ATOM 5371 C C . ASP B 1 267 ? -18.125 -16.328 9.344 1 92 267 ASP B C 1
ATOM 5373 O O . ASP B 1 267 ? -18.516 -15.852 8.281 1 92 267 ASP B O 1
ATOM 5377 N N . TYR B 1 268 ? -16.828 -16.594 9.711 1 91.25 268 TYR B N 1
ATOM 5378 C CA . TYR B 1 268 ? -15.797 -16.203 8.766 1 91.25 268 TYR B CA 1
ATOM 5379 C C . TYR B 1 268 ? -14.859 -17.375 8.477 1 91.25 268 TYR B C 1
ATOM 5381 O O . TYR B 1 268 ? -14.688 -18.266 9.312 1 91.25 268 TYR B O 1
ATOM 5389 N N . LEU B 1 269 ? -14.344 -17.359 7.254 1 93.19 269 LEU B N 1
ATOM 5390 C CA . LEU B 1 269 ? -13.219 -18.203 6.891 1 93.19 269 LEU B CA 1
ATOM 5391 C C . LEU B 1 269 ? -11.93 -17.406 6.82 1 93.19 269 LEU B C 1
ATOM 5393 O O . LEU B 1 269 ? -11.922 -16.281 6.309 1 93.19 269 LEU B O 1
ATOM 5397 N N . ILE B 1 270 ? -10.867 -17.906 7.453 1 95.81 270 ILE B N 1
ATOM 5398 C CA . ILE B 1 270 ? -9.547 -17.297 7.34 1 95.81 270 ILE B CA 1
ATOM 5399 C C . ILE B 1 270 ? -8.812 -17.875 6.133 1 95.81 270 ILE B C 1
ATOM 5401 O O . ILE B 1 270 ? -8.664 -19.094 6.016 1 95.81 270 ILE B O 1
ATOM 5405 N N . LYS B 1 271 ? -8.43 -17.031 5.242 1 94.38 271 LYS B N 1
ATOM 5406 C CA . LYS B 1 271 ? -7.805 -17.422 3.984 1 94.38 271 LYS B CA 1
ATOM 5407 C C . LYS B 1 271 ? -6.43 -16.781 3.83 1 94.38 271 LYS B C 1
ATOM 5409 O O . LYS B 1 271 ? -6.309 -15.547 3.855 1 94.38 271 LYS B O 1
ATOM 5414 N N . ALA B 1 272 ? -5.367 -17.609 3.725 1 96.19 272 ALA B N 1
ATOM 5415 C CA . ALA B 1 272 ? -4.012 -17.141 3.447 1 96.19 272 ALA B CA 1
ATOM 5416 C C . ALA B 1 272 ? -3.68 -17.266 1.965 1 96.19 272 ALA B C 1
ATOM 5418 O O . ALA B 1 272 ? -3.977 -18.281 1.343 1 96.19 272 ALA B O 1
ATOM 5419 N N . MET B 1 273 ? -3.162 -16.234 1.407 1 93.69 273 MET B N 1
ATOM 5420 C CA . MET B 1 273 ? -2.752 -16.219 0.006 1 93.69 273 MET B CA 1
ATOM 5421 C C . MET B 1 273 ? -1.232 -16.219 -0.118 1 93.69 273 MET B C 1
ATOM 5423 O O . MET B 1 273 ? -0.56 -15.305 0.359 1 93.69 273 MET B O 1
ATOM 5427 N N . LEU B 1 274 ? -0.732 -17.203 -0.74 1 91.88 274 LEU B N 1
ATOM 5428 C CA . LEU B 1 274 ? 0.707 -17.359 -0.917 1 91.88 274 LEU B CA 1
ATOM 5429 C C . LEU B 1 274 ? 1.092 -17.234 -2.387 1 91.88 274 LEU B C 1
ATOM 5431 O O . LEU B 1 274 ? 0.653 -18.031 -3.223 1 91.88 274 LEU B O 1
ATOM 5435 N N . GLN B 1 275 ? 1.874 -16.219 -2.643 1 87.81 275 GLN B N 1
ATOM 5436 C CA . GLN B 1 275 ? 2.445 -16.094 -3.979 1 87.81 275 GLN B CA 1
ATOM 5437 C C . GLN B 1 275 ? 3.713 -16.922 -4.117 1 87.81 275 GLN B C 1
ATOM 5439 O O . GLN B 1 275 ? 4.672 -16.734 -3.365 1 87.81 275 GLN B O 1
ATOM 5444 N N . THR B 1 276 ? 3.717 -17.828 -5.059 1 86.19 276 THR B N 1
ATOM 5445 C CA . THR B 1 276 ? 4.816 -18.781 -5.121 1 86.19 276 THR B CA 1
ATOM 5446 C C . THR B 1 276 ? 5.793 -18.406 -6.234 1 86.19 276 THR B C 1
ATOM 5448 O O . THR B 1 276 ? 6.945 -18.859 -6.23 1 86.19 276 THR B O 1
ATOM 5451 N N . ARG B 1 277 ? 5.34 -17.688 -7.234 1 83.56 277 ARG B N 1
ATOM 5452 C CA . ARG B 1 277 ? 6.238 -17.297 -8.312 1 83.56 277 ARG B CA 1
ATOM 5453 C C . ARG B 1 277 ? 5.801 -15.961 -8.914 1 83.56 277 ARG B C 1
ATOM 5455 O O . ARG B 1 277 ? 4.637 -15.797 -9.297 1 83.56 277 ARG B O 1
ATOM 5462 N N . MET B 1 278 ? 6.707 -15.109 -8.961 1 81.19 278 MET B N 1
ATOM 5463 C CA . MET B 1 278 ? 6.523 -13.82 -9.609 1 81.19 278 MET B CA 1
ATOM 5464 C C . MET B 1 278 ? 7.84 -13.312 -10.195 1 81.19 278 MET B C 1
ATOM 5466 O O . MET B 1 278 ? 8.883 -13.375 -9.531 1 81.19 278 MET B O 1
ATOM 5470 N N . GLN B 1 279 ? 7.777 -12.953 -11.469 1 79.06 279 GLN B N 1
ATOM 5471 C CA . GLN B 1 279 ? 8.961 -12.352 -12.078 1 79.06 279 GLN B CA 1
ATOM 5472 C C . GLN B 1 279 ? 8.594 -11.086 -12.852 1 79.06 279 GLN B C 1
ATOM 5474 O O . GLN B 1 279 ? 7.559 -11.039 -13.523 1 79.06 279 GLN B O 1
ATOM 5479 N N . PHE B 1 280 ? 9.438 -10.141 -12.594 1 77.75 280 PHE B N 1
ATOM 5480 C CA . PHE B 1 280 ? 9.352 -8.883 -13.328 1 77.75 280 PHE B CA 1
ATOM 5481 C C . PHE B 1 280 ? 10.711 -8.492 -13.891 1 77.75 280 PHE B C 1
ATOM 5483 O O . PHE B 1 280 ? 11.734 -8.641 -13.227 1 77.75 280 PHE B O 1
ATOM 5490 N N . VAL B 1 281 ? 10.594 -8.133 -15.188 1 75.88 281 VAL B N 1
ATOM 5491 C CA . VAL B 1 281 ? 11.836 -7.691 -15.82 1 75.88 281 VAL B CA 1
ATOM 5492 C C . VAL B 1 281 ? 11.672 -6.262 -16.328 1 75.88 281 VAL B C 1
ATOM 5494 O O . VAL B 1 281 ? 10.688 -5.941 -17 1 75.88 281 VAL B O 1
ATOM 5497 N N . MET B 1 282 ? 12.5 -5.48 -15.875 1 76.25 282 MET B N 1
ATOM 5498 C CA . MET B 1 282 ? 12.594 -4.121 -16.406 1 76.25 282 MET B CA 1
ATOM 5499 C C . MET B 1 282 ? 13.844 -3.949 -17.25 1 76.25 282 MET B C 1
ATOM 5501 O O . MET B 1 282 ? 14.961 -4.195 -16.781 1 76.25 282 MET B O 1
ATOM 5505 N N . ARG B 1 283 ? 13.594 -3.627 -18.516 1 75.06 283 ARG B N 1
ATOM 5506 C CA . ARG B 1 283 ? 14.672 -3.363 -19.469 1 75.06 283 ARG B CA 1
ATOM 5507 C C . ARG B 1 283 ? 14.672 -1.904 -19.906 1 75.06 283 ARG B C 1
ATOM 5509 O O . ARG B 1 283 ? 13.75 -1.466 -20.594 1 75.06 283 ARG B O 1
ATOM 5516 N N . ASN B 1 284 ? 15.719 -1.274 -19.562 1 69.31 284 ASN B N 1
ATOM 5517 C CA . ASN B 1 284 ? 15.844 0.127 -19.953 1 69.31 284 ASN B CA 1
ATOM 5518 C C . ASN B 1 284 ? 14.57 0.911 -19.641 1 69.31 284 ASN B C 1
ATOM 5520 O O . ASN B 1 284 ? 14.055 1.622 -20.5 1 69.31 284 ASN B O 1
ATOM 5524 N N . GLY B 1 285 ? 14.055 0.655 -18.547 1 64.69 285 GLY B N 1
ATOM 5525 C CA . GLY B 1 285 ? 12.898 1.405 -18.094 1 64.69 285 GLY B CA 1
ATOM 5526 C C . GLY B 1 285 ? 11.586 0.824 -18.578 1 64.69 285 GLY B C 1
ATOM 5527 O O . GLY B 1 285 ? 10.508 1.331 -18.234 1 64.69 285 GLY B O 1
ATOM 5528 N N . VAL B 1 286 ? 11.664 -0.105 -19.422 1 68.56 286 VAL B N 1
ATOM 5529 C CA . VAL B 1 286 ? 10.453 -0.75 -19.922 1 68.56 286 VAL B CA 1
ATOM 5530 C C . VAL B 1 286 ? 10.18 -2.025 -19.125 1 68.56 286 VAL B C 1
ATOM 5532 O O . VAL B 1 286 ? 11.055 -2.883 -19 1 68.56 286 VAL B O 1
ATOM 5535 N N . MET B 1 287 ? 9.031 -1.985 -18.609 1 71 287 MET B N 1
ATOM 5536 C CA . MET B 1 287 ? 8.656 -3.15 -17.812 1 71 287 MET B CA 1
ATOM 5537 C C . MET B 1 287 ? 8.062 -4.242 -18.703 1 71 287 MET B C 1
ATOM 5539 O O . MET B 1 287 ? 7.184 -3.975 -19.516 1 71 287 MET B O 1
ATOM 5543 N N . ASN B 1 288 ? 8.633 -5.285 -18.641 1 63.41 288 ASN B N 1
ATOM 5544 C CA . ASN B 1 288 ? 8.078 -6.48 -19.266 1 63.41 288 ASN B CA 1
ATOM 5545 C C . ASN B 1 288 ? 7.375 -7.371 -18.25 1 63.41 288 ASN B C 1
ATOM 5547 O O . ASN B 1 288 ? 8.008 -7.875 -17.312 1 63.41 288 ASN B O 1
ATOM 5551 N N . MET B 1 289 ? 5.945 -7.215 -18.359 1 55.31 289 MET B N 1
ATOM 5552 C CA . MET B 1 289 ? 5.191 -8.023 -17.406 1 55.31 289 MET B CA 1
ATOM 5553 C C . MET B 1 289 ? 4.984 -9.438 -17.938 1 55.31 289 MET B C 1
ATOM 5555 O O . MET B 1 289 ? 4.121 -10.172 -17.453 1 55.31 289 MET B O 1
ATOM 5559 N N . GLY B 1 290 ? 5.484 -9.812 -19.078 1 52.78 290 GLY B N 1
ATOM 5560 C CA . GLY B 1 290 ? 5.164 -11.102 -19.656 1 52.78 290 GLY B CA 1
ATOM 5561 C C . GLY B 1 290 ? 4.918 -12.18 -18.625 1 52.78 290 GLY B C 1
ATOM 5562 O O . GLY B 1 290 ? 4.52 -11.891 -17.5 1 52.78 290 GLY B O 1
ATOM 5563 N N . ASN B 1 291 ? 5.367 -13.461 -18.812 1 55.09 291 ASN B N 1
ATOM 5564 C CA . ASN B 1 291 ? 5.121 -14.789 -18.266 1 55.09 291 ASN B CA 1
ATOM 5565 C C . ASN B 1 291 ? 5.363 -14.82 -16.75 1 55.09 291 ASN B C 1
ATOM 5567 O O . ASN B 1 291 ? 5.949 -15.773 -16.234 1 55.09 291 ASN B O 1
ATOM 5571 N N . MET B 1 292 ? 4.777 -13.836 -16.062 1 62.59 292 MET B N 1
ATOM 5572 C CA . MET B 1 292 ? 5.512 -13.32 -14.906 1 62.59 292 MET B CA 1
ATOM 5573 C C . MET B 1 292 ? 4.945 -13.883 -13.602 1 62.59 292 MET B C 1
ATOM 5575 O O . MET B 1 292 ? 5.695 -14.172 -12.672 1 62.59 292 MET B O 1
ATOM 5579 N N . MET B 1 293 ? 3.697 -14.102 -13.555 1 74.31 293 MET B N 1
ATOM 5580 C CA . MET B 1 293 ? 3.217 -14.461 -12.227 1 74.31 293 MET B CA 1
ATOM 5581 C C . MET B 1 293 ? 2.301 -15.68 -12.289 1 74.31 293 MET B C 1
ATOM 5583 O O . MET B 1 293 ? 1.472 -15.797 -13.195 1 74.31 293 MET B O 1
ATOM 5587 N N . ASP B 1 294 ? 2.617 -16.766 -11.453 1 78.38 294 ASP B N 1
ATOM 5588 C CA . ASP B 1 294 ? 1.677 -17.859 -11.242 1 78.38 294 ASP B CA 1
ATOM 5589 C C . ASP B 1 294 ? 0.554 -17.438 -10.297 1 78.38 294 ASP B C 1
ATOM 5591 O O . ASP B 1 294 ? 0.696 -16.469 -9.539 1 78.38 294 ASP B O 1
ATOM 5595 N N . SER B 1 295 ? -0.588 -18.125 -10.539 1 83.69 295 SER B N 1
ATOM 5596 C CA . SER B 1 295 ? -1.646 -17.891 -9.562 1 83.69 295 SER B CA 1
ATOM 5597 C C . SER B 1 295 ? -1.172 -18.203 -8.148 1 83.69 295 SER B C 1
ATOM 5599 O O . SER B 1 295 ? -0.403 -19.156 -7.938 1 83.69 295 SER B O 1
ATOM 5601 N N . PRO B 1 296 ? -1.608 -17.438 -7.227 1 87.88 296 PRO B N 1
ATOM 5602 C CA . PRO B 1 296 ? -1.27 -17.75 -5.836 1 87.88 296 PRO B CA 1
ATOM 5603 C C . PRO B 1 296 ? -1.975 -19 -5.324 1 87.88 296 PRO B C 1
ATOM 5605 O O . PRO B 1 296 ? -2.934 -19.469 -5.945 1 87.88 296 PRO B O 1
ATOM 5608 N N . ILE B 1 297 ? -1.431 -19.5 -4.238 1 89.12 297 ILE B N 1
ATOM 5609 C CA . ILE B 1 297 ? -2.072 -20.594 -3.51 1 89.12 297 ILE B CA 1
ATOM 5610 C C . ILE B 1 297 ? -2.889 -20.031 -2.352 1 89.12 297 ILE B C 1
ATOM 5612 O O . ILE B 1 297 ? -2.426 -19.141 -1.63 1 89.12 297 ILE B O 1
ATOM 5616 N N . PHE B 1 298 ? -4.074 -20.562 -2.281 1 91.5 298 PHE B N 1
ATOM 5617 C CA . PHE B 1 298 ? -4.922 -20.188 -1.15 1 91.5 298 PHE B CA 1
ATOM 5618 C C . PHE B 1 298 ? -4.969 -21.312 -0.121 1 91.5 298 PHE B C 1
ATOM 5620 O O . PHE B 1 298 ? -5.168 -22.469 -0.473 1 91.5 298 PHE B O 1
ATOM 5627 N N . VAL B 1 299 ? -4.738 -20.922 1.08 1 95.56 299 VAL B N 1
ATOM 5628 C CA . VAL B 1 299 ? -4.812 -21.859 2.189 1 95.56 299 VAL B CA 1
ATOM 5629 C C . VAL B 1 299 ? -5.816 -21.359 3.227 1 95.56 299 VAL B C 1
ATOM 5631 O O . VAL B 1 299 ? -5.699 -20.234 3.723 1 95.56 299 VAL B O 1
ATOM 5634 N N . PHE B 1 300 ? -6.746 -22.219 3.529 1 95.06 300 PHE B N 1
ATOM 5635 C CA . PHE B 1 300 ? -7.758 -21.891 4.527 1 95.06 300 PHE B CA 1
ATOM 5636 C C . PHE B 1 300 ? -7.398 -22.484 5.883 1 95.06 300 PHE B C 1
ATOM 5638 O O . PHE B 1 300 ? -6.785 -23.547 5.949 1 95.06 300 PHE B O 1
ATOM 5645 N N . ALA B 1 301 ? -7.805 -21.688 6.883 1 97.56 301 ALA B N 1
ATOM 5646 C CA . ALA B 1 301 ? -7.621 -22.25 8.219 1 97.56 301 ALA B CA 1
ATOM 5647 C C . ALA B 1 301 ? -8.453 -23.531 8.391 1 97.56 301 ALA B C 1
ATOM 5649 O O . ALA B 1 301 ? -9.602 -23.594 7.957 1 97.56 301 ALA B O 1
ATOM 5650 N N . PRO B 1 302 ? -7.805 -24.531 9.195 1 97.62 302 PRO B N 1
ATOM 5651 C CA . PRO B 1 302 ? -6.48 -24.516 9.812 1 97.62 302 PRO B CA 1
ATOM 5652 C C . PRO B 1 302 ? -5.367 -24.906 8.844 1 97.62 302 PRO B C 1
ATOM 5654 O O . PRO B 1 302 ? -4.207 -24.547 9.047 1 97.62 302 PRO B O 1
ATOM 5657 N N . ALA B 1 303 ? -5.691 -25.75 7.762 1 96.81 303 ALA B N 1
ATOM 5658 C CA . ALA B 1 303 ? -4.684 -26.188 6.805 1 96.81 303 ALA B CA 1
ATOM 5659 C C . ALA B 1 303 ? -5.328 -26.781 5.555 1 96.81 303 ALA B C 1
ATOM 5661 O O . ALA B 1 303 ? -4.918 -27.828 5.078 1 96.81 303 ALA B O 1
ATOM 5662 N N . ALA B 1 304 ? -6.301 -26.078 4.957 1 93.81 304 ALA B N 1
ATOM 5663 C CA . ALA B 1 304 ? -7.074 -26.625 3.838 1 93.81 304 ALA B CA 1
ATOM 5664 C C . ALA B 1 304 ? -6.789 -25.844 2.555 1 93.81 304 ALA B C 1
ATOM 5666 O O . ALA B 1 304 ? -6.711 -24.609 2.57 1 93.81 304 ALA B O 1
ATOM 5667 N N . PHE B 1 305 ? -6.684 -26.594 1.465 1 91.94 305 PHE B N 1
ATOM 5668 C CA . PHE B 1 305 ? -6.5 -25.953 0.165 1 91.94 305 PHE B CA 1
ATOM 5669 C C . PHE B 1 305 ? -7.836 -25.781 -0.545 1 91.94 305 PHE B C 1
ATOM 5671 O O . PHE B 1 305 ? -7.926 -25.062 -1.544 1 91.94 305 PHE B O 1
ATOM 5678 N N . HIS B 1 306 ? -8.898 -26.422 -0.054 1 89.44 306 HIS B N 1
ATOM 5679 C CA . HIS B 1 306 ? -10.258 -26.281 -0.56 1 89.44 306 HIS B CA 1
ATOM 5680 C C . HIS B 1 306 ? -11.156 -25.562 0.45 1 89.44 306 HIS B C 1
ATOM 5682 O O . HIS B 1 306 ? -11.109 -25.875 1.645 1 89.44 306 HIS B O 1
ATOM 5688 N N . GLN B 1 307 ? -11.891 -24.734 -0.056 1 87.31 307 GLN B N 1
ATOM 5689 C CA . GLN B 1 307 ? -12.75 -23.938 0.815 1 87.31 307 GLN B CA 1
ATOM 5690 C C . GLN B 1 307 ? -13.727 -24.844 1.575 1 87.31 307 GLN B C 1
ATOM 5692 O O . GLN B 1 307 ? -14.062 -24.562 2.729 1 87.31 307 GLN B O 1
ATOM 5697 N N . ALA B 1 308 ? -14.172 -25.875 0.93 1 85.62 308 ALA B N 1
ATOM 5698 C CA . ALA B 1 308 ? -15.141 -26.797 1.532 1 85.62 308 ALA B CA 1
ATOM 5699 C C . ALA B 1 308 ? -14.578 -27.422 2.805 1 85.62 308 ALA B C 1
ATOM 5701 O O . ALA B 1 308 ? -15.336 -27.844 3.682 1 85.62 308 ALA B O 1
ATOM 5702 N N . ASP B 1 309 ? -13.258 -27.484 2.906 1 90.56 309 ASP B N 1
ATOM 5703 C CA . ASP B 1 309 ? -12.602 -28.109 4.047 1 90.56 309 ASP B CA 1
ATOM 5704 C C . ASP B 1 309 ? -12.203 -27.078 5.094 1 90.56 309 ASP B C 1
ATOM 5706 O O . ASP B 1 309 ? -11.641 -27.422 6.137 1 90.56 309 ASP B O 1
ATOM 5710 N N . ALA B 1 310 ? -12.531 -25.844 4.84 1 93.25 310 ALA B N 1
ATOM 5711 C CA . ALA B 1 310 ? -12.203 -24.766 5.773 1 93.25 310 ALA B CA 1
ATOM 5712 C C . ALA B 1 310 ? -13.078 -24.844 7.02 1 93.25 310 ALA B C 1
ATOM 5714 O O . ALA B 1 310 ? -14.219 -25.312 6.957 1 93.25 310 ALA B O 1
ATOM 5715 N N . LYS B 1 311 ? -12.539 -24.484 8.164 1 96 311 LYS B N 1
ATOM 5716 C CA . LYS B 1 311 ? -13.297 -24.391 9.406 1 96 311 LYS B CA 1
ATOM 5717 C C . LYS B 1 311 ? -13.703 -22.953 9.703 1 96 311 LYS B C 1
ATOM 5719 O O . LYS B 1 311 ? -12.844 -22.094 9.914 1 96 311 LYS B O 1
ATOM 5724 N N . PRO B 1 312 ? -14.945 -22.656 9.734 1 95.31 312 PRO B N 1
ATOM 5725 C CA . PRO B 1 312 ? -15.383 -21.281 10.008 1 95.31 312 PRO B CA 1
ATOM 5726 C C . PRO B 1 312 ? -15.109 -20.844 11.445 1 95.31 312 PRO B C 1
ATOM 5728 O O . PRO B 1 312 ? -15.07 -21.688 12.344 1 95.31 312 PRO B O 1
ATOM 5731 N N . VAL B 1 313 ? -14.875 -19.594 11.641 1 95.94 313 VAL B N 1
ATOM 5732 C CA . VAL B 1 313 ? -14.773 -18.938 12.938 1 95.94 313 VAL B CA 1
ATOM 5733 C C . VAL B 1 313 ? -15.984 -18.047 13.164 1 95.94 313 VAL B C 1
ATOM 5735 O O . VAL B 1 313 ? -16.297 -17.172 12.344 1 95.94 313 VAL B O 1
ATOM 5738 N N . THR B 1 314 ? -16.688 -18.234 14.273 1 96.19 314 THR B N 1
ATOM 5739 C CA . THR B 1 314 ? -17.844 -17.406 14.617 1 96.19 314 THR B CA 1
ATOM 5740 C C . THR B 1 314 ? -17.406 -16.219 15.477 1 96.19 314 THR B C 1
ATOM 5742 O O . THR B 1 314 ? -16.766 -16.406 16.516 1 96.19 314 THR B O 1
ATOM 5745 N N . LEU B 1 315 ? -17.734 -15.062 14.945 1 94.94 315 LEU B N 1
ATOM 5746 C CA . LEU B 1 315 ? -17.422 -13.844 15.68 1 94.94 315 LEU B CA 1
ATOM 5747 C C . LEU B 1 315 ? -18.688 -13.211 16.25 1 94.94 315 LEU B C 1
ATOM 5749 O O . LEU B 1 315 ? -19.703 -13.117 15.57 1 94.94 315 LEU B O 1
ATOM 5753 N N . HIS B 1 316 ? -18.625 -12.836 17.531 1 96.5 316 HIS B N 1
ATOM 5754 C CA . HIS B 1 316 ? -19.656 -12.039 18.172 1 96.5 316 HIS B CA 1
ATOM 5755 C C . HIS B 1 316 ? -19.297 -10.555 18.172 1 96.5 316 HIS B C 1
ATOM 5757 O O . HIS B 1 316 ? -18.188 -10.188 17.766 1 96.5 316 HIS B O 1
ATOM 5763 N N . THR B 1 317 ? -20.266 -9.758 18.531 1 94 317 THR B N 1
ATOM 5764 C CA . THR B 1 317 ? -20.078 -8.312 18.516 1 94 317 THR B CA 1
ATOM 5765 C C . THR B 1 317 ? -18.859 -7.918 19.344 1 94 317 THR B C 1
ATOM 5767 O O . THR B 1 317 ? -18.734 -8.336 20.5 1 94 317 THR B O 1
ATOM 5770 N N . ALA B 1 318 ? -17.938 -7.215 18.703 1 94.62 318 ALA B N 1
ATOM 5771 C CA . ALA B 1 318 ? -16.766 -6.594 19.328 1 94.62 318 ALA B CA 1
ATOM 5772 C C . ALA B 1 318 ? -15.844 -7.648 19.938 1 94.62 318 ALA B C 1
ATOM 5774 O O . ALA B 1 318 ? -15.008 -7.332 20.781 1 94.62 318 ALA B O 1
ATOM 5775 N N . GLU B 1 319 ? -16.062 -8.953 19.5 1 96.81 319 GLU B N 1
ATOM 5776 C CA . GLU B 1 319 ? -15.211 -10.023 20.016 1 96.81 319 GLU B CA 1
ATOM 5777 C C . GLU B 1 319 ? -13.789 -9.898 19.484 1 96.81 319 GLU B C 1
ATOM 5779 O O . GLU B 1 319 ? -13.578 -9.578 18.312 1 96.81 319 GLU B O 1
ATOM 5784 N N . ASP B 1 320 ? -12.812 -10.07 20.375 1 97 320 ASP B N 1
ATOM 5785 C CA . ASP B 1 320 ? -11.414 -10.18 19.969 1 97 320 ASP B CA 1
ATOM 5786 C C . ASP B 1 320 ? -10.953 -11.641 19.969 1 97 320 ASP B C 1
ATOM 5788 O O . ASP B 1 320 ? -10.57 -12.18 21.016 1 97 320 ASP B O 1
ATOM 5792 N N . ARG B 1 321 ? -11.023 -12.305 18.812 1 97.06 321 ARG B N 1
ATOM 5793 C CA . ARG B 1 321 ? -10.672 -13.711 18.641 1 97.06 321 ARG B CA 1
ATOM 5794 C C . ARG B 1 321 ? -9.188 -13.875 18.328 1 97.06 321 ARG B C 1
ATOM 5796 O O . ARG B 1 321 ? -8.727 -13.445 17.266 1 97.06 321 ARG B O 1
ATOM 5803 N N . GLY B 1 322 ? -8.484 -14.438 19.266 1 97.06 322 GLY B N 1
ATOM 5804 C CA . GLY B 1 322 ? -7.059 -14.648 19.062 1 97.06 322 GLY B CA 1
ATOM 5805 C C . GLY B 1 322 ? -6.695 -16.094 18.812 1 97.06 322 GLY B C 1
ATOM 5806 O O . GLY B 1 322 ? -7.578 -16.953 18.75 1 97.06 322 GLY B O 1
ATOM 5807 N N . ASP B 1 323 ? -5.43 -16.344 18.453 1 96.19 323 ASP B N 1
ATOM 5808 C CA . ASP B 1 323 ? -4.773 -17.656 18.406 1 96.19 323 ASP B CA 1
ATOM 5809 C C . ASP B 1 323 ? -5.297 -18.484 17.234 1 96.19 323 ASP B C 1
ATOM 5811 O O . ASP B 1 323 ? -5.352 -19.719 17.328 1 96.19 323 ASP B O 1
ATOM 5815 N N . GLU B 1 324 ? -5.805 -17.844 16.25 1 97.81 324 GLU B N 1
ATOM 5816 C CA . GLU B 1 324 ? -6.137 -18.562 15.016 1 97.81 324 GLU B CA 1
ATOM 5817 C C . GLU B 1 324 ? -4.879 -18.891 14.219 1 97.81 324 GLU B C 1
ATOM 5819 O O . GLU B 1 324 ? -4.004 -18.047 14.039 1 97.81 324 GLU B O 1
ATOM 5824 N N . GLU B 1 325 ? -4.793 -20.125 13.797 1 98.25 325 GLU B N 1
ATOM 5825 C CA . GLU B 1 325 ? -3.598 -20.547 13.078 1 98.25 325 GLU B CA 1
ATOM 5826 C C . GLU B 1 325 ? -3.951 -21.094 11.695 1 98.25 325 GLU B C 1
ATOM 5828 O O . GLU B 1 325 ? -4.938 -21.812 11.539 1 98.25 325 GLU B O 1
ATOM 5833 N N . VAL B 1 326 ? -3.258 -20.672 10.711 1 98.5 326 VAL B N 1
ATOM 5834 C CA . VAL B 1 326 ? -3.258 -21.25 9.375 1 98.5 326 VAL B CA 1
ATOM 5835 C C . VAL B 1 326 ? -1.915 -21.922 9.109 1 98.5 326 VAL B C 1
ATOM 5837 O O . VAL B 1 326 ? -0.866 -21.281 9.172 1 98.5 326 VAL B O 1
ATOM 5840 N N . THR B 1 327 ? -1.933 -23.172 8.836 1 98.44 327 THR B N 1
ATOM 5841 C CA . THR B 1 327 ? -0.715 -23.922 8.523 1 98.44 327 THR B CA 1
ATOM 5842 C C . THR B 1 327 ? -0.628 -24.188 7.023 1 98.44 327 THR B C 1
ATOM 5844 O O . THR B 1 327 ? -1.557 -24.75 6.434 1 98.44 327 THR B O 1
ATOM 5847 N N . ILE B 1 328 ? 0.428 -23.797 6.43 1 97.25 328 ILE B N 1
ATOM 5848 C CA . ILE B 1 328 ? 0.666 -24.062 5.016 1 97.25 328 ILE B CA 1
ATOM 5849 C C . ILE B 1 328 ? 1.447 -25.375 4.867 1 97.25 328 ILE B C 1
ATOM 5851 O O . ILE B 1 328 ? 2.617 -25.453 5.25 1 97.25 328 ILE B O 1
ATOM 5855 N N . LYS B 1 329 ? 0.821 -26.359 4.332 1 95.69 329 LYS B N 1
ATOM 5856 C CA . LYS B 1 329 ? 1.431 -27.672 4.094 1 95.69 329 LYS B CA 1
ATOM 5857 C C . LYS B 1 329 ? 1.596 -27.938 2.602 1 95.69 329 LYS B C 1
ATOM 5859 O O . LYS B 1 329 ? 0.659 -28.375 1.938 1 95.69 329 LYS B O 1
ATOM 5864 N N . LEU B 1 330 ? 2.789 -27.656 2.172 1 92.94 330 LEU B N 1
ATOM 5865 C CA . LEU B 1 330 ? 2.998 -27.828 0.738 1 92.94 330 LEU B CA 1
ATOM 5866 C C . LEU B 1 330 ? 3.5 -29.234 0.428 1 92.94 330 LEU B C 1
ATOM 5868 O O . LEU B 1 330 ? 3.486 -29.672 -0.729 1 92.94 330 LEU B O 1
ATOM 5872 N N . ALA B 1 331 ? 3.861 -29.844 1.581 1 88.31 331 ALA B N 1
ATOM 5873 C CA . ALA B 1 331 ? 4.277 -31.234 1.389 1 88.31 331 ALA B CA 1
ATOM 5874 C C . ALA B 1 331 ? 3.133 -32.094 0.843 1 88.31 331 ALA B C 1
ATOM 5876 O O . ALA B 1 331 ? 1.995 -31.969 1.305 1 88.31 331 ALA B O 1
ATOM 5877 N N . GLY B 1 332 ? 3.256 -32.844 -0.168 1 87.81 332 GLY B N 1
ATOM 5878 C CA . GLY B 1 332 ? 2.236 -33.719 -0.74 1 87.81 332 GLY B CA 1
ATOM 5879 C C . GLY B 1 332 ? 1.568 -33.125 -1.966 1 87.81 332 GLY B C 1
ATOM 5880 O O . GLY B 1 332 ? 0.723 -33.75 -2.592 1 87.81 332 GLY B O 1
ATOM 5881 N N . LEU B 1 333 ? 1.811 -31.906 -2.199 1 93.31 333 LEU B N 1
ATOM 5882 C CA . LEU B 1 333 ? 1.333 -31.312 -3.441 1 93.31 333 LEU B CA 1
ATOM 5883 C C . LEU B 1 333 ? 2.268 -31.641 -4.598 1 93.31 333 LEU B C 1
ATOM 5885 O O . LEU B 1 333 ? 3.426 -32 -4.383 1 93.31 333 LEU B O 1
ATOM 5889 N N . HIS B 1 334 ? 1.724 -31.562 -5.82 1 95 334 HIS B N 1
ATOM 5890 C CA . HIS B 1 334 ? 2.471 -32.062 -6.973 1 95 334 HIS B CA 1
ATOM 5891 C C . HIS B 1 334 ? 2.441 -31.047 -8.117 1 95 334 HIS B C 1
ATOM 5893 O O . HIS B 1 334 ? 1.774 -30.016 -8.023 1 95 334 HIS B O 1
ATOM 5899 N N . SER B 1 335 ? 3.264 -31.312 -9.094 1 95.25 335 SER B N 1
ATOM 5900 C CA . SER B 1 335 ? 3.322 -30.453 -10.266 1 95.25 335 SER B CA 1
ATOM 5901 C C . SER B 1 335 ? 2.676 -31.109 -11.477 1 95.25 335 SER B C 1
ATOM 5903 O O . SER B 1 335 ? 2.629 -32.344 -11.562 1 95.25 335 SER B O 1
ATOM 5905 N N . VAL B 1 336 ? 2.068 -30.328 -12.297 1 96.19 336 VAL B N 1
ATOM 5906 C CA . VAL B 1 336 ? 1.549 -30.734 -13.602 1 96.19 336 VAL B CA 1
ATOM 5907 C C . VAL B 1 336 ? 2.289 -29.984 -14.711 1 96.19 336 VAL B C 1
ATOM 5909 O O . VAL B 1 336 ? 2.293 -28.766 -14.742 1 96.19 336 VAL B O 1
ATOM 5912 N N . SER B 1 337 ? 2.98 -30.734 -15.516 1 96.62 337 SER B N 1
ATOM 5913 C CA . SER B 1 337 ? 3.746 -30.109 -16.594 1 96.62 337 SER B CA 1
ATOM 5914 C C . SER B 1 337 ? 3.367 -30.688 -17.953 1 96.62 337 SER B C 1
ATOM 5916 O O . SER B 1 337 ? 2.818 -31.781 -18.031 1 96.62 337 SER B O 1
ATOM 5918 N N . GLY B 1 338 ? 3.553 -29.844 -18.984 1 97.06 338 GLY B N 1
ATOM 5919 C CA . GLY B 1 338 ? 3.244 -30.25 -20.344 1 97.06 338 GLY B CA 1
ATOM 5920 C C . GLY B 1 338 ? 3.693 -29.234 -21.375 1 97.06 338 GLY B C 1
ATOM 5921 O O . GLY B 1 338 ? 4.613 -28.453 -21.125 1 97.06 338 GLY B O 1
ATOM 5922 N N . HIS B 1 339 ? 3.119 -29.422 -22.578 1 97.06 339 HIS B N 1
ATOM 5923 C CA . HIS B 1 339 ? 3.518 -28.609 -23.719 1 97.06 339 HIS B CA 1
ATOM 5924 C C . HIS B 1 339 ? 2.307 -28.203 -24.562 1 97.06 339 HIS B C 1
ATOM 5926 O O . HIS B 1 339 ? 1.425 -29.016 -24.828 1 97.06 339 HIS B O 1
ATOM 5932 N N . ILE B 1 340 ? 2.236 -26.938 -24.844 1 97.62 340 ILE B N 1
ATOM 5933 C CA . ILE B 1 340 ? 1.183 -26.406 -25.703 1 97.62 340 ILE B CA 1
ATOM 5934 C C . ILE B 1 340 ? 1.755 -26.062 -27.078 1 97.62 340 ILE B C 1
ATOM 5936 O O . ILE B 1 340 ? 2.713 -25.297 -27.188 1 97.62 340 ILE B O 1
ATOM 5940 N N . ALA B 1 341 ? 1.155 -26.609 -28.094 1 97.62 341 ALA B N 1
ATOM 5941 C CA . ALA B 1 341 ? 1.706 -26.438 -29.438 1 97.62 341 ALA B CA 1
ATOM 5942 C C . ALA B 1 341 ? 0.6 -26.188 -30.453 1 97.62 341 ALA B C 1
ATOM 5944 O O . ALA B 1 341 ? -0.581 -26.391 -30.172 1 97.62 341 ALA B O 1
ATOM 5945 N N . SER B 1 342 ? 1.081 -25.656 -31.562 1 96.69 342 SER B N 1
ATOM 5946 C CA . SER B 1 342 ? 0.185 -25.5 -32.719 1 96.69 342 SER B CA 1
ATOM 5947 C C . SER B 1 342 ? -0.14 -26.859 -33.344 1 96.69 342 SER B C 1
ATOM 5949 O O . SER B 1 342 ? 0.744 -27.703 -33.5 1 96.69 342 SER B O 1
ATOM 5951 N N . ALA B 1 343 ? -1.387 -27.047 -33.688 1 95.69 343 ALA B N 1
ATOM 5952 C CA . ALA B 1 343 ? -1.795 -28.281 -34.344 1 95.69 343 ALA B CA 1
ATOM 5953 C C . ALA B 1 343 ? -1.289 -28.344 -35.781 1 95.69 343 ALA B C 1
ATOM 5955 O O . ALA B 1 343 ? -1.206 -29.422 -36.375 1 95.69 343 ALA B O 1
ATOM 5956 N N . GLU B 1 344 ? -0.988 -27.203 -36.312 1 94.12 344 GLU B N 1
ATOM 5957 C CA . GLU B 1 344 ? -0.611 -27.125 -37.719 1 94.12 344 GLU B CA 1
ATOM 5958 C C . GLU B 1 344 ? 0.838 -27.547 -37.906 1 94.12 344 GLU B C 1
ATOM 5960 O O . GLU B 1 344 ? 1.123 -28.406 -38.781 1 94.12 344 GLU B O 1
ATOM 5965 N N . ASP B 1 345 ? 1.767 -26.922 -37.188 1 94.69 345 ASP B N 1
ATOM 5966 C CA . ASP B 1 345 ? 3.176 -27.203 -37.438 1 94.69 345 ASP B CA 1
ATOM 5967 C C . ASP B 1 345 ? 3.879 -27.703 -36.188 1 94.69 345 ASP B C 1
ATOM 5969 O O . ASP B 1 345 ? 5.098 -27.875 -36.188 1 94.69 345 ASP B O 1
ATOM 5973 N N . HIS B 1 346 ? 3.229 -27.812 -35.094 1 95 346 HIS B N 1
ATOM 5974 C CA . HIS B 1 346 ? 3.658 -28.453 -33.875 1 95 346 HIS B CA 1
ATOM 5975 C C . HIS B 1 346 ? 4.68 -27.594 -33.125 1 95 346 HIS B C 1
ATOM 5977 O O . HIS B 1 346 ? 5.34 -28.078 -32.188 1 95 346 HIS B O 1
ATOM 5983 N N . HIS B 1 347 ? 4.809 -26.375 -33.531 1 95.56 347 HIS B N 1
ATOM 5984 C CA . HIS B 1 347 ? 5.711 -25.531 -32.75 1 95.56 347 HIS B CA 1
ATOM 5985 C C . HIS B 1 347 ? 5.07 -25.094 -31.453 1 95.56 347 HIS B C 1
ATOM 5987 O O . HIS B 1 347 ? 3.846 -24.984 -31.359 1 95.56 347 HIS B O 1
ATOM 5993 N N . GLY B 1 348 ? 5.891 -24.906 -30.469 1 96.44 348 GLY B N 1
ATOM 5994 C CA . GLY B 1 348 ? 5.398 -24.438 -29.188 1 96.44 348 GLY B CA 1
ATOM 5995 C C . GLY B 1 348 ? 4.895 -23 -29.234 1 96.44 348 GLY B C 1
ATOM 5996 O O . GLY B 1 348 ? 5.496 -22.141 -29.891 1 96.44 348 GLY B O 1
ATOM 5997 N N . LEU B 1 349 ? 3.791 -22.844 -28.609 1 94.81 349 LEU B N 1
ATOM 5998 C CA . LEU B 1 349 ? 3.221 -21.516 -28.547 1 94.81 349 LEU B CA 1
ATOM 5999 C C . LEU B 1 349 ? 3.861 -20.703 -27.422 1 94.81 349 LEU B C 1
ATOM 6001 O O . LEU B 1 349 ? 4.008 -21.188 -26.312 1 94.81 349 LEU B O 1
ATOM 6005 N N . ASN B 1 350 ? 4.125 -19.438 -27.703 1 89.12 350 ASN B N 1
ATOM 6006 C CA . ASN B 1 350 ? 4.891 -18.656 -26.719 1 89.12 350 ASN B CA 1
ATOM 6007 C C . ASN B 1 350 ? 3.979 -17.828 -25.828 1 89.12 350 ASN B C 1
ATOM 6009 O O . ASN B 1 350 ? 4.457 -17.125 -24.938 1 89.12 350 ASN B O 1
ATOM 6013 N N . THR B 1 351 ? 2.758 -17.844 -26.016 1 87.19 351 THR B N 1
ATOM 6014 C CA . THR B 1 351 ? 1.776 -17.188 -25.156 1 87.19 351 THR B CA 1
ATOM 6015 C C . THR B 1 351 ? 0.563 -18.094 -24.938 1 87.19 351 THR B C 1
ATOM 6017 O O . THR B 1 351 ? -0.062 -18.547 -25.906 1 87.19 351 THR B O 1
ATOM 6020 N N . ALA B 1 352 ? 0.297 -18.344 -23.734 1 90.25 352 ALA B N 1
ATOM 6021 C CA . ALA B 1 352 ? -0.898 -19.094 -23.359 1 90.25 352 ALA B CA 1
ATOM 6022 C C . ALA B 1 352 ? -1.047 -19.141 -21.844 1 90.25 352 ALA B C 1
ATOM 6024 O O . ALA B 1 352 ? -0.053 -19.234 -21.125 1 90.25 352 ALA B O 1
ATOM 6025 N N . ALA B 1 353 ? -2.242 -19.109 -21.469 1 89.31 353 ALA B N 1
ATOM 6026 C CA . ALA B 1 353 ? -2.559 -19.344 -20.062 1 89.31 353 ALA B CA 1
ATOM 6027 C C . ALA B 1 353 ? -3.051 -20.766 -19.828 1 89.31 353 ALA B C 1
ATOM 6029 O O . ALA B 1 353 ? -3.924 -21.25 -20.562 1 89.31 353 ALA B O 1
ATOM 6030 N N . VAL B 1 354 ? -2.459 -21.422 -18.891 1 92.44 354 VAL B N 1
ATOM 6031 C CA . VAL B 1 354 ? -2.859 -22.766 -18.5 1 92.44 354 VAL B CA 1
ATOM 6032 C C . VAL B 1 354 ? -3.51 -22.719 -17.109 1 92.44 354 VAL B C 1
ATOM 6034 O O . VAL B 1 354 ? -2.881 -22.312 -16.141 1 92.44 354 VAL B O 1
ATOM 6037 N N . VAL B 1 355 ? -4.73 -23.156 -17.062 1 91.44 355 VAL B N 1
ATOM 6038 C CA . VAL B 1 355 ? -5.477 -23.094 -15.812 1 91.44 355 VAL B CA 1
ATOM 6039 C C . VAL B 1 355 ? -5.945 -24.484 -15.414 1 91.44 355 VAL B C 1
ATOM 6041 O O . VAL B 1 355 ? -6.52 -25.219 -16.219 1 91.44 355 VAL B O 1
ATOM 6044 N N . LEU B 1 356 ? -5.637 -24.859 -14.195 1 92.38 356 LEU B N 1
ATOM 6045 C CA . LEU B 1 356 ? -6.168 -26.078 -13.602 1 92.38 356 LEU B CA 1
ATOM 6046 C C . LEU B 1 356 ? -7.344 -25.781 -12.68 1 92.38 356 LEU B C 1
ATOM 6048 O O . LEU B 1 356 ? -7.211 -25 -11.727 1 92.38 356 LEU B O 1
ATOM 6052 N N . THR B 1 357 ? -8.438 -26.391 -12.992 1 90 357 THR B N 1
ATOM 6053 C CA . THR B 1 357 ? -9.617 -26.25 -12.141 1 90 357 THR B CA 1
ATOM 6054 C C . THR B 1 357 ? -10.008 -27.594 -11.539 1 90 357 THR B C 1
ATOM 6056 O O . THR B 1 357 ? -10.039 -28.609 -12.242 1 90 357 THR B O 1
ATOM 6059 N N . ASP B 1 358 ? -10.25 -27.516 -10.281 1 90.12 358 ASP B N 1
ATOM 6060 C CA . ASP B 1 358 ? -10.68 -28.734 -9.609 1 90.12 358 ASP B CA 1
ATOM 6061 C C . ASP B 1 358 ? -12.125 -29.078 -9.953 1 90.12 358 ASP B C 1
ATOM 6063 O O . ASP B 1 358 ? -13.016 -28.234 -9.836 1 90.12 358 ASP B O 1
ATOM 6067 N N . THR B 1 359 ? -12.367 -30.281 -10.367 1 88.69 359 THR B N 1
ATOM 6068 C CA . THR B 1 359 ? -13.703 -30.688 -10.789 1 88.69 359 THR B CA 1
ATOM 6069 C C . THR B 1 359 ? -14.648 -30.766 -9.602 1 88.69 359 THR B C 1
ATOM 6071 O O . THR B 1 359 ? -15.875 -30.703 -9.758 1 88.69 359 THR B O 1
ATOM 6074 N N . GLN B 1 360 ? -14.117 -30.938 -8.422 1 84.25 360 GLN B N 1
ATOM 6075 C CA . GLN B 1 360 ? -14.945 -31.094 -7.227 1 84.25 360 GLN B CA 1
ATOM 6076 C C . GLN B 1 360 ? -15.047 -29.766 -6.469 1 84.25 360 GLN B C 1
ATOM 6078 O O . GLN B 1 360 ? -15.844 -29.641 -5.535 1 84.25 360 GLN B O 1
ATOM 6083 N N . ASP B 1 361 ? -14.211 -28.844 -6.758 1 82.56 361 ASP B N 1
ATOM 6084 C CA . ASP B 1 361 ? -14.203 -27.516 -6.129 1 82.56 361 ASP B CA 1
ATOM 6085 C C . ASP B 1 361 ? -13.883 -26.422 -7.148 1 82.56 361 ASP B C 1
ATOM 6087 O O . ASP B 1 361 ? -12.719 -26.094 -7.371 1 82.56 361 ASP B O 1
ATOM 6091 N N . LYS B 1 362 ? -14.812 -25.875 -7.543 1 72.81 362 LYS B N 1
ATOM 6092 C CA . LYS B 1 362 ? -14.648 -24.906 -8.633 1 72.81 362 LYS B CA 1
ATOM 6093 C C . LYS B 1 362 ? -13.898 -23.656 -8.156 1 72.81 362 LYS B C 1
ATOM 6095 O O . LYS B 1 362 ? -13.383 -22.891 -8.977 1 72.81 362 LYS B O 1
ATOM 6100 N N . ASP B 1 363 ? -13.828 -23.531 -6.828 1 71.19 363 ASP B N 1
ATOM 6101 C CA . ASP B 1 363 ? -13.156 -22.344 -6.309 1 71.19 363 ASP B CA 1
ATOM 6102 C C . ASP B 1 363 ? -11.648 -22.547 -6.246 1 71.19 363 ASP B C 1
ATOM 6104 O O . ASP B 1 363 ? -10.898 -21.594 -6.055 1 71.19 363 ASP B O 1
ATOM 6108 N N . PHE B 1 364 ? -11.352 -23.797 -6.398 1 80 364 PHE B N 1
ATOM 6109 C CA . PHE B 1 364 ? -9.922 -24.062 -6.453 1 80 364 PHE B CA 1
ATOM 6110 C C . PHE B 1 364 ? -9.391 -23.859 -7.867 1 80 364 PHE B C 1
ATOM 6112 O O . PHE B 1 364 ? -9.93 -24.406 -8.828 1 80 364 PHE B O 1
ATOM 6119 N N . GLY B 1 365 ? -8.391 -22.984 -8.031 1 80.5 365 GLY B N 1
ATOM 6120 C CA . GLY B 1 365 ? -7.758 -22.797 -9.32 1 80.5 365 GLY B CA 1
ATOM 6121 C C . GLY B 1 365 ? -6.281 -22.453 -9.227 1 80.5 365 GLY B C 1
ATOM 6122 O O . GLY B 1 365 ? -5.863 -21.734 -8.32 1 80.5 365 GLY B O 1
ATOM 6123 N N . ARG B 1 366 ? -5.516 -23.219 -10.062 1 88.31 366 ARG B N 1
ATOM 6124 C CA . ARG B 1 366 ? -4.102 -22.922 -10.25 1 88.31 366 ARG B CA 1
ATOM 6125 C C . ARG B 1 366 ? -3.803 -22.578 -11.703 1 88.31 366 ARG B C 1
ATOM 6127 O O . ARG B 1 366 ? -4.383 -23.172 -12.617 1 88.31 366 ARG B O 1
ATOM 6134 N N . SER B 1 367 ? -3.047 -21.594 -11.859 1 88.25 367 SER B N 1
ATOM 6135 C CA . SER B 1 367 ? -2.727 -21.219 -13.227 1 88.25 367 SER B CA 1
ATOM 6136 C C . SER B 1 367 ? -1.234 -20.953 -13.398 1 88.25 367 SER B C 1
ATOM 6138 O O . SER B 1 367 ? -0.539 -20.656 -12.43 1 88.25 367 SER B O 1
ATOM 6140 N N . ALA B 1 368 ? -0.761 -21.188 -14.562 1 87.69 368 ALA B N 1
ATOM 6141 C CA . ALA B 1 368 ? 0.597 -20.859 -15 1 87.69 368 ALA B CA 1
ATOM 6142 C C . ALA B 1 368 ? 0.614 -20.406 -16.453 1 87.69 368 ALA B C 1
ATOM 6144 O O . ALA B 1 368 ? -0.372 -20.562 -17.172 1 87.69 368 ALA B O 1
ATOM 6145 N N . ASN B 1 369 ? 1.671 -19.781 -16.812 1 85.69 369 ASN B N 1
ATOM 6146 C CA . ASN B 1 369 ? 1.883 -19.391 -18.203 1 85.69 369 ASN B CA 1
ATOM 6147 C C . ASN B 1 369 ? 2.941 -20.266 -18.875 1 85.69 369 ASN B C 1
ATOM 6149 O O . ASN B 1 369 ? 3.799 -20.844 -18.188 1 85.69 369 ASN B O 1
ATOM 6153 N N . VAL B 1 370 ? 2.799 -20.328 -20.188 1 89.62 370 VAL B N 1
ATOM 6154 C CA . VAL B 1 370 ? 3.795 -21.094 -20.953 1 89.62 370 VAL B CA 1
ATOM 6155 C C . VAL B 1 370 ? 5.066 -20.25 -21.109 1 89.62 370 VAL B C 1
ATOM 6157 O O . VAL B 1 370 ? 5.031 -19.031 -20.969 1 89.62 370 VAL B O 1
ATOM 6160 N N . ASP B 1 371 ? 6.152 -20.953 -21.297 1 83 371 ASP B N 1
ATOM 6161 C CA . ASP B 1 371 ? 7.391 -20.25 -21.625 1 83 371 ASP B CA 1
ATOM 6162 C C . ASP B 1 371 ? 7.496 -20 -23.141 1 83 371 ASP B C 1
ATOM 6164 O O . ASP B 1 371 ? 6.523 -20.188 -23.875 1 83 371 ASP B O 1
ATOM 6168 N N . ALA B 1 372 ? 8.625 -19.516 -23.594 1 82.38 372 ALA B N 1
ATOM 6169 C CA . ALA B 1 372 ? 8.812 -19.109 -24.984 1 82.38 372 ALA B CA 1
ATOM 6170 C C . ALA B 1 372 ? 8.688 -20.297 -25.922 1 82.38 372 ALA B C 1
ATOM 6172 O O . ALA B 1 372 ? 8.492 -20.125 -27.125 1 82.38 372 ALA B O 1
ATOM 6173 N N . HIS B 1 373 ? 8.797 -21.562 -25.391 1 89.62 373 HIS B N 1
ATOM 6174 C CA . HIS B 1 373 ? 8.781 -22.766 -26.203 1 89.62 373 HIS B CA 1
ATOM 6175 C C . HIS B 1 373 ? 7.484 -23.547 -26.016 1 89.62 373 HIS B C 1
ATOM 6177 O O . HIS B 1 373 ? 7.344 -24.656 -26.516 1 89.62 373 HIS B O 1
ATOM 6183 N N . GLY B 1 374 ? 6.594 -22.938 -25.219 1 93.75 374 GLY B N 1
ATOM 6184 C CA . GLY B 1 374 ? 5.285 -23.547 -25.047 1 93.75 374 GLY B CA 1
ATOM 6185 C C . GLY B 1 374 ? 5.219 -24.484 -23.844 1 93.75 374 GLY B C 1
ATOM 6186 O O . GLY B 1 374 ? 4.191 -25.125 -23.625 1 93.75 374 GLY B O 1
ATOM 6187 N N . ASN B 1 375 ? 6.328 -24.625 -23.141 1 94.12 375 ASN B N 1
ATOM 6188 C CA . ASN B 1 375 ? 6.324 -25.484 -21.953 1 94.12 375 ASN B CA 1
ATOM 6189 C C . ASN B 1 375 ? 5.641 -24.812 -20.781 1 94.12 375 ASN B C 1
ATOM 6191 O O . ASN B 1 375 ? 5.766 -23.594 -20.594 1 94.12 375 ASN B O 1
ATOM 6195 N N . PHE B 1 376 ? 4.922 -25.656 -20.016 1 92.69 376 PHE B N 1
ATOM 6196 C CA . PHE B 1 376 ? 4.316 -25.125 -18.797 1 92.69 376 PHE B CA 1
ATOM 6197 C C . PHE B 1 376 ? 4.512 -26.078 -17.641 1 92.69 376 PHE B C 1
ATOM 6199 O O . PHE B 1 376 ? 4.723 -27.281 -17.844 1 92.69 376 PHE B O 1
ATOM 6206 N N . THR B 1 377 ? 4.582 -25.531 -16.438 1 92.94 377 THR B N 1
ATOM 6207 C CA . THR B 1 377 ? 4.562 -26.281 -15.188 1 92.94 377 THR B CA 1
ATOM 6208 C C . THR B 1 377 ? 3.668 -25.594 -14.156 1 92.94 377 THR B C 1
ATOM 6210 O O . THR B 1 377 ? 3.904 -24.438 -13.797 1 92.94 377 THR B O 1
ATOM 6213 N N . VAL B 1 378 ? 2.617 -26.219 -13.734 1 92.94 378 VAL B N 1
ATOM 6214 C CA . VAL B 1 378 ? 1.808 -25.781 -12.602 1 92.94 378 VAL B CA 1
ATOM 6215 C C . VAL B 1 378 ? 2.262 -26.5 -11.336 1 92.94 378 VAL B C 1
ATOM 6217 O O . VAL B 1 378 ? 2.217 -27.734 -11.258 1 92.94 378 VAL B O 1
ATOM 6220 N N . THR B 1 379 ? 2.643 -25.688 -10.398 1 91.75 379 THR B N 1
ATOM 6221 C CA . THR B 1 379 ? 3.195 -26.281 -9.188 1 91.75 379 THR B CA 1
ATOM 6222 C C . THR B 1 379 ? 2.164 -26.281 -8.062 1 91.75 379 THR B C 1
ATOM 6224 O O . THR B 1 379 ? 1.176 -25.547 -8.125 1 91.75 379 THR B O 1
ATOM 6227 N N . PHE B 1 380 ? 2.359 -27.234 -7.059 1 92.44 380 PHE B N 1
ATOM 6228 C CA . PHE B 1 380 ? 1.621 -27.297 -5.801 1 92.44 380 PHE B CA 1
ATOM 6229 C C . PHE B 1 380 ? 0.151 -27.609 -6.055 1 92.44 380 PHE B C 1
ATOM 6231 O O . PHE B 1 380 ? -0.731 -26.891 -5.566 1 92.44 380 PHE B O 1
ATOM 6238 N N . VAL B 1 381 ? -0.086 -28.609 -6.77 1 94.19 381 VAL B N 1
ATOM 6239 C CA . VAL B 1 381 ? -1.427 -29.094 -7.062 1 94.19 381 VAL B CA 1
ATOM 6240 C C . VAL B 1 381 ? -1.767 -30.25 -6.121 1 94.19 381 VAL B C 1
ATOM 6242 O O . VAL B 1 381 ? -1.077 -31.281 -6.105 1 94.19 381 VAL B O 1
ATOM 6245 N N . PRO B 1 382 ? -2.797 -30.078 -5.316 1 92.19 382 PRO B N 1
ATOM 6246 C CA . PRO B 1 382 ? -3.223 -31.188 -4.477 1 92.19 382 PRO B CA 1
ATOM 6247 C C . PRO B 1 382 ? -3.736 -32.375 -5.293 1 92.19 382 PRO B C 1
ATOM 6249 O O . PRO B 1 382 ? -4.129 -32.219 -6.453 1 92.19 382 PRO B O 1
ATOM 6252 N N . PRO B 1 383 ? -3.668 -33.594 -4.664 1 92.44 383 PRO B N 1
ATOM 6253 C CA . PRO B 1 383 ? -4.301 -34.719 -5.348 1 92.44 383 PRO B CA 1
ATOM 6254 C C . PRO B 1 383 ? -5.773 -34.469 -5.664 1 92.44 383 PRO B C 1
ATOM 6256 O O . PRO B 1 383 ? -6.48 -33.844 -4.871 1 92.44 383 PRO B O 1
ATOM 6259 N N . GLY B 1 384 ? -6.164 -34.906 -6.855 1 92.69 384 GLY B N 1
ATOM 6260 C CA . GLY B 1 384 ? -7.535 -34.688 -7.301 1 92.69 384 GLY B CA 1
ATOM 6261 C C . GLY B 1 384 ? -7.703 -34.812 -8.805 1 92.69 384 GLY B C 1
ATOM 6262 O O . GLY B 1 384 ? -6.789 -35.281 -9.492 1 92.69 384 GLY B O 1
ATOM 6263 N N . THR B 1 385 ? -8.938 -34.625 -9.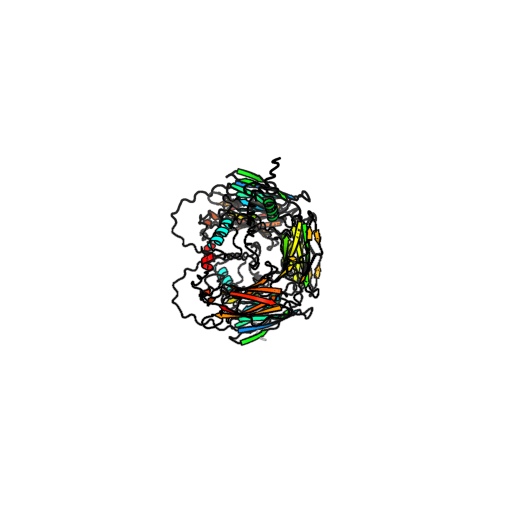211 1 94.69 385 THR B N 1
ATOM 6264 C CA . THR B 1 385 ? -9.273 -34.594 -10.633 1 94.69 385 THR B CA 1
ATOM 6265 C C . THR B 1 385 ? -9.477 -33.188 -11.133 1 94.69 385 THR B C 1
ATOM 6267 O O . THR B 1 385 ? -10.25 -32.406 -10.562 1 94.69 385 THR B O 1
ATOM 6270 N N . TYR B 1 386 ? -8.727 -32.844 -12.164 1 94.81 386 TYR B N 1
ATOM 6271 C CA . TYR B 1 386 ? -8.711 -31.469 -12.633 1 94.81 386 TYR B CA 1
ATOM 6272 C C . TYR B 1 386 ? -9.031 -31.391 -14.117 1 94.81 386 TYR B C 1
ATOM 6274 O O . TYR B 1 386 ? -8.773 -32.344 -14.867 1 94.81 386 TYR B O 1
ATOM 6282 N N . ASP B 1 387 ? -9.641 -30.281 -14.445 1 94.69 387 ASP B N 1
ATOM 6283 C CA . ASP B 1 387 ? -9.68 -29.844 -15.844 1 94.69 387 ASP B CA 1
ATOM 6284 C C . ASP B 1 387 ? -8.547 -28.875 -16.156 1 94.69 387 ASP B C 1
ATOM 6286 O O . ASP B 1 387 ? -8.391 -27.859 -15.477 1 94.69 387 ASP B O 1
ATOM 6290 N N . LEU B 1 388 ? -7.711 -29.234 -17.047 1 95.5 388 LEU B N 1
ATOM 6291 C CA . LEU B 1 388 ? -6.68 -28.344 -17.562 1 95.5 388 LEU B CA 1
ATOM 6292 C C . LEU B 1 388 ? -7.195 -27.531 -18.75 1 95.5 388 LEU B C 1
ATOM 6294 O O . LEU B 1 388 ? -7.508 -28.109 -19.797 1 95.5 388 LEU B O 1
ATOM 6298 N N . LEU B 1 389 ? -7.32 -26.266 -18.547 1 94.19 389 LEU B N 1
ATOM 6299 C CA . LEU B 1 389 ? -7.812 -25.375 -19.594 1 94.19 389 LEU B CA 1
ATOM 6300 C C . LEU B 1 389 ? -6.688 -24.5 -20.141 1 94.19 389 LEU B C 1
ATOM 6302 O O . LEU B 1 389 ? -5.926 -23.906 -19.359 1 94.19 389 LEU B O 1
ATOM 6306 N N . VAL B 1 390 ? -6.52 -24.453 -21.438 1 94.94 390 VAL B N 1
ATOM 6307 C CA . VAL B 1 390 ? -5.574 -23.562 -22.094 1 94.94 390 VAL B CA 1
ATOM 6308 C C . VAL B 1 390 ? -6.336 -22.453 -22.812 1 94.94 390 VAL B C 1
ATOM 6310 O O . VAL B 1 390 ? -7.18 -22.719 -23.672 1 94.94 390 VAL B O 1
ATOM 6313 N N . THR B 1 391 ? -6.043 -21.25 -22.359 1 89 391 THR B N 1
ATOM 6314 C CA . THR B 1 391 ? -6.719 -20.094 -22.953 1 89 391 THR B CA 1
ATOM 6315 C C . THR B 1 391 ? -5.711 -19.047 -23.422 1 89 391 THR B C 1
ATOM 6317 O O . THR B 1 391 ? -4.527 -19.125 -23.078 1 89 391 THR B O 1
ATOM 6320 N N . ASN B 1 392 ? -6.168 -18.125 -24.234 1 86.88 392 ASN B N 1
ATOM 6321 C CA . ASN B 1 392 ? -5.395 -16.984 -24.719 1 86.88 392 ASN B CA 1
ATOM 6322 C C . ASN B 1 392 ? -4.09 -17.438 -25.375 1 86.88 392 ASN B C 1
ATOM 6324 O O . ASN B 1 392 ? -3.049 -16.797 -25.188 1 86.88 392 ASN B O 1
ATOM 6328 N N . ALA B 1 393 ? -4.168 -18.5 -26.031 1 91.31 393 ALA B N 1
ATOM 6329 C CA . ALA B 1 393 ? -2.988 -19.016 -26.734 1 91.31 393 ALA B CA 1
ATOM 6330 C C . ALA B 1 393 ? -2.707 -18.203 -28 1 91.31 393 ALA B C 1
ATOM 6332 O O . ALA B 1 393 ? -3.625 -17.891 -28.75 1 91.31 393 ALA B O 1
ATOM 6333 N N . ALA B 1 394 ? -1.461 -17.859 -28.141 1 91.31 394 ALA B N 1
ATOM 6334 C CA . ALA B 1 394 ? -1.091 -17.062 -29.312 1 91.31 394 ALA B CA 1
ATOM 6335 C C . ALA B 1 394 ? 0.408 -17.141 -29.578 1 91.31 394 ALA B C 1
ATOM 6337 O O . ALA B 1 394 ? 1.182 -17.547 -28.703 1 91.31 394 ALA B O 1
ATOM 6338 N N . ASP B 1 395 ? 0.735 -16.875 -30.812 1 90.19 395 ASP B N 1
ATOM 6339 C CA . ASP B 1 395 ? 2.094 -16.484 -31.156 1 90.19 395 ASP B CA 1
ATOM 6340 C C . ASP B 1 395 ? 2.252 -14.961 -31.094 1 90.19 395 ASP B C 1
ATOM 6342 O O . ASP B 1 395 ? 1.523 -14.227 -31.766 1 90.19 395 ASP B O 1
ATOM 6346 N N . THR B 1 396 ? 3.143 -14.586 -30.141 1 84.94 396 THR B N 1
ATOM 6347 C CA . THR B 1 396 ? 3.289 -13.148 -29.969 1 84.94 396 THR B CA 1
ATOM 6348 C C . THR B 1 396 ? 4.738 -12.719 -30.172 1 84.94 396 THR B C 1
ATOM 6350 O O . THR B 1 396 ? 5.645 -13.555 -30.156 1 84.94 396 THR B O 1
ATOM 6353 N N . GLU B 1 397 ? 4.898 -11.438 -30.531 1 80.06 397 GLU B N 1
ATOM 6354 C CA . GLU B 1 397 ? 6.207 -10.789 -30.609 1 80.06 397 GLU B CA 1
ATOM 6355 C C . GLU B 1 397 ? 6.199 -9.445 -29.891 1 80.06 397 GLU B C 1
ATOM 6357 O O . GLU B 1 397 ? 5.168 -8.766 -29.828 1 80.06 397 GLU B O 1
ATOM 6362 N N . PRO B 1 398 ? 7.336 -9.172 -29.094 1 71 398 PRO B N 1
ATOM 6363 C CA . PRO B 1 398 ? 7.383 -7.863 -28.422 1 71 398 PRO B CA 1
ATOM 6364 C C . PRO B 1 398 ? 7.285 -6.699 -29.406 1 71 398 PRO B C 1
ATOM 6366 O O . PRO B 1 398 ? 7.816 -6.777 -30.516 1 71 398 PRO B O 1
ATOM 6369 N N . LEU B 1 399 ? 6.418 -5.711 -28.984 1 63.78 399 LEU B N 1
ATOM 6370 C CA . LEU B 1 399 ? 6.336 -4.496 -29.781 1 63.78 399 LEU B CA 1
ATOM 6371 C C . LEU B 1 399 ? 7.395 -3.488 -29.359 1 63.78 399 LEU B C 1
ATOM 6373 O O . LEU B 1 399 ? 7.637 -3.305 -28.156 1 63.78 399 LEU B O 1
ATOM 6377 N N . THR B 1 400 ? 8.531 -3.381 -29.969 1 55.59 400 THR B N 1
ATOM 6378 C CA . THR B 1 400 ? 9.594 -2.451 -29.609 1 55.59 400 THR B CA 1
ATOM 6379 C C . THR B 1 400 ? 9.047 -1.038 -29.438 1 55.59 400 THR B C 1
ATOM 6381 O O . THR B 1 400 ? 8.516 -0.45 -30.375 1 55.59 400 THR B O 1
ATOM 6384 N N . LYS B 1 401 ? 8.43 -0.721 -28.344 1 54.06 401 LYS B N 1
ATOM 6385 C CA . LYS B 1 401 ? 8.133 0.705 -28.234 1 54.06 401 LYS B CA 1
ATOM 6386 C C . LYS B 1 401 ? 9.164 1.411 -27.359 1 54.06 401 LYS B C 1
ATOM 6388 O O . LYS B 1 401 ? 9.656 0.834 -26.391 1 54.06 401 LYS B O 1
ATOM 6393 N N . LYS B 1 402 ? 9.633 2.529 -27.922 1 52.94 402 LYS B N 1
ATOM 6394 C CA . LYS B 1 402 ? 10.469 3.432 -27.141 1 52.94 402 LYS B CA 1
ATOM 6395 C C . LYS B 1 402 ? 9.805 3.781 -25.812 1 52.94 402 LYS B C 1
ATOM 6397 O O . LYS B 1 402 ? 8.594 3.998 -25.75 1 52.94 402 LYS B O 1
ATOM 6402 N N . PRO B 1 403 ? 10.664 3.543 -24.797 1 52.34 403 PRO B N 1
ATOM 6403 C CA . PRO B 1 403 ? 10.117 3.934 -23.5 1 52.34 403 PRO B CA 1
ATOM 6404 C C . PRO B 1 403 ? 9.555 5.352 -23.484 1 52.34 403 PRO B C 1
ATOM 6406 O O . PRO B 1 403 ? 10.203 6.277 -23.984 1 52.34 403 PRO B O 1
ATOM 6409 N N . THR B 1 404 ? 8.422 5.609 -23.828 1 47.28 404 THR B N 1
ATOM 6410 C CA . THR B 1 404 ? 7.957 6.992 -23.797 1 47.28 404 THR B CA 1
ATOM 6411 C C . THR B 1 404 ? 7.789 7.469 -22.359 1 47.28 404 THR B C 1
ATOM 6413 O O . THR B 1 404 ? 7.898 8.664 -22.078 1 47.28 404 THR B O 1
ATOM 6416 N N . ALA B 1 405 ? 7.188 6.57 -21.578 1 50.06 405 ALA B N 1
ATOM 6417 C CA . ALA B 1 405 ? 6.777 7.066 -20.266 1 50.06 405 ALA B CA 1
ATOM 6418 C C . ALA B 1 405 ? 7.504 6.324 -19.141 1 50.06 405 ALA B C 1
ATOM 6420 O O . ALA B 1 405 ? 8.219 5.352 -19.391 1 50.06 405 ALA B O 1
ATOM 6421 N N . PHE B 1 406 ? 7.57 6.973 -17.906 1 49.72 406 PHE B N 1
ATOM 6422 C CA . PHE B 1 406 ? 8.227 6.512 -16.688 1 49.72 406 PHE B CA 1
ATOM 6423 C C . PHE B 1 406 ? 8.141 4.996 -16.562 1 49.72 406 PHE B C 1
ATOM 6425 O O . PHE B 1 406 ? 9.094 4.348 -16.125 1 49.72 406 PHE B O 1
ATOM 6432 N N . MET B 1 407 ? 7.078 4.465 -16.891 1 52.91 407 MET B N 1
ATOM 6433 C CA . MET B 1 407 ? 6.93 3.016 -16.844 1 52.91 407 MET B CA 1
ATOM 6434 C C . MET B 1 407 ? 6.207 2.498 -18.078 1 52.91 407 MET B C 1
ATOM 6436 O O . MET B 1 407 ? 5 2.707 -18.234 1 52.91 407 MET B O 1
ATOM 6440 N N . THR B 1 408 ? 7.047 2.314 -18.969 1 60.22 408 THR B N 1
ATOM 6441 C CA . THR B 1 408 ? 6.477 1.749 -20.188 1 60.22 408 THR B CA 1
ATOM 6442 C C . THR B 1 408 ? 6.402 0.228 -20.094 1 60.22 408 THR B C 1
ATOM 6444 O O . THR B 1 408 ? 7.34 -0.417 -19.625 1 60.22 408 THR B O 1
ATOM 6447 N N . VAL B 1 409 ? 5.176 -0.223 -20.188 1 62.41 409 VAL B N 1
ATOM 6448 C CA . VAL B 1 409 ? 4.996 -1.669 -20.25 1 62.41 409 VAL B CA 1
ATOM 6449 C C . VAL B 1 409 ? 5.172 -2.145 -21.688 1 62.41 409 VAL B C 1
ATOM 6451 O O . VAL B 1 409 ? 4.711 -1.491 -22.625 1 62.41 409 VAL B O 1
ATOM 6454 N N . GLU B 1 410 ? 5.934 -3.197 -21.812 1 64.38 410 GLU B N 1
ATOM 6455 C CA . GLU B 1 410 ? 6.168 -3.768 -23.141 1 64.38 410 GLU B CA 1
ATOM 6456 C C . GLU B 1 410 ? 4.859 -4.199 -23.797 1 64.38 410 GLU B C 1
ATOM 6458 O O . GLU B 1 410 ? 4.016 -4.832 -23.156 1 64.38 410 GLU B O 1
ATOM 6463 N N . SER B 1 411 ? 4.648 -3.643 -24.906 1 64.25 411 SER B N 1
ATOM 6464 C CA . SER B 1 411 ? 3.49 -4.078 -25.688 1 64.25 411 SER B CA 1
ATOM 6465 C C . SER B 1 411 ? 3.814 -5.32 -26.5 1 64.25 411 SER B C 1
ATOM 6467 O O . SER B 1 411 ? 4.969 -5.535 -26.891 1 64.25 411 SER B O 1
ATOM 6469 N N . ILE B 1 412 ? 2.812 -6.215 -26.609 1 71.44 412 ILE B N 1
ATOM 6470 C CA . ILE B 1 412 ? 2.963 -7.469 -27.344 1 71.44 412 ILE B CA 1
ATOM 6471 C C . ILE B 1 412 ? 2.119 -7.43 -28.625 1 71.44 412 ILE B C 1
ATOM 6473 O O . ILE B 1 412 ? 1.005 -6.898 -28.625 1 71.44 412 ILE B O 1
ATOM 6477 N N . HIS B 1 413 ? 2.746 -7.762 -29.719 1 78 413 HIS B N 1
ATOM 6478 C CA . HIS B 1 413 ? 2.037 -7.941 -30.969 1 78 413 HIS B CA 1
ATOM 6479 C C . HIS B 1 413 ? 1.663 -9.406 -31.188 1 78 413 HIS B C 1
ATOM 6481 O O . HIS B 1 413 ? 2.523 -10.281 -31.141 1 78 413 HIS B O 1
ATOM 6487 N N . THR B 1 414 ? 0.349 -9.609 -31.438 1 84.06 414 THR B N 1
ATOM 6488 C CA . THR B 1 414 ? -0.129 -10.969 -31.672 1 84.06 414 THR B CA 1
ATOM 6489 C C . THR B 1 414 ? -0.035 -11.32 -33.156 1 84.06 414 THR B C 1
ATOM 6491 O O . THR B 1 414 ? -0.644 -10.656 -34 1 84.06 414 THR B O 1
ATOM 6494 N N . LEU B 1 415 ? 0.686 -12.336 -33.469 1 86.75 415 LEU B N 1
ATOM 6495 C CA . LEU B 1 415 ? 0.835 -12.805 -34.844 1 86.75 415 LEU B CA 1
ATOM 6496 C C . LEU B 1 415 ? -0.306 -13.742 -35.219 1 86.75 415 LEU B C 1
ATOM 6498 O O . LEU B 1 415 ? -0.849 -13.648 -36.312 1 86.75 415 LEU B O 1
ATOM 6502 N N . ARG B 1 416 ? -0.556 -14.578 -34.344 1 90.81 416 ARG B N 1
ATOM 6503 C CA . ARG B 1 416 ? -1.602 -15.578 -34.562 1 90.81 416 ARG B CA 1
ATOM 6504 C C . ARG B 1 416 ? -2.227 -16.016 -33.25 1 90.81 416 ARG B C 1
ATOM 6506 O O . ARG B 1 416 ? -1.523 -16.219 -32.25 1 90.81 416 ARG B O 1
ATOM 6513 N N . SER B 1 417 ? -3.543 -16.203 -33.25 1 92.62 417 SER B N 1
ATOM 6514 C CA . SER B 1 417 ? -4.262 -16.703 -32.094 1 92.62 417 SER B CA 1
ATOM 6515 C C . SER B 1 417 ? -4.723 -18.141 -32.312 1 92.62 417 SER B C 1
ATOM 6517 O O . SER B 1 417 ? -4.859 -18.594 -33.438 1 92.62 417 SER B O 1
ATOM 6519 N N . TYR B 1 418 ? -4.969 -18.828 -31.219 1 94.75 418 TYR B N 1
ATOM 6520 C CA . TYR B 1 418 ? -5.379 -20.234 -31.266 1 94.75 418 TYR B CA 1
ATOM 6521 C C . TYR B 1 418 ? -6.637 -20.469 -30.438 1 94.75 418 TYR B C 1
ATOM 6523 O O . TYR B 1 418 ? -6.961 -19.672 -29.562 1 94.75 418 TYR B O 1
ATOM 6531 N N . GLN B 1 419 ? -7.371 -21.578 -30.766 1 93.19 419 GLN B N 1
ATOM 6532 C CA . GLN B 1 419 ? -8.562 -21.953 -30.016 1 93.19 419 GLN B CA 1
ATOM 6533 C C . GLN B 1 419 ? -8.203 -22.469 -28.625 1 93.19 419 GLN B C 1
ATOM 6535 O O . GLN B 1 419 ? -7.098 -22.969 -28.422 1 93.19 419 GLN B O 1
ATOM 6540 N N . ASP B 1 420 ? -9.188 -22.344 -27.719 1 93.31 420 ASP B N 1
ATOM 6541 C CA . ASP B 1 420 ? -8.977 -22.875 -26.375 1 93.31 420 ASP B CA 1
ATOM 6542 C C . ASP B 1 420 ? -8.867 -24.391 -26.391 1 93.31 420 ASP B C 1
ATOM 6544 O O . ASP B 1 420 ? -9.375 -25.047 -27.312 1 93.31 420 ASP B O 1
ATOM 6548 N N . GLY B 1 421 ? -8.148 -24.922 -25.469 1 95.19 421 GLY B N 1
ATOM 6549 C CA . GLY B 1 421 ? -8.016 -26.359 -25.281 1 95.19 421 GLY B CA 1
ATOM 6550 C C . GLY B 1 421 ? -8.422 -26.812 -23.891 1 95.19 421 GLY B C 1
ATOM 6551 O O . GLY B 1 421 ? -8.398 -26.031 -22.938 1 95.19 421 GLY B O 1
ATOM 6552 N N . LYS B 1 422 ? -8.844 -28.062 -23.828 1 95 422 LYS B N 1
ATOM 6553 C CA . LYS B 1 422 ? -9.219 -28.656 -22.547 1 95 422 LYS B CA 1
ATOM 6554 C C . LYS B 1 422 ? -8.773 -30.125 -22.469 1 95 422 LYS B C 1
ATOM 6556 O O . LYS B 1 422 ? -8.836 -30.844 -23.469 1 95 422 LYS B O 1
ATOM 6561 N N . GLN B 1 423 ? -8.32 -30.516 -21.328 1 95.38 423 GLN B N 1
ATOM 6562 C CA . GLN B 1 423 ? -7.902 -31.891 -21.062 1 95.38 423 GLN B CA 1
ATOM 6563 C C . GLN B 1 423 ? -8.109 -32.25 -19.594 1 95.38 423 GLN B C 1
ATOM 6565 O O . GLN B 1 423 ? -7.914 -31.422 -18.719 1 95.38 423 GLN B O 1
ATOM 6570 N N . SER B 1 424 ? -8.562 -33.469 -19.312 1 95.75 424 SER B N 1
ATOM 6571 C CA . SER B 1 424 ? -8.68 -33.938 -17.938 1 95.75 424 SER B CA 1
ATOM 6572 C C . SER B 1 424 ? -7.344 -34.469 -17.422 1 95.75 424 SER B C 1
ATOM 6574 O O . SER B 1 424 ? -6.605 -35.125 -18.156 1 95.75 424 SER B O 1
ATOM 6576 N N . VAL B 1 425 ? -7.02 -34.094 -16.25 1 96.19 425 VAL B N 1
ATOM 6577 C CA . VAL B 1 425 ? -5.789 -34.531 -15.594 1 96.19 425 VAL B CA 1
ATOM 6578 C C . VAL B 1 425 ? -6.109 -35.062 -14.211 1 96.19 425 VAL B C 1
ATOM 6580 O O . VAL B 1 425 ? -6.859 -34.469 -13.445 1 96.19 425 VAL B O 1
ATOM 6583 N N . ILE B 1 426 ? -5.578 -36.25 -13.875 1 96.25 426 ILE B N 1
ATOM 6584 C CA . ILE B 1 426 ? -5.711 -36.812 -12.539 1 96.25 426 ILE B CA 1
ATOM 6585 C C . ILE B 1 426 ? -4.371 -36.75 -11.812 1 96.25 426 ILE B C 1
ATOM 6587 O O . ILE B 1 426 ? -3.377 -37.312 -12.281 1 96.25 426 ILE B O 1
ATOM 6591 N N . VAL B 1 427 ? -4.406 -36 -10.766 1 95.56 427 VAL B N 1
ATOM 6592 C CA . VAL B 1 427 ? -3.225 -35.906 -9.914 1 95.56 427 VAL B CA 1
ATOM 6593 C C . VAL B 1 427 ? -3.375 -36.875 -8.719 1 95.56 427 VAL B C 1
ATOM 6595 O O . VAL B 1 427 ? -4.348 -36.781 -7.973 1 95.56 427 VAL B O 1
ATOM 6598 N N . THR B 1 428 ? -2.459 -37.75 -8.555 1 93.31 428 THR B N 1
ATOM 6599 C CA . THR B 1 428 ? -2.518 -38.719 -7.453 1 93.31 428 THR B CA 1
ATOM 6600 C C . THR B 1 428 ? -1.409 -38.438 -6.441 1 93.31 428 THR B C 1
ATOM 6602 O O . THR B 1 428 ? -1.506 -37.5 -5.641 1 93.31 428 THR B O 1
ATOM 6605 N N . ASP B 1 429 ? -0.295 -39.219 -6.438 1 91.88 429 ASP B N 1
ATOM 6606 C CA . ASP B 1 429 ? 0.739 -39.062 -5.414 1 91.88 429 ASP B CA 1
ATOM 6607 C C . ASP B 1 429 ? 2.088 -38.719 -6.043 1 91.88 429 ASP B C 1
ATOM 6609 O O . ASP B 1 429 ? 3.135 -38.938 -5.426 1 91.88 429 ASP B O 1
ATOM 6613 N N . SER B 1 430 ? 1.983 -38.312 -7.336 1 93.25 430 SER B N 1
ATOM 6614 C CA . SER B 1 430 ? 3.217 -37.938 -8.023 1 93.25 430 SER B CA 1
ATOM 6615 C C . SER B 1 430 ? 2.986 -36.781 -8.992 1 93.25 430 SER B C 1
ATOM 6617 O O . SER B 1 430 ? 1.841 -36.438 -9.281 1 93.25 430 SER B O 1
ATOM 6619 N N . ASP B 1 431 ? 4.094 -36.281 -9.336 1 95.44 431 ASP B N 1
ATOM 6620 C CA . ASP B 1 431 ? 4.035 -35.25 -10.375 1 95.44 431 ASP B CA 1
ATOM 6621 C C . ASP B 1 431 ? 3.506 -35.844 -11.688 1 95.44 431 ASP B C 1
ATOM 6623 O O . ASP B 1 431 ? 3.764 -37 -12.008 1 95.44 431 ASP B O 1
ATOM 6627 N N . ILE B 1 432 ? 2.727 -35.094 -12.414 1 96.44 432 ILE B N 1
ATOM 6628 C CA . ILE B 1 432 ? 2.186 -35.5 -13.711 1 96.44 432 ILE B CA 1
ATOM 6629 C C . ILE B 1 432 ? 2.922 -34.75 -14.82 1 96.44 432 ILE B C 1
ATOM 6631 O O . ILE B 1 432 ? 2.947 -33.5 -14.836 1 96.44 432 ILE B O 1
ATOM 6635 N N . THR B 1 433 ? 3.562 -35.5 -15.656 1 95.75 433 THR B N 1
ATOM 6636 C CA . THR B 1 433 ? 4.309 -34.875 -16.75 1 95.75 433 THR B CA 1
ATOM 6637 C C . THR B 1 433 ? 3.711 -35.281 -18.109 1 95.75 433 THR B C 1
ATOM 6639 O O . THR B 1 433 ? 2.855 -36.156 -18.172 1 95.75 433 THR B O 1
ATOM 6642 N N . GLY B 1 434 ? 4.035 -34.594 -19.125 1 94.75 434 GLY B N 1
ATOM 6643 C CA . GLY B 1 434 ? 3.717 -34.969 -20.5 1 94.75 434 GLY B CA 1
ATOM 6644 C C . GLY B 1 434 ? 2.303 -34.594 -20.906 1 94.75 434 GLY B C 1
ATOM 6645 O O . GLY B 1 434 ? 1.678 -35.312 -21.703 1 94.75 434 GLY B O 1
ATOM 6646 N N . GLN B 1 435 ? 1.766 -33.656 -20.25 1 94.5 435 GLN B N 1
ATOM 6647 C CA . GLN B 1 435 ? 0.457 -33.188 -20.672 1 94.5 435 GLN B CA 1
ATOM 6648 C C . GLN B 1 435 ? 0.573 -32.281 -21.891 1 94.5 435 GLN B C 1
ATOM 6650 O O . GLN B 1 435 ? 0.675 -31.047 -21.766 1 94.5 435 GLN B O 1
ATOM 6655 N N . ASN B 1 436 ? 0.466 -32.875 -23.047 1 95.62 436 ASN B N 1
ATOM 6656 C CA . ASN B 1 436 ? 0.639 -32.156 -24.297 1 95.62 436 ASN B CA 1
ATOM 6657 C C . ASN B 1 436 ? -0.702 -31.875 -24.969 1 95.62 436 ASN B C 1
ATOM 6659 O O . ASN B 1 436 ? -1.528 -32.781 -25.125 1 95.62 436 ASN B O 1
ATOM 6663 N N . ILE B 1 437 ? -0.94 -30.609 -25.297 1 96.81 437 ILE B N 1
ATOM 6664 C CA . ILE B 1 437 ? -2.164 -30.188 -25.969 1 96.81 437 ILE B CA 1
ATOM 6665 C C . ILE B 1 437 ? -1.813 -29.453 -27.266 1 96.81 437 ILE B C 1
ATOM 6667 O O . ILE B 1 437 ? -0.981 -28.531 -27.266 1 96.81 437 ILE B O 1
ATOM 6671 N N . GLU B 1 438 ? -2.355 -29.875 -28.297 1 97.12 438 GLU B N 1
ATOM 6672 C CA . GLU B 1 438 ? -2.234 -29.172 -29.578 1 97.12 438 GLU B CA 1
ATOM 6673 C C . GLU B 1 438 ? -3.498 -28.391 -29.906 1 97.12 438 GLU B C 1
ATOM 6675 O O . GLU B 1 438 ? -4.609 -28.906 -29.812 1 97.12 438 GLU B O 1
ATOM 6680 N N . LEU B 1 439 ? -3.271 -27.156 -30.25 1 97.12 439 LEU B N 1
ATOM 6681 C CA . LEU B 1 439 ? -4.398 -26.266 -30.453 1 97.12 439 LEU B CA 1
ATOM 6682 C C . LEU B 1 439 ? -4.512 -25.859 -31.922 1 97.12 439 LEU B C 1
ATOM 6684 O O . LEU B 1 439 ? -3.496 -25.609 -32.562 1 97.12 439 LEU B O 1
ATOM 6688 N N . ALA B 1 440 ? -5.68 -25.734 -32.406 1 95.94 440 ALA B N 1
ATOM 6689 C CA . ALA B 1 440 ? -5.941 -25.25 -33.781 1 95.94 440 ALA B CA 1
ATOM 6690 C C . ALA B 1 440 ? -5.953 -23.719 -33.812 1 95.94 440 ALA B C 1
ATOM 6692 O O . ALA B 1 440 ? -6.375 -23.078 -32.844 1 95.94 440 ALA B O 1
ATOM 6693 N N . PRO B 1 441 ? -5.473 -23.141 -34.875 1 93 441 PRO B N 1
ATOM 6694 C CA . PRO B 1 441 ? -5.562 -21.688 -35.031 1 93 441 PRO B CA 1
ATOM 6695 C C . PRO B 1 441 ? -6.996 -21.172 -34.938 1 93 441 PRO B C 1
ATOM 6697 O O . PRO B 1 441 ? -7.922 -21.828 -35.406 1 93 441 PRO B O 1
ATOM 6700 N N . ALA B 1 442 ? -7.086 -20.094 -34.281 1 90.56 442 ALA B N 1
ATOM 6701 C CA . ALA B 1 442 ? -8.391 -19.453 -34.219 1 90.56 442 ALA B CA 1
ATOM 6702 C C . ALA B 1 442 ? -8.758 -18.797 -35.562 1 90.56 442 ALA B C 1
ATOM 6704 O O . ALA B 1 442 ? -7.875 -18.469 -36.344 1 90.56 442 ALA B O 1
ATOM 6705 N N . LYS B 1 443 ? -10.062 -18.594 -35.875 1 82.81 443 LYS B N 1
ATOM 6706 C CA . LYS B 1 443 ? -10.516 -17.953 -37.094 1 82.81 443 LYS B CA 1
ATOM 6707 C C . LYS B 1 443 ? -10.211 -16.453 -37.094 1 82.81 443 LYS B C 1
ATOM 6709 O O . LYS B 1 443 ? -9.922 -15.867 -38.156 1 82.81 443 LYS B O 1
ATOM 6714 N N . THR B 1 444 ? -10.281 -15.797 -35.875 1 73.38 444 THR B N 1
ATOM 6715 C CA . THR B 1 444 ? -9.969 -14.375 -35.75 1 73.38 444 THR B CA 1
ATOM 6716 C C . THR B 1 444 ? -8.836 -14.164 -34.75 1 73.38 444 THR B C 1
ATOM 6718 O O . THR B 1 444 ? -8.789 -14.82 -33.688 1 73.38 444 THR B O 1
ATOM 6721 N N . THR B 1 445 ? -7.93 -13.383 -35.344 1 63.34 445 THR B N 1
ATOM 6722 C CA . THR B 1 445 ? -6.812 -13.039 -34.469 1 63.34 445 THR B CA 1
ATOM 6723 C C . THR B 1 445 ? -7.242 -12.031 -33.406 1 63.34 445 THR B C 1
ATOM 6725 O O . THR B 1 445 ? -7.918 -11.047 -33.719 1 63.34 445 THR B O 1
ATOM 6728 N N . GLN B 1 446 ? -6.934 -12.328 -32.25 1 61.78 446 GLN B N 1
ATOM 6729 C CA . GLN B 1 446 ? -7.25 -11.438 -31.141 1 61.78 446 GLN B CA 1
ATOM 6730 C C . GLN B 1 446 ? -6.562 -10.086 -31.328 1 61.78 446 GLN B C 1
ATOM 6732 O O . GLN B 1 446 ? -5.426 -10.016 -31.797 1 61.78 446 GLN B O 1
ATOM 6737 N N . LYS B 1 447 ? -7.367 -9.062 -31.172 1 55.5 447 LYS B N 1
ATOM 6738 C CA . LYS B 1 447 ? -6.867 -7.699 -31.297 1 55.5 447 LYS B CA 1
ATOM 6739 C C . LYS B 1 447 ? -5.82 -7.402 -30.219 1 55.5 447 LYS B C 1
ATOM 6741 O O . LYS B 1 447 ? -5.938 -7.867 -29.094 1 55.5 447 LYS B O 1
ATOM 6746 N N . ASP B 1 448 ? -4.844 -6.914 -30.656 1 55.78 448 ASP B N 1
ATOM 6747 C CA . ASP B 1 448 ? -3.756 -6.48 -29.797 1 55.78 448 ASP B CA 1
ATOM 6748 C C . ASP B 1 448 ? -4.289 -5.664 -28.609 1 55.78 448 ASP B C 1
ATOM 6750 O O . ASP B 1 448 ? -5.188 -4.836 -28.781 1 55.78 448 ASP B O 1
ATOM 6754 N N . ILE B 1 449 ? -4.184 -6.246 -27.438 1 50.72 449 ILE B N 1
ATOM 6755 C CA . ILE B 1 449 ? -4.512 -5.387 -26.297 1 50.72 449 ILE B CA 1
ATOM 6756 C C . ILE B 1 449 ? -3.395 -4.371 -26.078 1 50.72 449 ILE B C 1
ATOM 6758 O O . ILE B 1 449 ? -2.264 -4.742 -25.766 1 50.72 449 ILE B O 1
ATOM 6762 N N . ASP B 1 450 ? -3.629 -3.223 -26.609 1 50.5 450 ASP B N 1
ATOM 6763 C CA . ASP B 1 450 ? -2.746 -2.109 -26.281 1 50.5 450 ASP B CA 1
ATOM 6764 C C . ASP B 1 450 ? -3.137 -1.487 -24.938 1 50.5 450 ASP B C 1
ATOM 6766 O O . ASP B 1 450 ? -4.098 -0.717 -24.859 1 50.5 450 ASP B O 1
ATOM 6770 N N . ILE B 1 451 ? -2.496 -2.012 -24.016 1 48.88 451 ILE B N 1
ATOM 6771 C CA . ILE B 1 451 ? -2.824 -1.569 -22.672 1 48.88 451 ILE B 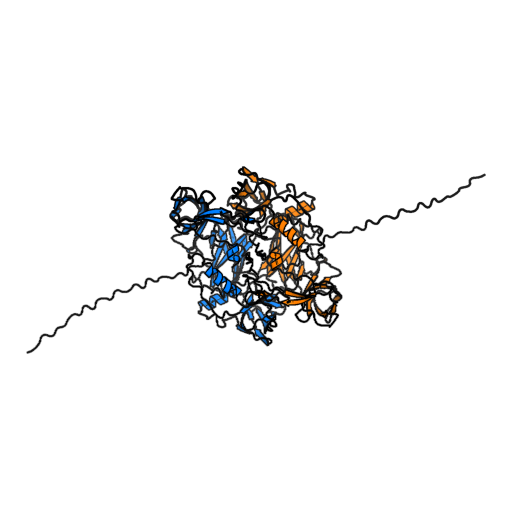CA 1
ATOM 6772 C C . ILE B 1 451 ? -2.793 -0.044 -22.609 1 48.88 451 ILE B C 1
ATOM 6774 O O . ILE B 1 451 ? -3.631 0.573 -21.938 1 48.88 451 ILE B O 1
ATOM 6778 N N . GLU B 1 452 ? -1.781 0.446 -23.234 1 49.97 452 GLU B N 1
ATOM 6779 C CA . GLU B 1 452 ? -1.714 1.904 -23.25 1 49.97 452 GLU B CA 1
ATOM 6780 C C . GLU B 1 452 ? -2.961 2.51 -23.891 1 49.97 452 GLU B C 1
ATOM 6782 O O . GLU B 1 452 ? -3.473 3.529 -23.422 1 49.97 452 GLU B O 1
ATOM 6787 N N . GLU B 1 453 ? -3.357 1.774 -24.891 1 48.81 453 GLU B N 1
ATOM 6788 C CA . GLU B 1 453 ? -4.562 2.25 -25.562 1 48.81 453 GLU B CA 1
ATOM 6789 C C . GLU B 1 453 ? -5.793 2.084 -24.656 1 48.81 453 GLU B C 1
ATOM 6791 O O . GLU B 1 453 ? -6.684 2.936 -24.656 1 48.81 453 GLU B O 1
ATOM 6796 N N . LEU B 1 454 ? -5.758 1.086 -24 1 45.75 454 LEU B N 1
ATOM 6797 C CA . LEU B 1 454 ? -6.867 0.831 -23.094 1 45.75 454 LEU B CA 1
ATOM 6798 C C . LEU B 1 454 ? -6.914 1.878 -21.984 1 45.75 454 LEU B C 1
ATOM 6800 O O . LEU B 1 454 ? -7.996 2.289 -21.547 1 45.75 454 LEU B O 1
ATOM 6804 N N . MET B 1 455 ? -5.816 2.221 -21.719 1 42.56 455 MET B N 1
ATOM 6805 C CA . MET B 1 455 ? -5.746 3.188 -20.625 1 42.56 455 MET B CA 1
ATOM 6806 C C . MET B 1 455 ? -6.02 4.602 -21.141 1 42.56 455 MET B C 1
ATOM 6808 O O . MET B 1 455 ? -6.32 5.5 -20.344 1 42.56 455 MET B O 1
ATOM 6812 N N . LYS B 1 456 ? -5.855 4.711 -22.406 1 41.12 456 LYS B N 1
ATOM 6813 C CA . LYS B 1 456 ? -6.035 6.02 -23.047 1 41.12 456 LYS B CA 1
ATOM 6814 C C . LYS B 1 456 ? -7.512 6.316 -23.281 1 41.12 456 LYS B C 1
ATOM 6816 O O . LYS B 1 456 ? -7.91 7.48 -23.359 1 41.12 456 LYS B O 1
ATOM 6821 N N . ASN B 1 457 ? -8.305 5.324 -23.547 1 38 457 ASN B N 1
ATOM 6822 C CA . ASN B 1 457 ? -9.703 5.555 -23.891 1 38 457 ASN B CA 1
ATOM 6823 C C . ASN B 1 457 ? -10.609 5.41 -22.672 1 38 457 ASN B C 1
ATOM 6825 O O . ASN B 1 457 ? -10.539 4.41 -21.953 1 38 457 ASN B O 1
#

Sequence (914 aa):
MPSSSSHNHSSLQEGEAFTTGNFSLAPPKIQFDTWPMLPFRILSLIFVALASPSLAQQPTPAPSGGTVTGHVTCSDTQRPARFAHVMLFGVPTEITTPPNADPNAKPDPAQIRAALKAYTGGNMVQTQTDIDGGFEATNVVPGDYYVFASIPGYVQAGSIVQAALAAGADLRKSIPDIPMVHVTADRSVRADILVNRGAAISGKVVWDDGSPATQVTVTVVSAKTKEIVIPPQFSMLANPPMGNGGGEFSTTDDLGHFRISGLAPGDYLIKAMLQTRMQFVMRNGVMNMGNMMDSPIFVFAPAAFHQADAKPVTLHTAEDRGDEEVTIKLAGLHSVSGHIASAEDHHGLNTAAVVLTDTQDKDFGRSANVDAHGNFTVTFVPPGTYDLLVTNAADTEPLTKKPTAFMTVESIHTLRSYQDGKQSVIVTDSDITGQNIELAPAKTTQKDIDIEELMKNMPSSSSHNHSSLQEGEAFTTGNFSLAPPKIQFDTWPMLPFRILSLIFVALASPSLAQQPTPAPSGGTVTGHVTCSDTQRPARFAHVMLFGVPTEITTPPNADPNAKPDPAQIRAALKAYTGGNMVQTQTDIDGGFEATNVVPGDYYVFASIPGYVQAGSIVQAALAAGADLRKSIPDIPMVHVTADRSVRADILVNRGAAISGKVVWDDGSPATQVTVTVVSAKTKEIVIPPQFSMLANPPMGNGGGEFSTTDDLGHFRISGLAPGDYLIKAMLQTRMQFVMRNGVMNMGNMMDSPIFVFAPAAFHQADAKPVTLHTAEDRGDEEVTIKLAGLHSVSGHIASAEDHHGLNTAAVVLTDTQDKDFGRSANVDAHGNFTVTFVPPGTYDLLVTNAADTEPLTKKPTAFMTVESIHTLRSYQDGKQSVIVTDSDITGQNIELAPAKTTQKDIDIEELMKN

Radius of gyration: 31.61 Å; Cα contacts (8 Å, |Δi|>4): 2230; chains: 2; bounding box: 170×106×68 Å

Solvent-accessible surface area (backbone atoms only — not comparable to full-atom values): 48774 Å² total; per-residue (Å²): 138,84,90,82,86,80,81,78,77,76,77,78,76,80,75,79,77,75,74,76,72,75,71,76,73,68,55,30,53,70,59,74,60,70,55,68,81,47,75,80,58,60,74,41,43,29,18,50,61,79,79,66,88,70,76,82,64,74,78,69,74,75,76,65,24,6,32,44,34,34,38,34,32,30,62,80,77,72,39,52,35,56,48,25,42,33,38,35,40,39,60,69,90,70,82,63,63,67,66,70,46,49,40,80,48,71,82,43,65,66,55,49,48,51,43,46,45,41,57,26,48,39,41,32,37,37,25,35,13,35,83,75,4,39,33,67,41,70,66,36,71,58,43,47,25,38,43,47,60,50,48,77,29,25,43,39,55,24,59,48,49,50,52,37,47,74,70,64,54,58,84,89,46,70,48,88,84,32,54,60,47,72,40,43,58,78,36,75,42,78,55,71,44,67,44,45,57,18,12,30,47,27,27,36,31,22,35,74,85,65,46,54,37,52,71,29,40,34,35,58,42,67,58,67,75,74,76,77,78,69,38,50,67,45,37,49,58,52,51,45,85,82,44,80,59,67,42,64,40,27,59,18,39,61,72,2,40,37,58,35,49,14,35,71,59,42,47,28,31,48,36,35,41,41,68,59,39,44,39,42,39,27,52,61,21,21,31,35,71,64,79,22,58,39,48,47,47,55,38,20,20,54,65,18,70,42,75,90,66,37,54,69,45,78,41,47,78,51,32,77,46,66,79,42,51,32,37,50,66,66,76,77,37,25,37,44,25,30,37,37,23,34,58,83,80,59,46,41,30,40,32,32,41,38,35,38,32,32,74,88,38,78,85,34,60,44,35,25,43,24,37,75,64,7,40,34,61,36,70,69,40,61,61,44,53,29,40,38,35,37,37,79,29,24,39,64,41,79,40,90,63,76,59,60,25,78,70,20,64,61,42,56,39,61,78,41,27,34,43,70,44,76,47,82,45,76,37,61,93,50,65,42,70,76,51,67,47,67,26,49,71,38,96,62,64,64,73,62,71,47,61,65,54,57,30,30,101,139,80,82,75,76,81,69,83,76,78,78,76,80,78,76,82,76,77,76,76,73,76,73,74,72,68,52,28,54,69,59,73,62,74,54,64,81,49,74,80,60,57,75,37,38,28,20,57,66,80,80,67,87,69,75,84,66,75,80,68,73,75,76,64,23,7,31,44,34,33,38,33,33,30,61,82,76,72,39,52,37,56,48,27,41,32,38,35,38,39,59,68,90,70,83,62,63,67,66,64,43,48,45,79,49,72,82,43,66,66,53,51,47,51,43,45,44,42,58,26,49,38,39,32,37,38,26,35,11,36,83,76,4,39,34,67,42,69,65,35,70,59,42,50,26,39,44,49,61,50,48,75,28,25,42,39,55,26,58,49,50,51,51,36,47,74,72,64,54,58,83,91,46,69,48,87,87,31,53,62,48,72,39,42,58,76,35,76,41,78,56,72,44,67,44,47,58,18,12,30,46,27,28,36,31,23,34,75,86,65,47,53,35,52,72,29,41,34,34,60,42,66,55,67,75,74,78,76,78,67,40,50,67,46,38,50,58,51,51,42,85,82,43,81,57,66,45,64,40,28,58,18,39,61,73,3,41,36,58,36,52,15,35,70,60,43,45,27,31,45,37,36,40,41,69,60,40,45,39,42,38,28,53,61,21,22,32,38,68,63,83,24,59,40,51,48,48,56,36,20,20,54,64,19,70,42,74,89,66,35,55,68,46,79,41,48,79,49,32,76,45,66,79,44,51,30,39,52,67,66,79,76,38,23,36,44,28,29,36,36,22,34,58,85,80,59,48,43,29,41,31,30,39,39,36,38,32,34,74,88,37,78,84,35,61,44,34,25,43,23,39,78,63,7,41,36,64,37,71,70,41,63,59,44,52,28,41,38,35,37,37,77,29,24,39,63,42,81,40,89,64,76,59,56,25,76,70,20,65,61,42,55,39,62,76,40,27,34,43,71,44,75,46,82,45,77,38,62,94,50,65,43,69,75,51,67,46,68,27,49,71,37,96,64,64,64,71,60,70,46,62,65,54,56,28,31,101

Organism: NCBI:txid570835

InterPro domains:
  IPR013784 Carbohydrate-binding-like fold [SSF49452] (61-157)
  IPR013784 Carbohydrate-binding-like fold [SSF49452] (197-283)
  IPR013784 Carbohydrate-binding-like fold [SSF49452] (330-391)
  IPR051417 Serine-Aspartate Repeat-Containing [PTHR23303] (252-426)

Foldseek 3Di:
DDDDDDPPPPPPPPPDPPPPPPPVCPLQPLCCPFPPVPVCPVPLLPQPPDDDPPDPDPPPPLFFWFKEKEFEAEPVVRAGDAFWKKKWWADDPDQDQPDSPNVPDDPDLVNVVVLVCLQPVIFMDMWTAHRRRMTMDGRGHFHKIWMDTDDAQWAALLQQVLVCVVVVHDSSDDGPQTDMDGIDGPYYDYDYGYIYGAEKEKAFEEEPVRAGDFFKKKAKDAPPPDPRDDGSSCVCSNQPPPPVCLPRIFGAHNRRMTMRHNHHFHKIKIKIWAFDFADWDADPLEIERPQGGKGTQIAIPQGDSASVPHDIDGDDGNHYHYHTYHYYYLPQFAKEKAFEAAPPPGWGFAWKKKKKAAPVGRPRIIIGIAHRRRITMTTSHHFGKIKIKIPFTFHKDWDPDDPPDSYHYTFIHTPFTWDMDIDMDGGDRYYHYHPYDHTYTDPDGDDGPPVSVSSND/DCPPVPCPPPPPDPDDPPPPPPPVCPLQPLCCPFPPVPVCPVPLLPQPPDDDPPDPDPPPDLFFWFKEKEFEAEPVVRAGDAFWKKKWWADDPDQDQPPSPNVPDDPDLVNVVVLVCLQPVIFMDMWTAHRRRMTMDGRGHFHKIWMDTDDAQWAALLQQVLVCVVVVHDSSDDGPQTDMDGIDGPYYDYDYGYIYGAEKEKAFEEEPVRAGDFFKKKAKDAPPPPPDDDGSSCVCSNQPPPPVSLPRIFGAHNRRMTMRHNHHFHKIKIKIWAFDWADWDADPLEIERPQGGKGTQIAIPPGDSASVPHDIDGDDGNHYHYHTYHYYYLPQFAKEKAFEAAPPPGWGFAWKKKKKAAPVGRPRIIIGIAHRRRITMTTSHHFGKIKIKIPFTFHKDWDPDDPPDSYHYIFIHTPFTWDMDIDMDGDDRYYHYHPYDHTYTDPDGDDGPPVSVSSND

Nearest PDB structures (foldseek):
  8bdw-assembly1_H-2  TM=7.403E-01  e=5.475E-04  Lactiplantibacillus plantarum
  3qec-assembly1_A  TM=5.230E-01  e=7.220E-05  Pseudomonas aeruginosa
  5ek8-assembly1_A  TM=5.122E-01  e=2.225E-04  Rippkaea orientalis PCC 8801
  3rfz-assembly3_E-2  TM=3.884E-01  e=1.508E-03  Escherichia coli
  3rfz-assembly3_B  TM=2.384E-01  e=4.624E-04  Escherichia coli